Protein AF-0000000084678933 (afdb_homodimer)

Radius of gyration: 43.76 Å; Cα contacts (8 Å, |Δi|>4): 3627; chains: 2; bounding box: 84×160×81 Å

Sequence (1514 aa):
MLFDTLTDAIGRTPLVRLRLGAERGVEVYAKLELQNLFAMKDRVARNILLEARALGTLRPGAPVVESSSGTMALGVALVGRSLGHEVHIVTDPRIDPVTLAKLRALGCRVHVVEAMTSHGWQSARLERLAELMAELPGAFWPQQYTNPDNPGAYRGLARELLDSLGHIDTLVGAVGSGGSLCGTGRVLRETLPDVRVVGVDCVGSALFGQPDVPQRLQSGLGNSLLPKNLDRLLVDEVHWLNDHEAFAATRDLAREQQIFGGNTSGSVYRVLGDLARRAEPGSRIVGILPDRGDRYADTVYSDDHWEEHALHTLPAADRPAVVTAGTAVTTWSRQTYRAPDDLRRHLVFVESNTTGTGMLALDLARDTLGTEPVLLTGDPGRYRGLEATGAEVIRCDTNSDAALRAALQDRFRREEIAGVTTTSDFYVPAAARLARWLGLPGNPPEAVTACRDKSALRALLRRAGVHQPRYAVVREPGEVAAAVARTGLPCVVKPADDSGSVNVLLCTDEAQARAQAERILAVTTNVRGMPTARTVLVEEYLDGPEYSVEMFSQDGEAVCVGITAKSVTGDPHFVEHRHLFPAPLPAATAERITETVMAALDAAGIRLGATHTEVKLTGSGPAVIEINPRPAGGMIPELVRLASGVDLLEQQLKAATGQAPDLKPGHGAHAGIQFLLADADGVLDAVDGVARARAVDGVEAVTVTVAPGAVVRRARSAGDRVGHVIACRPGPEQVTAALDEARDLLRLTVGEPAGARMLFDTLTDAIGRTPLVRLRLGAERGVEVYAKLELQNLFAMKDRVARNILLEARALGTLRPGAPVVESSSGTMALGVALVGRSLGHEVHIVTDPRIDPVTLAKLRALGCRVHVVEAMTSHGWQSARLERLAELMAELPGAFWPQQYTNPDNPGAYRGLARELLDSLGHIDTLVGAVGSGGSLCGTGRVLRETLPDVRVVGVDCVGSALFGQPDVPQRLQSGLGNSLLPKNLDRLLVDEVHWLNDHEAFAATRDLAREQQIFGGNTSGSVYRVLGDLARRAEPGSRIVGILPDRGDRYADTVYSDDHWEEHALHTLPAADRPAVVTAGTAVTTWSRQTYRAPDDLRRHLVFVESNTTGTGMLALDLARDTLGTEPVLLTGDPGRYRGLEATGAEVIRCDTNSDAALRAALQDRFRREEIAGVTTTSDFYVPAAARLARWLGLPGNPPEAVTACRDKSALRALLRRAGVHQPRYAVVREPGEVAAAVARTGLPCVVKPADDSGSVNVLLCTDEAQARAQAERILAVTTNVRGMPTARTVLVEEYLDGPEYSVEMFSQDGEAVCVGITAKSVTGDPHFVEHRHLFPAPLPAATAERITETVMAALDAAGIRLGATHTEVKLTGSGPAVIEINPRPAGGMIPELVRLASGVDLLEQQLKAATGQAPDLKPGHGAHAGIQFLLADADGVLDAVDGVARARAVDGVEAVTVTVAPGAVVRRARSAGDRVGHVIACRPGPEQVTAALDEARDLLRLTVGEPAGAR

Secondary structure (DSSP, 8-state):
-EESSTGGGS----EEE-SSSGGGT-EEEEE-GGGSSS-TTHHHHHHHHHHHHHHTSS-TT--EEEE-SSHHHHHHHHHHHHTT--EEEEE-TT--HHHHHHHHHTT-EEEE--S-BTTHHHHHHHHHHHHHHHHSTT-B---TTT-THHHHTTHHHHHHHHHHHS--SEEEEE-SSSHHHHHHHHHHHHH-TT-EEEEEEETT-TTTTPPP-TT----SS--SS--TT--GGG-SEEEEE-HHHHHHHHHHHHHHH---B-HHHHHHHHHHHHHHHHSPTT-EEEEE---BGGGGTTTTT-HHHHHHTTGGGS---SSPEE--TT---SSSEEEE----TT---EEEEES--SSTHHHHHHHHHHHTS--EEEEEES-GGG-TTHHHHT-EEEE--TT-HHHHHHHHHHH--GGGEEEEE-S-GGGHHHHHHHHHHHT-S---HHHHHHHH-HHHHHHHHHHHT-----EEEESSGGGHHHHHHHH-SSEEEEESS--TTTT-EEESSHHHHHHHHHHHHH--B-TTSPBP---EEEEE---S-EEEEEEEEETTEEEEEEEEEEEE-STTT--EEEEEES----HHHHHHHHHHHHHHHHHHT--SEEEEEEEEEETTEEEEEEEESS--STTHHHHHHHHHS--HHHHHHHHHTTPPP----S---EEEEEEE-BSSSEEEEEEE-HHHHHTSTTEEEEEE-S-TT-EE-B-SSGGG--EEEEEEESSHHHHHHHHHHHHHH-EEEEEPPGGG-/-EESSTGGGS----EEE-SSSGGGT-EEEEE-GGGSSS-TTHHHHHHHHHHHHHHTSS-TT--EEEE-SSHHHHHHHHHHHHTT--EEEEE-TT--HHHHHHHHHTT-EEEE--S-BTTHHHHHHHHHHHHHHHHSTT-B---TTT-THHHHTTHHHHHHHHHHHS--SEEEEE-SSSHHHHHHHHHHHHH-TT-EEEEEEETT-TTTTPPP-TT----SS--SS--TT--GGG-SEEEEE-HHHHHHHHHHHHHHH---B-HHHHHHHHHHHHHHHHSPTT-EEEEE---BGGGGTTTTT-HHHHHHTTGGGS---SSPEE--TT---SSSEEEE----TT---EEEEES--SSTHHHHHHHHHHHTS--EEEEEES-GGGSTTHHHHT-EEEE--TT-HHHHHHHHHHH--GGGEEEEE-S-GGGHHHHHHHHHHHT-S---HHHHHHHH-HHHHHHHHHHHT-----EEEESSGGGHHHHHHHH-SSEEEEESS--TTTT-EEESSHHHHHHHHHHHHH--B-TTSPBP---EEEEE---S-EEEEEEEEETTEEEEEEEEEEEE-STTT--EEEEEES----HHHHHHHHHHHHHHHHHHT--SEEEEEEEEEETTEEEEEEEESS--STTHHHHHHHHHS--HHHHHHHHHTTPPP----S---EEEEEEEEBSSSEEEEEEE-HHHHHTSTTEEEEEE-S-TT-EE-B-SSGGGEEEEEEEEESSHHHHHHHHHHHHHH-EEEEEPPGGG-

Structure (mmCIF, N/CA/C/O backbone):
data_AF-0000000084678933-model_v1
#
loop_
_entity.id
_entity.type
_entity.pdbx_description
1 polymer 'Cysteine synthase'
#
loop_
_atom_site.group_PDB
_atom_site.id
_atom_site.type_symbol
_atom_site.label_atom_id
_atom_site.label_alt_id
_atom_site.label_comp_id
_atom_site.label_asym_id
_atom_site.label_entity_id
_atom_site.label_seq_id
_atom_site.pdbx_PDB_ins_code
_atom_site.Cartn_x
_atom_site.Cartn_y
_atom_site.Cartn_z
_atom_site.occupancy
_atom_site.B_iso_or_equiv
_atom_site.auth_seq_id
_atom_site.auth_comp_id
_atom_site.auth_asym_id
_atom_site.auth_atom_id
_atom_site.pdbx_PDB_model_num
ATOM 1 N N . MET A 1 1 ? -1.479 0.12 5.977 1 91.06 1 MET A N 1
ATOM 2 C CA . MET A 1 1 ? -1.496 -1.29 5.602 1 91.06 1 MET A CA 1
ATOM 3 C C . MET A 1 1 ? -1.194 -2.178 6.805 1 91.06 1 MET A C 1
ATOM 5 O O . MET A 1 1 ? -0.061 -2.215 7.285 1 91.06 1 MET A O 1
ATOM 9 N N . LEU A 1 2 ? -2.129 -2.789 7.348 1 96.31 2 LEU A N 1
ATOM 10 C CA . LEU A 1 2 ? -2.018 -3.596 8.562 1 96.31 2 LEU A CA 1
ATOM 11 C C . LEU A 1 2 ? -1.689 -5.047 8.219 1 96.31 2 LEU A C 1
ATOM 13 O O . LEU A 1 2 ? -2.312 -5.637 7.332 1 96.31 2 LEU A O 1
ATOM 17 N N . PHE A 1 3 ? -0.614 -5.609 8.922 1 97.31 3 PHE A N 1
ATOM 18 C CA . PHE A 1 3 ? -0.231 -7.004 8.711 1 97.31 3 PHE A CA 1
ATOM 19 C C . PHE A 1 3 ? -0.076 -7.73 10.047 1 97.31 3 PHE A C 1
ATOM 21 O O . PHE A 1 3 ? 0.439 -7.164 11.008 1 97.31 3 PHE A O 1
ATOM 28 N N . ASP A 1 4 ? -0.418 -9.047 10.094 1 95.44 4 ASP A N 1
ATOM 29 C CA . ASP A 1 4 ? -0.359 -9.836 11.32 1 95.44 4 ASP A CA 1
ATOM 30 C C . ASP A 1 4 ? 1.056 -10.352 11.578 1 95.44 4 ASP A C 1
ATOM 32 O O . ASP A 1 4 ? 1.414 -10.664 12.711 1 95.44 4 ASP A O 1
ATOM 36 N N . THR A 1 5 ? 1.794 -10.5 10.43 1 94.69 5 THR A N 1
ATOM 37 C CA . THR A 1 5 ? 3.182 -10.938 10.531 1 94.69 5 THR A CA 1
ATOM 38 C C . THR A 1 5 ? 4.055 -10.203 9.516 1 94.69 5 THR A C 1
ATOM 40 O O . THR A 1 5 ? 3.545 -9.602 8.57 1 94.69 5 THR A O 1
ATOM 43 N N . LEU A 1 6 ? 5.312 -10.258 9.781 1 94.5 6 LEU A N 1
ATOM 44 C CA . LEU A 1 6 ? 6.258 -9.664 8.844 1 94.5 6 LEU A CA 1
ATOM 45 C C . LEU A 1 6 ? 6.191 -10.367 7.484 1 94.5 6 LEU A C 1
ATOM 47 O O . LEU A 1 6 ? 6.387 -9.727 6.445 1 94.5 6 LEU A O 1
ATOM 51 N N . THR A 1 7 ? 5.938 -11.656 7.453 1 95.81 7 THR A N 1
ATOM 52 C CA . THR A 1 7 ? 5.805 -12.445 6.23 1 95.81 7 THR A CA 1
ATOM 53 C C . THR A 1 7 ? 4.617 -11.961 5.402 1 95.81 7 THR A C 1
ATOM 55 O O . THR A 1 7 ? 4.691 -11.898 4.176 1 95.81 7 THR A O 1
ATOM 58 N N . ASP A 1 8 ? 3.531 -11.562 6.125 1 95.94 8 ASP A N 1
ATOM 59 C CA . ASP A 1 8 ? 2.338 -11.055 5.457 1 95.94 8 ASP A CA 1
ATOM 60 C C . ASP A 1 8 ? 2.607 -9.711 4.789 1 95.94 8 ASP A C 1
ATOM 62 O O . ASP A 1 8 ? 1.888 -9.312 3.873 1 95.94 8 ASP A O 1
ATOM 66 N N . ALA A 1 9 ? 3.672 -9.055 5.234 1 96.38 9 ALA A N 1
ATOM 67 C CA . ALA A 1 9 ? 3.949 -7.703 4.758 1 96.38 9 ALA A CA 1
ATOM 68 C C . ALA A 1 9 ? 4.734 -7.73 3.449 1 96.38 9 ALA A C 1
ATOM 70 O O . ALA A 1 9 ? 4.961 -6.691 2.828 1 96.38 9 ALA A O 1
ATOM 71 N N . ILE A 1 10 ? 5.125 -8.938 2.998 1 97.56 10 ILE A N 1
ATOM 72 C CA . ILE A 1 10 ? 5.859 -9.094 1.748 1 97.56 10 ILE A CA 1
ATOM 73 C C . ILE A 1 10 ? 4.93 -8.82 0.567 1 97.56 10 ILE A C 1
ATOM 75 O O . ILE A 1 10 ? 3.816 -9.352 0.514 1 97.56 10 ILE A O 1
ATOM 79 N N . GLY A 1 11 ? 5.367 -8 -0.391 1 96.5 11 GLY A N 1
ATOM 80 C CA . GLY A 1 11 ? 4.59 -7.652 -1.569 1 96.5 11 GLY A CA 1
ATOM 81 C C . GLY A 1 11 ? 3.873 -6.32 -1.44 1 96.5 11 GLY A C 1
ATOM 82 O O . GLY A 1 11 ? 4.379 -5.398 -0.799 1 96.5 11 GLY A O 1
ATOM 83 N N . ARG A 1 12 ? 2.891 -6.016 -2.295 1 95.25 12 ARG A N 1
ATOM 84 C CA . ARG A 1 12 ? 2.166 -4.75 -2.369 1 95.25 12 ARG A CA 1
ATOM 85 C C . ARG A 1 12 ? 3.129 -3.576 -2.512 1 95.25 12 ARG A C 1
ATOM 87 O O . ARG A 1 12 ? 3.023 -2.59 -1.779 1 95.25 12 ARG A O 1
ATOM 94 N N . THR A 1 13 ? 4.156 -3.807 -3.326 1 97.44 13 THR A N 1
ATOM 95 C CA . THR A 1 13 ? 5.172 -2.783 -3.537 1 97.44 13 THR A CA 1
ATOM 96 C C . THR A 1 13 ? 4.648 -1.682 -4.453 1 97.44 13 THR A C 1
ATOM 98 O O . THR A 1 13 ? 3.693 -1.894 -5.203 1 97.44 13 THR A O 1
ATOM 101 N N . PRO A 1 14 ? 5.234 -0.513 -4.449 1 97.38 14 PRO A N 1
ATOM 102 C CA . PRO A 1 14 ? 4.754 0.613 -5.254 1 97.38 14 PRO A CA 1
ATOM 103 C C . PRO A 1 14 ? 4.922 0.379 -6.754 1 97.38 14 PRO A C 1
ATOM 105 O O . PRO A 1 14 ? 5.918 -0.211 -7.18 1 97.38 14 PRO A O 1
ATOM 108 N N . LEU A 1 15 ? 3.936 0.662 -7.461 1 98.31 15 LEU A N 1
ATOM 109 C CA . LEU A 1 15 ? 3.961 0.849 -8.906 1 98.31 15 LEU A CA 1
ATOM 110 C C . LEU A 1 15 ? 3.938 2.332 -9.266 1 98.31 15 LEU A C 1
ATOM 112 O O . LEU A 1 15 ? 2.941 3.018 -9.023 1 98.31 15 LEU A O 1
ATOM 116 N N . VAL A 1 16 ? 5.105 2.848 -9.867 1 98 16 VAL A N 1
ATOM 117 C CA . VAL A 1 16 ? 5.246 4.293 -10.016 1 98 16 VAL A CA 1
ATOM 118 C C . VAL A 1 16 ? 5.434 4.648 -11.492 1 98 16 VAL A C 1
ATOM 120 O O . VAL A 1 16 ? 6.137 3.949 -12.219 1 98 16 VAL A O 1
ATOM 123 N N . ARG A 1 17 ? 4.777 5.695 -11.93 1 97.88 17 ARG A N 1
ATOM 124 C CA . ARG A 1 17 ? 4.973 6.211 -13.281 1 97.88 17 ARG A CA 1
ATOM 125 C C . ARG A 1 17 ? 6.324 6.906 -13.406 1 97.88 17 ARG A C 1
ATOM 127 O O . ARG A 1 17 ? 6.688 7.73 -12.562 1 97.88 17 ARG A O 1
ATOM 134 N N . LEU A 1 18 ? 7.129 6.508 -14.328 1 97.94 18 LEU A N 1
ATOM 135 C CA . LEU A 1 18 ? 8.414 7.137 -14.609 1 97.94 18 LEU A CA 1
ATOM 136 C C . LEU A 1 18 ? 8.258 8.305 -15.57 1 97.94 18 LEU A C 1
ATOM 138 O O . LEU A 1 18 ? 7.254 8.391 -16.281 1 97.94 18 LEU A O 1
ATOM 142 N N . ARG A 1 19 ? 9.227 9.266 -15.539 1 94.31 19 ARG A N 1
ATOM 143 C CA . ARG A 1 19 ? 9.242 10.391 -16.469 1 94.31 19 ARG A CA 1
ATOM 144 C C . ARG A 1 19 ? 9.773 9.977 -17.828 1 94.31 19 ARG A C 1
ATOM 146 O O . ARG A 1 19 ? 10.516 10.719 -18.469 1 94.31 19 ARG A O 1
ATOM 153 N N . LEU A 1 20 ? 9.547 8.789 -18.312 1 94.44 20 LEU A N 1
ATOM 154 C CA . LEU A 1 20 ? 9.977 8.234 -19.594 1 94.44 20 LEU A CA 1
ATOM 155 C C . LEU A 1 20 ? 8.805 8.125 -20.562 1 94.44 20 LEU A C 1
ATOM 157 O O . LEU A 1 20 ? 7.727 7.672 -20.188 1 94.44 20 LEU A O 1
ATOM 161 N N . GLY A 1 21 ? 8.992 8.586 -21.797 1 91.94 21 GLY A N 1
ATOM 162 C CA . GLY A 1 21 ? 8.016 8.367 -22.844 1 91.94 21 GLY A CA 1
ATOM 163 C C . GLY A 1 21 ? 6.828 9.305 -22.766 1 91.94 21 GLY A C 1
ATOM 164 O O . GLY A 1 21 ? 5.949 9.281 -23.641 1 91.94 21 GLY A O 1
ATOM 165 N N . ALA A 1 22 ? 6.816 10.188 -21.734 1 89.56 22 ALA A N 1
ATOM 166 C CA . ALA A 1 22 ? 5.668 11.062 -21.516 1 89.56 22 ALA A CA 1
ATOM 167 C C . ALA A 1 22 ? 5.441 11.969 -22.719 1 89.56 22 ALA A C 1
ATOM 169 O O . ALA A 1 22 ? 4.301 12.211 -23.125 1 89.56 22 ALA A O 1
ATOM 170 N N . GLU A 1 23 ? 6.5 12.43 -23.312 1 92.12 23 GLU A N 1
ATOM 171 C CA . GLU A 1 23 ? 6.418 13.344 -24.438 1 92.12 23 GLU A CA 1
ATOM 172 C C . GLU A 1 23 ? 5.797 12.664 -25.656 1 92.12 23 GLU A C 1
ATOM 174 O O . GLU A 1 23 ? 5.262 13.336 -26.547 1 92.12 23 GLU A O 1
ATOM 179 N N . ARG A 1 24 ? 5.785 11.344 -25.688 1 94.19 24 ARG A N 1
ATOM 180 C CA . ARG A 1 24 ? 5.281 10.586 -26.844 1 94.19 24 ARG A CA 1
ATOM 181 C C . ARG A 1 24 ? 3.943 9.938 -26.516 1 94.19 24 ARG A C 1
ATOM 183 O O . ARG A 1 24 ? 3.416 9.156 -27.312 1 94.19 24 ARG A O 1
ATOM 190 N N . GLY A 1 25 ? 3.449 10.266 -25.328 1 96.25 25 GLY A N 1
ATOM 191 C CA . GLY A 1 25 ? 2.178 9.68 -24.922 1 96.25 25 GLY A CA 1
ATOM 192 C C . GLY A 1 25 ? 2.293 8.219 -24.531 1 96.25 25 GLY A C 1
ATOM 193 O O . GLY A 1 25 ? 1.324 7.465 -24.641 1 96.25 25 GLY A O 1
ATOM 194 N N . VAL A 1 26 ? 3.502 7.746 -24.203 1 97.81 26 VAL A N 1
ATOM 195 C CA . VAL A 1 26 ? 3.744 6.395 -23.719 1 97.81 26 VAL A CA 1
ATOM 196 C C . VAL A 1 26 ? 3.82 6.41 -22.188 1 97.81 26 VAL A C 1
ATOM 198 O O . VAL A 1 26 ? 4.43 7.309 -21.594 1 97.81 26 VAL A O 1
ATOM 201 N N . GLU A 1 27 ? 3.059 5.539 -21.547 1 98 27 GLU A N 1
ATOM 202 C CA . GLU A 1 27 ? 3.137 5.418 -20.094 1 98 27 GLU A CA 1
ATOM 203 C C . GLU A 1 27 ? 4.129 4.332 -19.688 1 98 27 GLU A C 1
ATOM 205 O O . GLU A 1 27 ? 4.016 3.184 -20.125 1 98 27 GLU A O 1
ATOM 210 N N . VAL A 1 28 ? 5.105 4.684 -18.969 1 98.62 28 VAL A N 1
ATOM 211 C CA . VAL A 1 28 ? 6.09 3.736 -18.453 1 98.62 28 VAL A CA 1
ATOM 212 C C . VAL A 1 28 ? 6.012 3.68 -16.922 1 98.62 28 VAL A C 1
ATOM 214 O O . VAL A 1 28 ? 6.035 4.715 -16.266 1 98.62 28 VAL A O 1
ATOM 217 N N . TYR A 1 29 ? 5.871 2.494 -16.391 1 98.69 29 TYR A N 1
ATOM 218 C CA . TYR A 1 29 ? 5.766 2.295 -14.953 1 98.69 29 TYR A CA 1
ATOM 219 C C . TYR A 1 29 ? 6.898 1.409 -14.438 1 98.69 29 TYR A C 1
ATOM 221 O O . TYR A 1 29 ? 7.406 0.555 -15.172 1 98.69 29 TYR A O 1
ATOM 229 N N . ALA A 1 30 ? 7.34 1.645 -13.258 1 98.75 30 ALA A N 1
ATOM 230 C CA . ALA A 1 30 ? 8.289 0.792 -12.539 1 98.75 30 ALA A CA 1
ATOM 231 C C . ALA A 1 30 ? 7.629 0.137 -11.328 1 98.75 30 ALA A C 1
ATOM 233 O O . ALA A 1 30 ? 7.062 0.823 -10.477 1 98.75 30 ALA A O 1
ATOM 234 N N . LYS A 1 31 ? 7.539 -1.163 -11.32 1 98.75 31 LYS A N 1
ATOM 235 C CA . LYS A 1 31 ? 7.156 -1.896 -10.117 1 98.75 31 LYS A CA 1
ATOM 236 C C . LYS A 1 31 ? 8.344 -2.037 -9.164 1 98.75 31 LYS A C 1
ATOM 238 O O . LYS A 1 31 ? 9.273 -2.799 -9.43 1 98.75 31 LYS A O 1
ATOM 243 N N . LEU A 1 32 ? 8.336 -1.353 -8.008 1 98.44 32 LEU A N 1
ATOM 244 C CA . LEU A 1 32 ? 9.484 -1.221 -7.117 1 98.44 32 LEU A CA 1
ATOM 245 C C . LEU A 1 32 ? 9.562 -2.391 -6.145 1 98.44 32 LEU A C 1
ATOM 247 O O . LEU A 1 32 ? 9.445 -2.203 -4.93 1 98.44 32 LEU A O 1
ATOM 251 N N . GLU A 1 33 ? 9.938 -3.523 -6.68 1 98.06 33 GLU A N 1
ATOM 252 C CA . GLU A 1 33 ? 10.094 -4.715 -5.852 1 98.06 33 GLU A CA 1
ATOM 253 C C . GLU A 1 33 ? 11.258 -4.566 -4.883 1 98.06 33 GLU A C 1
ATOM 255 O O . GLU A 1 33 ? 11.336 -5.277 -3.877 1 98.06 33 GLU A O 1
ATOM 260 N N . LEU A 1 34 ? 12.164 -3.627 -5.16 1 96.94 34 LEU A N 1
ATOM 261 C CA . LEU A 1 34 ? 13.266 -3.305 -4.262 1 96.94 34 LEU A CA 1
ATOM 262 C C . LEU A 1 34 ? 12.742 -2.803 -2.92 1 96.94 34 LEU A C 1
ATOM 264 O O . LEU A 1 34 ? 13.492 -2.725 -1.945 1 96.94 34 LEU A O 1
ATOM 268 N N . GLN A 1 35 ? 11.414 -2.51 -2.83 1 96.12 35 GLN A N 1
ATOM 269 C CA . GLN A 1 35 ? 10.82 -1.956 -1.616 1 96.12 35 GLN A CA 1
ATOM 270 C C . GLN A 1 35 ? 10.273 -3.061 -0.721 1 96.12 35 GLN A C 1
ATOM 272 O O . GLN A 1 35 ? 9.758 -2.789 0.366 1 96.12 35 GLN A O 1
ATOM 277 N N . ASN A 1 36 ? 10.406 -4.328 -1.124 1 96.69 36 ASN A N 1
ATOM 278 C CA . ASN A 1 36 ? 10.219 -5.379 -0.128 1 96.69 36 ASN A CA 1
ATOM 279 C C . ASN A 1 36 ? 11.219 -5.246 1.019 1 96.69 36 ASN A C 1
ATOM 281 O O . ASN A 1 36 ? 12.188 -4.496 0.92 1 96.69 36 ASN A O 1
ATOM 285 N N . LEU A 1 37 ? 11.016 -5.914 2.172 1 94.31 37 LEU A N 1
ATOM 286 C CA . LEU A 1 37 ? 11.844 -5.746 3.363 1 94.31 37 LEU A CA 1
ATOM 287 C C . LEU A 1 37 ? 13.312 -5.957 3.037 1 94.31 37 LEU A C 1
ATOM 289 O O . LEU A 1 37 ? 14.172 -5.184 3.473 1 94.31 37 LEU A O 1
ATOM 293 N N . PHE A 1 38 ? 13.586 -6.996 2.191 1 95.31 38 PHE A N 1
ATOM 294 C CA . PHE A 1 38 ? 14.977 -7.254 1.834 1 95.31 38 PHE A CA 1
ATOM 295 C C . PHE A 1 38 ? 15.141 -7.336 0.321 1 95.31 38 PHE A C 1
ATOM 297 O O . PHE A 1 38 ? 16.219 -7.676 -0.175 1 95.31 38 PHE A O 1
ATOM 304 N N . ALA A 1 39 ? 14.055 -7.086 -0.495 1 94.44 39 ALA A N 1
ATOM 305 C CA . ALA A 1 39 ? 14.047 -7.016 -1.954 1 94.44 39 ALA A CA 1
ATOM 306 C C . ALA A 1 39 ? 13.094 -8.047 -2.549 1 94.44 39 ALA A C 1
ATOM 308 O O . ALA A 1 39 ? 12.227 -8.578 -1.847 1 94.44 39 ALA A O 1
ATOM 309 N N . MET A 1 40 ? 13.203 -8.305 -3.812 1 96.19 40 MET A N 1
ATOM 310 C CA . MET A 1 40 ? 12.18 -8.984 -4.602 1 96.19 40 MET A CA 1
ATOM 311 C C . MET A 1 40 ? 12.055 -10.445 -4.188 1 96.19 40 MET A C 1
ATOM 313 O O . MET A 1 40 ? 10.961 -11.016 -4.238 1 96.19 40 MET A O 1
ATOM 317 N N . LYS A 1 41 ? 13.172 -11.094 -3.775 1 97.38 41 LYS A N 1
ATOM 318 C CA . LYS A 1 41 ? 13.117 -12.539 -3.586 1 97.38 41 LYS A CA 1
ATOM 319 C C . LYS A 1 41 ? 12.523 -12.898 -2.227 1 97.38 41 LYS A C 1
ATOM 321 O O . LYS A 1 41 ? 12.391 -14.07 -1.892 1 97.38 41 LYS A O 1
ATOM 326 N N . ASP A 1 42 ? 12.164 -11.852 -1.436 1 98.19 42 ASP A N 1
ATOM 327 C CA . ASP A 1 42 ? 11.297 -12.109 -0.289 1 98.19 42 ASP A CA 1
ATOM 328 C C . ASP A 1 42 ? 10.039 -12.875 -0.709 1 98.19 42 ASP A C 1
ATOM 330 O O . ASP A 1 42 ? 9.578 -13.766 0.005 1 98.19 42 ASP A O 1
ATOM 334 N N . ARG A 1 43 ? 9.531 -12.531 -1.895 1 98.44 43 ARG A N 1
ATOM 335 C CA . ARG A 1 43 ? 8.359 -13.219 -2.432 1 98.44 43 ARG A CA 1
ATOM 336 C C . ARG A 1 43 ? 8.633 -14.703 -2.625 1 98.44 43 ARG A C 1
ATOM 338 O O . ARG A 1 43 ? 7.797 -15.547 -2.271 1 98.44 43 ARG A O 1
ATOM 345 N N . VAL A 1 44 ? 9.789 -14.961 -3.203 1 98.5 44 VAL A N 1
ATOM 346 C CA . VAL A 1 44 ? 10.156 -16.328 -3.549 1 98.5 44 VAL A CA 1
ATOM 347 C C . VAL A 1 44 ? 10.32 -17.156 -2.275 1 98.5 44 VAL A C 1
ATOM 349 O O . VAL A 1 44 ? 9.773 -18.266 -2.168 1 98.5 44 VAL A O 1
ATOM 352 N N . ALA A 1 45 ? 11.07 -16.609 -1.344 1 98.69 45 ALA A N 1
ATOM 353 C CA . ALA A 1 45 ? 11.289 -17.297 -0.082 1 98.69 45 ALA A CA 1
ATOM 354 C C . ALA A 1 45 ? 9.969 -17.594 0.619 1 98.69 45 ALA A C 1
ATOM 356 O O . ALA A 1 45 ? 9.75 -18.719 1.1 1 98.69 45 ALA A O 1
ATOM 357 N N . ARG A 1 46 ? 9.086 -16.609 0.655 1 98.62 46 ARG A N 1
ATOM 358 C CA . ARG A 1 46 ? 7.789 -16.781 1.296 1 98.62 46 ARG A CA 1
ATOM 359 C C . ARG A 1 46 ? 7.004 -17.906 0.633 1 98.62 46 ARG A C 1
ATOM 361 O O . ARG A 1 46 ? 6.504 -18.812 1.314 1 98.62 46 ARG A O 1
ATOM 368 N N . ASN A 1 47 ? 6.895 -17.859 -0.695 1 98.56 47 ASN A N 1
ATOM 369 C CA . ASN A 1 47 ? 6.094 -18.844 -1.408 1 98.56 47 ASN A CA 1
ATOM 370 C C . ASN A 1 47 ? 6.676 -20.25 -1.261 1 98.56 47 ASN A C 1
ATOM 372 O O . ASN A 1 47 ? 5.949 -21.203 -0.964 1 98.56 47 ASN A O 1
ATOM 376 N N . ILE A 1 48 ? 8 -20.406 -1.406 1 98.62 48 ILE A N 1
ATOM 377 C CA . ILE A 1 48 ? 8.656 -21.719 -1.36 1 98.62 48 ILE A CA 1
ATOM 378 C C . ILE A 1 48 ? 8.5 -22.312 0.034 1 98.62 48 ILE A C 1
ATOM 380 O O . ILE A 1 48 ? 8.117 -23.484 0.177 1 98.62 48 ILE A O 1
ATOM 384 N N . LEU A 1 49 ? 8.781 -21.562 1.065 1 98.62 49 LEU A N 1
ATOM 385 C CA . LEU A 1 49 ? 8.773 -22.094 2.42 1 98.62 49 LEU A CA 1
ATOM 386 C C . LEU A 1 49 ? 7.355 -22.422 2.873 1 98.62 49 LEU A C 1
ATOM 388 O O . LEU A 1 49 ? 7.121 -23.453 3.514 1 98.62 49 LEU A O 1
ATOM 392 N N . LEU A 1 50 ? 6.379 -21.562 2.564 1 98.25 50 LEU A N 1
ATOM 393 C CA . LEU A 1 50 ? 5 -21.844 2.957 1 98.25 50 LEU A CA 1
ATOM 394 C C . LEU A 1 50 ? 4.457 -23.062 2.215 1 98.25 50 LEU A C 1
ATOM 396 O O . LEU A 1 50 ? 3.732 -23.875 2.795 1 98.25 50 LEU A O 1
ATOM 400 N N . GLU A 1 51 ? 4.793 -23.188 0.889 1 98.06 51 GLU A N 1
ATOM 401 C CA . GLU A 1 51 ? 4.379 -24.359 0.131 1 98.06 51 GLU A CA 1
ATOM 402 C C . GLU A 1 51 ? 5.012 -25.625 0.694 1 98.06 51 GLU A C 1
ATOM 404 O O . GLU A 1 51 ? 4.352 -26.656 0.792 1 98.06 51 GLU A O 1
ATOM 409 N N . ALA A 1 52 ? 6.285 -25.531 1.021 1 98.5 52 ALA A N 1
ATOM 410 C CA . ALA A 1 52 ? 6.984 -26.688 1.574 1 98.5 52 ALA A CA 1
ATOM 411 C C . ALA A 1 52 ? 6.359 -27.125 2.893 1 98.5 52 ALA A C 1
ATOM 413 O O . ALA A 1 52 ? 6.246 -28.328 3.164 1 98.5 52 ALA A O 1
ATOM 414 N N . ARG A 1 53 ? 5.961 -26.188 3.727 1 98 53 ARG A N 1
ATOM 415 C CA . ARG A 1 53 ? 5.277 -26.516 4.973 1 98 53 ARG A CA 1
ATOM 416 C C . ARG A 1 53 ? 3.922 -27.156 4.703 1 98 53 ARG A C 1
ATOM 418 O O . ARG A 1 53 ? 3.559 -28.141 5.352 1 98 53 ARG A O 1
ATOM 425 N N . ALA A 1 54 ? 3.227 -26.609 3.756 1 96.81 54 ALA A N 1
ATOM 426 C CA . ALA A 1 54 ? 1.911 -27.141 3.416 1 96.81 54 ALA A CA 1
ATOM 427 C C . ALA A 1 54 ? 2.02 -28.578 2.906 1 96.81 54 ALA A C 1
ATOM 429 O O . ALA A 1 54 ? 1.151 -29.406 3.184 1 96.81 54 ALA A O 1
ATOM 430 N N . LEU A 1 55 ? 3.1 -28.875 2.18 1 96.69 55 LEU A N 1
ATOM 431 C CA . LEU A 1 55 ? 3.322 -30.203 1.607 1 96.69 55 LEU A CA 1
ATOM 432 C C . LEU A 1 55 ? 3.912 -31.141 2.645 1 96.69 55 LEU A C 1
ATOM 434 O O . LEU A 1 55 ? 3.916 -32.375 2.447 1 96.69 55 LEU A O 1
ATOM 438 N N . GLY A 1 56 ? 4.469 -30.562 3.719 1 96.62 56 GLY A N 1
ATOM 439 C CA . GLY A 1 56 ? 5.086 -31.375 4.762 1 96.62 56 GLY A CA 1
ATOM 440 C C . GLY A 1 56 ? 6.551 -31.672 4.5 1 96.62 56 GLY A C 1
ATOM 441 O O . GLY A 1 56 ? 7.219 -32.281 5.328 1 96.62 56 GLY A O 1
ATOM 442 N N . THR A 1 57 ? 7.082 -31.188 3.357 1 97.44 57 THR A N 1
ATOM 443 C CA . THR A 1 57 ? 8.492 -31.406 3.053 1 97.44 57 THR A CA 1
ATOM 444 C C . THR A 1 57 ? 9.383 -30.578 3.965 1 97.44 57 THR A C 1
ATOM 446 O O . THR A 1 57 ? 10.547 -30.906 4.176 1 97.44 57 THR A O 1
ATOM 449 N N . LEU A 1 58 ? 8.898 -29.484 4.508 1 98.19 58 LEU A N 1
ATOM 450 C CA . LEU A 1 58 ? 9.523 -28.719 5.57 1 98.19 58 LEU A CA 1
ATOM 451 C C . LEU A 1 58 ? 8.727 -28.828 6.867 1 98.19 58 LEU A C 1
ATOM 453 O O . LEU A 1 58 ? 7.688 -28.188 7.016 1 98.19 58 LEU A O 1
ATOM 457 N N . ARG A 1 59 ? 9.242 -29.641 7.688 1 97.56 59 ARG A N 1
ATOM 458 C CA . ARG A 1 59 ? 8.562 -29.828 8.969 1 97.56 59 ARG A CA 1
ATOM 459 C C . ARG A 1 59 ? 8.789 -28.641 9.891 1 97.56 59 ARG A C 1
ATOM 461 O O . ARG A 1 59 ? 9.82 -27.969 9.805 1 97.56 59 ARG A O 1
ATOM 468 N N . PRO A 1 60 ? 7.852 -28.422 10.766 1 95.94 60 PRO A N 1
ATOM 469 C CA . PRO A 1 60 ? 8.055 -27.344 11.719 1 95.94 60 PRO A CA 1
ATOM 470 C C . PRO A 1 60 ? 9.352 -27.484 12.516 1 95.94 60 PRO A C 1
ATOM 472 O O . PRO A 1 60 ? 9.633 -28.562 13.055 1 95.94 60 PRO A O 1
ATOM 475 N N . GLY A 1 61 ? 10.141 -26.438 12.453 1 96.06 61 GLY A N 1
ATOM 476 C CA . GLY A 1 61 ? 11.359 -26.422 13.25 1 96.06 61 GLY A CA 1
ATOM 477 C C . GLY A 1 61 ? 12.562 -27 12.516 1 96.06 61 GLY A C 1
ATOM 478 O O . GLY A 1 61 ? 13.695 -26.844 12.961 1 96.06 61 GLY A O 1
ATOM 479 N N . ALA A 1 62 ? 12.32 -27.688 11.359 1 98.06 62 ALA A N 1
ATOM 480 C CA . ALA A 1 62 ? 13.43 -28.25 10.594 1 98.06 62 ALA A CA 1
ATOM 481 C C . ALA A 1 62 ? 14.289 -27.156 9.984 1 98.06 62 ALA A C 1
ATOM 483 O O . ALA A 1 62 ? 13.789 -26.062 9.664 1 98.06 62 ALA A O 1
ATOM 484 N N . PRO A 1 63 ? 15.586 -27.391 9.82 1 98.38 63 PRO A N 1
ATOM 485 C CA . PRO A 1 63 ? 16.469 -26.359 9.289 1 98.38 63 PRO A CA 1
ATOM 486 C C . PRO A 1 63 ? 16.25 -26.094 7.801 1 98.38 63 PRO A C 1
ATOM 488 O O . PRO A 1 63 ? 15.773 -26.984 7.078 1 98.38 63 PRO A O 1
ATOM 491 N N . VAL A 1 64 ? 16.516 -24.984 7.41 1 98.69 64 VAL A N 1
ATOM 492 C CA . VAL A 1 64 ? 16.531 -24.578 6.008 1 98.69 64 VAL A CA 1
ATOM 493 C C . VAL A 1 64 ? 17.953 -24.234 5.59 1 98.69 64 VAL A C 1
ATOM 495 O O . VAL A 1 64 ? 18.656 -23.516 6.301 1 98.69 64 VAL A O 1
ATOM 498 N N . VAL A 1 65 ? 18.469 -24.75 4.492 1 98.31 65 VAL A N 1
ATOM 499 C CA . VAL A 1 65 ? 19.812 -24.5 4.004 1 98.31 65 VAL A CA 1
ATOM 500 C C . VAL A 1 65 ? 19.766 -23.922 2.598 1 98.31 65 VAL A C 1
ATOM 502 O O . VAL A 1 65 ? 19.047 -24.422 1.731 1 98.31 65 VAL A O 1
ATOM 505 N N . GLU A 1 66 ? 20.375 -22.875 2.373 1 96.44 66 GLU A N 1
ATOM 506 C CA . GLU A 1 66 ? 20.422 -22.219 1.067 1 96.44 66 GLU A CA 1
ATOM 507 C C . GLU A 1 66 ? 21.844 -21.766 0.733 1 96.44 66 GLU A C 1
ATOM 509 O O . GLU A 1 66 ? 22.625 -21.469 1.631 1 96.44 66 GLU A O 1
ATOM 514 N N . SER A 1 67 ? 22.188 -21.859 -0.517 1 93.25 67 SER A N 1
ATOM 515 C CA . SER A 1 67 ? 23.422 -21.266 -1.025 1 93.25 67 SER A CA 1
ATOM 516 C C . SER A 1 67 ? 23.156 -20.016 -1.844 1 93.25 67 SER A C 1
ATOM 518 O O . SER A 1 67 ? 22.547 -20.078 -2.916 1 93.25 67 SER A O 1
ATOM 520 N N . SER A 1 68 ? 23.5 -18.891 -1.328 1 87.5 68 SER A N 1
ATOM 521 C CA . SER A 1 68 ? 23.25 -17.594 -1.979 1 87.5 68 SER A CA 1
ATOM 522 C C . SER A 1 68 ? 24.047 -16.484 -1.319 1 87.5 68 SER A C 1
ATOM 524 O O . SER A 1 68 ? 24.344 -16.547 -0.128 1 87.5 68 SER A O 1
ATOM 526 N N . SER A 1 69 ? 24.375 -15.555 -2.094 1 79.44 69 SER A N 1
ATOM 527 C CA . SER A 1 69 ? 25.062 -14.391 -1.568 1 79.44 69 SER A CA 1
ATOM 528 C C . SER A 1 69 ? 24.219 -13.133 -1.704 1 79.44 69 SER A C 1
ATOM 530 O O . SER A 1 69 ? 24.703 -12.016 -1.539 1 79.44 69 SER A O 1
ATOM 532 N N . GLY A 1 70 ? 23.016 -13.297 -2.027 1 88.75 70 GLY A N 1
ATOM 533 C CA . GLY A 1 70 ? 22.234 -12.109 -2.328 1 88.75 70 GLY A CA 1
ATOM 534 C C . GLY A 1 70 ? 20.844 -12.141 -1.723 1 88.75 70 GLY A C 1
ATOM 535 O O . GLY A 1 70 ? 20.672 -12.477 -0.547 1 88.75 70 GLY A O 1
ATOM 536 N N . THR A 1 71 ? 19.906 -11.727 -2.551 1 92 71 THR A N 1
ATOM 537 C CA . THR A 1 71 ? 18.578 -11.422 -2.053 1 92 71 THR A CA 1
ATOM 538 C C . THR A 1 71 ? 17.828 -12.703 -1.706 1 92 71 THR A C 1
ATOM 540 O O . THR A 1 71 ? 16.922 -12.688 -0.869 1 92 71 THR A O 1
ATOM 543 N N . MET A 1 72 ? 18.203 -13.844 -2.32 1 95.56 72 MET A N 1
ATOM 544 C CA . MET A 1 72 ? 17.562 -15.102 -1.939 1 95.56 72 MET A CA 1
ATOM 545 C C . MET A 1 72 ? 17.938 -15.492 -0.513 1 95.56 72 MET A C 1
ATOM 547 O O . MET A 1 72 ? 17.078 -15.945 0.255 1 95.56 72 MET A O 1
ATOM 551 N N . ALA A 1 73 ? 19.219 -15.344 -0.208 1 96.56 73 ALA A N 1
ATOM 552 C CA . ALA A 1 73 ? 19.672 -15.609 1.157 1 96.56 73 ALA A CA 1
ATOM 553 C C . ALA A 1 73 ? 18.891 -14.766 2.164 1 96.56 73 ALA A C 1
ATOM 555 O O . ALA A 1 73 ? 18.469 -15.266 3.207 1 96.56 73 ALA A O 1
ATOM 556 N N . LEU A 1 74 ? 18.734 -13.539 1.829 1 97.25 74 LEU A N 1
ATOM 557 C CA . LEU A 1 74 ? 18.047 -12.609 2.73 1 97.25 74 LEU A CA 1
ATOM 558 C C . LEU A 1 74 ? 16.578 -12.977 2.869 1 97.25 74 LEU A C 1
ATOM 560 O O . LEU A 1 74 ? 16.016 -12.922 3.969 1 97.25 74 LEU A O 1
ATOM 564 N N . GLY A 1 75 ? 15.914 -13.312 1.728 1 98.06 75 GLY A N 1
ATOM 565 C CA . GLY A 1 75 ? 14.523 -13.742 1.785 1 98.06 75 GLY A CA 1
ATOM 566 C C . GLY A 1 75 ? 14.32 -14.977 2.65 1 98.06 75 GLY A C 1
ATOM 567 O O . GLY A 1 75 ? 13.398 -15.023 3.469 1 98.06 75 GLY A O 1
ATOM 568 N N . VAL A 1 76 ? 15.227 -15.938 2.486 1 98.44 76 VAL A N 1
ATOM 569 C CA . VAL A 1 76 ? 15.141 -17.172 3.256 1 98.44 76 VAL A CA 1
ATOM 570 C C . VAL A 1 76 ? 15.391 -16.891 4.734 1 98.44 76 VAL A C 1
ATOM 572 O O . VAL A 1 76 ? 14.75 -17.469 5.605 1 98.44 76 VAL A O 1
ATOM 575 N N . ALA A 1 77 ? 16.328 -16.016 5 1 98.19 77 ALA A N 1
ATOM 576 C CA . ALA A 1 77 ? 16.578 -15.594 6.379 1 98.19 77 ALA A CA 1
ATOM 577 C C . ALA A 1 77 ? 15.336 -14.961 7 1 98.19 77 ALA A C 1
ATOM 579 O O . ALA A 1 77 ? 14.953 -15.312 8.117 1 98.19 77 ALA A O 1
ATOM 580 N N . LEU A 1 78 ? 14.727 -14.047 6.27 1 98.06 78 LEU A N 1
ATOM 581 C CA . LEU A 1 78 ? 13.547 -13.336 6.742 1 98.06 78 LEU A CA 1
ATOM 582 C C . LEU A 1 78 ? 12.414 -14.312 7.055 1 98.06 78 LEU A C 1
ATOM 584 O O . LEU A 1 78 ? 11.945 -14.383 8.188 1 98.06 78 LEU A O 1
ATOM 588 N N . VAL A 1 79 ? 12.023 -15.141 6.102 1 98.31 79 VAL A N 1
ATOM 589 C CA . VAL A 1 79 ? 10.828 -15.969 6.227 1 98.31 79 VAL A CA 1
ATOM 590 C C . VAL A 1 79 ? 11.125 -17.188 7.098 1 98.31 79 VAL A C 1
ATOM 592 O O . VAL A 1 79 ? 10.328 -17.547 7.969 1 98.31 79 VAL A O 1
ATOM 595 N N . GLY A 1 80 ? 12.289 -17.812 6.836 1 98.44 80 GLY A N 1
ATOM 596 C CA . GLY A 1 80 ? 12.656 -18.984 7.617 1 98.44 80 GLY A CA 1
ATOM 597 C C . GLY A 1 80 ? 12.719 -18.703 9.109 1 98.44 80 GLY A C 1
ATOM 598 O O . GLY A 1 80 ? 12.102 -19.406 9.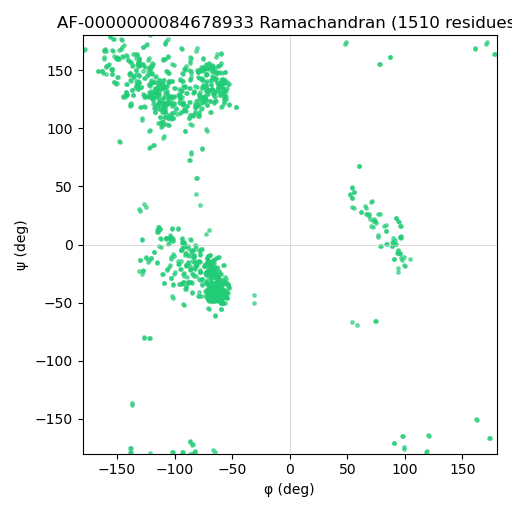906 1 98.44 80 GLY A O 1
ATOM 599 N N . ARG A 1 81 ? 13.438 -17.641 9.469 1 97.25 81 ARG A N 1
ATOM 600 C CA . ARG A 1 81 ? 13.578 -17.297 10.875 1 97.25 81 ARG A CA 1
ATOM 601 C C . ARG A 1 81 ? 12.242 -16.875 11.469 1 97.25 81 ARG A C 1
ATOM 603 O O . ARG A 1 81 ? 11.93 -17.203 12.617 1 97.25 81 ARG A O 1
ATOM 610 N N . SER A 1 82 ? 11.5 -16.156 10.711 1 95.94 82 SER A N 1
ATOM 611 C CA . SER A 1 82 ? 10.195 -15.688 11.188 1 95.94 82 SER A CA 1
ATOM 612 C C . SER A 1 82 ? 9.266 -16.859 11.477 1 95.94 82 SER A C 1
ATOM 614 O O . SER A 1 82 ? 8.406 -16.781 12.359 1 95.94 82 SER A O 1
ATOM 616 N N . LEU A 1 83 ? 9.422 -17.938 10.734 1 96.06 83 LEU A N 1
ATOM 617 C CA . LEU A 1 83 ? 8.57 -19.109 10.906 1 96.06 83 LEU A CA 1
ATOM 618 C C . LEU A 1 83 ? 9.148 -20.062 11.953 1 96.06 83 LEU A C 1
ATOM 620 O O . LEU A 1 83 ? 8.578 -21.125 12.219 1 96.06 83 LEU A O 1
ATOM 624 N N . GLY A 1 84 ? 10.305 -19.75 12.523 1 95.81 84 GLY A N 1
ATOM 625 C CA . GLY A 1 84 ? 10.859 -20.516 13.633 1 95.81 84 GLY A CA 1
ATOM 626 C C . GLY A 1 84 ? 11.859 -21.562 13.195 1 95.81 84 GLY A C 1
ATOM 627 O O . GLY A 1 84 ? 12.188 -22.469 13.969 1 95.81 84 GLY A O 1
ATOM 628 N N . HIS A 1 85 ? 12.375 -21.469 11.961 1 98.12 85 HIS A N 1
ATOM 629 C CA . HIS A 1 85 ? 13.352 -22.438 11.469 1 98.12 85 HIS A CA 1
ATOM 630 C C . HIS A 1 85 ? 14.773 -21.938 11.711 1 98.12 85 HIS A C 1
ATOM 632 O O . HIS A 1 85 ? 15.031 -20.719 11.68 1 98.12 85 HIS A O 1
ATOM 638 N N . GLU A 1 86 ? 15.688 -22.859 11.961 1 97.94 86 GLU A N 1
ATOM 639 C CA . GLU A 1 86 ? 17.109 -22.531 11.82 1 97.94 86 GLU A CA 1
ATOM 640 C C . GLU A 1 86 ? 17.484 -22.359 10.359 1 97.94 86 GLU A C 1
ATOM 642 O O . GLU A 1 86 ? 17.094 -23.156 9.508 1 97.94 86 GLU A O 1
ATOM 647 N N . VAL A 1 87 ? 18.188 -21.312 10.055 1 98.56 87 VAL A N 1
ATOM 648 C CA . VAL A 1 87 ? 18.531 -21.016 8.664 1 98.56 87 VAL A CA 1
ATOM 649 C C . VAL A 1 87 ? 20.047 -21.031 8.492 1 98.56 87 VAL A C 1
ATOM 651 O O . VAL A 1 87 ? 20.75 -20.312 9.211 1 98.56 87 VAL A O 1
ATOM 654 N N . HIS A 1 88 ? 20.5 -21.828 7.594 1 98.5 88 HIS A N 1
ATOM 655 C CA . HIS A 1 88 ? 21.906 -21.922 7.223 1 98.5 88 HIS A CA 1
ATOM 656 C C . HIS A 1 88 ? 22.156 -21.359 5.824 1 98.5 88 HIS A C 1
ATOM 658 O O . HIS A 1 88 ? 21.547 -21.812 4.855 1 98.5 88 HIS A O 1
ATOM 664 N N . ILE A 1 89 ? 23 -20.406 5.758 1 98.06 89 ILE A N 1
ATOM 665 C CA . ILE A 1 89 ? 23.328 -19.797 4.469 1 98.06 89 ILE A CA 1
ATOM 666 C C . ILE A 1 89 ? 24.781 -20.094 4.121 1 98.06 89 ILE A C 1
ATOM 668 O O . ILE A 1 89 ? 25.688 -19.766 4.891 1 98.06 89 ILE A O 1
ATOM 672 N N . VAL A 1 90 ? 25.031 -20.688 3.01 1 96.94 90 VAL A N 1
ATOM 673 C CA . VAL A 1 90 ? 26.375 -20.906 2.488 1 96.94 90 VAL A CA 1
ATOM 674 C C . VAL A 1 90 ? 26.734 -19.797 1.495 1 96.94 90 VAL A C 1
ATOM 676 O O . VAL A 1 90 ? 25.984 -19.531 0.554 1 96.94 90 VAL A O 1
ATOM 679 N N . THR A 1 91 ? 27.766 -19.141 1.756 1 94.5 91 THR A N 1
ATOM 680 C CA . THR A 1 91 ? 28.203 -18.062 0.876 1 94.5 91 THR A CA 1
ATOM 681 C C . THR A 1 91 ? 29.719 -18.094 0.696 1 94.5 91 THR A C 1
ATOM 683 O O . THR A 1 91 ? 30.375 -19.094 1 1 94.5 91 THR A O 1
ATOM 686 N N . ASP A 1 92 ? 30.266 -17.109 -0.002 1 90.38 92 ASP A N 1
ATOM 687 C CA . ASP A 1 92 ? 31.703 -17 -0.243 1 90.38 92 ASP A CA 1
ATOM 688 C C . ASP A 1 92 ? 32.219 -15.633 0.158 1 90.38 92 ASP A C 1
ATOM 690 O O . ASP A 1 92 ? 31.453 -14.742 0.519 1 90.38 92 ASP A O 1
ATOM 694 N N . PRO A 1 93 ? 33.5 -15.453 0.194 1 86.44 93 PRO A N 1
ATOM 695 C CA . PRO A 1 93 ? 34.094 -14.242 0.766 1 86.44 93 PRO A CA 1
ATOM 696 C C . PRO A 1 93 ? 33.719 -12.984 -0.015 1 86.44 93 PRO A C 1
ATOM 698 O O . PRO A 1 93 ? 33.938 -11.867 0.469 1 86.44 93 PRO A O 1
ATOM 701 N N . ARG A 1 94 ? 33.188 -13.078 -1.075 1 80.69 94 ARG A N 1
ATOM 702 C CA . ARG A 1 94 ? 32.875 -11.922 -1.896 1 80.69 94 ARG A CA 1
ATOM 703 C C . ARG A 1 94 ? 31.547 -11.297 -1.463 1 80.69 94 ARG A C 1
ATOM 705 O O . ARG A 1 94 ? 31.141 -10.25 -1.975 1 80.69 94 ARG A O 1
ATOM 712 N N . ILE A 1 95 ? 30.844 -11.875 -0.542 1 86.81 95 ILE A N 1
ATOM 713 C CA . ILE A 1 95 ? 29.562 -11.359 -0.077 1 86.81 95 ILE A CA 1
ATOM 714 C C . ILE A 1 95 ? 29.734 -9.93 0.431 1 86.81 95 ILE A C 1
ATOM 716 O O . ILE A 1 95 ? 30.734 -9.617 1.092 1 86.81 95 ILE A O 1
ATOM 720 N N . ASP A 1 96 ? 28.844 -9.039 0.027 1 86.06 96 ASP A N 1
ATOM 721 C CA . ASP A 1 96 ? 28.953 -7.648 0.464 1 86.06 96 ASP A CA 1
ATOM 722 C C . ASP A 1 96 ? 28.672 -7.523 1.96 1 86.06 96 ASP A C 1
ATOM 724 O O . ASP A 1 96 ? 27.859 -8.281 2.512 1 86.06 96 ASP A O 1
ATOM 728 N N . PRO A 1 97 ? 29.234 -6.531 2.613 1 87.69 97 PRO A N 1
ATOM 729 C CA . PRO A 1 97 ? 29.172 -6.391 4.07 1 87.69 97 PRO A CA 1
ATOM 730 C C . PRO A 1 97 ? 27.75 -6.164 4.582 1 87.69 97 PRO A C 1
ATOM 732 O O . PRO A 1 97 ? 27.406 -6.617 5.676 1 87.69 97 PRO A O 1
ATOM 735 N N . VAL A 1 98 ? 26.969 -5.48 3.848 1 91.06 98 VAL A N 1
ATOM 736 C CA . VAL A 1 98 ? 25.609 -5.184 4.281 1 91.06 98 VAL A CA 1
ATOM 737 C C . VAL A 1 98 ? 24.781 -6.473 4.328 1 91.06 98 VAL A C 1
ATOM 739 O O . VAL A 1 98 ? 24.062 -6.719 5.293 1 91.06 98 VAL A O 1
ATOM 742 N N . THR A 1 99 ? 24.922 -7.301 3.273 1 93.38 99 THR A N 1
ATOM 743 C CA . THR A 1 99 ? 24.203 -8.578 3.225 1 93.38 99 THR A CA 1
ATOM 744 C C . THR A 1 99 ? 24.656 -9.492 4.359 1 93.38 99 THR A C 1
ATOM 746 O O . THR A 1 99 ? 23.828 -10.117 5.023 1 93.38 99 THR A O 1
ATOM 749 N N . LEU A 1 100 ? 25.953 -9.508 4.562 1 94.62 100 LEU A N 1
ATOM 750 C CA . LEU A 1 100 ? 26.5 -10.344 5.629 1 94.62 100 LEU A CA 1
ATOM 751 C C . LEU A 1 100 ? 25.969 -9.898 6.988 1 94.62 100 LEU A C 1
ATOM 753 O O . LEU A 1 100 ? 25.578 -10.727 7.809 1 94.62 100 LEU A O 1
ATOM 757 N N . ALA A 1 101 ? 25.969 -8.594 7.219 1 95.06 101 ALA A N 1
ATOM 758 C CA . ALA A 1 101 ? 25.469 -8.047 8.469 1 95.06 101 ALA A CA 1
ATOM 759 C C . ALA A 1 101 ? 24 -8.414 8.672 1 95.06 101 ALA A C 1
ATOM 761 O O . ALA A 1 101 ? 23.578 -8.742 9.781 1 95.06 101 ALA A O 1
ATOM 762 N N . LYS A 1 102 ? 23.219 -8.359 7.629 1 96.5 102 LYS A N 1
ATOM 763 C CA . LYS A 1 102 ? 21.797 -8.695 7.688 1 96.5 102 LYS A CA 1
ATOM 764 C C . LYS A 1 102 ? 21.594 -10.156 8.078 1 96.5 102 LYS A C 1
ATOM 766 O O . LYS A 1 102 ? 20.812 -10.461 8.969 1 96.5 102 LYS A O 1
ATOM 771 N N . LEU A 1 103 ? 22.359 -11.023 7.395 1 97.56 103 LEU A N 1
ATOM 772 C CA . LEU A 1 103 ? 22.188 -12.453 7.629 1 97.56 103 LEU A CA 1
ATOM 773 C C . LEU A 1 103 ? 22.547 -12.812 9.07 1 97.56 103 LEU A C 1
ATOM 775 O O . LEU A 1 103 ? 21.797 -13.539 9.734 1 97.56 103 LEU A O 1
ATOM 779 N N . ARG A 1 104 ? 23.594 -12.234 9.57 1 97.31 104 ARG A N 1
ATOM 780 C CA . ARG A 1 104 ? 24.016 -12.5 10.945 1 97.31 104 ARG A CA 1
ATOM 781 C C . ARG A 1 104 ? 23.016 -11.914 11.938 1 97.31 104 ARG A C 1
ATOM 783 O O . ARG A 1 104 ? 22.641 -12.57 12.914 1 97.31 104 ARG A O 1
ATOM 790 N N . ALA A 1 105 ? 22.625 -10.734 11.648 1 97.56 105 ALA A N 1
ATOM 791 C CA . ALA A 1 105 ? 21.703 -10.031 12.547 1 97.56 105 ALA A CA 1
ATOM 792 C C . ALA A 1 105 ? 20.375 -10.758 12.648 1 97.56 105 ALA A C 1
ATOM 794 O O . ALA A 1 105 ? 19.734 -10.758 13.695 1 97.56 105 ALA A O 1
ATOM 795 N N . LEU A 1 106 ? 19.922 -11.391 11.562 1 97.75 106 LEU A N 1
ATOM 796 C CA . LEU A 1 106 ? 18.641 -12.086 11.531 1 97.75 106 LEU A CA 1
ATOM 797 C C . LEU A 1 106 ? 18.75 -13.445 12.219 1 97.75 106 LEU A C 1
ATOM 799 O O . LEU A 1 106 ? 17.75 -14.148 12.375 1 97.75 106 LEU A O 1
ATOM 803 N N . GLY A 1 107 ? 19.938 -13.812 12.602 1 97.44 107 GLY A N 1
ATOM 804 C CA . GLY A 1 107 ? 20.141 -15.023 13.391 1 97.44 107 GLY A CA 1
ATOM 805 C C . GLY A 1 107 ? 20.5 -16.234 12.547 1 97.44 107 GLY A C 1
ATOM 806 O O . GLY A 1 107 ? 20.359 -17.375 12.992 1 97.44 107 GLY A O 1
ATOM 807 N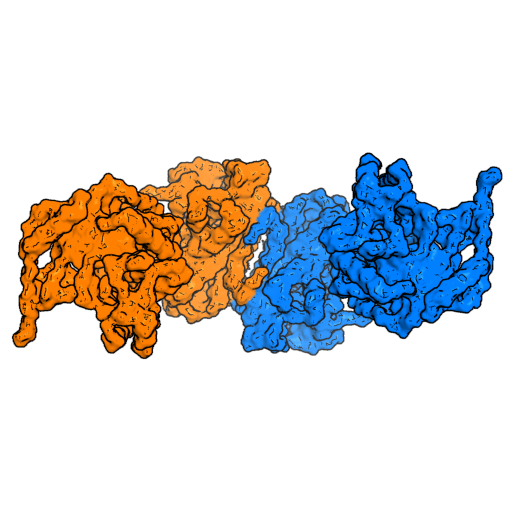 N . CYS A 1 108 ? 20.969 -16.016 11.328 1 97.56 108 CYS A N 1
ATOM 808 C CA . CYS A 1 108 ? 21.344 -17.125 10.461 1 97.56 108 CYS A CA 1
ATOM 809 C C . CYS A 1 108 ? 22.734 -17.656 10.836 1 97.56 108 CYS A C 1
ATOM 811 O O . CYS A 1 108 ? 23.562 -16.922 11.367 1 97.56 108 CYS A O 1
ATOM 813 N N . ARG A 1 109 ? 22.891 -18.938 10.602 1 97.69 109 ARG A N 1
ATOM 814 C CA . ARG A 1 109 ? 24.219 -19.516 10.562 1 97.69 109 ARG A CA 1
ATOM 815 C C . ARG A 1 109 ? 24.844 -19.344 9.188 1 97.69 109 ARG A C 1
ATOM 817 O O . ARG A 1 109 ? 24.453 -20.016 8.227 1 97.69 109 ARG A O 1
ATOM 824 N N . VAL A 1 110 ? 25.859 -18.5 9.125 1 97.38 110 VAL A N 1
ATOM 825 C CA . VAL A 1 110 ? 26.469 -18.172 7.832 1 97.38 110 VAL A CA 1
ATOM 826 C C . VAL A 1 110 ? 27.766 -18.969 7.656 1 97.38 110 VAL A C 1
ATOM 828 O O . VAL A 1 110 ? 28.672 -18.875 8.484 1 97.38 110 VAL A O 1
ATOM 831 N N . HIS A 1 111 ? 27.781 -19.719 6.633 1 96.62 111 HIS A N 1
ATOM 832 C CA . HIS A 1 111 ? 28.938 -20.531 6.289 1 96.62 111 HIS A CA 1
ATOM 833 C C . HIS A 1 111 ? 29.703 -19.938 5.102 1 96.62 111 HIS A C 1
ATOM 835 O O . HIS A 1 111 ? 29.281 -20.109 3.951 1 96.62 111 HIS A O 1
ATOM 841 N N . VAL A 1 112 ? 30.797 -19.312 5.379 1 93.94 112 VAL A N 1
ATOM 842 C CA . VAL A 1 112 ? 31.609 -18.734 4.316 1 93.94 112 VAL A CA 1
ATOM 843 C C . VAL A 1 112 ? 32.656 -19.75 3.881 1 93.94 112 VAL A C 1
ATOM 845 O O . VAL A 1 112 ? 33.562 -20.109 4.66 1 93.94 112 VAL A O 1
ATOM 848 N N . VAL A 1 113 ? 32.562 -20.172 2.678 1 92.5 113 VAL A N 1
ATOM 849 C CA . VAL A 1 113 ? 33.531 -21.125 2.189 1 92.5 113 VAL A CA 1
ATOM 850 C C . VAL A 1 113 ? 34.906 -20.469 2.076 1 92.5 113 VAL A C 1
ATOM 852 O O . VAL A 1 113 ? 35 -19.297 1.71 1 92.5 113 VAL A O 1
ATOM 855 N N . GLU A 1 114 ? 35.906 -21.109 2.371 1 85.38 114 GLU A N 1
ATOM 856 C CA . GLU A 1 114 ? 37.219 -20.531 2.547 1 85.38 114 GLU A CA 1
ATOM 857 C C . GLU A 1 114 ? 38 -20.531 1.233 1 85.38 114 GLU A C 1
ATOM 859 O O . GLU A 1 114 ? 38.875 -19.703 1.024 1 85.38 114 GLU A O 1
ATOM 864 N N . ALA A 1 115 ? 37.844 -21.547 0.507 1 80 115 ALA A N 1
ATOM 865 C CA . ALA A 1 115 ? 38.625 -21.656 -0.708 1 80 115 ALA A CA 1
ATOM 866 C C . ALA A 1 115 ? 37.812 -22.188 -1.87 1 80 115 ALA A C 1
ATOM 868 O O . ALA A 1 115 ? 36.812 -22.906 -1.661 1 80 115 ALA A O 1
ATOM 869 N N . MET A 1 116 ? 38.188 -21.703 -3.045 1 80 116 MET A N 1
ATOM 870 C CA . MET A 1 116 ? 37.562 -22.25 -4.254 1 80 116 MET A CA 1
ATOM 871 C C . MET A 1 116 ? 37.938 -23.719 -4.453 1 80 116 MET A C 1
ATOM 873 O O . MET A 1 116 ? 39 -24.141 -4.027 1 80 116 MET A O 1
ATOM 877 N N . THR A 1 117 ? 37 -24.391 -4.918 1 77.75 117 THR A N 1
ATOM 878 C CA . THR A 1 117 ? 37.375 -25.703 -5.453 1 77.75 117 THR A CA 1
ATOM 879 C C . THR A 1 117 ? 37.812 -25.578 -6.91 1 77.75 117 THR A C 1
ATOM 881 O O . THR A 1 117 ? 37.938 -24.469 -7.441 1 77.75 117 THR A O 1
ATOM 884 N N . SER A 1 118 ? 38.156 -26.734 -7.434 1 61.84 118 SER A N 1
ATOM 885 C CA . SER A 1 118 ? 38.656 -26.766 -8.812 1 61.84 118 SER A CA 1
ATOM 886 C C . SER A 1 118 ? 37.625 -26.172 -9.773 1 61.84 118 SER A C 1
ATOM 888 O O . SER A 1 118 ? 37.969 -25.703 -10.859 1 61.84 118 SER A O 1
ATOM 890 N N . HIS A 1 119 ? 36.344 -26.094 -9.258 1 68.94 119 HIS A N 1
ATOM 891 C CA . HIS A 1 119 ? 35.312 -25.625 -10.164 1 68.94 119 HIS A CA 1
ATOM 892 C C . HIS A 1 119 ? 34.781 -24.266 -9.727 1 68.94 119 HIS A C 1
ATOM 894 O O . HIS A 1 119 ? 33.688 -23.859 -10.141 1 68.94 119 HIS A O 1
ATOM 900 N N . GLY A 1 120 ? 35.531 -23.688 -8.828 1 73.5 120 GLY A N 1
ATOM 901 C CA . GLY A 1 120 ? 35.188 -22.312 -8.5 1 73.5 120 GLY A CA 1
ATOM 902 C C . GLY A 1 120 ? 34.375 -22.188 -7.227 1 73.5 120 GLY A C 1
ATOM 903 O O . GLY A 1 120 ? 34.25 -23.156 -6.477 1 73.5 120 GLY A O 1
ATOM 904 N N . TRP A 1 121 ? 33.969 -20.953 -6.938 1 76.44 121 TRP A N 1
ATOM 905 C CA . TRP A 1 121 ? 33.219 -20.625 -5.715 1 76.44 121 TRP A CA 1
ATOM 906 C C . TRP A 1 121 ? 31.875 -21.344 -5.684 1 76.44 121 TRP A C 1
ATOM 908 O O . TRP A 1 121 ? 31.438 -21.797 -4.625 1 76.44 121 TRP A O 1
ATOM 918 N N . GLN A 1 122 ? 31.25 -21.406 -6.836 1 76.94 122 GLN A N 1
ATOM 919 C CA . GLN A 1 122 ? 29.938 -22.047 -6.898 1 76.94 122 GLN A CA 1
ATOM 920 C C . GLN A 1 122 ? 30.016 -23.516 -6.512 1 76.94 122 GLN A C 1
ATOM 922 O O . GLN A 1 122 ? 29.172 -24.016 -5.77 1 76.94 122 GLN A O 1
ATOM 927 N N . SER A 1 123 ? 31.031 -24.172 -7.043 1 82.75 123 SER A N 1
ATOM 928 C CA . SER A 1 123 ? 31.219 -25.578 -6.715 1 82.75 123 SER A CA 1
ATOM 929 C C . SER A 1 123 ? 31.531 -25.766 -5.23 1 82.75 123 SER A C 1
ATOM 931 O O . SER A 1 123 ? 31.031 -26.688 -4.598 1 82.75 123 SER A O 1
ATOM 933 N N . ALA A 1 124 ? 32.344 -24.875 -4.711 1 88 124 ALA A N 1
ATOM 934 C CA . ALA A 1 124 ? 32.688 -24.938 -3.293 1 88 124 ALA A CA 1
ATOM 935 C C . ALA A 1 124 ? 31.438 -24.781 -2.424 1 88 124 ALA A C 1
ATOM 937 O O . ALA A 1 124 ? 31.266 -25.469 -1.42 1 88 124 ALA A O 1
ATOM 938 N N . ARG A 1 125 ? 30.594 -23.906 -2.766 1 90.31 125 ARG A N 1
ATOM 939 C CA . ARG A 1 125 ? 29.359 -23.656 -2.016 1 90.31 125 ARG A CA 1
ATOM 940 C C . ARG A 1 125 ? 28.422 -24.844 -2.082 1 90.31 125 ARG A C 1
ATOM 942 O O . ARG A 1 125 ? 27.797 -25.203 -1.078 1 90.31 125 ARG A O 1
ATOM 949 N N . LEU A 1 126 ? 28.344 -25.438 -3.238 1 88.56 126 LEU A N 1
ATOM 950 C CA . LEU A 1 126 ? 27.438 -26.562 -3.402 1 88.56 126 LEU A CA 1
ATOM 951 C C . LEU A 1 126 ? 27.938 -27.781 -2.631 1 88.56 126 LEU A C 1
ATOM 953 O O . LEU A 1 126 ? 27.141 -28.562 -2.109 1 88.56 126 LEU A O 1
ATOM 957 N N . GLU A 1 127 ? 29.234 -27.922 -2.617 1 91.75 127 GLU A N 1
ATOM 958 C CA . GLU A 1 127 ? 29.797 -29 -1.82 1 91.75 127 GLU A CA 1
ATOM 959 C C . GLU A 1 127 ? 29.516 -28.797 -0.335 1 91.75 127 GLU A C 1
ATOM 961 O O . GLU A 1 127 ? 29.109 -29.75 0.354 1 91.75 127 GLU A O 1
ATOM 966 N N . ARG A 1 128 ? 29.703 -27.578 0.065 1 94.31 128 ARG A N 1
ATOM 967 C CA . ARG A 1 128 ? 29.422 -27.281 1.465 1 94.31 128 ARG A CA 1
ATOM 968 C C . ARG A 1 128 ? 27.938 -27.453 1.771 1 94.31 128 ARG A C 1
ATOM 970 O O . ARG A 1 128 ? 27.578 -27.922 2.854 1 94.31 128 ARG A O 1
ATOM 977 N N . LEU A 1 129 ? 27.109 -27.047 0.905 1 95.25 129 LEU A N 1
ATOM 978 C CA . LEU A 1 129 ? 25.672 -27.234 1.052 1 95.25 129 LEU A CA 1
ATOM 979 C C . LEU A 1 129 ? 25.328 -28.719 1.201 1 95.25 129 LEU A C 1
ATOM 981 O O . LEU A 1 129 ? 24.547 -29.094 2.076 1 95.25 129 LEU A O 1
ATOM 985 N N . ALA A 1 130 ? 25.906 -29.547 0.401 1 94.56 130 ALA A N 1
ATOM 986 C CA . ALA A 1 130 ? 25.672 -30.984 0.463 1 94.56 130 ALA A CA 1
ATOM 987 C C . ALA A 1 130 ? 26.078 -31.547 1.816 1 94.56 130 ALA A C 1
ATOM 989 O O . ALA A 1 130 ? 25.406 -32.406 2.369 1 94.56 130 ALA A O 1
ATOM 990 N N . GLU A 1 131 ? 27.172 -31.047 2.273 1 96.06 131 GLU A N 1
ATOM 991 C CA . GLU A 1 131 ? 27.641 -31.469 3.592 1 96.06 131 GLU A CA 1
ATOM 992 C C . GLU A 1 131 ? 26.641 -31.109 4.676 1 96.06 131 GLU A C 1
ATOM 994 O O . GLU A 1 131 ? 26.344 -31.922 5.551 1 96.06 131 GLU A O 1
ATOM 999 N N . LEU A 1 132 ? 26.156 -29.906 4.602 1 97.12 132 LEU A N 1
ATOM 1000 C CA . LEU A 1 132 ? 25.188 -29.438 5.594 1 97.12 132 LEU A CA 1
ATOM 1001 C C . LEU A 1 132 ? 23.906 -30.25 5.531 1 97.12 132 LEU A C 1
ATOM 1003 O O . LEU A 1 132 ? 23.328 -30.594 6.566 1 97.12 132 LEU A O 1
ATOM 1007 N N . MET A 1 133 ? 23.516 -30.531 4.293 1 96.69 133 MET A N 1
ATOM 1008 C CA . MET A 1 133 ? 22.297 -31.312 4.129 1 96.69 133 MET A CA 1
ATOM 1009 C C . MET A 1 133 ? 22.453 -32.688 4.762 1 96.69 133 MET A C 1
ATOM 1011 O O . MET A 1 133 ? 21.5 -33.25 5.289 1 96.69 133 MET A O 1
ATOM 1015 N N . ALA A 1 134 ? 23.625 -33.188 4.738 1 96.62 134 ALA A N 1
ATOM 1016 C CA . ALA A 1 134 ? 23.906 -34.5 5.352 1 96.62 134 ALA A CA 1
ATOM 1017 C C . ALA A 1 134 ? 23.969 -34.375 6.871 1 96.62 134 ALA A C 1
ATOM 1019 O O . ALA A 1 134 ? 23.547 -35.281 7.586 1 96.62 134 ALA A O 1
ATOM 1020 N N . GLU A 1 135 ? 24.469 -33.25 7.352 1 97.25 135 GLU A N 1
ATOM 1021 C CA . GLU A 1 135 ? 24.688 -33.031 8.773 1 97.25 135 GLU A CA 1
ATOM 1022 C C . GLU A 1 135 ? 23.359 -32.688 9.477 1 97.25 135 GLU A C 1
ATOM 1024 O O . GLU A 1 135 ? 23.234 -32.906 10.688 1 97.25 135 GLU A O 1
ATOM 1029 N N . LEU A 1 136 ? 22.422 -32.219 8.734 1 97.31 136 LEU A N 1
ATOM 1030 C CA . LEU A 1 136 ? 21.172 -31.766 9.305 1 97.31 136 LEU A CA 1
ATOM 1031 C C . LEU A 1 136 ? 19.984 -32.562 8.773 1 97.31 136 LEU A C 1
ATOM 1033 O O . LEU A 1 136 ? 19.281 -32.125 7.863 1 97.31 136 LEU A O 1
ATOM 1037 N N . PRO A 1 137 ? 19.75 -33.656 9.406 1 92.31 137 PRO A N 1
ATOM 1038 C CA . PRO A 1 137 ? 18.656 -34.5 8.906 1 92.31 137 PRO A CA 1
ATOM 1039 C C . PRO A 1 137 ? 17.312 -33.781 8.898 1 92.31 137 PRO A C 1
ATOM 1041 O O . PRO A 1 137 ? 16.953 -33.125 9.875 1 92.31 137 PRO A O 1
ATOM 1044 N N . GLY A 1 138 ? 16.672 -33.875 7.727 1 94.5 138 GLY A N 1
ATOM 1045 C CA . GLY A 1 138 ? 15.352 -33.25 7.594 1 94.5 138 GLY A CA 1
ATOM 1046 C C . GLY A 1 138 ? 15.406 -31.844 7.078 1 94.5 138 GLY A C 1
ATOM 1047 O O . GLY A 1 138 ? 14.367 -31.203 6.891 1 94.5 138 GLY A O 1
ATOM 1048 N N . ALA A 1 139 ? 16.641 -31.375 6.809 1 97.94 139 ALA A N 1
ATOM 1049 C CA . ALA A 1 139 ? 16.797 -30 6.312 1 97.94 139 ALA A CA 1
ATOM 1050 C C . ALA A 1 139 ? 16.141 -29.844 4.941 1 97.94 139 ALA A C 1
ATOM 1052 O O . ALA A 1 139 ? 16.016 -30.797 4.188 1 97.94 139 ALA A O 1
ATOM 1053 N N . PHE A 1 140 ? 15.672 -28.672 4.789 1 98.19 140 PHE A N 1
ATOM 1054 C CA . PHE A 1 140 ? 15.016 -28.344 3.531 1 98.19 140 PHE A CA 1
ATOM 1055 C C . PHE A 1 140 ? 15.875 -27.391 2.707 1 98.19 140 PHE A C 1
ATOM 1057 O O . PHE A 1 140 ? 16.422 -26.422 3.236 1 98.19 140 PHE A O 1
ATOM 1064 N N . TRP A 1 141 ? 16.047 -27.703 1.462 1 98.12 141 TRP A N 1
ATOM 1065 C CA . TRP A 1 141 ? 16.75 -26.859 0.494 1 98.12 141 TRP A CA 1
ATOM 1066 C C . TRP A 1 141 ? 15.766 -26.266 -0.517 1 98.12 141 TRP A C 1
ATOM 1068 O O . TRP A 1 141 ? 15.211 -27 -1.348 1 98.12 141 TRP A O 1
ATOM 1078 N N . PRO A 1 142 ? 15.594 -24.922 -0.568 1 97.69 142 PRO A N 1
ATOM 1079 C CA . PRO A 1 142 ? 14.586 -24.25 -1.398 1 97.69 142 PRO A CA 1
ATOM 1080 C C . PRO A 1 142 ? 14.836 -24.438 -2.893 1 97.69 142 PRO A C 1
ATOM 1082 O O . PRO A 1 142 ? 13.883 -24.547 -3.674 1 97.69 142 PRO A O 1
ATOM 1085 N N . GLN A 1 143 ? 16.109 -24.422 -3.359 1 96.19 143 GLN A N 1
ATOM 1086 C CA . GLN A 1 143 ? 16.5 -24.672 -4.746 1 96.19 143 GLN A CA 1
ATOM 1087 C C . GLN A 1 143 ? 15.852 -23.656 -5.684 1 96.19 143 GLN A C 1
ATOM 1089 O O . GLN A 1 143 ? 15.156 -24.031 -6.625 1 96.19 143 GLN A O 1
ATOM 1094 N N . GLN A 1 144 ? 16.234 -22.422 -5.602 1 94.44 144 GLN A N 1
ATOM 1095 C CA . GLN A 1 144 ? 15.539 -21.328 -6.281 1 94.44 144 GLN A CA 1
ATOM 1096 C C . GLN A 1 144 ? 15.648 -21.469 -7.797 1 94.44 144 GLN A C 1
ATOM 1098 O O . GLN A 1 144 ? 14.82 -20.938 -8.539 1 94.44 144 GLN A O 1
ATOM 1103 N N . TYR A 1 145 ? 16.594 -22.188 -8.336 1 94.94 145 TYR A N 1
ATOM 1104 C CA . TYR A 1 145 ? 16.828 -22.219 -9.781 1 94.94 145 TYR A CA 1
ATOM 1105 C C . TYR A 1 145 ? 16.016 -23.328 -10.438 1 94.94 145 TYR A C 1
ATOM 1107 O O . TYR A 1 145 ? 15.812 -23.328 -11.648 1 94.94 145 TYR A O 1
ATOM 1115 N N . THR A 1 146 ? 15.539 -24.297 -9.633 1 96.75 146 THR A N 1
ATOM 1116 C CA . THR A 1 146 ? 14.875 -25.453 -10.219 1 96.75 146 THR A CA 1
ATOM 1117 C C . THR A 1 146 ? 13.461 -25.609 -9.672 1 96.75 146 THR A C 1
ATOM 1119 O O . THR A 1 146 ? 12.641 -26.328 -10.242 1 96.75 146 THR A O 1
ATOM 1122 N N . ASN A 1 147 ? 13.125 -24.906 -8.555 1 97.94 147 ASN A N 1
ATOM 1123 C CA . ASN A 1 147 ? 11.852 -25.016 -7.863 1 97.94 147 ASN A CA 1
ATOM 1124 C C . ASN A 1 147 ? 10.766 -24.172 -8.523 1 97.94 147 ASN A C 1
ATOM 1126 O O . ASN A 1 147 ? 10.844 -22.938 -8.523 1 97.94 147 ASN A O 1
ATOM 1130 N N . PRO A 1 148 ? 9.672 -24.766 -9.016 1 98.31 148 PRO A N 1
ATOM 1131 C CA . PRO A 1 148 ? 8.633 -24 -9.703 1 98.31 148 PRO A CA 1
ATOM 1132 C C . PRO A 1 148 ? 7.859 -23.078 -8.766 1 98.31 148 PRO A C 1
ATOM 1134 O O . PRO A 1 148 ? 7.113 -22.203 -9.234 1 98.31 148 PRO A O 1
ATOM 1137 N N . ASP A 1 149 ? 8.062 -23.203 -7.48 1 98.5 149 ASP A N 1
ATOM 1138 C CA . ASP A 1 149 ? 7.457 -22.25 -6.555 1 98.5 149 ASP A CA 1
ATOM 1139 C C . ASP A 1 149 ? 8.117 -20.891 -6.656 1 98.5 149 ASP A C 1
ATOM 1141 O O . ASP A 1 149 ? 7.578 -19.891 -6.172 1 98.5 149 ASP A O 1
ATOM 1145 N N . ASN A 1 150 ? 9.289 -20.828 -7.277 1 98.31 150 ASN A N 1
ATOM 1146 C CA . ASN A 1 150 ? 9.938 -19.547 -7.555 1 98.31 150 ASN A CA 1
ATOM 1147 C C . ASN A 1 150 ? 9.125 -18.703 -8.539 1 98.31 150 ASN A C 1
ATOM 1149 O O . ASN A 1 150 ? 8.594 -17.656 -8.172 1 98.31 150 ASN A O 1
ATOM 1153 N N . PRO A 1 151 ? 8.875 -19.172 -9.797 1 98.44 151 PRO A N 1
ATOM 1154 C CA . PRO A 1 151 ? 7.977 -18.375 -10.641 1 98.44 151 PRO A CA 1
ATOM 1155 C C . PRO A 1 151 ? 6.574 -18.25 -10.055 1 98.44 151 PRO A C 1
ATOM 1157 O O . PRO A 1 151 ? 5.902 -17.234 -10.258 1 98.44 151 PRO A O 1
ATOM 1160 N N . GLY A 1 152 ? 6.125 -19.25 -9.289 1 98.12 152 GLY A N 1
ATOM 1161 C CA . GLY A 1 152 ? 4.809 -19.219 -8.672 1 98.12 152 GLY A CA 1
ATOM 1162 C C . GLY A 1 152 ? 4.641 -18.062 -7.703 1 98.12 152 GLY A C 1
ATOM 1163 O O . GLY A 1 152 ? 3.523 -17.578 -7.484 1 98.12 152 GLY A O 1
ATOM 1164 N N . ALA A 1 153 ? 5.754 -17.562 -7.191 1 98.44 153 ALA A N 1
ATOM 1165 C CA . ALA A 1 153 ? 5.746 -16.5 -6.199 1 98.44 153 ALA A CA 1
ATOM 1166 C C . ALA A 1 153 ? 5.273 -15.18 -6.816 1 98.44 153 ALA A C 1
ATOM 1168 O O . ALA A 1 153 ? 4.859 -14.266 -6.102 1 98.44 153 ALA A O 1
ATOM 1169 N N . TYR A 1 154 ? 5.285 -15.078 -8.117 1 98.31 154 TYR A N 1
ATOM 1170 C CA . TYR A 1 154 ? 5.066 -13.789 -8.773 1 98.31 154 TYR A CA 1
ATOM 1171 C C . TYR A 1 154 ? 3.66 -13.703 -9.352 1 98.31 154 TYR A C 1
ATOM 1173 O O . TYR A 1 154 ? 3.32 -12.734 -10.031 1 98.31 154 TYR A O 1
ATOM 1181 N N . ARG A 1 155 ? 2.816 -14.75 -9.094 1 97.31 155 ARG A N 1
ATOM 1182 C CA . ARG A 1 155 ? 1.396 -14.633 -9.414 1 97.31 155 ARG A CA 1
ATOM 1183 C C . ARG A 1 155 ? 0.779 -13.422 -8.727 1 97.31 155 ARG A C 1
ATOM 1185 O O . ARG A 1 155 ? -0.041 -12.719 -9.312 1 97.31 155 ARG A O 1
ATOM 1192 N N . GLY A 1 156 ? 1.198 -13.242 -7.449 1 96.44 156 GLY A N 1
ATOM 1193 C CA . GLY A 1 156 ? 0.717 -12.086 -6.707 1 96.44 156 GLY A CA 1
ATOM 1194 C C . GLY A 1 156 ? 1.144 -10.766 -7.312 1 96.44 156 GLY A C 1
ATOM 1195 O O . GLY A 1 156 ? 0.367 -9.805 -7.34 1 96.44 156 GLY A O 1
ATOM 1196 N N . LEU A 1 157 ? 2.377 -10.703 -7.773 1 98.06 157 LEU A N 1
ATOM 1197 C CA . LEU A 1 157 ? 2.875 -9.484 -8.414 1 98.06 157 LEU A CA 1
ATOM 1198 C C . LEU A 1 157 ? 2.064 -9.156 -9.664 1 98.06 157 LEU A C 1
ATOM 1200 O O . LEU A 1 157 ? 1.7 -8 -9.883 1 98.06 157 LEU A O 1
ATOM 1204 N N . ALA A 1 158 ? 1.788 -10.18 -10.492 1 98.38 158 ALA A N 1
ATOM 1205 C CA . ALA A 1 158 ? 0.999 -9.977 -11.703 1 98.38 158 ALA A CA 1
ATOM 1206 C C . ALA A 1 158 ? -0.386 -9.43 -11.375 1 98.38 158 ALA A C 1
ATOM 1208 O O . ALA A 1 158 ? -0.886 -8.531 -12.062 1 98.38 158 ALA A O 1
ATOM 1209 N N . ARG A 1 159 ? -0.992 -9.969 -10.352 1 97.44 159 ARG A N 1
ATOM 1210 C CA . ARG A 1 159 ? -2.312 -9.5 -9.938 1 97.44 159 ARG A CA 1
ATOM 1211 C C . ARG A 1 159 ? -2.264 -8.047 -9.484 1 97.44 159 ARG A C 1
ATOM 1213 O O . ARG A 1 159 ? -3.18 -7.27 -9.766 1 97.44 159 ARG A O 1
ATOM 1220 N N . GLU A 1 160 ? -1.218 -7.715 -8.742 1 97.94 160 GLU A N 1
ATOM 1221 C CA . GLU A 1 160 ? -1.044 -6.324 -8.328 1 97.94 160 GLU A CA 1
ATOM 1222 C C . GLU A 1 160 ? -0.998 -5.395 -9.539 1 97.94 160 GLU A C 1
ATOM 1224 O O . GLU A 1 160 ? -1.579 -4.309 -9.516 1 97.94 160 GLU A O 1
ATOM 1229 N N . LEU A 1 161 ? -0.3 -5.793 -10.57 1 98.5 161 LEU A N 1
ATOM 1230 C CA . LEU A 1 161 ? -0.174 -4.988 -11.781 1 98.5 161 LEU A CA 1
ATOM 1231 C C . LEU A 1 161 ? -1.522 -4.84 -12.477 1 98.5 161 LEU A C 1
ATOM 1233 O O . LEU A 1 161 ? -1.91 -3.734 -12.859 1 98.5 161 LEU A O 1
ATOM 1237 N N . LEU A 1 162 ? -2.236 -5.961 -12.617 1 97.88 162 LEU A N 1
ATOM 1238 C CA . LEU A 1 162 ? -3.523 -5.953 -13.305 1 97.88 162 LEU A CA 1
ATOM 1239 C C . LEU A 1 162 ? -4.539 -5.113 -12.539 1 97.88 162 LEU A C 1
ATOM 1241 O O . LEU A 1 162 ? -5.305 -4.355 -13.141 1 97.88 162 LEU A O 1
ATOM 1245 N N . ASP A 1 163 ? -4.57 -5.223 -11.227 1 97.19 163 ASP A N 1
ATOM 1246 C CA . ASP A 1 163 ? -5.496 -4.461 -10.391 1 97.19 163 ASP A CA 1
ATOM 1247 C C . ASP A 1 163 ? -5.238 -2.961 -10.516 1 97.19 163 ASP A C 1
ATOM 1249 O O . ASP A 1 163 ? -6.176 -2.16 -10.477 1 97.19 163 ASP A O 1
ATOM 1253 N N . SER A 1 164 ? -4.004 -2.639 -10.656 1 97.56 164 SER A N 1
ATOM 1254 C CA . SER A 1 164 ? -3.623 -1.231 -10.648 1 97.56 164 SER A CA 1
ATOM 1255 C C . SER A 1 164 ? -3.777 -0.608 -12.031 1 97.56 164 SER A C 1
ATOM 1257 O O . SER A 1 164 ? -4.203 0.542 -12.156 1 97.56 164 SER A O 1
ATOM 1259 N N . LEU A 1 165 ? -3.385 -1.349 -13.086 1 97.44 165 LEU A N 1
ATOM 1260 C CA . LEU A 1 165 ? -3.283 -0.742 -14.414 1 97.44 165 LEU A CA 1
ATOM 1261 C C . LEU A 1 165 ? -4.363 -1.283 -15.344 1 97.44 165 LEU A C 1
ATOM 1263 O O . LEU A 1 165 ? -4.711 -0.641 -16.328 1 97.44 165 LEU A O 1
ATOM 1267 N N . GLY A 1 166 ? -4.883 -2.527 -15.086 1 95.62 166 GLY A N 1
ATOM 1268 C CA . GLY A 1 166 ? -5.809 -3.189 -15.992 1 95.62 166 GLY A CA 1
ATOM 1269 C C . GLY A 1 166 ? -5.141 -3.734 -17.234 1 95.62 166 GLY A C 1
ATOM 1270 O O . GLY A 1 166 ? -4.988 -4.949 -17.391 1 95.62 166 GLY A O 1
ATOM 1271 N N . HIS A 1 167 ? -4.625 -2.838 -18.078 1 96.88 167 HIS A N 1
ATOM 1272 C CA . HIS A 1 167 ? -4.004 -3.236 -19.328 1 96.88 167 HIS A CA 1
ATOM 1273 C C . HIS A 1 167 ? -2.514 -2.916 -19.344 1 96.88 167 HIS A C 1
ATOM 1275 O O . HIS A 1 167 ? -2.1 -1.857 -18.875 1 96.88 167 HIS A O 1
ATOM 1281 N N . ILE A 1 168 ? -1.717 -3.822 -19.859 1 98.44 168 ILE A N 1
ATOM 1282 C CA . ILE A 1 168 ? -0.272 -3.707 -20.031 1 98.44 168 ILE A CA 1
ATOM 1283 C C . ILE A 1 168 ? 0.134 -4.211 -21.406 1 98.44 168 ILE A C 1
ATOM 1285 O O . ILE A 1 168 ? -0.25 -5.309 -21.812 1 98.44 168 ILE A O 1
ATOM 1289 N N . ASP A 1 169 ? 0.873 -3.436 -22.125 1 98.69 169 ASP A N 1
ATOM 1290 C CA . ASP A 1 169 ? 1.298 -3.828 -23.469 1 98.69 169 ASP A CA 1
ATOM 1291 C C . ASP A 1 169 ? 2.629 -4.578 -23.422 1 98.69 169 ASP A C 1
ATOM 1293 O O . ASP A 1 169 ? 2.861 -5.484 -24.219 1 98.69 169 ASP A O 1
ATOM 1297 N N . THR A 1 170 ? 3.48 -4.156 -22.531 1 98.81 170 THR A N 1
ATOM 1298 C CA . THR A 1 170 ? 4.816 -4.738 -22.484 1 98.81 170 THR A CA 1
ATOM 1299 C C . THR A 1 170 ? 5.293 -4.902 -21.047 1 98.81 170 THR A C 1
ATOM 1301 O O . THR A 1 170 ? 5.199 -3.969 -20.25 1 98.81 170 THR A O 1
ATOM 1304 N N . LEU A 1 171 ? 5.758 -6.074 -20.734 1 98.88 171 LEU A N 1
ATOM 1305 C CA . LEU A 1 171 ? 6.41 -6.379 -19.469 1 98.88 171 LEU A CA 1
ATOM 1306 C C . LEU A 1 171 ? 7.918 -6.543 -19.656 1 98.88 171 LEU A C 1
ATOM 1308 O O . LEU A 1 171 ? 8.359 -7.27 -20.547 1 98.88 171 LEU A O 1
ATOM 1312 N N . VAL A 1 172 ? 8.695 -5.863 -18.844 1 98.94 172 VAL A N 1
ATOM 1313 C CA . VAL A 1 172 ? 10.148 -5.918 -18.922 1 98.94 172 VAL A CA 1
ATOM 1314 C C . VAL A 1 172 ? 10.727 -6.41 -17.594 1 98.94 172 VAL A C 1
ATOM 1316 O O . VAL A 1 172 ? 10.328 -5.941 -16.516 1 98.94 172 VAL A O 1
ATOM 1319 N N . GLY A 1 173 ? 11.578 -7.355 -17.641 1 98.62 173 GLY A N 1
ATOM 1320 C CA . GLY A 1 173 ? 12.234 -7.84 -16.438 1 98.62 173 GLY A CA 1
ATOM 1321 C C . GLY A 1 173 ? 13.586 -8.469 -16.688 1 98.62 173 GLY A C 1
ATOM 1322 O O . GLY A 1 173 ? 13.812 -9.055 -17.75 1 98.62 173 GLY A O 1
ATOM 1323 N N . ALA A 1 174 ? 14.438 -8.352 -15.703 1 98.38 174 ALA A N 1
ATOM 1324 C CA . ALA A 1 174 ? 15.742 -9 -15.773 1 98.38 174 ALA A CA 1
ATOM 1325 C C . ALA A 1 174 ? 15.625 -10.5 -15.5 1 98.38 174 ALA A C 1
ATOM 1327 O O . ALA A 1 174 ? 14.711 -10.938 -14.805 1 98.38 174 ALA A O 1
ATOM 1328 N N . VAL A 1 175 ? 16.578 -11.258 -16.078 1 97.94 175 VAL A N 1
ATOM 1329 C CA . VAL A 1 175 ? 16.469 -12.703 -15.969 1 97.94 175 VAL A CA 1
ATOM 1330 C C . VAL A 1 175 ? 17.688 -13.258 -15.227 1 97.94 175 VAL A C 1
ATOM 1332 O O . VAL A 1 175 ? 18.828 -12.977 -15.594 1 97.94 175 VAL A O 1
ATOM 1335 N N . GLY A 1 176 ? 17.422 -13.891 -14.164 1 95.25 176 GLY A N 1
ATOM 1336 C CA . GLY A 1 176 ? 18.375 -14.711 -13.422 1 95.25 176 GLY A CA 1
ATOM 1337 C C . GLY A 1 176 ? 17.922 -16.141 -13.258 1 95.25 176 GLY A C 1
ATOM 1338 O O . GLY A 1 176 ? 18.188 -16.984 -14.117 1 95.25 176 GLY A O 1
ATOM 1339 N N . SER A 1 177 ? 17.078 -16.344 -12.336 1 94.5 177 SER A N 1
ATOM 1340 C CA . SER A 1 177 ? 16.5 -17.656 -12.133 1 94.5 177 SER A CA 1
ATOM 1341 C C . SER A 1 177 ? 15.32 -17.906 -13.07 1 94.5 177 SER A C 1
ATOM 1343 O O . SER A 1 177 ? 14.867 -19.047 -13.219 1 94.5 177 SER A O 1
ATOM 1345 N N . GLY A 1 178 ? 14.914 -16.891 -13.734 1 96.06 178 GLY A N 1
ATOM 1346 C CA . GLY A 1 178 ? 13.766 -16.969 -14.617 1 96.06 178 GLY A CA 1
ATOM 1347 C C . GLY A 1 178 ? 12.445 -16.797 -13.898 1 96.06 178 GLY A C 1
ATOM 1348 O O . GLY A 1 178 ? 11.391 -16.734 -14.523 1 96.06 178 GLY A O 1
ATOM 1349 N N . GLY A 1 179 ? 12.438 -16.594 -12.586 1 97.06 179 GLY A N 1
ATOM 1350 C CA . GLY A 1 179 ? 11.234 -16.594 -11.766 1 97.06 179 GLY A CA 1
ATOM 1351 C C . GLY A 1 179 ? 10.352 -15.391 -11.992 1 97.06 179 GLY A C 1
ATOM 1352 O O . GLY A 1 179 ? 9.195 -15.531 -12.391 1 97.06 179 GLY A O 1
ATOM 1353 N N . SER A 1 180 ? 10.914 -14.18 -11.852 1 98 180 SER A N 1
ATOM 1354 C CA . SER A 1 180 ? 10.102 -12.969 -11.836 1 98 180 SER A CA 1
ATOM 1355 C C . SER A 1 180 ? 9.492 -12.695 -13.211 1 98 180 SER A C 1
ATOM 1357 O O . SER A 1 180 ? 8.289 -12.453 -13.32 1 98 180 SER A O 1
ATOM 1359 N N . LEU A 1 181 ? 10.297 -12.797 -14.25 1 98.38 181 LEU A N 1
ATOM 1360 C CA . LEU A 1 181 ? 9.789 -12.484 -15.578 1 98.38 181 LEU A CA 1
ATOM 1361 C C . LEU A 1 181 ? 8.797 -13.539 -16.047 1 98.38 181 LEU A C 1
ATOM 1363 O O . LEU A 1 181 ? 7.691 -13.211 -16.484 1 98.38 181 LEU A O 1
ATOM 1367 N N . CYS A 1 182 ? 9.18 -14.812 -15.898 1 98 182 CYS A N 1
ATOM 1368 C CA . CYS A 1 182 ? 8.336 -15.883 -16.406 1 98 182 CYS A CA 1
ATOM 1369 C C . CYS A 1 182 ? 7.07 -16.031 -15.562 1 98 182 CYS A C 1
ATOM 1371 O O . CYS A 1 182 ? 5.977 -16.219 -16.109 1 98 182 CYS A O 1
ATOM 1373 N N . GLY A 1 183 ? 7.23 -15.938 -14.227 1 98.12 183 GLY A N 1
ATOM 1374 C CA . GLY A 1 183 ? 6.066 -16.031 -13.359 1 98.12 183 GLY A CA 1
ATOM 1375 C C . GLY A 1 183 ? 5.055 -14.93 -13.594 1 98.12 183 GLY A C 1
ATOM 1376 O O . GLY A 1 183 ? 3.85 -15.188 -13.648 1 98.12 183 GLY A O 1
ATOM 1377 N N . THR A 1 184 ? 5.531 -13.703 -13.75 1 98.62 184 THR A N 1
ATOM 1378 C CA . THR A 1 184 ? 4.652 -12.57 -13.992 1 98.62 184 THR A CA 1
ATOM 1379 C C . THR A 1 184 ? 4.074 -12.625 -15.406 1 98.62 184 THR A C 1
ATOM 1381 O O . THR A 1 184 ? 2.869 -12.445 -15.594 1 98.62 184 THR A O 1
ATOM 1384 N N . GLY A 1 185 ? 4.887 -12.914 -16.359 1 98.38 185 GLY A N 1
ATOM 1385 C CA . GLY A 1 185 ? 4.469 -12.953 -17.75 1 98.38 185 GLY A CA 1
ATOM 1386 C C . GLY A 1 185 ? 3.387 -13.984 -18.016 1 98.38 185 GLY A C 1
ATOM 1387 O O . GLY A 1 185 ? 2.432 -13.711 -18.75 1 98.38 185 GLY A O 1
ATOM 1388 N N . ARG A 1 186 ? 3.561 -15.133 -17.438 1 96.75 186 ARG A N 1
ATOM 1389 C CA . ARG A 1 186 ? 2.602 -16.219 -17.656 1 96.75 186 ARG A CA 1
ATOM 1390 C C . ARG A 1 186 ? 1.21 -15.812 -17.188 1 96.75 186 ARG A C 1
ATOM 1392 O O . ARG A 1 186 ? 0.221 -16.016 -17.891 1 96.75 186 ARG A O 1
ATOM 1399 N N . VAL A 1 187 ? 1.121 -15.242 -16 1 96.88 187 VAL A N 1
ATOM 1400 C CA . VAL A 1 187 ? -0.163 -14.844 -15.43 1 96.88 187 VAL A CA 1
ATOM 1401 C C . VAL A 1 187 ? -0.763 -13.703 -16.25 1 96.88 187 VAL A C 1
ATOM 1403 O O . VAL A 1 187 ? -1.965 -13.695 -16.516 1 96.88 187 VAL A O 1
ATOM 1406 N N . LEU A 1 188 ? 0.049 -12.742 -16.656 1 97.81 188 LEU A N 1
ATOM 1407 C CA . LEU A 1 188 ? -0.45 -11.625 -17.453 1 97.81 188 LEU A CA 1
ATOM 1408 C C . LEU A 1 188 ? -1.027 -12.125 -18.781 1 97.81 188 LEU A C 1
ATOM 1410 O O . LEU A 1 188 ? -2.057 -11.625 -19.234 1 97.81 188 LEU A O 1
ATOM 1414 N N . ARG A 1 189 ? -0.434 -13.109 -19.406 1 95.56 189 ARG A N 1
ATOM 1415 C CA . ARG A 1 189 ? -0.857 -13.602 -20.719 1 95.56 189 ARG A CA 1
ATOM 1416 C C . ARG A 1 189 ? -2.207 -14.305 -20.625 1 95.56 189 ARG A C 1
ATOM 1418 O O . ARG A 1 189 ? -2.926 -14.414 -21.625 1 95.56 189 ARG A O 1
ATOM 1425 N N . GLU A 1 190 ? -2.48 -14.828 -19.453 1 90.38 190 GLU A N 1
ATOM 1426 C CA . GLU A 1 190 ? -3.799 -15.43 -19.266 1 90.38 190 GLU A CA 1
ATOM 1427 C C . GLU A 1 190 ? -4.906 -14.398 -19.5 1 90.38 190 GLU A C 1
ATOM 1429 O O . GLU A 1 190 ? -5.953 -14.719 -20.062 1 90.38 190 GLU A O 1
ATOM 1434 N N . THR A 1 191 ? -4.625 -13.188 -19.109 1 91.62 191 THR A N 1
ATOM 1435 C CA . THR A 1 191 ? -5.617 -12.117 -19.188 1 91.62 191 THR A CA 1
ATOM 1436 C C . THR A 1 191 ? -5.355 -11.234 -20.406 1 91.62 191 THR A C 1
ATOM 1438 O O . THR A 1 191 ? -6.293 -10.695 -21 1 91.62 191 THR A O 1
ATOM 1441 N N . LEU A 1 192 ? -4.117 -11.102 -20.688 1 96.38 192 LEU A N 1
ATOM 1442 C CA . LEU A 1 192 ? -3.66 -10.266 -21.781 1 96.38 192 LEU A CA 1
ATOM 1443 C C . LEU A 1 192 ? -2.842 -11.078 -22.781 1 96.38 192 LEU A C 1
ATOM 1445 O O . LEU A 1 192 ? -1.614 -10.961 -22.828 1 96.38 192 LEU A O 1
ATOM 1449 N N . PRO A 1 193 ? -3.479 -11.75 -23.688 1 93.94 193 PRO A N 1
ATOM 1450 C CA . PRO A 1 193 ? -2.779 -12.695 -24.562 1 93.94 193 PRO A CA 1
ATOM 1451 C C . PRO A 1 193 ? -1.741 -12.016 -25.453 1 93.94 193 PRO A C 1
ATOM 1453 O O . PRO A 1 193 ? -0.783 -12.664 -25.891 1 93.94 193 PRO A O 1
ATOM 1456 N N . ASP A 1 194 ? -1.853 -10.766 -25.641 1 95.94 194 ASP A N 1
ATOM 1457 C CA . ASP A 1 194 ? -0.971 -10.086 -26.578 1 95.94 194 ASP A CA 1
ATOM 1458 C C . ASP A 1 194 ? 0.148 -9.344 -25.859 1 95.94 194 ASP A C 1
ATOM 1460 O O . ASP A 1 194 ? 0.92 -8.609 -26.484 1 95.94 194 ASP A O 1
ATOM 1464 N N . VAL A 1 195 ? 0.271 -9.461 -24.562 1 98.06 195 VAL A N 1
ATOM 1465 C CA . VAL A 1 195 ? 1.313 -8.766 -23.828 1 98.06 195 VAL A CA 1
ATOM 1466 C C . VAL A 1 195 ? 2.688 -9.211 -24.312 1 98.06 195 VAL A C 1
ATOM 1468 O O . VAL A 1 195 ? 2.928 -10.398 -24.516 1 98.06 195 VAL A O 1
ATOM 1471 N N . ARG A 1 196 ? 3.541 -8.281 -24.641 1 98.44 196 ARG A N 1
ATOM 1472 C CA . ARG A 1 196 ? 4.918 -8.578 -25.016 1 98.44 196 ARG A CA 1
ATOM 1473 C C . ARG A 1 196 ? 5.801 -8.734 -23.781 1 98.44 196 ARG A C 1
ATOM 1475 O O . ARG A 1 196 ? 5.727 -7.93 -22.844 1 98.44 196 ARG A O 1
ATOM 1482 N N . VAL A 1 197 ? 6.574 -9.766 -23.734 1 98.75 197 VAL A N 1
ATOM 1483 C CA . VAL A 1 197 ? 7.477 -10.031 -22.625 1 98.75 197 VAL A CA 1
ATOM 1484 C C . VAL A 1 197 ? 8.922 -9.82 -23.062 1 98.75 197 VAL A C 1
ATOM 1486 O O . VAL A 1 197 ? 9.406 -10.5 -23.969 1 98.75 197 VAL A O 1
ATOM 1489 N N . VAL A 1 198 ? 9.586 -8.875 -22.406 1 98.88 198 VAL A N 1
ATOM 1490 C CA . VAL A 1 198 ? 10.945 -8.5 -22.781 1 98.88 198 VAL A CA 1
ATOM 1491 C C . VAL A 1 198 ? 11.906 -8.867 -21.656 1 98.88 198 VAL A C 1
ATOM 1493 O O . VAL A 1 198 ? 11.75 -8.406 -20.516 1 98.88 198 VAL A O 1
ATOM 1496 N N . GLY A 1 199 ? 12.875 -9.719 -22 1 98.75 199 GLY A N 1
ATOM 1497 C CA . GLY A 1 199 ? 13.891 -10.102 -21.031 1 98.75 199 GLY A CA 1
ATOM 1498 C C . GLY A 1 199 ? 15.133 -9.227 -21.109 1 98.75 199 GLY A C 1
ATOM 1499 O O . GLY A 1 199 ? 15.547 -8.812 -22.188 1 98.75 199 GLY A O 1
ATOM 1500 N N . VAL A 1 200 ? 15.68 -8.914 -19.938 1 98.81 200 VAL A N 1
ATOM 1501 C CA . VAL A 1 200 ? 16.953 -8.203 -19.828 1 98.81 200 VAL A CA 1
ATOM 1502 C C . VAL A 1 200 ? 18.031 -9.148 -19.297 1 98.81 200 VAL A C 1
ATOM 1504 O O . VAL A 1 200 ? 17.875 -9.734 -18.219 1 98.81 200 VAL A O 1
ATOM 1507 N N . ASP A 1 201 ? 19.016 -9.375 -20.031 1 98.25 201 ASP A N 1
ATOM 1508 C CA . ASP A 1 201 ? 20.172 -10.195 -19.688 1 98.25 201 ASP A CA 1
ATOM 1509 C C . ASP A 1 201 ? 21.469 -9.391 -19.781 1 98.25 201 ASP A C 1
ATOM 1511 O O . ASP A 1 201 ? 21.438 -8.172 -19.938 1 98.25 201 ASP A O 1
ATOM 1515 N N . CYS A 1 202 ? 22.609 -10.016 -19.5 1 97.75 202 CYS A N 1
ATOM 1516 C CA . CYS A 1 202 ? 23.875 -9.289 -19.562 1 97.75 202 CYS A CA 1
ATOM 1517 C C . CYS A 1 202 ? 24.812 -9.945 -20.578 1 97.75 202 CYS A C 1
ATOM 1519 O O . CYS A 1 202 ? 24.703 -11.133 -20.859 1 97.75 202 CYS A O 1
ATOM 1521 N N . VAL A 1 203 ? 25.656 -9.148 -21.094 1 97.12 203 VAL A N 1
ATOM 1522 C CA . VAL A 1 203 ? 26.703 -9.672 -21.953 1 97.12 203 VAL A CA 1
ATOM 1523 C C . VAL A 1 203 ? 27.516 -10.734 -21.219 1 97.12 203 VAL A C 1
ATOM 1525 O O . VAL A 1 203 ? 27.906 -10.531 -20.062 1 97.12 203 VAL A O 1
ATOM 1528 N N . GLY A 1 204 ? 27.641 -11.875 -21.828 1 95.31 204 GLY A N 1
ATOM 1529 C CA . GLY A 1 204 ? 28.406 -12.953 -21.203 1 95.31 204 GLY A CA 1
ATOM 1530 C C . GLY A 1 204 ? 27.531 -13.938 -20.453 1 95.31 204 GLY A C 1
ATOM 1531 O O . GLY A 1 204 ? 28.031 -14.828 -19.766 1 95.31 204 GLY A O 1
ATOM 1532 N N . SER A 1 205 ? 26.234 -13.828 -20.516 1 95.31 205 SER A N 1
ATOM 1533 C CA . SER A 1 205 ? 25.281 -14.727 -19.875 1 95.31 205 SER A CA 1
ATOM 1534 C C . SER A 1 205 ? 24.812 -15.812 -20.844 1 95.31 205 SER A C 1
ATOM 1536 O O . SER A 1 205 ? 24.516 -15.531 -22 1 95.31 205 SER A O 1
ATOM 1538 N N . ALA A 1 206 ? 24.625 -17.016 -20.359 1 94.75 206 ALA A N 1
ATOM 1539 C CA . ALA A 1 206 ? 24.312 -18.156 -21.203 1 94.75 206 ALA A CA 1
ATOM 1540 C C . ALA A 1 206 ? 22.797 -18.328 -21.359 1 94.75 206 ALA A C 1
ATOM 1542 O O . ALA A 1 206 ? 22.328 -19.188 -22.109 1 94.75 206 ALA A O 1
ATOM 1543 N N . LEU A 1 207 ? 21.984 -17.547 -20.766 1 96.12 207 LEU A N 1
ATOM 1544 C CA . LEU A 1 207 ? 20.547 -17.781 -20.609 1 96.12 207 LEU A CA 1
ATOM 1545 C C . LEU A 1 207 ? 19.859 -17.812 -21.969 1 96.12 207 LEU A C 1
ATOM 1547 O O . LEU A 1 207 ? 18.922 -18.578 -22.172 1 96.12 207 LEU A O 1
ATOM 1551 N N . PHE A 1 208 ? 20.344 -16.969 -22.859 1 96.56 208 PHE A N 1
ATOM 1552 C CA . PHE A 1 208 ? 19.688 -16.859 -24.156 1 96.56 208 PHE A CA 1
ATOM 1553 C C . PHE A 1 208 ? 20.672 -17.094 -25.281 1 96.56 208 PHE A C 1
ATOM 1555 O O . PHE A 1 208 ? 20.609 -16.422 -26.312 1 96.56 208 PHE A O 1
ATOM 1562 N N . GLY A 1 209 ? 21.656 -17.938 -25.047 1 91.88 209 GLY A N 1
ATOM 1563 C CA . GLY A 1 209 ? 22.5 -18.453 -26.109 1 91.88 209 GLY A CA 1
ATOM 1564 C C . GLY A 1 209 ? 23.797 -17.688 -26.266 1 91.88 209 GLY A C 1
ATOM 1565 O O . GLY A 1 209 ? 24.516 -17.875 -27.25 1 91.88 209 GLY A O 1
ATOM 1566 N N . GLN A 1 210 ? 24.125 -16.766 -25.391 1 94.88 210 GLN A N 1
ATOM 1567 C CA . GLN A 1 210 ? 25.406 -16.062 -25.438 1 94.88 210 GLN A CA 1
ATOM 1568 C C . GLN A 1 210 ? 26.516 -16.906 -24.828 1 94.88 210 GLN A C 1
ATOM 1570 O O . GLN A 1 210 ? 26.266 -17.766 -23.969 1 94.88 210 GLN A O 1
ATOM 1575 N N . PRO A 1 211 ? 27.766 -16.703 -25.328 1 94.56 211 PRO A N 1
ATOM 1576 C CA . PRO A 1 211 ? 28.875 -17.375 -24.656 1 94.56 211 PRO A CA 1
ATOM 1577 C C . PRO A 1 211 ? 29.047 -16.938 -23.203 1 94.56 211 PRO A C 1
ATOM 1579 O O . PRO A 1 211 ? 28.953 -15.742 -22.906 1 94.56 211 PRO A O 1
ATOM 1582 N N . ASP A 1 212 ? 29.312 -17.906 -22.391 1 93.62 212 ASP A N 1
ATOM 1583 C CA . ASP A 1 212 ? 29.422 -17.625 -20.969 1 93.62 212 ASP A CA 1
ATOM 1584 C C . ASP A 1 212 ? 30.75 -16.906 -20.656 1 93.62 212 ASP A C 1
ATOM 1586 O O . ASP A 1 212 ? 31.812 -17.375 -21.062 1 93.62 212 ASP A O 1
ATOM 1590 N N . VAL A 1 213 ? 30.656 -15.773 -20 1 91.25 213 VAL A N 1
ATOM 1591 C CA . VAL A 1 213 ? 31.797 -15.055 -19.453 1 91.25 213 VAL A CA 1
ATOM 1592 C C . VAL A 1 213 ? 31.625 -14.875 -17.953 1 91.25 213 VAL A C 1
ATOM 1594 O O . VAL A 1 213 ? 31.094 -13.852 -17.5 1 91.25 213 VAL A O 1
ATOM 1597 N N . PRO A 1 214 ? 32.219 -15.719 -17.141 1 83.31 214 PRO A N 1
ATOM 1598 C CA . PRO A 1 214 ? 31.953 -15.734 -15.703 1 83.31 214 PRO A CA 1
ATOM 1599 C C . PRO A 1 214 ? 32.531 -14.523 -14.984 1 83.31 214 PRO A C 1
ATOM 1601 O O . PRO A 1 214 ? 32.156 -14.242 -13.844 1 83.31 214 PRO A O 1
ATOM 1604 N N . GLN A 1 215 ? 33.438 -13.734 -15.656 1 85.31 215 GLN A N 1
ATOM 1605 C CA . GLN A 1 215 ? 34.125 -12.625 -15.008 1 85.31 215 GLN A CA 1
ATOM 1606 C C . GLN A 1 215 ? 33.281 -11.352 -15.055 1 85.31 215 GLN A C 1
ATOM 1608 O O . GLN A 1 215 ? 33.719 -10.297 -14.594 1 85.31 215 GLN A O 1
ATOM 1613 N N . ARG A 1 216 ? 32.125 -11.383 -15.531 1 90.5 216 ARG A N 1
ATOM 1614 C CA . ARG A 1 216 ? 31.266 -10.211 -15.539 1 90.5 216 ARG A CA 1
ATOM 1615 C C . ARG A 1 216 ? 31.078 -9.664 -14.125 1 90.5 216 ARG A C 1
ATOM 1617 O O . ARG A 1 216 ? 31.062 -10.43 -13.156 1 90.5 216 ARG A O 1
ATOM 1624 N N . LEU A 1 217 ? 30.906 -8.344 -13.984 1 92.56 217 LEU A N 1
ATOM 1625 C CA . LEU A 1 217 ? 30.828 -7.691 -12.68 1 92.56 217 LEU A CA 1
ATOM 1626 C C . LEU A 1 217 ? 29.375 -7.594 -12.219 1 92.56 217 LEU A C 1
ATOM 1628 O O . LEU A 1 217 ? 29.109 -7.508 -11.016 1 92.56 217 LEU A O 1
ATOM 1632 N N . GLN A 1 218 ? 28.469 -7.602 -13.18 1 91.94 218 GLN A N 1
ATOM 1633 C CA . GLN A 1 218 ? 27.062 -7.52 -12.852 1 91.94 218 GLN A CA 1
ATOM 1634 C C . GLN A 1 218 ? 26.609 -8.734 -12.055 1 91.94 218 GLN A C 1
ATOM 1636 O O . GLN A 1 218 ? 27.094 -9.844 -12.273 1 91.94 218 GLN A O 1
ATOM 1641 N N . SER A 1 219 ? 25.719 -8.445 -11.125 1 86.44 219 SER A N 1
ATOM 1642 C CA . SER A 1 219 ? 25.125 -9.523 -10.336 1 86.44 219 SER A CA 1
ATOM 1643 C C . SER A 1 219 ? 23.594 -9.406 -10.297 1 86.44 219 SER A C 1
ATOM 1645 O O . SER A 1 219 ? 23.047 -8.359 -10.633 1 86.44 219 SER A O 1
ATOM 1647 N N . GLY A 1 220 ? 22.938 -10.461 -10 1 87.56 220 GLY A N 1
ATOM 1648 C CA . GLY A 1 220 ? 21.484 -10.469 -9.875 1 87.56 220 GLY A CA 1
ATOM 1649 C C . GLY A 1 220 ? 20.781 -10.867 -11.156 1 87.56 220 GLY A C 1
ATOM 1650 O O . GLY A 1 220 ? 19.625 -11.281 -11.125 1 87.56 220 GLY A O 1
ATOM 1651 N N . LEU A 1 221 ? 21.5 -10.664 -12.281 1 92.81 221 LEU A N 1
ATOM 1652 C CA . LEU A 1 221 ? 21 -11.117 -13.57 1 92.81 221 LEU A CA 1
ATOM 1653 C C . LEU A 1 221 ? 22.062 -11.906 -14.32 1 92.81 221 LEU A C 1
ATOM 1655 O O . LEU A 1 221 ? 23.25 -11.859 -13.969 1 92.81 221 LEU A O 1
ATOM 1659 N N . GLY A 1 222 ? 21.609 -12.664 -15.258 1 93.06 222 GLY A N 1
ATOM 1660 C CA . GLY A 1 222 ? 22.531 -13.508 -15.992 1 93.06 222 GLY A CA 1
ATOM 1661 C C . GLY A 1 222 ? 22.938 -14.758 -15.234 1 93.06 222 GLY A C 1
ATOM 1662 O O . GLY A 1 222 ? 22.844 -14.805 -14.008 1 93.06 222 GLY A O 1
ATOM 1663 N N . ASN A 1 223 ? 23.312 -15.711 -15.953 1 91.38 223 ASN A N 1
ATOM 1664 C CA . ASN A 1 223 ? 23.75 -16.984 -15.383 1 91.38 223 ASN A CA 1
ATOM 1665 C C . ASN A 1 223 ? 24.641 -17.75 -16.359 1 91.38 223 ASN A C 1
ATOM 1667 O O . ASN A 1 223 ? 24.609 -17.516 -17.562 1 91.38 223 ASN A O 1
ATOM 1671 N N . SER A 1 224 ? 25.469 -18.594 -15.781 1 90.44 224 SER A N 1
ATOM 1672 C CA . SER A 1 224 ? 26.344 -19.438 -16.594 1 90.44 224 SER A CA 1
ATOM 1673 C C . SER A 1 224 ? 25.625 -20.719 -17.031 1 90.44 224 SER A C 1
ATOM 1675 O O . SER A 1 224 ? 26.047 -21.375 -17.969 1 90.44 224 SER A O 1
ATOM 1677 N N . LEU A 1 225 ? 24.609 -21.016 -16.297 1 88.94 225 LEU A N 1
ATOM 1678 C CA . LEU A 1 225 ? 23.812 -22.188 -16.594 1 88.94 225 LEU A CA 1
ATOM 1679 C C . LEU A 1 225 ? 22.344 -21.812 -16.75 1 88.94 225 LEU A C 1
ATOM 1681 O O . LEU A 1 225 ? 21.875 -20.828 -16.156 1 88.94 225 LEU A O 1
ATOM 1685 N N . LEU A 1 226 ? 21.703 -22.609 -17.516 1 92.75 226 LEU A N 1
ATOM 1686 C CA . LEU A 1 226 ? 20.281 -22.375 -17.734 1 92.75 226 LEU A CA 1
ATOM 1687 C C . LEU A 1 226 ? 19.453 -22.875 -16.547 1 92.75 226 LEU A C 1
ATOM 1689 O O . LEU A 1 226 ? 19.375 -24.078 -16.297 1 92.75 226 LEU A O 1
ATOM 1693 N N . PRO A 1 227 ? 18.828 -21.969 -15.844 1 95.75 227 PRO A N 1
ATOM 1694 C CA . PRO A 1 227 ? 17.953 -22.422 -14.758 1 95.75 227 PRO A CA 1
ATOM 1695 C C . PRO A 1 227 ? 16.734 -23.188 -15.273 1 95.75 227 PRO A C 1
ATOM 1697 O O . PRO A 1 227 ? 16.219 -22.875 -16.344 1 95.75 227 PRO A O 1
ATOM 1700 N N . LYS A 1 228 ? 16.219 -24.094 -14.43 1 97.12 228 LYS A N 1
ATOM 1701 C CA . LYS A 1 228 ? 15.086 -24.906 -14.859 1 97.12 228 LYS A CA 1
ATOM 1702 C C . LYS A 1 228 ? 13.797 -24.094 -14.875 1 97.12 228 LYS A C 1
ATOM 1704 O O . LYS A 1 228 ? 12.836 -24.453 -15.555 1 97.12 228 LYS A O 1
ATOM 1709 N N . ASN A 1 229 ? 13.797 -22.984 -14.188 1 97.31 229 ASN A N 1
ATOM 1710 C CA . ASN A 1 229 ? 12.586 -22.188 -14.102 1 97.31 229 ASN A CA 1
ATOM 1711 C C . ASN A 1 229 ? 12.422 -21.281 -15.312 1 97.31 229 ASN A C 1
ATOM 1713 O O . ASN A 1 229 ? 11.344 -20.719 -15.547 1 97.31 229 ASN A O 1
ATOM 1717 N N . LEU A 1 230 ? 13.477 -21 -16.031 1 97.38 230 LEU A N 1
ATOM 1718 C CA . LEU A 1 230 ? 13.398 -20.141 -17.188 1 97.38 230 LEU A CA 1
ATOM 1719 C C . LEU A 1 230 ? 12.562 -20.781 -18.297 1 97.38 230 LEU A C 1
ATOM 1721 O O . LEU A 1 230 ? 12.836 -21.906 -18.703 1 97.38 230 LEU A O 1
ATOM 1725 N N . ASP A 1 231 ? 11.547 -20.156 -18.734 1 97 231 ASP A N 1
ATOM 1726 C CA . ASP A 1 231 ? 10.688 -20.562 -19.844 1 97 231 ASP A CA 1
ATOM 1727 C C . ASP A 1 231 ? 10.875 -19.641 -21.047 1 97 231 ASP A C 1
ATOM 1729 O O . ASP A 1 231 ? 10.172 -18.641 -21.172 1 97 231 ASP A O 1
ATOM 1733 N N . ARG A 1 232 ? 11.734 -19.969 -21.922 1 96.62 232 ARG A N 1
ATOM 1734 C CA . ARG A 1 232 ? 12.133 -19.125 -23.047 1 96.62 232 ARG A CA 1
ATOM 1735 C C . ARG A 1 232 ? 10.992 -18.969 -24.047 1 96.62 232 ARG A C 1
ATOM 1737 O O . ARG A 1 232 ? 10.992 -18.047 -24.859 1 96.62 232 ARG A O 1
ATOM 1744 N N . LEU A 1 233 ? 9.961 -19.828 -23.953 1 95.25 233 LEU A N 1
ATOM 1745 C CA . LEU A 1 233 ? 8.797 -19.734 -24.828 1 95.25 233 LEU A CA 1
ATOM 1746 C C . LEU A 1 233 ? 7.988 -18.484 -24.531 1 95.25 233 LEU A C 1
ATOM 1748 O O . LEU A 1 233 ? 7.199 -18.031 -25.375 1 95.25 233 LEU A O 1
ATOM 1752 N N . LEU A 1 234 ? 8.188 -17.906 -23.359 1 96.31 234 LEU A N 1
ATOM 1753 C CA . LEU A 1 234 ? 7.398 -16.75 -22.922 1 96.31 234 LEU A CA 1
ATOM 1754 C C . LEU A 1 234 ? 8.039 -15.445 -23.391 1 96.31 234 LEU A C 1
ATOM 1756 O O . LEU A 1 234 ? 7.406 -14.391 -23.359 1 96.31 234 LEU A O 1
ATOM 1760 N N . VAL A 1 235 ? 9.281 -15.469 -23.797 1 98 235 VAL A N 1
ATOM 1761 C CA . VAL A 1 235 ? 10.055 -14.258 -24.047 1 98 235 VAL A CA 1
ATOM 1762 C C . VAL A 1 235 ? 9.969 -13.867 -25.516 1 98 235 VAL A C 1
ATOM 1764 O O . VAL A 1 235 ? 10.195 -14.695 -26.391 1 98 235 VAL A O 1
ATOM 1767 N N . ASP A 1 236 ? 9.688 -12.617 -25.797 1 98.25 236 ASP A N 1
ATOM 1768 C CA . ASP A 1 236 ? 9.5 -12.148 -27.172 1 98.25 236 ASP A CA 1
ATOM 1769 C C . ASP A 1 236 ? 10.727 -11.391 -27.656 1 98.25 236 ASP A C 1
ATOM 1771 O O . ASP A 1 236 ? 10.961 -11.297 -28.859 1 98.25 236 ASP A O 1
ATOM 1775 N N . GLU A 1 237 ? 11.391 -10.805 -26.75 1 98.56 237 GLU A N 1
ATOM 1776 C CA . GLU A 1 237 ? 12.562 -9.984 -27.047 1 98.56 237 GLU A CA 1
ATOM 1777 C C . GLU A 1 237 ? 13.555 -10.023 -25.891 1 98.56 237 GLU A C 1
ATOM 1779 O O . GLU A 1 237 ? 13.164 -10.141 -24.719 1 98.56 237 GLU A O 1
ATOM 1784 N N . VAL A 1 238 ? 14.844 -10 -26.203 1 98.62 238 VAL A N 1
ATOM 1785 C CA . VAL A 1 238 ? 15.867 -10.031 -25.172 1 98.62 238 VAL A CA 1
ATOM 1786 C C . VAL A 1 238 ? 16.891 -8.922 -25.422 1 98.62 238 VAL A C 1
ATOM 1788 O O . VAL A 1 238 ? 17.219 -8.625 -26.578 1 98.62 238 VAL A O 1
ATOM 1791 N N . HIS A 1 239 ? 17.344 -8.25 -24.406 1 98.81 239 HIS A N 1
ATOM 1792 C CA . HIS A 1 239 ? 18.406 -7.254 -24.422 1 98.81 239 HIS A CA 1
ATOM 1793 C C . HIS A 1 239 ? 19.625 -7.734 -23.641 1 98.81 239 HIS A C 1
ATOM 1795 O O . HIS A 1 239 ? 19.484 -8.375 -22.594 1 98.81 239 HIS A O 1
ATOM 1801 N N . TRP A 1 240 ? 20.828 -7.453 -24.109 1 98.56 240 TRP A N 1
ATOM 1802 C CA . TRP A 1 240 ? 22.078 -7.691 -23.391 1 98.56 240 TRP A CA 1
ATOM 1803 C C . TRP A 1 240 ? 22.844 -6.391 -23.172 1 98.56 240 TRP A C 1
ATOM 1805 O O . TRP A 1 240 ? 23.062 -5.625 -24.109 1 98.56 240 TRP A O 1
ATOM 1815 N N . LEU A 1 241 ? 23.172 -6.121 -21.953 1 98.5 241 LEU A N 1
ATOM 1816 C CA . LEU A 1 241 ? 24 -4.965 -21.609 1 98.5 241 LEU A CA 1
ATOM 1817 C C . LEU A 1 241 ? 25.312 -5.398 -20.969 1 98.5 241 LEU A C 1
ATOM 1819 O O . LEU A 1 241 ? 25.344 -6.352 -20.188 1 98.5 241 LEU A O 1
ATOM 1823 N N . ASN A 1 242 ? 26.438 -4.777 -21.281 1 97.69 242 ASN A N 1
ATOM 1824 C CA . ASN A 1 242 ? 27.688 -5.062 -20.578 1 97.69 242 ASN A CA 1
ATOM 1825 C C . ASN A 1 242 ? 27.781 -4.297 -19.266 1 97.69 242 ASN A C 1
ATOM 1827 O O . ASN A 1 242 ? 26.844 -3.6 -18.891 1 97.69 242 ASN A O 1
ATOM 1831 N N . ASP A 1 243 ? 28.875 -4.434 -18.531 1 98.06 243 ASP A N 1
ATOM 1832 C CA . ASP A 1 243 ? 29.016 -3.889 -17.188 1 98.06 243 ASP A CA 1
ATOM 1833 C C . ASP A 1 243 ? 28.953 -2.363 -17.203 1 98.06 243 ASP A C 1
ATOM 1835 O O . ASP A 1 243 ? 28.297 -1.756 -16.359 1 98.06 243 ASP A O 1
ATOM 1839 N N . HIS A 1 244 ? 29.625 -1.752 -18.188 1 98.25 244 HIS A N 1
ATOM 1840 C CA . HIS A 1 244 ? 29.625 -0.298 -18.312 1 98.25 244 HIS A CA 1
ATOM 1841 C C . HIS A 1 244 ? 28.219 0.245 -18.516 1 98.25 244 HIS A C 1
ATOM 1843 O O . HIS A 1 244 ? 27.797 1.181 -17.828 1 98.25 244 HIS A O 1
ATOM 1849 N N . GLU A 1 245 ? 27.531 -0.323 -19.422 1 98.5 245 GLU A N 1
ATOM 1850 C CA . GLU A 1 245 ? 26.188 0.128 -19.797 1 98.5 245 GLU A CA 1
ATOM 1851 C C . GLU A 1 245 ? 25.219 -0.047 -18.641 1 98.5 245 GLU A C 1
ATOM 1853 O O . GLU A 1 245 ? 24.422 0.849 -18.359 1 98.5 245 GLU A O 1
ATOM 1858 N N . ALA A 1 246 ? 25.281 -1.188 -17.969 1 98.38 246 ALA A N 1
ATOM 1859 C CA . ALA A 1 246 ? 24.391 -1.478 -16.844 1 98.38 246 ALA A CA 1
ATOM 1860 C C . ALA A 1 246 ? 24.656 -0.521 -15.68 1 98.38 246 ALA A C 1
ATOM 1862 O O . ALA A 1 246 ? 23.703 0.02 -15.094 1 98.38 246 ALA A O 1
ATOM 1863 N N . PHE A 1 247 ? 25.906 -0.303 -15.32 1 98.44 247 PHE A N 1
ATOM 1864 C CA . PHE A 1 247 ? 26.25 0.548 -14.188 1 98.44 247 PHE A CA 1
ATOM 1865 C C . PHE A 1 247 ? 25.922 2.004 -14.484 1 98.44 247 PHE A C 1
ATOM 1867 O O . PHE A 1 247 ? 25.391 2.715 -13.625 1 98.44 247 PHE A O 1
ATOM 1874 N N . ALA A 1 248 ? 26.188 2.449 -15.703 1 98.31 248 ALA A N 1
ATOM 1875 C CA . ALA A 1 248 ? 25.859 3.814 -16.094 1 98.31 248 ALA A CA 1
ATOM 1876 C C . ALA A 1 248 ? 24.344 4.039 -16.031 1 98.31 248 ALA A C 1
ATOM 1878 O O . ALA A 1 248 ? 23.891 5.074 -15.547 1 98.31 248 ALA A O 1
ATOM 1879 N N . ALA A 1 249 ? 23.594 3.08 -16.547 1 98.38 249 ALA A N 1
ATOM 1880 C CA . ALA A 1 249 ? 22.141 3.178 -16.531 1 98.38 249 ALA A CA 1
ATOM 1881 C C . ALA A 1 249 ? 21.609 3.242 -15.102 1 98.38 249 ALA A C 1
ATOM 1883 O O . ALA A 1 249 ? 20.625 3.914 -14.828 1 98.38 249 ALA A O 1
ATOM 1884 N N . THR A 1 250 ? 22.281 2.512 -14.219 1 98.56 250 THR A N 1
ATOM 1885 C CA . THR A 1 250 ? 21.891 2.51 -12.812 1 98.56 250 THR A CA 1
ATOM 1886 C C . THR A 1 250 ? 22.062 3.895 -12.195 1 98.56 250 THR A C 1
ATOM 1888 O O . THR A 1 250 ? 21.188 4.379 -11.477 1 98.56 250 THR A O 1
ATOM 1891 N N . ARG A 1 251 ? 23.172 4.504 -12.469 1 98.31 251 ARG A N 1
ATOM 1892 C CA . ARG A 1 251 ? 23.406 5.867 -12.008 1 98.31 251 ARG A CA 1
ATOM 1893 C C . ARG A 1 251 ? 22.406 6.836 -12.609 1 98.31 251 ARG A C 1
ATOM 1895 O O . ARG A 1 251 ? 21.922 7.75 -11.93 1 98.31 251 ARG A O 1
ATOM 1902 N N . ASP A 1 252 ? 22.016 6.645 -13.898 1 98.19 252 ASP A N 1
ATOM 1903 C CA . ASP A 1 252 ? 21 7.469 -14.555 1 98.19 252 ASP A CA 1
ATOM 1904 C C . ASP A 1 252 ? 19.641 7.312 -13.883 1 98.19 252 ASP A C 1
ATOM 1906 O O . ASP A 1 252 ? 18.922 8.289 -13.711 1 98.19 252 ASP A O 1
ATOM 1910 N N . LEU A 1 253 ? 19.297 6.043 -13.547 1 98.44 253 LEU A N 1
ATOM 1911 C CA . LEU A 1 253 ? 18.031 5.773 -12.859 1 98.44 253 LEU A CA 1
ATOM 1912 C C . LEU A 1 253 ? 17.922 6.605 -11.586 1 98.44 253 LEU A C 1
ATOM 1914 O O . LEU A 1 253 ? 16.875 7.211 -11.336 1 98.44 253 LEU A O 1
ATOM 1918 N N . ALA A 1 254 ? 18.953 6.656 -10.789 1 98.31 254 ALA A N 1
ATOM 1919 C CA . ALA A 1 254 ? 18.969 7.438 -9.555 1 98.31 254 ALA A CA 1
ATOM 1920 C C . ALA A 1 254 ? 18.891 8.93 -9.852 1 98.31 254 ALA A C 1
ATOM 1922 O O . ALA A 1 254 ? 18.109 9.656 -9.219 1 98.31 254 ALA A O 1
ATOM 1923 N N . ARG A 1 255 ? 19.656 9.383 -10.797 1 97.5 255 ARG A N 1
ATOM 1924 C CA . ARG A 1 255 ? 19.75 10.797 -11.109 1 97.5 255 ARG A CA 1
ATOM 1925 C C . ARG A 1 255 ? 18.453 11.328 -11.711 1 97.5 255 ARG A C 1
ATOM 1927 O O . ARG A 1 255 ? 18.016 12.422 -11.375 1 97.5 255 ARG A O 1
ATOM 1934 N N . GLU A 1 256 ? 17.875 10.531 -12.578 1 96.94 256 GLU A N 1
ATOM 1935 C CA . GLU A 1 256 ? 16.766 11.023 -13.398 1 96.94 256 GLU A CA 1
ATOM 1936 C C . GLU A 1 256 ? 15.422 10.742 -12.734 1 96.94 256 GLU A C 1
ATOM 1938 O O . GLU A 1 256 ? 14.461 11.492 -12.93 1 96.94 256 GLU A O 1
ATOM 1943 N N . GLN A 1 257 ? 15.336 9.625 -11.992 1 97.31 257 GLN A N 1
ATOM 1944 C CA . GLN A 1 257 ? 14.047 9.203 -11.445 1 97.31 257 GLN A CA 1
ATOM 1945 C C . GLN A 1 257 ? 14.07 9.195 -9.922 1 97.31 257 GLN A C 1
ATOM 1947 O O . GLN A 1 257 ? 13.039 8.969 -9.281 1 97.31 257 GLN A O 1
ATOM 1952 N N . GLN A 1 258 ? 15.289 9.438 -9.281 1 97.56 258 GLN A N 1
ATOM 1953 C CA . GLN A 1 258 ? 15.484 9.414 -7.836 1 97.56 258 GLN A CA 1
ATOM 1954 C C . GLN A 1 258 ? 15.172 8.031 -7.266 1 97.56 258 GLN A C 1
ATOM 1956 O O . GLN A 1 258 ? 14.672 7.922 -6.141 1 97.56 258 GLN A O 1
ATOM 1961 N N . ILE A 1 259 ? 15.344 7.004 -8.055 1 98 259 ILE A N 1
ATOM 1962 C CA . ILE A 1 259 ? 15.242 5.625 -7.598 1 98 259 ILE A CA 1
ATOM 1963 C C . ILE A 1 259 ? 16.641 5.039 -7.406 1 98 259 ILE A C 1
ATOM 1965 O O . ILE A 1 259 ? 17.391 4.863 -8.375 1 98 259 ILE A O 1
ATOM 1969 N N . PHE A 1 260 ? 17.078 4.809 -6.227 1 97.5 260 PHE A N 1
ATOM 1970 C CA . PHE A 1 260 ? 18.375 4.27 -5.875 1 97.5 260 PHE A CA 1
ATOM 1971 C C . PHE A 1 260 ? 18.375 2.748 -5.91 1 97.5 260 PHE A C 1
ATOM 1973 O O . PHE A 1 260 ? 18.359 2.098 -4.863 1 97.5 260 PHE A O 1
ATOM 1980 N N . GLY A 1 261 ? 18.453 2.203 -7.094 1 97.31 261 GLY A N 1
ATOM 1981 C CA . GLY A 1 261 ? 18.391 0.765 -7.305 1 97.31 261 GLY A CA 1
ATOM 1982 C C . GLY A 1 261 ? 19.766 0.146 -7.539 1 97.31 261 GLY A C 1
ATOM 1983 O O . GLY A 1 261 ? 20.781 0.805 -7.359 1 97.31 261 GLY A O 1
ATOM 1984 N N . GLY A 1 262 ? 19.797 -1.15 -7.77 1 96.69 262 GLY A N 1
ATOM 1985 C CA . GLY A 1 262 ? 21 -1.872 -8.156 1 96.69 262 GLY A CA 1
ATOM 1986 C C . GLY A 1 262 ? 21.156 -1.992 -9.664 1 96.69 262 GLY A C 1
ATOM 1987 O O . GLY A 1 262 ? 20.344 -1.47 -10.422 1 96.69 262 GLY A O 1
ATOM 1988 N N . ASN A 1 263 ? 22.25 -2.691 -10.078 1 96.62 263 ASN A N 1
ATOM 1989 C CA . ASN A 1 263 ? 22.594 -2.762 -11.492 1 96.62 263 ASN A CA 1
ATOM 1990 C C . ASN A 1 263 ? 21.531 -3.494 -12.289 1 96.62 263 ASN A C 1
ATOM 1992 O O . ASN A 1 263 ? 21.359 -3.24 -13.484 1 96.62 263 ASN A O 1
ATOM 1996 N N . THR A 1 264 ? 20.734 -4.41 -11.625 1 97.56 264 THR A N 1
ATOM 1997 C CA . THR A 1 264 ? 19.641 -5.094 -12.32 1 97.56 264 THR A CA 1
ATOM 1998 C C . THR A 1 264 ? 18.516 -4.121 -12.641 1 97.56 264 THR A C 1
ATOM 2000 O O . THR A 1 264 ? 17.984 -4.121 -13.758 1 97.56 264 THR A O 1
ATOM 2003 N N . SER A 1 265 ? 18.156 -3.299 -11.695 1 98.5 265 SER A N 1
ATOM 2004 C CA . SER A 1 265 ? 17.141 -2.277 -11.898 1 98.5 265 SER A CA 1
ATOM 2005 C C . SER A 1 265 ? 17.578 -1.257 -12.945 1 98.5 265 SER A C 1
ATOM 2007 O O . SER A 1 265 ? 16.781 -0.825 -13.773 1 98.5 265 SER A O 1
ATOM 2009 N N . GLY A 1 266 ? 18.844 -0.867 -12.852 1 98.5 266 GLY A N 1
ATOM 2010 C CA . GLY A 1 266 ? 19.375 0.056 -13.836 1 98.5 266 GLY A CA 1
ATOM 2011 C C . GLY A 1 266 ? 19.328 -0.493 -15.25 1 98.5 266 GLY A C 1
ATOM 2012 O O . GLY A 1 266 ? 19.031 0.239 -16.203 1 98.5 266 GLY A O 1
ATOM 2013 N N . SER A 1 267 ? 19.641 -1.785 -15.414 1 98.75 267 SER A N 1
ATOM 2014 C CA . SER A 1 267 ? 19.562 -2.428 -16.719 1 98.75 267 SER A CA 1
ATOM 2015 C C . SER A 1 267 ? 18.156 -2.4 -17.281 1 98.75 267 SER A C 1
ATOM 2017 O O . SER A 1 267 ? 17.953 -2.105 -18.469 1 98.75 267 SER A O 1
ATOM 2019 N N . VAL A 1 268 ? 17.188 -2.695 -16.453 1 98.81 268 VAL A N 1
ATOM 2020 C CA . VAL A 1 268 ? 15.797 -2.652 -16.875 1 98.81 268 VAL A CA 1
ATOM 2021 C C . VAL A 1 268 ? 15.422 -1.231 -17.297 1 98.81 268 VAL A C 1
ATOM 2023 O O . VAL A 1 268 ? 14.742 -1.034 -18.297 1 98.81 268 VAL A O 1
ATOM 2026 N N . TYR A 1 269 ? 15.922 -0.251 -16.562 1 98.69 269 TYR A N 1
ATOM 2027 C CA . TYR A 1 269 ? 15.625 1.146 -16.859 1 98.69 269 TYR A CA 1
ATOM 2028 C C . TYR A 1 269 ? 16.125 1.528 -18.234 1 98.69 269 TYR A C 1
ATOM 2030 O O . TYR A 1 269 ? 15.43 2.203 -19 1 98.69 269 TYR A O 1
ATOM 2038 N N . ARG A 1 270 ? 17.344 1.089 -18.5 1 98.5 270 ARG A N 1
ATOM 2039 C CA . ARG A 1 270 ? 17.906 1.367 -19.812 1 98.5 270 ARG A CA 1
ATOM 2040 C C . ARG A 1 270 ? 17.016 0.809 -20.922 1 98.5 270 ARG A C 1
ATOM 2042 O O . ARG A 1 270 ? 16.734 1.498 -21.906 1 98.5 270 ARG A O 1
ATOM 2049 N N . VAL A 1 271 ? 16.578 -0.357 -20.75 1 98.81 271 VAL A N 1
ATOM 2050 C CA . VAL A 1 271 ? 15.75 -1.034 -21.75 1 98.81 271 VAL A CA 1
ATOM 2051 C C . VAL A 1 271 ? 14.391 -0.347 -21.844 1 98.81 271 VAL A C 1
ATOM 2053 O O . VAL A 1 271 ? 13.852 -0.183 -22.953 1 98.81 271 VAL A O 1
ATOM 2056 N N . LEU A 1 272 ? 13.812 0.046 -20.75 1 98.75 272 LEU A N 1
ATOM 2057 C CA . LEU A 1 272 ? 12.555 0.791 -20.734 1 98.75 272 LEU A CA 1
ATOM 2058 C C . LEU A 1 272 ? 12.672 2.047 -21.594 1 98.75 272 LEU A C 1
ATOM 2060 O O . LEU A 1 272 ? 11.719 2.41 -22.297 1 98.75 272 LEU A O 1
ATOM 2064 N N . GLY A 1 273 ? 13.82 2.711 -21.484 1 98.12 273 GLY A N 1
ATOM 2065 C CA . GLY A 1 273 ? 14.031 3.896 -22.312 1 98.12 273 GLY A CA 1
ATOM 2066 C C . GLY A 1 273 ? 13.938 3.619 -23.797 1 98.12 273 GLY A C 1
ATOM 2067 O O . GLY A 1 273 ? 13.281 4.363 -24.531 1 98.12 273 GLY A O 1
ATOM 2068 N N . ASP A 1 274 ? 14.594 2.545 -24.234 1 98.25 274 ASP A N 1
ATOM 2069 C CA . ASP A 1 274 ? 14.555 2.168 -25.641 1 98.25 274 ASP A CA 1
ATOM 2070 C C . ASP A 1 274 ? 13.141 1.794 -26.078 1 98.25 274 ASP A C 1
ATOM 2072 O O . ASP A 1 274 ? 12.688 2.201 -27.141 1 98.25 274 ASP A O 1
ATOM 2076 N N . LEU A 1 275 ? 12.461 1.009 -25.25 1 98.44 275 LEU A N 1
ATOM 2077 C CA . LEU A 1 275 ? 11.109 0.562 -25.562 1 98.44 275 LEU A CA 1
ATOM 2078 C C . LEU A 1 275 ? 10.148 1.745 -25.625 1 98.44 275 LEU A C 1
ATOM 2080 O O . LEU A 1 275 ? 9.266 1.785 -26.484 1 98.44 275 LEU A O 1
ATOM 2084 N N . ALA A 1 276 ? 10.297 2.658 -24.719 1 97.94 276 ALA A N 1
ATOM 2085 C CA . ALA A 1 276 ? 9.445 3.846 -24.719 1 97.94 276 ALA A CA 1
ATOM 2086 C C . ALA A 1 276 ? 9.602 4.645 -26 1 97.94 276 ALA A C 1
ATOM 2088 O O . ALA A 1 276 ? 8.633 5.207 -26.516 1 97.94 276 ALA A O 1
ATOM 2089 N N . ARG A 1 277 ? 10.82 4.727 -26.531 1 96.5 277 ARG A N 1
ATOM 2090 C CA . ARG A 1 277 ? 11.109 5.477 -27.75 1 96.5 277 ARG A CA 1
ATOM 2091 C C . ARG A 1 277 ? 10.484 4.801 -28.969 1 96.5 277 ARG A C 1
ATOM 2093 O O . ARG A 1 277 ? 10.125 5.469 -29.938 1 96.5 277 ARG A O 1
ATOM 2100 N N . ARG A 1 278 ? 10.344 3.443 -28.891 1 96.38 278 ARG A N 1
ATOM 2101 C CA . ARG A 1 278 ? 9.875 2.686 -30.047 1 96.38 278 ARG A CA 1
ATOM 2102 C C . ARG A 1 278 ? 8.375 2.422 -29.953 1 96.38 278 ARG A C 1
ATOM 2104 O O . ARG A 1 278 ? 7.734 2.119 -30.969 1 96.38 278 ARG A O 1
ATOM 2111 N N . ALA A 1 279 ? 7.785 2.564 -28.797 1 97.19 279 ALA A N 1
ATOM 2112 C CA . ALA A 1 279 ? 6.395 2.182 -28.562 1 97.19 279 ALA A CA 1
ATOM 2113 C C . ALA A 1 279 ? 5.434 3.172 -29.219 1 97.19 279 ALA A C 1
ATOM 2115 O O . ALA A 1 279 ? 5.766 4.348 -29.391 1 97.19 279 ALA A O 1
ATOM 2116 N N . GLU A 1 280 ? 4.258 2.693 -29.594 1 96.62 280 GLU A N 1
ATOM 2117 C CA . GLU A 1 280 ? 3.189 3.549 -30.094 1 96.62 280 GLU A CA 1
ATOM 2118 C C . GLU A 1 280 ? 2.578 4.387 -28.969 1 96.62 280 GLU A C 1
ATOM 2120 O O . GLU A 1 280 ? 2.496 3.936 -27.828 1 96.62 280 GLU A O 1
ATOM 2125 N N . PRO A 1 281 ? 2.148 5.617 -29.328 1 96.56 281 PRO A N 1
ATOM 2126 C CA . PRO A 1 281 ? 1.433 6.402 -28.312 1 96.56 281 PRO A CA 1
ATOM 2127 C C . PRO A 1 281 ? 0.257 5.645 -27.703 1 96.56 281 PRO A C 1
ATOM 2129 O O . PRO A 1 281 ? -0.46 4.93 -28.422 1 96.56 281 PRO A O 1
ATOM 2132 N N . GLY A 1 282 ? 0.091 5.754 -26.422 1 96.38 282 GLY A N 1
ATOM 2133 C CA . GLY A 1 282 ? -0.985 5.059 -25.734 1 96.38 282 GLY A CA 1
ATOM 2134 C C . GLY A 1 282 ? -0.551 3.74 -25.125 1 96.38 282 GLY A C 1
ATOM 2135 O O . GLY A 1 282 ? -1.294 3.131 -24.344 1 96.38 282 GLY A O 1
ATOM 2136 N N . SER A 1 283 ? 0.707 3.34 -25.438 1 97.62 283 SER A N 1
ATOM 2137 C CA . SER A 1 283 ? 1.22 2.084 -24.906 1 97.62 283 SER A CA 1
ATOM 2138 C C . SER A 1 283 ? 1.534 2.205 -23.422 1 97.62 283 SER A C 1
ATOM 2140 O O . SER A 1 283 ? 1.872 3.287 -22.938 1 97.62 283 SER A O 1
ATOM 2142 N N . ARG A 1 284 ? 1.322 1.175 -22.766 1 98 284 ARG A N 1
ATOM 2143 C CA . ARG A 1 284 ? 1.679 1.063 -21.359 1 98 284 ARG A CA 1
ATOM 2144 C C . ARG A 1 284 ? 2.752 0.001 -21.141 1 98 284 ARG A C 1
ATOM 2146 O O . ARG A 1 284 ? 2.531 -1.178 -21.422 1 98 284 ARG A O 1
ATOM 2153 N N . ILE A 1 285 ? 3.924 0.371 -20.625 1 98.81 285 ILE A N 1
ATOM 2154 C CA . ILE A 1 285 ? 5.078 -0.493 -20.406 1 98.81 285 ILE A CA 1
ATOM 2155 C C . ILE A 1 285 ? 5.391 -0.574 -18.922 1 98.81 285 ILE A C 1
ATOM 2157 O O . ILE A 1 285 ? 5.375 0.441 -18.219 1 98.81 285 ILE A O 1
ATOM 2161 N N . VAL A 1 286 ? 5.617 -1.758 -18.406 1 98.88 286 VAL A N 1
ATOM 2162 C CA . VAL A 1 286 ? 5.938 -1.941 -16.984 1 98.88 286 VAL A CA 1
ATOM 2163 C C . VAL A 1 286 ? 7.297 -2.621 -16.859 1 98.88 286 VAL A C 1
ATOM 2165 O O . VAL A 1 286 ? 7.551 -3.646 -17.484 1 98.88 286 VAL A O 1
ATOM 2168 N N . GLY A 1 287 ? 8.164 -2.039 -16.078 1 98.88 287 GLY A N 1
ATOM 2169 C CA . GLY A 1 287 ? 9.43 -2.66 -15.719 1 98.88 287 GLY A CA 1
ATOM 2170 C C . GLY A 1 287 ? 9.492 -3.092 -14.266 1 98.88 287 GLY A C 1
ATOM 2171 O O . GLY A 1 287 ? 9.047 -2.357 -13.375 1 98.88 287 GLY A O 1
ATOM 2172 N N . ILE A 1 288 ? 10.008 -4.301 -13.992 1 98.88 288 ILE A N 1
ATOM 2173 C CA . ILE A 1 288 ? 10.195 -4.793 -12.633 1 98.88 288 ILE A CA 1
ATOM 2174 C C . ILE A 1 288 ? 11.578 -4.387 -12.125 1 98.88 288 ILE A C 1
ATOM 2176 O O . ILE A 1 288 ? 12.602 -4.773 -12.695 1 98.88 288 ILE A O 1
ATOM 2180 N N . LEU A 1 289 ? 11.648 -3.625 -11.078 1 98.69 289 LEU A N 1
ATOM 2181 C CA . LEU A 1 289 ? 12.914 -3.223 -10.469 1 98.69 289 LEU A CA 1
ATOM 2182 C C . LEU A 1 289 ? 13.18 -4.023 -9.203 1 98.69 289 LEU A C 1
ATOM 2184 O O . LEU A 1 289 ? 12.586 -3.756 -8.156 1 98.69 289 LEU A O 1
ATOM 2188 N N . PRO A 1 290 ? 14.133 -4.918 -9.227 1 97.5 290 PRO A N 1
ATOM 2189 C CA . PRO A 1 290 ? 14.164 -5.988 -8.227 1 97.5 290 PRO A CA 1
ATOM 2190 C C . PRO A 1 290 ? 15.062 -5.652 -7.035 1 97.5 290 PRO A C 1
ATOM 2192 O O . PRO A 1 290 ? 14.945 -6.281 -5.977 1 97.5 290 PRO A O 1
ATOM 2195 N N . ASP A 1 291 ? 16.047 -4.703 -7.148 1 95.12 291 ASP A N 1
ATOM 2196 C CA . ASP A 1 291 ? 17.094 -4.668 -6.129 1 95.12 291 ASP A CA 1
ATOM 2197 C C . ASP A 1 291 ? 17.391 -3.234 -5.695 1 95.12 291 ASP A C 1
ATOM 2199 O O . ASP A 1 291 ? 17.281 -2.301 -6.492 1 95.12 291 ASP A O 1
ATOM 2203 N N . ARG A 1 292 ? 17.906 -3.145 -4.43 1 93.44 292 ARG A N 1
ATOM 2204 C CA . ARG A 1 292 ? 18.234 -1.861 -3.818 1 93.44 292 ARG A CA 1
ATOM 2205 C C . ARG A 1 292 ? 19.688 -1.481 -4.094 1 93.44 292 ARG A C 1
ATOM 2207 O O . ARG A 1 292 ? 20.547 -2.352 -4.195 1 93.44 292 ARG A O 1
ATOM 2214 N N . GLY A 1 293 ? 19.906 -0.238 -4.109 1 94.62 293 GLY A N 1
ATOM 2215 C CA . GLY A 1 293 ? 21.234 0.248 -4.441 1 94.62 293 GLY A CA 1
ATOM 2216 C C . GLY A 1 293 ? 22.172 0.239 -3.258 1 94.62 293 GLY A C 1
ATOM 2217 O O . GLY A 1 293 ? 2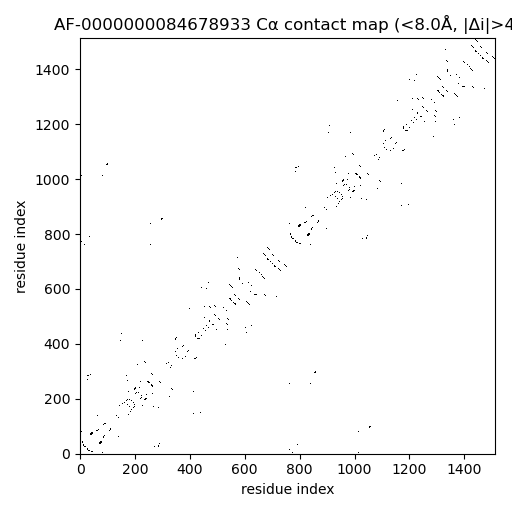3.391 0.353 -3.432 1 94.62 293 GLY A O 1
ATOM 2218 N N . ASP A 1 294 ? 21.688 0.023 -2.029 1 92.06 294 ASP A N 1
ATOM 2219 C CA . ASP A 1 294 ? 22.484 0.138 -0.812 1 92.06 294 ASP A CA 1
ATOM 2220 C C . ASP A 1 294 ? 23.672 -0.825 -0.838 1 92.06 294 ASP A C 1
ATOM 2222 O O . ASP A 1 294 ? 24.766 -0.486 -0.377 1 92.06 294 ASP A O 1
ATOM 2226 N N . ARG A 1 295 ? 23.484 -1.957 -1.446 1 88.75 295 ARG A N 1
ATOM 2227 C CA . ARG A 1 295 ? 24.531 -2.979 -1.469 1 88.75 295 ARG A CA 1
ATOM 2228 C C . ARG A 1 295 ? 25.609 -2.645 -2.498 1 88.75 295 ARG A C 1
ATOM 2230 O O . ARG A 1 295 ? 26.688 -3.229 -2.484 1 88.75 295 ARG A O 1
ATOM 2237 N N . TYR A 1 296 ? 25.344 -1.611 -3.322 1 92.94 296 TYR A N 1
ATOM 2238 C CA . TYR A 1 296 ? 26.234 -1.327 -4.445 1 92.94 296 TYR A CA 1
ATOM 2239 C C . TYR A 1 296 ? 26.922 0.016 -4.262 1 92.94 296 TYR A C 1
ATOM 2241 O O . TYR A 1 296 ? 27.453 0.584 -5.223 1 92.94 296 TYR A O 1
ATOM 2249 N N . ALA A 1 297 ? 26.859 0.544 -2.992 1 92.75 297 ALA A N 1
ATOM 2250 C CA . ALA A 1 297 ? 27.469 1.847 -2.709 1 92.75 297 ALA A CA 1
ATOM 2251 C C . ALA A 1 297 ? 28.953 1.849 -3.033 1 92.75 297 ALA A C 1
ATOM 2253 O O . ALA A 1 297 ? 29.5 2.859 -3.49 1 92.75 297 ALA A O 1
ATOM 2254 N N . ASP A 1 298 ? 29.625 0.684 -2.908 1 92.12 298 ASP A N 1
ATOM 2255 C CA . ASP A 1 298 ? 31.078 0.61 -3.09 1 92.12 298 ASP A CA 1
ATOM 2256 C C . ASP A 1 298 ? 31.422 -0.006 -4.441 1 92.12 298 ASP A C 1
ATOM 2258 O O . ASP A 1 298 ? 32.594 -0.299 -4.711 1 92.12 298 ASP A O 1
ATOM 2262 N N . THR A 1 299 ? 30.453 -0.237 -5.258 1 94.31 299 THR A N 1
ATOM 2263 C CA . THR A 1 299 ? 30.703 -0.827 -6.57 1 94.31 299 THR A CA 1
ATOM 2264 C C . THR A 1 299 ? 30.078 0.028 -7.672 1 94.31 299 THR A C 1
ATOM 2266 O O . THR A 1 299 ? 30.703 0.981 -8.148 1 94.31 299 THR A O 1
ATOM 2269 N N . VAL A 1 300 ? 28.734 -0.113 -7.883 1 96.69 300 VAL A N 1
ATOM 2270 C CA . VAL A 1 300 ? 28.031 0.557 -8.969 1 96.69 300 VAL A CA 1
ATOM 2271 C C . VAL A 1 300 ? 28.109 2.07 -8.781 1 96.69 300 VAL A C 1
ATOM 2273 O O . VAL A 1 300 ? 28.297 2.812 -9.75 1 96.69 300 VAL A O 1
ATOM 2276 N N . TYR A 1 301 ? 28.031 2.525 -7.531 1 97.06 301 TYR A N 1
ATOM 2277 C CA . TYR A 1 301 ? 27.953 3.953 -7.242 1 97.06 301 TYR A CA 1
ATOM 2278 C C . TYR A 1 301 ? 29.297 4.5 -6.777 1 97.06 301 TYR A C 1
ATOM 2280 O O . TYR A 1 301 ? 29.375 5.617 -6.258 1 97.06 301 TYR A O 1
ATOM 2288 N N . SER A 1 302 ? 30.359 3.742 -6.973 1 96.5 302 SER A N 1
ATOM 2289 C CA . SER A 1 302 ? 31.703 4.137 -6.516 1 96.5 302 SER A CA 1
ATOM 2290 C C . SER A 1 302 ? 32.594 4.488 -7.688 1 96.5 302 SER A C 1
ATOM 2292 O O . SER A 1 302 ? 32.875 3.643 -8.539 1 96.5 302 SER A O 1
ATOM 2294 N N . ASP A 1 303 ? 33.094 5.699 -7.688 1 96 303 ASP A N 1
ATOM 2295 C CA . ASP A 1 303 ? 34.062 6.105 -8.711 1 96 303 ASP A CA 1
ATOM 2296 C C . ASP A 1 303 ? 35.344 5.305 -8.602 1 96 303 ASP A C 1
ATOM 2298 O O . ASP A 1 303 ? 35.969 4.996 -9.617 1 96 303 ASP A O 1
ATOM 2302 N N . ASP A 1 304 ? 35.75 4.98 -7.422 1 96.19 304 ASP A N 1
ATOM 2303 C CA . ASP A 1 304 ? 36.938 4.172 -7.203 1 96.19 304 ASP A CA 1
ATOM 2304 C C . ASP A 1 304 ? 36.781 2.797 -7.852 1 96.19 304 ASP A C 1
ATOM 2306 O O . ASP A 1 304 ? 37.75 2.301 -8.477 1 96.19 304 ASP A O 1
ATOM 2310 N N . HIS A 1 305 ? 35.656 2.199 -7.641 1 96.25 305 HIS A N 1
ATOM 2311 C CA . HIS A 1 305 ? 35.406 0.905 -8.258 1 96.25 305 HIS A CA 1
ATOM 2312 C C . HIS A 1 305 ? 35.438 1.001 -9.781 1 96.25 305 HIS A C 1
ATOM 2314 O O . HIS A 1 305 ? 36 0.119 -10.445 1 96.25 305 HIS A O 1
ATOM 2320 N N . TRP A 1 306 ? 34.906 2.047 -10.391 1 97.56 306 TRP A N 1
ATOM 2321 C CA . TRP A 1 306 ? 34.906 2.266 -11.828 1 97.56 306 TRP A CA 1
ATOM 2322 C C . TRP A 1 306 ? 36.344 2.383 -12.352 1 97.56 306 TRP A C 1
ATOM 2324 O O . TRP A 1 306 ? 36.656 1.828 -13.406 1 97.56 306 TRP A O 1
ATOM 2334 N N . GLU A 1 307 ? 37.156 3.053 -11.602 1 97.62 307 GLU A N 1
ATOM 2335 C CA . GLU A 1 307 ? 38.562 3.213 -11.984 1 97.62 307 GLU A CA 1
ATOM 2336 C C . GLU A 1 307 ? 39.312 1.895 -11.875 1 97.62 307 GLU A C 1
ATOM 2338 O O . GLU A 1 307 ? 40.062 1.528 -12.773 1 97.62 307 GLU A O 1
ATOM 2343 N N . GLU A 1 308 ? 39.094 1.273 -10.773 1 97.25 308 GLU A N 1
ATOM 2344 C CA . GLU A 1 308 ? 39.75 0.005 -10.508 1 97.25 308 GLU A CA 1
ATOM 2345 C C . GLU A 1 308 ? 39.469 -1.008 -11.617 1 97.25 308 GLU A C 1
ATOM 2347 O O . GLU A 1 308 ? 40.344 -1.802 -11.961 1 97.25 308 GLU A O 1
ATOM 2352 N N . HIS A 1 309 ? 38.312 -0.997 -12.211 1 96.88 309 HIS A N 1
ATOM 2353 C CA . HIS A 1 309 ? 37.938 -1.998 -13.203 1 96.88 309 HIS A CA 1
ATOM 2354 C C . HIS A 1 309 ? 37.938 -1.405 -14.609 1 96.88 309 HIS A C 1
ATOM 2356 O O . HIS A 1 309 ? 37.438 -2.041 -15.547 1 96.88 309 HIS A O 1
ATOM 2362 N N . ALA A 1 310 ? 38.344 -0.205 -14.758 1 96.88 310 ALA A N 1
ATOM 2363 C CA . ALA A 1 310 ? 38.438 0.502 -16.031 1 96.88 310 ALA A CA 1
ATOM 2364 C C . ALA A 1 310 ? 37.125 0.436 -16.797 1 96.88 310 ALA A C 1
ATOM 2366 O O . ALA A 1 310 ? 37.094 0.118 -17.984 1 96.88 310 ALA A O 1
ATOM 2367 N N . LEU A 1 311 ? 36.062 0.624 -16.078 1 97.06 311 LEU A N 1
ATOM 2368 C CA . LEU A 1 311 ? 34.719 0.459 -16.656 1 97.06 311 LEU A CA 1
ATOM 2369 C C . LEU A 1 311 ? 34.5 1.46 -17.781 1 97.06 311 LEU A C 1
ATOM 2371 O O . LEU A 1 311 ? 33.781 1.161 -18.75 1 97.06 311 LEU A O 1
ATOM 2375 N N . HIS A 1 312 ? 35.156 2.594 -17.719 1 95.38 312 HIS A N 1
ATOM 2376 C CA . HIS A 1 312 ? 34.969 3.643 -18.719 1 95.38 312 HIS A CA 1
ATOM 2377 C C . HIS A 1 312 ? 35.562 3.238 -20.062 1 95.38 312 HIS A C 1
ATOM 2379 O O . HIS A 1 312 ? 35.219 3.826 -21.094 1 95.38 312 HIS A O 1
ATOM 2385 N N . THR A 1 313 ? 36.375 2.252 -20.047 1 95.38 313 THR A N 1
ATOM 2386 C CA . THR A 1 313 ? 37.062 1.844 -21.266 1 95.38 313 THR A CA 1
ATOM 2387 C C . THR A 1 313 ? 36.25 0.798 -22.016 1 95.38 313 THR A C 1
ATOM 2389 O O . THR A 1 313 ? 36.469 0.538 -23.188 1 95.38 313 THR A O 1
ATOM 2392 N N . LEU A 1 314 ? 35.312 0.187 -21.328 1 95.5 314 LEU A N 1
ATOM 2393 C CA . LEU A 1 314 ? 34.438 -0.748 -22.016 1 95.5 314 LEU A CA 1
ATOM 2394 C C . LEU A 1 314 ? 33.531 -0.018 -23 1 95.5 314 LEU A C 1
ATOM 2396 O O . LEU A 1 314 ? 33 1.049 -22.703 1 95.5 314 LEU A O 1
ATOM 2400 N N . PRO A 1 315 ? 33.438 -0.518 -24.203 1 95.5 315 PRO A N 1
ATOM 2401 C CA . PRO A 1 315 ? 32.562 0.144 -25.172 1 95.5 315 PRO A CA 1
ATOM 2402 C C . PRO A 1 315 ? 31.109 0.208 -24.703 1 95.5 315 PRO A C 1
ATOM 2404 O O . PRO A 1 315 ? 30.625 -0.709 -24.031 1 95.5 315 PRO A O 1
ATOM 2407 N N . ALA A 1 316 ? 30.453 1.263 -24.953 1 96.38 316 ALA A N 1
ATOM 2408 C CA . ALA A 1 316 ? 29.062 1.461 -24.578 1 96.38 316 ALA A CA 1
ATOM 2409 C C . ALA A 1 316 ? 28.25 2.02 -25.75 1 96.38 316 ALA A C 1
ATOM 2411 O O . ALA A 1 316 ? 28.734 2.887 -26.484 1 96.38 316 ALA A O 1
ATOM 2412 N N . ALA A 1 317 ? 27.062 1.49 -25.953 1 97 317 ALA A N 1
ATOM 2413 C CA . ALA A 1 317 ? 26.156 1.968 -27 1 97 317 ALA A CA 1
ATOM 2414 C C . ALA A 1 317 ? 25.016 2.787 -26.406 1 97 317 ALA A C 1
ATOM 2416 O O . ALA A 1 317 ? 24.531 2.477 -25.312 1 97 317 ALA A O 1
ATOM 2417 N N . ASP A 1 318 ? 24.547 3.785 -27.156 1 93.75 318 ASP A N 1
ATOM 2418 C CA . ASP A 1 318 ? 23.422 4.609 -26.719 1 93.75 318 ASP A CA 1
ATOM 2419 C C . ASP A 1 318 ? 22.094 3.955 -27.062 1 93.75 318 ASP A C 1
ATOM 2421 O O . ASP A 1 318 ? 21.062 4.246 -26.422 1 93.75 318 ASP A O 1
ATOM 2425 N N . ARG A 1 319 ? 22.188 3.123 -28.094 1 97.19 319 ARG A N 1
ATOM 2426 C CA . ARG A 1 319 ? 21.047 2.336 -28.531 1 97.19 319 ARG A CA 1
ATOM 2427 C C . ARG A 1 319 ? 21.438 0.881 -28.766 1 97.19 319 ARG A C 1
ATOM 2429 O O . ARG A 1 319 ? 22.594 0.586 -29.062 1 97.19 319 ARG A O 1
ATOM 2436 N N . PRO A 1 320 ? 20.469 0.005 -28.562 1 98.44 320 PRO A N 1
ATOM 2437 C CA . PRO A 1 320 ? 20.844 -1.394 -28.781 1 98.44 320 PRO A CA 1
ATOM 2438 C C . PRO A 1 320 ? 21.016 -1.735 -30.266 1 98.44 320 PRO A C 1
ATOM 2440 O O . PRO A 1 320 ? 20.234 -1.283 -31.109 1 98.44 320 PRO A O 1
ATOM 2443 N N . ALA A 1 321 ? 22.016 -2.52 -30.531 1 98.12 321 ALA A N 1
ATOM 2444 C CA . ALA A 1 321 ? 22.141 -3.107 -31.875 1 98.12 321 ALA A CA 1
ATOM 2445 C C . ALA A 1 321 ? 21.156 -4.254 -32.062 1 98.12 321 ALA A C 1
ATOM 2447 O O . ALA A 1 321 ? 20.969 -5.082 -31.172 1 98.12 321 ALA A O 1
ATOM 2448 N N . VAL A 1 322 ? 20.469 -4.289 -33.188 1 98.19 322 VAL A N 1
ATOM 2449 C CA . VAL A 1 322 ? 19.594 -5.41 -33.531 1 98.19 322 VAL A CA 1
ATOM 2450 C C . VAL A 1 322 ? 20.422 -6.566 -34.062 1 98.19 322 VAL A C 1
ATOM 2452 O O . VAL A 1 322 ? 21.125 -6.41 -35.094 1 98.19 322 VAL A O 1
ATOM 2455 N N . VAL A 1 323 ? 20.344 -7.691 -33.406 1 97.94 323 VAL A N 1
ATOM 2456 C CA . VAL A 1 323 ? 21.172 -8.805 -33.812 1 97.94 323 VAL A CA 1
ATOM 2457 C C . VAL A 1 323 ? 20.312 -10.023 -34.125 1 97.94 323 VAL A C 1
ATOM 2459 O O . VAL A 1 323 ? 19.141 -10.078 -33.719 1 97.94 323 VAL A O 1
ATOM 2462 N N . THR A 1 324 ? 20.828 -10.969 -34.906 1 95.12 324 THR A N 1
ATOM 2463 C CA . THR A 1 324 ? 20.141 -12.219 -35.188 1 95.12 324 THR A CA 1
ATOM 2464 C C . THR A 1 324 ? 20.562 -13.32 -34.219 1 95.12 324 THR A C 1
ATOM 2466 O O . THR A 1 324 ? 21.531 -13.172 -33.5 1 95.12 324 THR A O 1
ATOM 2469 N N . ALA A 1 325 ? 19.812 -14.406 -34.25 1 91.44 325 ALA A N 1
ATOM 2470 C CA . ALA A 1 325 ? 20.094 -15.539 -33.375 1 91.44 325 ALA A CA 1
ATOM 2471 C C . ALA A 1 325 ? 21.516 -16.078 -33.594 1 91.44 325 ALA A C 1
ATOM 2473 O O . ALA A 1 325 ? 21.969 -16.188 -34.75 1 91.44 325 ALA A O 1
ATOM 2474 N N . GLY A 1 326 ? 22.172 -16.266 -32.5 1 90 326 GLY A N 1
ATOM 2475 C CA . GLY A 1 326 ? 23.5 -16.844 -32.594 1 90 326 GLY A CA 1
ATOM 2476 C C . GLY A 1 326 ? 24.609 -15.82 -32.562 1 90 326 GLY A C 1
ATOM 2477 O O . GLY A 1 326 ? 25.797 -16.172 -32.438 1 90 326 GLY A O 1
ATOM 2478 N N . THR A 1 327 ? 24.328 -14.555 -32.719 1 95.88 327 THR A N 1
ATOM 2479 C CA . THR A 1 327 ? 25.344 -13.5 -32.719 1 95.88 327 THR A CA 1
ATOM 2480 C C . THR A 1 327 ? 25.859 -13.227 -31.312 1 95.88 327 THR A C 1
ATOM 2482 O O . THR A 1 327 ? 25.062 -12.922 -30.422 1 95.88 327 THR A O 1
ATOM 2485 N N . ALA A 1 328 ? 27.156 -13.359 -31.109 1 97.06 328 ALA A N 1
ATOM 2486 C CA . ALA A 1 328 ? 27.75 -12.961 -29.828 1 97.06 328 ALA A CA 1
ATOM 2487 C C . ALA A 1 328 ? 27.844 -11.438 -29.719 1 97.06 328 ALA A C 1
ATOM 2489 O O . ALA A 1 328 ? 28.234 -10.766 -30.672 1 97.06 328 ALA A O 1
ATOM 2490 N N . VAL A 1 329 ? 27.516 -10.891 -28.641 1 97.5 329 VAL A N 1
ATOM 2491 C CA . VAL A 1 329 ? 27.438 -9.445 -28.516 1 97.5 329 VAL A CA 1
ATOM 2492 C C . VAL A 1 329 ? 28.422 -8.953 -27.469 1 97.5 329 VAL A C 1
ATOM 2494 O O . VAL A 1 329 ? 28.828 -9.711 -26.578 1 97.5 329 VAL A O 1
ATOM 2497 N N . THR A 1 330 ? 28.859 -7.66 -27.562 1 96.62 330 THR A N 1
ATOM 2498 C CA . THR A 1 330 ? 29.812 -7.086 -26.625 1 96.62 330 THR A CA 1
ATOM 2499 C C . THR A 1 330 ? 29.266 -5.777 -26.047 1 96.62 330 THR A C 1
ATOM 2501 O O . THR A 1 330 ? 29.781 -5.285 -25.031 1 96.62 330 THR A O 1
ATOM 2504 N N . THR A 1 331 ? 28.359 -5.188 -26.766 1 97.81 331 THR A N 1
ATOM 2505 C CA . THR A 1 331 ? 27.688 -3.971 -26.312 1 97.81 331 THR A CA 1
ATOM 2506 C C . THR A 1 331 ? 26.172 -4.16 -26.297 1 97.81 331 THR A C 1
ATOM 2508 O O . THR A 1 331 ? 25.672 -5.199 -26.734 1 97.81 331 THR A O 1
ATOM 2511 N N . TRP A 1 332 ? 25.5 -3.152 -25.75 1 98.62 332 TRP A N 1
ATOM 2512 C CA . TRP A 1 332 ? 24.047 -3.199 -25.672 1 98.62 332 TRP A CA 1
ATOM 2513 C C . TRP A 1 332 ? 23.453 -3.627 -27.016 1 98.62 332 TRP A C 1
ATOM 2515 O O . TRP A 1 332 ? 23.656 -2.957 -28.031 1 98.62 332 TRP A O 1
ATOM 2525 N N . SER A 1 333 ? 22.75 -4.75 -27 1 98.69 333 SER A N 1
ATOM 2526 C CA . SER A 1 333 ? 22.141 -5.355 -28.188 1 98.69 333 SER A CA 1
ATOM 2527 C C . SER A 1 333 ? 20.766 -5.93 -27.859 1 98.69 333 SER A C 1
ATOM 2529 O O . SER A 1 333 ? 20.438 -6.16 -26.688 1 98.69 333 SER A O 1
ATOM 2531 N N . ARG A 1 334 ? 19.953 -6.102 -28.828 1 98.31 334 ARG A N 1
ATOM 2532 C CA . ARG A 1 334 ? 18.641 -6.734 -28.656 1 98.31 334 ARG A CA 1
ATOM 2533 C C . ARG A 1 334 ? 18.344 -7.695 -29.797 1 98.31 334 ARG A C 1
ATOM 2535 O O . ARG A 1 334 ? 18.922 -7.574 -30.891 1 98.31 334 ARG A O 1
ATOM 2542 N N . GLN A 1 335 ? 17.5 -8.594 -29.547 1 97.75 335 GLN A N 1
ATOM 2543 C CA . GLN A 1 335 ? 17.078 -9.617 -30.5 1 97.75 335 GLN A CA 1
ATOM 2544 C C . GLN A 1 335 ? 15.602 -9.961 -30.312 1 97.75 335 GLN A C 1
ATOM 2546 O O . GLN A 1 335 ? 15.148 -10.164 -29.188 1 97.75 335 GLN A O 1
ATOM 2551 N N . THR A 1 336 ? 14.805 -9.891 -31.438 1 97 336 THR A N 1
ATOM 2552 C CA . THR A 1 336 ? 13.531 -10.609 -31.375 1 97 336 THR A CA 1
ATOM 2553 C C . THR A 1 336 ? 13.766 -12.086 -31.078 1 97 336 THR A C 1
ATOM 2555 O O . THR A 1 336 ? 14.477 -12.773 -31.828 1 97 336 THR A O 1
ATOM 2558 N N . TYR A 1 337 ? 13.141 -12.523 -29.984 1 95.12 337 TYR A N 1
ATOM 2559 C CA . TYR A 1 337 ? 13.578 -13.82 -29.484 1 95.12 337 TYR A CA 1
ATOM 2560 C C . TYR A 1 337 ? 12.547 -14.898 -29.781 1 95.12 337 TYR A C 1
ATOM 2562 O O . TYR A 1 337 ? 11.336 -14.648 -29.719 1 95.12 337 TYR A O 1
ATOM 2570 N N . ARG A 1 338 ? 13.078 -16.062 -30.172 1 92.19 338 ARG A N 1
ATOM 2571 C CA . ARG A 1 338 ? 12.312 -17.297 -30.312 1 92.19 338 ARG A CA 1
ATOM 2572 C C . ARG A 1 338 ? 13.016 -18.469 -29.641 1 92.19 338 ARG A C 1
ATOM 2574 O O . ARG A 1 338 ? 14.234 -18.609 -29.75 1 92.19 338 ARG A O 1
ATOM 2581 N N . ALA A 1 339 ? 12.203 -19.25 -28.922 1 89.31 339 ALA A N 1
ATOM 2582 C CA . ALA A 1 339 ? 12.773 -20.422 -28.281 1 89.31 339 ALA A CA 1
ATOM 2583 C C . ALA A 1 339 ? 13.383 -21.375 -29.312 1 89.31 339 ALA A C 1
ATOM 2585 O O . ALA A 1 339 ? 12.992 -21.375 -30.469 1 89.31 339 ALA A O 1
ATOM 2586 N N . PRO A 1 340 ? 14.344 -22.188 -28.844 1 87.56 340 PRO A N 1
ATOM 2587 C CA . PRO A 1 340 ? 14.992 -23.109 -29.766 1 87.56 340 PRO A CA 1
ATOM 2588 C C . PRO A 1 340 ? 14.008 -24.062 -30.438 1 87.56 340 PRO A C 1
ATOM 2590 O O . PRO A 1 340 ? 13.094 -24.562 -29.766 1 87.56 340 PRO A O 1
ATOM 2593 N N . ASP A 1 341 ? 14.211 -24.359 -31.672 1 84.25 341 ASP A N 1
ATOM 2594 C CA . ASP A 1 341 ? 13.328 -25.203 -32.469 1 84.25 341 ASP A CA 1
ATOM 2595 C C . ASP A 1 341 ? 13.391 -26.656 -32 1 84.25 341 ASP A C 1
ATOM 2597 O O . ASP A 1 341 ? 12.453 -27.422 -32.188 1 84.25 341 ASP A O 1
ATOM 2601 N N . ASP A 1 342 ? 14.453 -27.016 -31.344 1 87.38 342 ASP A N 1
ATOM 2602 C CA . ASP A 1 342 ? 14.664 -28.406 -30.984 1 87.38 342 ASP A CA 1
ATOM 2603 C C . ASP A 1 342 ? 14.227 -28.688 -29.562 1 87.38 342 ASP A C 1
ATOM 2605 O O . ASP A 1 342 ? 14.586 -29.719 -28.969 1 87.38 342 ASP A O 1
ATOM 2609 N N . LEU A 1 343 ? 13.531 -27.781 -29.047 1 91.25 343 LEU A N 1
ATOM 2610 C CA . LEU A 1 343 ? 13.031 -27.984 -27.703 1 91.25 343 LEU A CA 1
ATOM 2611 C C . LEU A 1 343 ? 11.977 -29.094 -27.672 1 91.25 343 LEU A C 1
ATOM 2613 O O . LEU A 1 343 ? 10.914 -28.953 -28.281 1 91.25 343 LEU A O 1
ATOM 2617 N N . ARG A 1 344 ? 12.273 -30.203 -27.016 1 91.94 344 ARG A N 1
ATOM 2618 C CA . ARG A 1 344 ? 11.328 -31.312 -26.859 1 91.94 344 ARG A CA 1
ATOM 2619 C C . ARG A 1 344 ? 10.312 -31 -25.766 1 91.94 344 ARG A C 1
ATOM 2621 O O . ARG A 1 344 ? 10.688 -30.672 -24.641 1 91.94 344 ARG A O 1
ATOM 2628 N N . ARG A 1 345 ? 9.086 -31.156 -26.141 1 95.12 345 ARG A N 1
ATOM 2629 C CA . ARG A 1 345 ? 8.031 -30.875 -25.172 1 95.12 345 ARG A CA 1
ATOM 2630 C C . ARG A 1 345 ? 7.352 -32.156 -24.719 1 95.12 345 ARG A C 1
ATOM 2632 O O . ARG A 1 345 ? 7.137 -33.062 -25.531 1 95.12 345 ARG A O 1
ATOM 2639 N N . HIS A 1 346 ? 7.023 -32.219 -23.453 1 98.12 346 HIS A N 1
ATOM 2640 C CA . HIS A 1 346 ? 6.496 -33.438 -22.844 1 98.12 346 HIS A CA 1
ATOM 2641 C C . HIS A 1 346 ? 5.066 -33.219 -22.344 1 98.12 346 HIS A C 1
ATOM 2643 O O . HIS A 1 346 ? 4.738 -32.156 -21.812 1 98.12 346 HIS A O 1
ATOM 2649 N N . LEU A 1 347 ? 4.207 -34.156 -22.625 1 98.12 347 LEU A N 1
ATOM 2650 C CA . LEU A 1 347 ? 2.893 -34.219 -22 1 98.12 347 LEU A CA 1
ATOM 2651 C C . LEU A 1 347 ? 2.881 -35.219 -20.859 1 98.12 347 LEU A C 1
ATOM 2653 O O . LEU A 1 347 ? 3.07 -36.438 -21.094 1 98.12 347 LEU A O 1
ATOM 2657 N N . VAL A 1 348 ? 2.643 -34.75 -19.672 1 98.44 348 VAL A N 1
ATOM 2658 C CA . VAL A 1 348 ? 2.756 -35.594 -18.484 1 98.44 348 VAL A CA 1
ATOM 2659 C C . VAL A 1 348 ? 1.39 -36.156 -18.109 1 98.44 348 VAL A C 1
ATOM 2661 O O . VAL A 1 348 ? 0.404 -35.438 -18.016 1 98.44 348 VAL A O 1
ATOM 2664 N N . PHE A 1 349 ? 1.318 -37.469 -17.922 1 97.56 349 PHE A N 1
ATOM 2665 C CA . PHE A 1 349 ? 0.121 -38.156 -17.453 1 97.56 349 PHE A CA 1
ATOM 2666 C C . PHE A 1 349 ? 0.298 -38.656 -16.016 1 97.56 349 PHE A C 1
ATOM 2668 O O . PHE A 1 349 ? 1.225 -39.406 -15.719 1 97.56 349 PHE A O 1
ATOM 2675 N N . VAL A 1 350 ? -0.549 -38.188 -15.164 1 97.88 350 VAL A N 1
ATOM 2676 C CA . VAL A 1 350 ? -0.6 -38.719 -13.82 1 97.88 350 VAL A CA 1
ATOM 2677 C C . VAL A 1 350 ? -1.485 -39.969 -13.797 1 97.88 350 VAL A C 1
ATOM 2679 O O . VAL A 1 350 ? -2.713 -39.875 -13.758 1 97.88 350 VAL A O 1
ATOM 2682 N N . GLU A 1 351 ? -0.92 -41.062 -13.75 1 94.81 351 GLU A N 1
ATOM 2683 C CA . GLU A 1 351 ? -1.643 -42.344 -13.906 1 94.81 351 GLU A CA 1
ATOM 2684 C C . GLU A 1 351 ? -2.541 -42.281 -15.141 1 94.81 351 GLU A C 1
ATOM 2686 O O . GLU A 1 351 ? -2.584 -41.281 -15.859 1 94.81 351 GLU A O 1
ATOM 2691 N N . SER A 1 352 ? -3.111 -43.312 -15.453 1 87.75 352 SER A N 1
ATOM 2692 C CA . SER A 1 352 ? -3.996 -43.469 -16.594 1 87.75 352 SER A CA 1
ATOM 2693 C C . SER A 1 352 ? -5.031 -44.562 -16.359 1 87.75 352 SER A C 1
ATOM 2695 O O . SER A 1 352 ? -4.938 -45.312 -15.383 1 87.75 352 SER A O 1
ATOM 2697 N N . ASN A 1 353 ? -6.023 -44.469 -17.172 1 81.5 353 ASN A N 1
ATOM 2698 C CA . ASN A 1 353 ? -6.898 -45.625 -17.219 1 81.5 353 ASN A CA 1
ATOM 2699 C C . ASN A 1 353 ? -6.145 -46.875 -17.656 1 81.5 353 ASN A C 1
ATOM 2701 O O . ASN A 1 353 ? -5.305 -46.812 -18.562 1 81.5 353 ASN A O 1
ATOM 2705 N N . THR A 1 354 ? -6.398 -48 -17.047 1 70.19 354 THR A N 1
ATOM 2706 C CA . THR A 1 354 ? -5.633 -49.219 -17.281 1 70.19 354 THR A CA 1
ATOM 2707 C C . THR A 1 354 ? -6.133 -49.938 -18.531 1 70.19 354 THR A C 1
ATOM 2709 O O . THR A 1 354 ? -5.496 -50.906 -19 1 70.19 354 THR A O 1
ATOM 2712 N N . THR A 1 355 ? -7.238 -49.562 -18.969 1 61.5 355 THR A N 1
ATOM 2713 C CA . THR A 1 355 ? -7.77 -50.25 -20.141 1 61.5 355 THR A CA 1
ATOM 2714 C C . THR A 1 355 ? -8.039 -49.25 -21.266 1 61.5 355 THR A C 1
ATOM 2716 O O . THR A 1 355 ? -8.188 -48.031 -21.031 1 61.5 355 THR A O 1
ATOM 2719 N N . GLY A 1 356 ? -7.973 -49.469 -22.484 1 62.97 356 GLY A N 1
ATOM 2720 C CA . GLY A 1 356 ? -8.391 -48.906 -23.75 1 62.97 356 GLY A CA 1
ATOM 2721 C C . GLY A 1 356 ? -7.973 -47.469 -23.938 1 62.97 356 GLY A C 1
ATOM 2722 O O . GLY A 1 356 ? -6.961 -47.188 -24.578 1 62.97 356 GLY A O 1
ATOM 2723 N N . THR A 1 357 ? -8.523 -46.5 -23.125 1 72.44 357 THR A N 1
ATOM 2724 C CA . THR A 1 357 ? -8.383 -45.094 -23.422 1 72.44 357 THR A CA 1
ATOM 2725 C C . THR A 1 357 ? -7.074 -44.531 -22.844 1 72.44 357 THR A C 1
ATOM 2727 O O . THR A 1 357 ? -6.543 -43.531 -23.328 1 72.44 357 THR A O 1
ATOM 2730 N N . GLY A 1 358 ? -6.512 -45.25 -21.812 1 76.5 358 GLY A N 1
ATOM 2731 C CA . GLY A 1 358 ? -5.281 -44.781 -21.203 1 76.5 358 GLY A CA 1
ATOM 2732 C C . GLY A 1 358 ? -4.07 -44.906 -22.109 1 76.5 358 GLY A C 1
ATOM 2733 O O . GLY A 1 358 ? -3.34 -43.938 -22.312 1 76.5 358 GLY A O 1
ATOM 2734 N N . MET A 1 359 ? -3.932 -46.062 -22.688 1 80.38 359 MET A N 1
ATOM 2735 C CA . MET A 1 359 ? -2.803 -46.281 -23.594 1 80.38 359 MET A CA 1
ATOM 2736 C C . MET A 1 359 ? -2.992 -45.531 -24.906 1 80.38 359 MET A C 1
ATOM 2738 O O . MET A 1 359 ? -2.027 -45.031 -25.484 1 80.38 359 MET A O 1
ATOM 2742 N N . LEU A 1 360 ? -4.262 -45.406 -25.297 1 82.44 360 LEU A N 1
ATOM 2743 C CA . LEU A 1 360 ? -4.566 -44.656 -26.5 1 82.44 360 LEU A CA 1
ATOM 2744 C C . LEU A 1 360 ? -4.156 -43.188 -26.359 1 82.44 360 LEU A C 1
ATOM 2746 O O . LEU A 1 360 ? -3.666 -42.562 -27.312 1 82.44 360 LEU A O 1
ATOM 2750 N N . ALA A 1 361 ? -4.395 -42.688 -25.203 1 89.62 361 ALA A N 1
ATOM 2751 C CA . ALA A 1 361 ? -4.039 -41.281 -24.953 1 89.62 361 ALA A CA 1
ATOM 2752 C C . ALA A 1 361 ? -2.533 -41.062 -25.078 1 89.62 361 ALA A C 1
ATOM 2754 O O . ALA A 1 361 ? -2.086 -40.031 -25.594 1 89.62 361 ALA A O 1
ATOM 2755 N N . LEU A 1 362 ? -1.737 -41.969 -24.594 1 91 362 LEU A N 1
ATOM 2756 C CA . LEU A 1 362 ? -0.284 -41.875 -24.688 1 91 362 LEU A CA 1
ATOM 2757 C C . LEU A 1 362 ? 0.171 -41.938 -26.156 1 91 362 LEU A C 1
ATOM 2759 O O . LEU A 1 362 ? 1.048 -41.156 -26.562 1 91 362 LEU A O 1
ATOM 2763 N N . ASP A 1 363 ? -0.511 -42.75 -26.875 1 88.94 363 ASP A N 1
ATOM 2764 C CA . ASP A 1 363 ? -0.196 -42.875 -28.297 1 88.94 363 ASP A CA 1
ATOM 2765 C C . ASP A 1 363 ? -0.564 -41.562 -29.047 1 88.94 363 ASP A C 1
ATOM 2767 O O . ASP A 1 363 ? 0.198 -41.094 -29.891 1 88.94 363 ASP A O 1
ATOM 2771 N N . LEU A 1 364 ? -1.721 -41.094 -28.734 1 90.25 364 LEU A N 1
ATOM 2772 C CA . LEU A 1 364 ? -2.201 -39.875 -29.391 1 90.25 364 LEU A CA 1
ATOM 2773 C C . LEU A 1 364 ? -1.276 -38.688 -29.094 1 90.25 364 LEU A C 1
ATOM 2775 O O . LEU A 1 364 ? -1.05 -37.844 -29.953 1 90.25 364 LEU A O 1
ATOM 2779 N N . ALA A 1 365 ? -0.778 -38.594 -27.859 1 92.56 365 ALA A N 1
ATOM 2780 C CA . ALA A 1 365 ? 0.15 -37.531 -27.484 1 92.56 365 ALA A CA 1
ATOM 2781 C C . ALA A 1 365 ? 1.394 -37.562 -28.375 1 92.56 365 ALA A C 1
ATOM 2783 O O . ALA A 1 365 ? 1.866 -36.5 -28.812 1 92.56 365 ALA A O 1
ATOM 2784 N N . ARG A 1 366 ? 1.907 -38.656 -28.594 1 90.5 366 ARG A N 1
ATOM 2785 C CA . ARG A 1 366 ? 3.105 -38.844 -29.406 1 90.5 366 ARG A CA 1
ATOM 2786 C C . ARG A 1 366 ? 2.805 -38.594 -30.891 1 90.5 366 ARG A C 1
ATOM 2788 O O . ARG A 1 366 ? 3.49 -37.781 -31.547 1 90.5 366 ARG A O 1
ATOM 2795 N N . ASP A 1 367 ? 1.772 -39.156 -31.391 1 89.94 367 ASP A N 1
ATOM 2796 C CA . ASP A 1 367 ? 1.543 -39.25 -32.812 1 89.94 367 ASP A CA 1
ATOM 2797 C C . ASP A 1 367 ? 0.824 -38 -33.344 1 89.94 367 ASP A C 1
ATOM 2799 O O . ASP A 1 367 ? 0.997 -37.625 -34.5 1 89.94 367 ASP A O 1
ATOM 2803 N N . THR A 1 368 ? -0.006 -37.438 -32.5 1 88.38 368 THR A N 1
ATOM 2804 C CA . THR A 1 368 ? -0.895 -36.406 -33 1 88.38 368 THR A CA 1
ATOM 2805 C C . THR A 1 368 ? -0.49 -35.031 -32.469 1 88.38 368 THR A C 1
ATOM 2807 O O . THR A 1 368 ? -0.603 -34.031 -33.188 1 88.38 368 THR A O 1
ATOM 2810 N N . LEU A 1 369 ? 0.017 -34.906 -31.328 1 91.94 369 LEU A N 1
ATOM 2811 C CA . LEU A 1 369 ? 0.315 -33.594 -30.75 1 91.94 369 LEU A CA 1
ATOM 2812 C C . LEU A 1 369 ? 1.801 -33.281 -30.859 1 91.94 369 LEU A C 1
ATOM 2814 O O . LEU A 1 369 ? 2.221 -32.156 -30.594 1 91.94 369 LEU A O 1
ATOM 2818 N N . GLY A 1 370 ? 2.527 -34.25 -31.266 1 89.12 370 GLY A N 1
ATOM 2819 C CA . GLY A 1 370 ? 3.959 -34 -31.406 1 89.12 370 GLY A CA 1
ATOM 2820 C C . GLY A 1 370 ? 4.656 -33.812 -30.062 1 89.12 370 GLY A C 1
ATOM 2821 O O . GLY A 1 370 ? 5.637 -33.062 -29.969 1 89.12 370 GLY A O 1
ATOM 2822 N N . THR A 1 371 ? 4.148 -34.344 -28.938 1 95.62 371 THR A N 1
ATOM 2823 C CA . THR A 1 371 ? 4.762 -34.281 -27.609 1 95.62 371 THR A CA 1
ATOM 2824 C C . THR A 1 371 ? 5.297 -35.656 -27.219 1 95.62 371 THR A C 1
ATOM 2826 O O . THR A 1 371 ? 4.953 -36.688 -27.828 1 95.62 371 THR A O 1
ATOM 2829 N N . GLU A 1 372 ? 6.145 -35.719 -26.344 1 96.38 372 GLU A N 1
ATOM 2830 C CA . GLU A 1 372 ? 6.621 -36.938 -25.734 1 96.38 372 GLU A CA 1
ATOM 2831 C C . GLU A 1 372 ? 5.801 -37.312 -24.5 1 96.38 372 GLU A C 1
ATOM 2833 O O . GLU A 1 372 ? 5.816 -36.594 -23.5 1 96.38 372 GLU A O 1
ATOM 2838 N N . PRO A 1 373 ? 5.109 -38.406 -24.578 1 96.62 373 PRO A N 1
ATOM 2839 C CA . PRO A 1 373 ? 4.301 -38.781 -23.406 1 96.62 373 PRO A CA 1
ATOM 2840 C C . PRO A 1 373 ? 5.145 -39.281 -22.25 1 96.62 373 PRO A C 1
ATOM 2842 O O . PRO A 1 373 ? 6.105 -40.031 -22.453 1 96.62 373 PRO A O 1
ATOM 2845 N N . VAL A 1 374 ? 4.852 -38.875 -21.094 1 98 374 VAL A N 1
ATOM 2846 C CA . VAL A 1 374 ? 5.461 -39.312 -19.844 1 98 374 VAL A CA 1
ATOM 2847 C C . VAL A 1 374 ? 4.375 -39.781 -18.875 1 98 374 VAL A C 1
ATOM 2849 O O . VAL A 1 374 ? 3.387 -39.094 -18.641 1 98 374 VAL A O 1
ATOM 2852 N N . LEU A 1 375 ? 4.52 -40.938 -18.359 1 97.25 375 LEU A N 1
ATOM 2853 C CA . LEU A 1 375 ? 3.568 -41.469 -17.391 1 97.25 375 LEU A CA 1
ATOM 2854 C C . LEU A 1 375 ? 4.18 -41.5 -16 1 97.25 375 LEU A C 1
ATOM 2856 O O . LEU A 1 375 ? 5.172 -42.188 -15.766 1 97.25 375 LEU A O 1
ATOM 2860 N N . LEU A 1 376 ? 3.66 -40.719 -15.094 1 98.19 376 LEU A N 1
ATOM 2861 C CA . LEU A 1 376 ? 3.943 -40.875 -13.672 1 98.19 376 LEU A CA 1
ATOM 2862 C C . LEU A 1 376 ? 3.08 -41.969 -13.062 1 98.19 376 LEU A C 1
ATOM 2864 O O . LEU A 1 376 ? 1.851 -41.938 -13.156 1 98.19 376 LEU A O 1
ATOM 2868 N N . THR A 1 377 ? 3.676 -42.969 -12.453 1 96.69 377 THR A N 1
ATOM 2869 C CA . THR A 1 377 ? 2.891 -44.031 -11.867 1 96.69 377 THR A CA 1
ATOM 2870 C C . THR A 1 377 ? 3.65 -44.719 -10.719 1 96.69 377 THR A C 1
ATOM 2872 O O . THR A 1 377 ? 4.883 -44.719 -10.711 1 96.69 377 THR A O 1
ATOM 2875 N N . GLY A 1 378 ? 2.867 -45.125 -9.781 1 94.62 378 GLY A N 1
ATOM 2876 C CA . GLY A 1 378 ? 3.461 -45.906 -8.695 1 94.62 378 GLY A CA 1
ATOM 2877 C C . GLY A 1 378 ? 3.678 -47.375 -9.047 1 94.62 378 GLY A C 1
ATOM 2878 O O . GLY A 1 378 ? 4.473 -48.062 -8.398 1 94.62 378 GLY A O 1
ATOM 2879 N N . ASP A 1 379 ? 2.965 -47.844 -10.133 1 93.81 379 ASP A N 1
ATOM 2880 C CA . ASP A 1 379 ? 3.004 -49.25 -10.492 1 93.81 379 ASP A CA 1
ATOM 2881 C C . ASP A 1 379 ? 2.869 -49.438 -12.008 1 93.81 379 ASP A C 1
ATOM 2883 O O . ASP A 1 379 ? 1.781 -49.719 -12.508 1 93.81 379 ASP A O 1
ATOM 2887 N N . PRO A 1 380 ? 3.939 -49.438 -12.688 1 92.12 380 PRO A N 1
ATOM 2888 C CA . PRO A 1 380 ? 3.881 -49.594 -14.141 1 92.12 380 PRO A CA 1
ATOM 2889 C C . PRO A 1 380 ? 3.258 -50.906 -14.57 1 92.12 380 PRO A C 1
ATOM 2891 O O . PRO A 1 380 ? 2.66 -51 -15.648 1 92.12 380 PRO A O 1
ATOM 2894 N N . GLY A 1 381 ? 3.314 -51.938 -13.727 1 88.31 381 GLY A N 1
ATOM 2895 C CA . GLY A 1 381 ? 2.789 -53.25 -14.055 1 88.31 381 GLY A CA 1
ATOM 2896 C C . GLY A 1 381 ? 1.279 -53.25 -14.203 1 88.31 381 GLY A C 1
ATOM 2897 O O . GLY A 1 381 ? 0.721 -54.188 -14.812 1 88.31 381 GLY A O 1
ATOM 2898 N N . ARG A 1 382 ? 0.681 -52.25 -13.758 1 87.25 382 ARG A N 1
ATOM 2899 C CA . ARG A 1 382 ? -0.773 -52.156 -13.82 1 87.25 382 ARG A CA 1
ATOM 2900 C C . ARG A 1 382 ? -1.241 -51.875 -15.242 1 87.25 382 ARG A C 1
ATOM 2902 O O . ARG A 1 382 ? -2.41 -52.094 -15.57 1 87.25 382 ARG A O 1
ATOM 2909 N N . TYR A 1 383 ? -0.341 -51.438 -16.078 1 88.19 383 TYR A N 1
ATOM 2910 C CA . TYR A 1 383 ? -0.733 -50.969 -17.391 1 88.19 383 TYR A CA 1
ATOM 2911 C C . TYR A 1 383 ? -0.269 -51.906 -18.484 1 88.19 383 TYR A C 1
ATOM 2913 O O . TYR A 1 383 ? 0.893 -51.875 -18.891 1 88.19 383 TYR A O 1
ATOM 2921 N N . ARG A 1 384 ? -1.191 -52.625 -18.953 1 79.88 384 ARG A N 1
ATOM 2922 C CA . ARG A 1 384 ? -0.891 -53.531 -20.062 1 79.88 384 ARG A CA 1
ATOM 2923 C C . ARG A 1 384 ? -0.662 -52.781 -21.359 1 79.88 384 ARG A C 1
ATOM 2925 O O . ARG A 1 384 ? -1.457 -51.906 -21.719 1 79.88 384 ARG A O 1
ATOM 2932 N N . GLY A 1 385 ? 0.385 -53.031 -22.047 1 81.81 385 GLY A N 1
ATOM 2933 C CA . GLY A 1 385 ? 0.672 -52.375 -23.312 1 81.81 385 GLY A CA 1
ATOM 2934 C C . GLY A 1 385 ? 1.47 -51.094 -23.172 1 81.81 385 GLY A C 1
ATOM 2935 O O . GLY A 1 385 ? 1.76 -50.438 -24.156 1 81.81 385 GLY A O 1
ATOM 2936 N N . LEU A 1 386 ? 1.805 -50.812 -21.922 1 89.19 386 LEU A N 1
ATOM 2937 C CA . LEU A 1 386 ? 2.518 -49.562 -21.641 1 89.19 386 LEU A CA 1
ATOM 2938 C C . LEU A 1 386 ? 3.809 -49.469 -22.453 1 89.19 386 LEU A C 1
ATOM 2940 O O . LEU A 1 386 ? 4.129 -48.438 -23.016 1 89.19 386 LEU A O 1
ATOM 2944 N N . GLU A 1 387 ? 4.504 -50.562 -22.547 1 88.56 387 GLU A N 1
ATOM 2945 C CA . GLU A 1 387 ? 5.785 -50.594 -23.25 1 88.56 387 GLU A CA 1
ATOM 2946 C C . GLU A 1 387 ? 5.621 -50.219 -24.719 1 88.56 387 GLU A C 1
ATOM 2948 O O . GLU A 1 387 ? 6.477 -49.562 -25.297 1 88.56 387 GLU A O 1
ATOM 2953 N N . ALA A 1 388 ? 4.57 -50.656 -25.281 1 86.75 388 ALA A N 1
ATOM 2954 C CA . ALA A 1 388 ? 4.328 -50.438 -26.703 1 86.75 388 ALA A CA 1
ATOM 2955 C C . ALA A 1 388 ? 4.043 -48.969 -27 1 86.75 388 ALA A C 1
ATOM 2957 O O . ALA A 1 388 ? 4.215 -48.5 -28.141 1 86.75 388 ALA A O 1
ATOM 2958 N N . THR A 1 389 ? 3.615 -48.219 -26.078 1 88.38 389 THR A N 1
ATOM 2959 C CA . THR A 1 389 ? 3.275 -46.812 -26.281 1 88.38 389 THR A CA 1
ATOM 2960 C C . THR A 1 389 ? 4.535 -45.969 -26.469 1 88.38 389 THR A C 1
ATOM 2962 O O . THR A 1 389 ? 4.473 -44.875 -27.016 1 88.38 389 THR A O 1
ATOM 2965 N N . GLY A 1 390 ? 5.703 -46.469 -25.938 1 90.19 390 GLY A N 1
ATOM 2966 C CA . GLY A 1 390 ? 6.945 -45.688 -26 1 90.19 390 GLY A CA 1
ATOM 2967 C C . GLY A 1 390 ? 7.008 -44.562 -24.984 1 90.19 390 GLY A C 1
ATOM 2968 O O . GLY A 1 390 ? 7.957 -43.781 -24.984 1 90.19 390 GLY A O 1
ATOM 2969 N N . ALA A 1 391 ? 6.082 -44.438 -24.094 1 94.44 391 ALA A N 1
ATOM 2970 C CA . ALA A 1 391 ? 6.059 -43.375 -23.094 1 94.44 391 ALA A CA 1
ATOM 2971 C C . ALA A 1 391 ? 7.176 -43.531 -22.078 1 94.44 391 ALA A C 1
ATOM 2973 O O . ALA A 1 391 ? 7.496 -44.656 -21.688 1 94.44 391 ALA A O 1
ATOM 2974 N N . GLU A 1 392 ? 7.793 -42.469 -21.734 1 96.94 392 GLU A N 1
ATOM 2975 C CA . GLU A 1 392 ? 8.695 -42.5 -20.578 1 96.94 392 GLU A CA 1
ATOM 2976 C C . GLU A 1 392 ? 7.934 -42.75 -19.281 1 96.94 392 GLU A C 1
ATOM 2978 O O . GLU A 1 392 ? 6.887 -42.125 -19.062 1 96.94 392 GLU A O 1
ATOM 2983 N N . VAL A 1 393 ? 8.422 -43.656 -18.5 1 97.5 393 VAL A N 1
ATOM 2984 C CA . VAL A 1 393 ? 7.781 -43.969 -17.219 1 97.5 393 VAL A CA 1
ATOM 2985 C C . VAL A 1 393 ? 8.625 -43.406 -16.078 1 97.5 393 VAL A C 1
ATOM 2987 O O . VAL A 1 393 ? 9.812 -43.719 -15.961 1 97.5 393 VAL A O 1
ATOM 2990 N N . ILE A 1 394 ? 8.094 -42.562 -15.273 1 98.25 394 ILE A N 1
ATOM 2991 C CA . ILE A 1 394 ? 8.719 -42.062 -14.047 1 98.25 394 ILE A CA 1
ATOM 2992 C C . ILE A 1 394 ? 7.98 -42.656 -12.836 1 98.25 394 ILE A C 1
ATOM 2994 O O . ILE A 1 394 ? 6.832 -42.281 -12.57 1 98.25 394 ILE A O 1
ATOM 2998 N N . ARG A 1 395 ? 8.633 -43.5 -12.188 1 97.88 395 ARG A N 1
ATOM 2999 C CA . ARG A 1 395 ? 8.031 -44.156 -11.016 1 97.88 395 ARG A CA 1
ATOM 3000 C C . ARG A 1 395 ? 8.078 -43.219 -9.805 1 97.88 395 ARG A C 1
ATOM 3002 O O . ARG A 1 395 ? 9.141 -42.688 -9.461 1 97.88 395 ARG A O 1
ATOM 3009 N N . CYS A 1 396 ? 6.961 -43 -9.203 1 97.44 396 CYS A N 1
ATOM 3010 C CA . CYS A 1 396 ? 6.852 -42.219 -7.98 1 97.44 396 CYS A CA 1
ATOM 3011 C C . CYS A 1 396 ? 5.547 -42.5 -7.254 1 97.44 396 CYS A C 1
ATOM 3013 O O . CYS A 1 396 ? 4.695 -43.25 -7.766 1 97.44 396 CYS A O 1
ATOM 3015 N N . ASP A 1 397 ? 5.398 -42.094 -6.02 1 97.31 397 ASP A N 1
ATOM 3016 C CA . ASP A 1 397 ? 4.137 -42.188 -5.285 1 97.31 397 ASP A CA 1
ATOM 3017 C C . ASP A 1 397 ? 3.127 -41.156 -5.793 1 97.31 397 ASP A C 1
ATOM 3019 O O . ASP A 1 397 ? 3.133 -40 -5.359 1 97.31 397 ASP A O 1
ATOM 3023 N N . THR A 1 398 ? 2.242 -41.625 -6.633 1 97.25 398 THR A N 1
ATOM 3024 C CA . THR A 1 398 ? 1.324 -40.719 -7.293 1 97.25 398 THR A CA 1
ATOM 3025 C C . THR A 1 398 ? 0.211 -40.281 -6.34 1 97.25 398 THR A C 1
ATOM 3027 O O . THR A 1 398 ? -0.604 -39.406 -6.68 1 97.25 398 THR A O 1
ATOM 3030 N N . ASN A 1 399 ? 0.187 -40.812 -5.156 1 96.06 399 ASN A N 1
ATOM 3031 C CA . ASN A 1 399 ? -0.785 -40.406 -4.152 1 96.06 399 ASN A CA 1
ATOM 3032 C C . ASN A 1 399 ? -0.23 -39.281 -3.264 1 96.06 399 ASN A C 1
ATOM 3034 O O . ASN A 1 399 ? -0.915 -38.812 -2.354 1 96.06 399 ASN A O 1
ATOM 3038 N N . SER A 1 400 ? 0.98 -38.875 -3.539 1 96.75 400 SER A N 1
ATOM 3039 C CA . SER A 1 400 ? 1.649 -37.812 -2.799 1 96.75 400 SER A CA 1
ATOM 3040 C C . SER A 1 400 ? 1.957 -36.625 -3.699 1 96.75 400 SER A C 1
ATOM 3042 O O . SER A 1 400 ? 2.795 -36.719 -4.598 1 96.75 400 SER A O 1
ATOM 3044 N N . ASP A 1 401 ? 1.328 -35.5 -3.346 1 97.19 401 ASP A N 1
ATOM 3045 C CA . ASP A 1 401 ? 1.619 -34.281 -4.105 1 97.19 401 ASP A CA 1
ATOM 3046 C C . ASP A 1 401 ? 3.107 -33.938 -4.055 1 97.19 401 ASP A C 1
ATOM 3048 O O . ASP A 1 401 ? 3.688 -33.531 -5.055 1 97.19 401 ASP A O 1
ATOM 3052 N N . ALA A 1 402 ? 3.73 -34.156 -2.863 1 97.62 402 ALA A N 1
ATOM 3053 C CA . ALA A 1 402 ? 5.152 -33.875 -2.693 1 97.62 402 ALA A CA 1
ATOM 3054 C C . ALA A 1 402 ? 5.996 -34.75 -3.629 1 97.62 402 ALA A C 1
ATOM 3056 O O . ALA A 1 402 ? 6.945 -34.25 -4.246 1 97.62 402 ALA A O 1
ATOM 3057 N N . ALA A 1 403 ? 5.625 -36 -3.746 1 97.94 403 ALA A N 1
ATOM 3058 C CA . ALA A 1 403 ? 6.379 -36.906 -4.59 1 97.94 403 ALA A CA 1
ATOM 3059 C C . ALA A 1 403 ? 6.199 -36.594 -6.066 1 97.94 403 ALA A C 1
ATOM 3061 O O . ALA A 1 403 ? 7.152 -36.656 -6.848 1 97.94 403 ALA A O 1
ATOM 3062 N N . LEU A 1 404 ? 4.984 -36.25 -6.43 1 98.38 404 LEU A N 1
ATOM 3063 C CA . LEU A 1 404 ? 4.707 -35.875 -7.805 1 98.38 404 LEU A CA 1
ATOM 3064 C C . LEU A 1 404 ? 5.512 -34.625 -8.195 1 98.38 404 LEU A C 1
ATOM 3066 O O . LEU A 1 404 ? 6.145 -34.594 -9.258 1 98.38 404 LEU A O 1
ATOM 3070 N N . ARG A 1 405 ? 5.52 -33.625 -7.344 1 98.44 405 ARG A N 1
ATOM 3071 C CA . ARG A 1 405 ? 6.25 -32.406 -7.605 1 98.44 405 ARG A CA 1
ATOM 3072 C C . ARG A 1 405 ? 7.75 -32.656 -7.688 1 98.44 405 ARG A C 1
ATOM 3074 O O . ARG A 1 405 ? 8.43 -32.125 -8.578 1 98.44 405 ARG A O 1
ATOM 3081 N N . ALA A 1 406 ? 8.242 -33.438 -6.75 1 97.94 406 ALA A N 1
ATOM 3082 C CA . ALA A 1 406 ? 9.672 -33.781 -6.742 1 97.94 406 ALA A CA 1
ATOM 3083 C C . ALA A 1 406 ? 10.086 -34.469 -8.039 1 97.94 406 ALA A C 1
ATOM 3085 O O . ALA A 1 406 ? 11.141 -34.156 -8.602 1 97.94 406 ALA A O 1
ATOM 3086 N N . ALA A 1 407 ? 9.266 -35.375 -8.539 1 98.31 407 ALA A N 1
ATOM 3087 C CA . ALA A 1 407 ? 9.562 -36.125 -9.758 1 98.31 407 ALA A CA 1
ATOM 3088 C C . ALA A 1 407 ? 9.688 -35.188 -10.953 1 98.31 407 ALA A C 1
ATOM 3090 O O . ALA A 1 407 ? 10.617 -35.312 -11.758 1 98.31 407 ALA A O 1
ATOM 3091 N N . LEU A 1 408 ? 8.805 -34.281 -11.023 1 98.25 408 LEU A N 1
ATOM 3092 C CA . LEU A 1 408 ? 8.812 -33.344 -12.141 1 98.25 408 LEU A CA 1
ATOM 3093 C C . LEU A 1 408 ? 9.961 -32.375 -12.023 1 98.25 408 LEU A C 1
ATOM 3095 O O . LEU A 1 408 ? 10.641 -32.062 -13.008 1 98.25 408 LEU A O 1
ATOM 3099 N N . GLN A 1 409 ? 10.164 -31.828 -10.805 1 97.56 409 GLN A N 1
ATOM 3100 C CA . GLN A 1 409 ? 11.227 -30.859 -10.555 1 97.56 409 GLN A CA 1
ATOM 3101 C C . GLN A 1 409 ? 12.594 -31.469 -10.867 1 97.56 409 GLN A C 1
ATOM 3103 O O . GLN A 1 409 ? 13.477 -30.781 -11.398 1 97.56 409 GLN A O 1
ATOM 3108 N N . ASP A 1 410 ? 12.758 -32.688 -10.523 1 96.81 410 ASP A N 1
ATOM 3109 C CA . ASP A 1 410 ? 14.031 -33.375 -10.711 1 96.81 410 ASP A CA 1
ATOM 3110 C C . ASP A 1 410 ? 14.297 -33.656 -12.195 1 96.81 410 ASP A C 1
ATOM 3112 O O . ASP A 1 410 ? 15.43 -33.5 -12.664 1 96.81 410 ASP A O 1
ATOM 3116 N N . ARG A 1 411 ? 13.273 -33.938 -12.914 1 97.31 411 ARG A N 1
ATOM 3117 C CA . ARG A 1 411 ? 13.453 -34.469 -14.258 1 97.31 411 ARG A CA 1
ATOM 3118 C C . ARG A 1 411 ? 13.398 -33.344 -15.297 1 97.31 411 ARG A C 1
ATOM 3120 O O . ARG A 1 411 ? 14.102 -33.406 -16.312 1 97.31 411 ARG A O 1
ATOM 3127 N N . PHE A 1 412 ? 12.609 -32.312 -15.102 1 97.75 412 PHE A N 1
ATOM 3128 C CA . PHE A 1 412 ? 12.281 -31.484 -16.25 1 97.75 412 PHE A CA 1
ATOM 3129 C C . PHE A 1 412 ? 12.672 -30.031 -15.977 1 97.75 412 PHE A C 1
ATOM 3131 O O . PHE A 1 412 ? 12.617 -29.562 -14.836 1 97.75 412 PHE A O 1
ATOM 3138 N N . ARG A 1 413 ? 13.094 -29.344 -17.047 1 96.75 413 ARG A N 1
ATOM 3139 C CA . ARG A 1 413 ? 12.977 -27.891 -17.078 1 96.75 413 ARG A CA 1
ATOM 3140 C C . ARG A 1 413 ? 11.531 -27.469 -17.359 1 96.75 413 ARG A C 1
ATOM 3142 O O . ARG A 1 413 ? 10.789 -28.172 -18.047 1 96.75 413 ARG A O 1
ATOM 3149 N N . ARG A 1 414 ? 11.195 -26.328 -16.828 1 96.75 414 ARG A N 1
ATOM 3150 C CA . ARG A 1 414 ? 9.812 -25.875 -16.984 1 96.75 414 ARG A CA 1
ATOM 3151 C C . ARG A 1 414 ? 9.422 -25.797 -18.453 1 96.75 414 ARG A C 1
ATOM 3153 O O . ARG A 1 414 ? 8.297 -26.156 -18.812 1 96.75 414 ARG A O 1
ATOM 3160 N N . GLU A 1 415 ? 10.312 -25.344 -19.328 1 96.5 415 GLU A N 1
ATOM 3161 C CA . GLU A 1 415 ? 9.984 -25.125 -20.734 1 96.5 415 GLU A CA 1
ATOM 3162 C C . GLU A 1 415 ? 9.789 -26.453 -21.469 1 96.5 415 GLU A C 1
ATOM 3164 O O . GLU A 1 415 ? 9.266 -26.484 -22.578 1 96.5 415 GLU A O 1
ATOM 3169 N N . GLU A 1 416 ? 10.156 -27.562 -20.781 1 97.5 416 GLU A N 1
ATOM 3170 C CA . GLU A 1 416 ? 10.062 -28.891 -21.406 1 97.5 416 GLU A CA 1
ATOM 3171 C C . GLU A 1 416 ? 8.695 -29.516 -21.141 1 97.5 416 GLU A C 1
ATOM 3173 O O . GLU A 1 416 ? 8.359 -30.547 -21.734 1 97.5 416 GLU A O 1
ATOM 3178 N N . ILE A 1 417 ? 7.898 -28.969 -20.359 1 98.06 417 ILE A N 1
ATOM 3179 C CA . ILE A 1 417 ? 6.594 -29.531 -20.031 1 98.06 417 ILE A CA 1
ATOM 3180 C C . ILE A 1 417 ? 5.504 -28.797 -20.812 1 98.06 417 ILE A C 1
ATOM 3182 O O . ILE A 1 417 ? 5.266 -27.609 -20.594 1 98.06 417 ILE A O 1
ATOM 3186 N N . ALA A 1 418 ? 4.801 -29.531 -21.609 1 97 418 ALA A N 1
ATOM 3187 C CA . ALA A 1 418 ? 3.762 -28.953 -22.453 1 97 418 ALA A CA 1
ATOM 3188 C C . ALA A 1 418 ? 2.42 -28.906 -21.719 1 97 418 ALA A C 1
ATOM 3190 O O . ALA A 1 418 ? 1.593 -28.031 -21.984 1 97 418 ALA A O 1
ATOM 3191 N N . GLY A 1 419 ? 2.211 -29.875 -20.859 1 97.81 419 GLY A N 1
ATOM 3192 C CA . GLY A 1 419 ? 0.952 -30 -20.141 1 97.81 419 GLY A CA 1
ATOM 3193 C C . GLY A 1 419 ? 0.934 -31.156 -19.172 1 97.81 419 GLY A C 1
ATOM 3194 O O . GLY A 1 419 ? 1.871 -31.969 -19.125 1 97.81 419 GLY A O 1
ATOM 3195 N N . VAL A 1 420 ? -0.045 -31.172 -18.344 1 98.31 420 VAL A N 1
ATOM 3196 C CA . VAL A 1 420 ? -0.31 -32.25 -17.391 1 98.31 420 VAL A CA 1
ATOM 3197 C C . VAL A 1 420 ? -1.764 -32.688 -17.516 1 98.31 420 VAL A C 1
ATOM 3199 O O . VAL A 1 420 ? -2.67 -31.859 -17.625 1 98.31 420 VAL A O 1
ATOM 3202 N N . THR A 1 421 ? -1.954 -33.969 -17.531 1 96.75 421 THR A N 1
ATOM 3203 C CA . THR A 1 421 ? -3.311 -34.5 -17.641 1 96.75 421 THR A CA 1
ATOM 3204 C C . THR A 1 421 ? -3.391 -35.906 -17.062 1 96.75 421 THR A C 1
ATOM 3206 O O . THR A 1 421 ? -2.457 -36.375 -16.406 1 96.75 421 THR A O 1
ATOM 3209 N N . THR A 1 422 ? -4.547 -36.531 -17.078 1 95.44 422 THR A N 1
ATOM 3210 C CA . THR A 1 422 ? -4.801 -37.906 -16.672 1 95.44 422 THR A CA 1
ATOM 3211 C C . THR A 1 422 ? -6.043 -38.469 -17.359 1 95.44 422 THR A C 1
ATOM 3213 O O . THR A 1 422 ? -6.898 -37.688 -17.812 1 95.44 422 THR A O 1
ATOM 3216 N N . THR A 1 423 ? -6.066 -39.688 -17.562 1 90.12 423 THR A N 1
ATOM 3217 C CA . THR A 1 423 ? -7.285 -40.344 -18.047 1 90.12 423 THR A CA 1
ATOM 3218 C C . THR A 1 423 ? -7.957 -41.125 -16.922 1 90.12 423 THR A C 1
ATOM 3220 O O . THR A 1 423 ? -8.977 -41.781 -17.141 1 90.12 423 THR A O 1
ATOM 3223 N N . SER A 1 424 ? -7.328 -41.031 -15.781 1 89.19 424 SER A N 1
ATOM 3224 C CA . SER A 1 424 ? -7.891 -41.719 -14.617 1 89.19 424 SER A 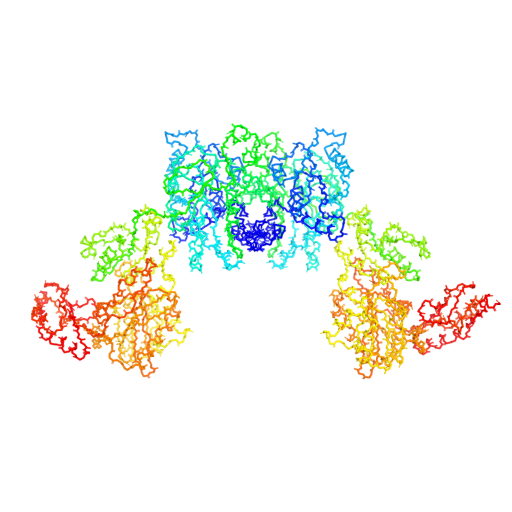CA 1
ATOM 3225 C C . SER A 1 424 ? -8.805 -40.781 -13.828 1 89.19 424 SER A C 1
ATOM 3227 O O . SER A 1 424 ? -8.414 -39.656 -13.5 1 89.19 424 SER A O 1
ATOM 3229 N N . ASP A 1 425 ? -9.945 -41.281 -13.414 1 87.31 425 ASP A N 1
ATOM 3230 C CA . ASP A 1 425 ? -10.891 -40.531 -12.602 1 87.31 425 ASP A CA 1
ATOM 3231 C C . ASP A 1 425 ? -10.281 -40.156 -11.25 1 87.31 425 ASP A C 1
ATOM 3233 O O . ASP A 1 425 ? -10.539 -39.062 -10.719 1 87.31 425 ASP A O 1
ATOM 3237 N N . PHE A 1 426 ? -9.484 -41.031 -10.789 1 90.44 426 PHE A N 1
ATOM 3238 C CA . PHE A 1 426 ? -8.984 -40.906 -9.422 1 90.44 426 PHE A CA 1
ATOM 3239 C C . PHE A 1 426 ? -7.973 -39.75 -9.328 1 90.44 426 PHE A C 1
ATOM 3241 O O . PHE A 1 426 ? -7.793 -39.156 -8.258 1 90.44 426 PHE A O 1
ATOM 3248 N N . TYR A 1 427 ? -7.355 -39.406 -10.453 1 95.19 427 TYR A N 1
ATOM 3249 C CA . TYR A 1 427 ? -6.199 -38.531 -10.359 1 95.19 427 TYR A CA 1
ATOM 3250 C C . TYR A 1 427 ? -6.469 -37.188 -11.047 1 95.19 427 TYR A C 1
ATOM 3252 O O . TYR A 1 427 ? -5.547 -36.406 -11.281 1 95.19 427 TYR A O 1
ATOM 3260 N N . VAL A 1 428 ? -7.711 -36.938 -11.367 1 95.56 428 VAL A N 1
ATOM 3261 C CA . VAL A 1 428 ? -8.078 -35.688 -11.984 1 95.56 428 VAL A CA 1
ATOM 3262 C C . VAL A 1 428 ? -7.711 -34.531 -11.047 1 95.56 428 VAL A C 1
ATOM 3264 O O . VAL A 1 428 ? -7.137 -33.531 -11.484 1 95.56 428 VAL A O 1
ATOM 3267 N N . PRO A 1 429 ? -7.969 -34.656 -9.703 1 96.5 429 PRO A N 1
ATOM 3268 C CA . PRO A 1 429 ? -7.574 -33.562 -8.812 1 96.5 429 PRO A CA 1
ATOM 3269 C C . PRO A 1 429 ? -6.062 -33.375 -8.742 1 96.5 429 PRO A C 1
ATOM 3271 O O . PRO A 1 429 ? -5.578 -32.25 -8.75 1 96.5 429 PRO A O 1
ATOM 3274 N N . ALA A 1 430 ? -5.312 -34.469 -8.719 1 97.44 430 ALA A N 1
ATOM 3275 C CA . ALA A 1 430 ? -3.855 -34.375 -8.656 1 97.44 430 ALA A CA 1
ATOM 3276 C C . ALA A 1 430 ? -3.291 -33.719 -9.906 1 97.44 430 ALA A C 1
ATOM 3278 O O . ALA A 1 430 ? -2.393 -32.875 -9.82 1 97.44 430 ALA A O 1
ATOM 3279 N N . ALA A 1 431 ? -3.814 -34.094 -11.07 1 97.94 431 ALA A N 1
ATOM 3280 C CA . ALA A 1 431 ? -3.375 -33.5 -12.32 1 97.94 431 ALA A CA 1
ATOM 3281 C C . ALA A 1 431 ? -3.668 -32 -12.344 1 97.94 431 ALA A C 1
ATOM 3283 O O . ALA A 1 431 ? -2.846 -31.203 -12.805 1 97.94 431 ALA A O 1
ATOM 3284 N N . ALA A 1 432 ? -4.816 -31.641 -11.844 1 97.88 432 ALA A N 1
ATOM 3285 C CA . ALA A 1 432 ? -5.195 -30.234 -11.805 1 97.88 432 ALA A CA 1
ATOM 3286 C C . ALA A 1 432 ? -4.27 -29.438 -10.883 1 97.88 432 ALA A C 1
ATOM 3288 O O . ALA A 1 432 ? -3.871 -28.312 -11.219 1 97.88 432 ALA A O 1
ATOM 3289 N N . ARG A 1 433 ? -3.953 -29.969 -9.711 1 97.94 433 ARG A N 1
ATOM 3290 C CA . ARG A 1 433 ? -3.061 -29.312 -8.773 1 97.94 433 ARG A CA 1
ATOM 3291 C C . ARG A 1 433 ? -1.671 -29.125 -9.375 1 97.94 433 ARG A C 1
ATOM 3293 O O . ARG A 1 433 ? -1.049 -28.078 -9.211 1 97.94 433 ARG A O 1
ATOM 3300 N N . LEU A 1 434 ? -1.185 -30.141 -10.094 1 98.44 434 LEU A N 1
ATOM 3301 C CA . LEU A 1 434 ? 0.125 -30.047 -10.727 1 98.44 434 LEU A CA 1
ATOM 3302 C C . LEU A 1 434 ? 0.121 -29 -11.844 1 98.44 434 LEU A C 1
ATOM 3304 O O . LEU A 1 434 ? 1.088 -28.25 -12 1 98.44 434 LEU A O 1
ATOM 3308 N N . ALA A 1 435 ? -0.949 -29.031 -12.625 1 97.88 435 ALA A N 1
ATOM 3309 C CA . ALA A 1 435 ? -1.063 -28.031 -13.688 1 97.88 435 ALA A CA 1
ATOM 3310 C C . ALA A 1 435 ? -1.027 -26.625 -13.125 1 97.88 435 ALA A C 1
ATOM 3312 O O . ALA A 1 435 ? -0.308 -25.766 -13.641 1 97.88 435 ALA A O 1
ATOM 3313 N N . ARG A 1 436 ? -1.781 -26.469 -12.086 1 96.38 436 ARG A N 1
ATOM 3314 C CA . ARG A 1 436 ? -1.793 -25.156 -11.453 1 96.38 436 ARG A CA 1
ATOM 3315 C C . ARG A 1 436 ? -0.411 -24.797 -10.914 1 96.38 436 ARG A C 1
ATOM 3317 O O . ARG A 1 436 ? 0.05 -23.656 -11.094 1 96.38 436 ARG A O 1
ATOM 3324 N N . TRP A 1 437 ? 0.228 -25.688 -10.203 1 97.19 437 TRP A N 1
ATOM 3325 C CA . TRP A 1 437 ? 1.557 -25.484 -9.633 1 97.19 437 TRP A CA 1
ATOM 3326 C C . TRP A 1 437 ? 2.555 -25.062 -10.703 1 97.19 437 TRP A C 1
ATOM 3328 O O . TRP A 1 437 ? 3.396 -24.203 -10.477 1 97.19 437 TRP A O 1
ATOM 3338 N N . LEU A 1 438 ? 2.422 -25.578 -11.922 1 97.69 438 LEU A N 1
ATOM 3339 C CA . LEU A 1 438 ? 3.367 -25.344 -13.008 1 97.69 438 LEU A CA 1
ATOM 3340 C C . LEU A 1 438 ? 2.914 -24.188 -13.883 1 97.69 438 LEU A C 1
ATOM 3342 O O . LEU A 1 438 ? 3.617 -23.797 -14.82 1 97.69 438 LEU A O 1
ATOM 3346 N N . GLY A 1 439 ? 1.76 -23.641 -13.625 1 94.94 439 GLY A N 1
ATOM 3347 C CA . GLY A 1 439 ? 1.219 -22.594 -14.461 1 94.94 439 GLY A CA 1
ATOM 3348 C C . GLY A 1 439 ? 0.768 -23.078 -15.82 1 94.94 439 GLY A C 1
ATOM 3349 O O . GLY A 1 439 ? 0.977 -22.406 -16.828 1 94.94 439 GLY A O 1
ATOM 3350 N N . LEU A 1 440 ? 0.219 -24.25 -15.867 1 96.69 440 LEU A N 1
ATOM 3351 C CA . LEU A 1 440 ? -0.259 -24.859 -17.109 1 96.69 440 LEU A CA 1
ATOM 3352 C C . LEU A 1 440 ? -1.781 -24.828 -17.172 1 96.69 440 LEU A C 1
ATOM 3354 O O . LEU A 1 440 ? -2.449 -24.594 -16.172 1 96.69 440 LEU A O 1
ATOM 3358 N N . PRO A 1 441 ? -2.338 -24.984 -18.391 1 95.5 441 PRO A N 1
ATOM 3359 C CA . PRO A 1 441 ? -3.797 -25.031 -18.484 1 95.5 441 PRO A CA 1
ATOM 3360 C C . PRO A 1 441 ? -4.41 -26.172 -17.672 1 95.5 441 PRO A C 1
ATOM 3362 O O . PRO A 1 441 ? -3.854 -27.266 -17.625 1 95.5 441 PRO A O 1
ATOM 3365 N N . GLY A 1 442 ? -5.449 -25.906 -17.047 1 95.94 442 GLY A N 1
ATOM 3366 C CA . GLY A 1 442 ? -6.184 -26.875 -16.25 1 95.94 442 GLY A CA 1
ATOM 3367 C C . GLY A 1 442 ? -7.391 -26.281 -15.547 1 95.94 442 GLY A C 1
ATOM 3368 O O . GLY A 1 442 ? -7.543 -25.062 -15.484 1 95.94 442 GLY A O 1
ATOM 3369 N N . ASN A 1 443 ? -8.273 -27.203 -15.094 1 96.62 443 ASN A N 1
ATOM 3370 C CA . ASN A 1 443 ? -9.383 -26.766 -14.258 1 96.62 443 ASN A CA 1
ATOM 3371 C C . ASN A 1 443 ? -8.914 -26.391 -12.859 1 96.62 443 ASN A C 1
ATOM 3373 O O . ASN A 1 443 ? -7.871 -26.859 -12.398 1 96.62 443 ASN A O 1
ATOM 3377 N N . PRO A 1 444 ? -9.695 -25.516 -12.227 1 96.38 444 PRO A N 1
ATOM 3378 C CA . PRO A 1 444 ? -9.398 -25.312 -10.805 1 96.38 444 PRO A CA 1
ATOM 3379 C C . PRO A 1 444 ? -9.453 -26.609 -10.008 1 96.38 444 PRO A C 1
ATOM 3381 O O . PRO A 1 444 ? -10.414 -27.375 -10.141 1 96.38 444 PRO A O 1
ATOM 3384 N N . PRO A 1 445 ? -8.398 -26.812 -9.266 1 97.31 445 PRO A N 1
ATOM 3385 C CA . PRO A 1 445 ? -8.398 -28.062 -8.5 1 97.31 445 PRO A CA 1
ATOM 3386 C C . PRO A 1 445 ? -9.641 -28.219 -7.625 1 97.31 445 PRO A C 1
ATOM 3388 O O . PRO A 1 445 ? -10.156 -29.328 -7.465 1 97.31 445 PRO A O 1
ATOM 3391 N N . GLU A 1 446 ? -10.18 -27.156 -7.105 1 96.5 446 GLU A N 1
ATOM 3392 C CA . GLU A 1 446 ? -11.383 -27.203 -6.273 1 96.5 446 GLU A CA 1
ATOM 3393 C C . GLU A 1 446 ? -12.594 -27.688 -7.074 1 96.5 446 GLU A C 1
ATOM 3395 O O . GLU A 1 446 ? -13.445 -28.391 -6.551 1 96.5 446 GLU A O 1
ATOM 3400 N N . ALA A 1 447 ? -12.664 -27.312 -8.281 1 97.06 447 ALA A N 1
ATOM 3401 C CA . ALA A 1 447 ? -13.789 -27.688 -9.141 1 97.06 447 ALA A CA 1
ATOM 3402 C C . ALA A 1 447 ? -13.797 -29.188 -9.422 1 97.06 447 ALA A C 1
ATOM 3404 O O . ALA A 1 447 ? -14.82 -29.844 -9.266 1 97.06 447 ALA A O 1
ATOM 3405 N N . VAL A 1 448 ? -12.68 -29.719 -9.797 1 97 448 VAL A N 1
ATOM 3406 C CA . VAL A 1 448 ? -12.633 -31.125 -10.164 1 97 448 VAL A CA 1
ATOM 3407 C C . VAL A 1 448 ? -12.75 -31.984 -8.914 1 97 448 VAL A C 1
ATOM 3409 O O . VAL A 1 448 ? -13.312 -33.094 -8.961 1 97 448 VAL A O 1
ATOM 3412 N N . THR A 1 449 ? -12.188 -31.438 -7.836 1 95.81 449 THR A N 1
ATOM 3413 C CA . THR A 1 449 ? -12.336 -32.156 -6.574 1 95.81 449 THR A CA 1
ATOM 3414 C C . THR A 1 449 ? -13.805 -32.25 -6.168 1 95.81 449 THR A C 1
ATOM 3416 O O . THR A 1 449 ? -14.258 -33.281 -5.691 1 95.81 449 THR A O 1
ATOM 3419 N N . ALA A 1 450 ? -14.508 -31.203 -6.359 1 95.56 450 ALA A N 1
ATOM 3420 C CA . ALA A 1 450 ? -15.93 -31.203 -6.039 1 95.56 450 ALA A CA 1
ATOM 3421 C C . ALA A 1 450 ? -16.688 -32.188 -6.918 1 95.56 450 ALA A C 1
ATOM 3423 O O . ALA A 1 450 ? -17.641 -32.844 -6.461 1 95.56 450 ALA A O 1
ATOM 3424 N N . CYS A 1 451 ? -16.312 -32.312 -8.117 1 95.94 451 CYS A N 1
ATOM 3425 C CA . CYS A 1 451 ? -16.969 -33.219 -9.031 1 95.94 451 CYS A CA 1
ATOM 3426 C C . CYS A 1 451 ? -16.703 -34.688 -8.633 1 95.94 451 CYS A C 1
ATOM 3428 O O . CYS A 1 451 ? -17.547 -35.531 -8.828 1 95.94 451 CYS A O 1
ATOM 3430 N N . ARG A 1 452 ? -15.562 -34.875 -8.07 1 93.5 452 ARG A N 1
ATOM 3431 C CA . ARG A 1 452 ? -15.18 -36.25 -7.684 1 93.5 452 ARG A CA 1
ATOM 3432 C C . ARG A 1 452 ? -15.859 -36.656 -6.383 1 93.5 452 ARG A C 1
ATOM 3434 O O . ARG A 1 452 ? -15.906 -37.844 -6.047 1 93.5 452 ARG A O 1
ATOM 3441 N N . ASP A 1 453 ? -16.391 -35.75 -5.676 1 93.38 453 ASP A N 1
ATOM 3442 C CA . ASP A 1 453 ? -17.141 -35.969 -4.445 1 93.38 453 ASP A CA 1
ATOM 3443 C C . ASP A 1 453 ? -18.625 -35.656 -4.641 1 93.38 453 ASP A C 1
ATOM 3445 O O . ASP A 1 453 ? -19.047 -34.5 -4.555 1 93.38 453 ASP A O 1
ATOM 3449 N N . LYS A 1 454 ? -19.422 -36.75 -4.715 1 92.44 454 LYS A N 1
ATOM 3450 C CA . LYS A 1 454 ? -20.828 -36.625 -5.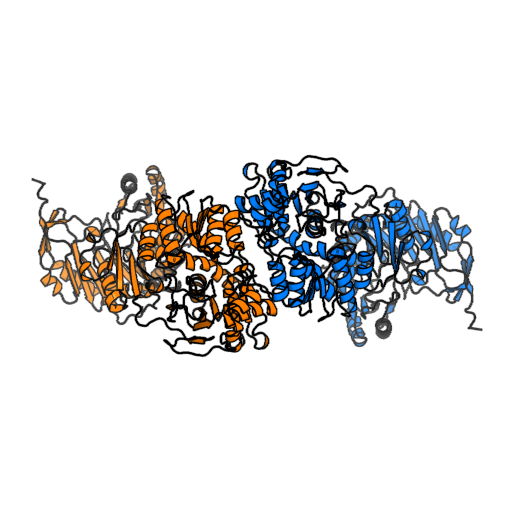043 1 92.44 454 LYS A CA 1
ATOM 3451 C C . LYS A 1 454 ? -21.562 -35.781 -3.996 1 92.44 454 LYS A C 1
ATOM 3453 O O . LYS A 1 454 ? -22.484 -35.031 -4.324 1 92.44 454 LYS A O 1
ATOM 3458 N N . SER A 1 455 ? -21.125 -35.906 -2.775 1 93.69 455 SER A N 1
ATOM 3459 C CA . SER A 1 455 ? -21.75 -35.094 -1.736 1 93.69 455 SER A CA 1
ATOM 3460 C C . SER A 1 455 ? -21.453 -33.594 -1.941 1 93.69 455 SER A C 1
ATOM 3462 O O . SER A 1 455 ? -22.359 -32.781 -1.826 1 93.69 455 SER A O 1
ATOM 3464 N N . ALA A 1 456 ? -20.156 -33.281 -2.195 1 95.38 456 ALA A N 1
ATOM 3465 C CA . ALA A 1 456 ? -19.766 -31.891 -2.453 1 95.38 456 ALA A CA 1
ATOM 3466 C C . ALA A 1 456 ? -20.484 -31.344 -3.684 1 95.38 456 ALA A C 1
ATOM 3468 O O . ALA A 1 456 ? -20.938 -30.203 -3.689 1 95.38 456 ALA A O 1
ATOM 3469 N N . LEU A 1 457 ? -20.594 -32.125 -4.672 1 95.88 457 LEU A N 1
ATOM 3470 C CA . LEU A 1 457 ? -21.281 -31.719 -5.898 1 95.88 457 LEU A CA 1
ATOM 3471 C C . LEU A 1 457 ? -22.75 -31.438 -5.637 1 95.88 457 LEU A C 1
ATOM 3473 O O . LEU A 1 457 ? -23.297 -30.469 -6.156 1 95.88 457 LEU A O 1
ATOM 3477 N N . ARG A 1 458 ? -23.422 -32.344 -4.883 1 96.5 458 ARG A N 1
ATOM 3478 C CA . ARG A 1 458 ? -24.828 -32.125 -4.559 1 96.5 458 ARG A CA 1
ATOM 3479 C C . ARG A 1 458 ? -25.062 -30.781 -3.889 1 96.5 458 ARG A C 1
ATOM 3481 O O . ARG A 1 458 ? -26.016 -30.078 -4.211 1 96.5 458 ARG A O 1
ATOM 3488 N N . ALA A 1 459 ? -24.219 -30.5 -2.996 1 96.44 459 ALA A N 1
ATOM 3489 C CA . ALA A 1 459 ? -24.344 -29.219 -2.297 1 96.44 459 ALA A CA 1
ATOM 3490 C C . ALA A 1 459 ? -24.203 -28.062 -3.268 1 96.44 459 ALA A C 1
ATOM 3492 O O . ALA A 1 459 ? -24.938 -27.078 -3.172 1 96.44 459 ALA A O 1
ATOM 3493 N N . LEU A 1 460 ? -23.203 -28.078 -4.16 1 97.12 460 LEU A N 1
ATOM 3494 C CA . LEU A 1 460 ? -22.984 -27.031 -5.152 1 97.12 460 LEU A CA 1
ATOM 3495 C C . LEU A 1 460 ? -24.203 -26.875 -6.055 1 97.12 460 LEU A C 1
ATOM 3497 O O . LEU A 1 460 ? -24.625 -25.75 -6.34 1 97.12 460 LEU A O 1
ATOM 3501 N N . LEU A 1 461 ? -24.766 -28.016 -6.504 1 97.38 461 LEU A N 1
ATOM 3502 C CA . LEU A 1 461 ? -25.922 -28 -7.395 1 97.38 461 LEU A CA 1
ATOM 3503 C C . LEU A 1 461 ? -27.156 -27.422 -6.684 1 97.38 461 LEU A C 1
ATOM 3505 O O . LEU A 1 461 ? -27.922 -26.672 -7.281 1 97.38 461 LEU A O 1
ATOM 3509 N N . ARG A 1 462 ? -27.297 -27.781 -5.457 1 96.75 462 ARG A N 1
ATOM 3510 C CA . ARG A 1 462 ? -28.391 -27.25 -4.664 1 96.75 462 ARG A CA 1
ATOM 3511 C C . ARG A 1 462 ? -28.297 -25.734 -4.562 1 96.75 462 ARG A C 1
ATOM 3513 O O . ARG A 1 462 ? -29.297 -25.031 -4.766 1 96.75 462 ARG A O 1
ATOM 3520 N N . ARG A 1 463 ? -27.188 -25.25 -4.238 1 96.38 463 ARG A N 1
ATOM 3521 C CA . ARG A 1 463 ? -26.969 -23.812 -4.102 1 96.38 463 ARG A CA 1
ATOM 3522 C C . ARG A 1 463 ? -27.266 -23.094 -5.41 1 96.38 463 ARG A C 1
ATOM 3524 O O . ARG A 1 463 ? -27.734 -21.953 -5.406 1 96.38 463 ARG A O 1
ATOM 3531 N N . ALA A 1 464 ? -26.969 -23.75 -6.516 1 96.69 464 ALA A N 1
ATOM 3532 C CA . ALA A 1 464 ? -27.141 -23.141 -7.832 1 96.69 464 ALA A CA 1
ATOM 3533 C C . ALA A 1 464 ? -28.562 -23.359 -8.352 1 96.69 464 ALA A C 1
ATOM 3535 O O . ALA A 1 464 ? -28.938 -22.797 -9.391 1 96.69 464 ALA A O 1
ATOM 3536 N N . GLY A 1 465 ? -29.375 -24.172 -7.73 1 96.12 465 GLY A N 1
ATOM 3537 C CA . GLY A 1 465 ? -30.734 -24.438 -8.141 1 96.12 465 GLY A CA 1
ATOM 3538 C C . GLY A 1 465 ? -30.828 -25.406 -9.312 1 96.12 465 GLY A C 1
ATOM 3539 O O . GLY A 1 465 ? -31.766 -25.328 -10.109 1 96.12 465 GLY A O 1
ATOM 3540 N N . VAL A 1 466 ? -29.859 -26.266 -9.492 1 97.38 466 VAL A N 1
ATOM 3541 C CA . VAL A 1 466 ? -29.859 -27.25 -10.562 1 97.38 466 VAL A CA 1
ATOM 3542 C C . VAL A 1 466 ? -30.594 -28.516 -10.102 1 97.38 466 VAL A C 1
ATOM 3544 O O . VAL A 1 466 ? -30.328 -29.031 -9.016 1 97.38 466 VAL A O 1
ATOM 3547 N N . HIS A 1 467 ? -31.453 -29.031 -10.953 1 96.5 467 HIS A N 1
ATOM 3548 C CA . HIS A 1 467 ? -32.281 -30.172 -10.602 1 96.5 467 HIS A CA 1
ATOM 3549 C C . HIS A 1 467 ? -31.422 -31.422 -10.398 1 96.5 467 HIS A C 1
ATOM 3551 O O . HIS A 1 467 ? -30.547 -31.734 -11.211 1 96.5 467 HIS A O 1
ATOM 3557 N N . GLN A 1 468 ? -31.625 -32.125 -9.289 1 96.5 468 GLN A N 1
ATOM 3558 C CA . GLN A 1 468 ? -30.922 -33.312 -8.836 1 96.5 468 GLN A CA 1
ATOM 3559 C C . GLN A 1 468 ? -31.797 -34.156 -7.906 1 96.5 468 GLN A C 1
ATOM 3561 O O . GLN A 1 468 ? -32.875 -33.688 -7.484 1 96.5 468 GLN A O 1
ATOM 3566 N N . PRO A 1 469 ? -31.406 -35.312 -7.648 1 95.62 469 PRO A N 1
ATOM 3567 C CA . PRO A 1 469 ? -32.188 -36.094 -6.691 1 95.62 469 PRO A CA 1
ATOM 3568 C C . PRO A 1 469 ? -32.156 -35.5 -5.277 1 95.62 469 PRO A C 1
ATOM 3570 O O . PRO A 1 469 ? -31.141 -34.906 -4.891 1 95.62 469 PRO A O 1
ATOM 3573 N N . ARG A 1 470 ? -33.25 -35.688 -4.5 1 93.31 470 ARG A N 1
ATOM 3574 C CA . ARG A 1 470 ? -33.125 -35.469 -3.061 1 93.31 470 ARG A CA 1
ATOM 3575 C C . ARG A 1 470 ? -32.031 -36.344 -2.469 1 93.31 470 ARG A C 1
ATOM 3577 O O . ARG A 1 470 ? -31.844 -37.5 -2.895 1 93.31 470 ARG A O 1
ATOM 3584 N N . TYR A 1 471 ? -31.344 -35.906 -1.643 1 96.88 471 TYR A N 1
ATOM 3585 C CA . TYR A 1 471 ? -30.203 -36.656 -1.145 1 96.88 471 TYR A CA 1
ATOM 3586 C C . TYR A 1 471 ? -29.984 -36.406 0.342 1 96.88 471 TYR A C 1
ATOM 3588 O O . TYR A 1 471 ? -30.516 -35.438 0.896 1 96.88 471 TYR A O 1
ATOM 3596 N N . ALA A 1 472 ? -29.266 -37.281 0.955 1 97.12 472 ALA A N 1
ATOM 3597 C CA . ALA A 1 472 ? -28.75 -37.156 2.316 1 97.12 472 ALA A CA 1
ATOM 3598 C C . ALA A 1 472 ? -27.359 -37.719 2.434 1 97.12 472 ALA A C 1
ATOM 3600 O O . ALA A 1 472 ? -27.047 -38.75 1.821 1 97.12 472 ALA A O 1
ATOM 3601 N N . VAL A 1 473 ? -26.562 -37 3.158 1 96.5 473 VAL A N 1
ATOM 3602 C CA . VAL A 1 473 ? -25.188 -37.438 3.391 1 96.5 473 VAL A CA 1
ATOM 3603 C C . VAL A 1 473 ? -25.094 -38.188 4.707 1 96.5 473 VAL A C 1
ATOM 3605 O O . VAL A 1 473 ? -25.578 -37.719 5.742 1 96.5 473 VAL A O 1
ATOM 3608 N N . VAL A 1 474 ? -24.578 -39.344 4.613 1 96.5 474 VAL A N 1
ATOM 3609 C CA . VAL A 1 474 ? -24.469 -40.219 5.781 1 96.5 474 VAL A CA 1
ATOM 3610 C C . VAL A 1 474 ? -23.016 -40.531 6.07 1 96.5 474 VAL A C 1
ATOM 3612 O O . VAL A 1 474 ? -22.266 -40.969 5.18 1 96.5 474 VAL A O 1
ATOM 3615 N N . ARG A 1 475 ? -22.562 -40.344 7.297 1 95.12 475 ARG A N 1
ATOM 3616 C CA . ARG A 1 475 ? -21.172 -40.594 7.672 1 95.12 475 ARG A CA 1
ATOM 3617 C C . ARG A 1 475 ? -21.078 -41.656 8.773 1 95.12 475 ARG A C 1
ATOM 3619 O O . ARG A 1 475 ? -20 -42.156 9.055 1 95.12 475 ARG A O 1
ATOM 3626 N N . GLU A 1 476 ? -22.328 -41.969 9.352 1 94.62 476 GLU A N 1
ATOM 3627 C CA . GLU A 1 476 ? -22.453 -43.031 10.344 1 94.62 476 GLU A CA 1
ATOM 3628 C C . GLU A 1 476 ? -23.719 -43.875 10.109 1 94.62 476 GLU A C 1
ATOM 3630 O O . GLU A 1 476 ? -24.75 -43.312 9.727 1 94.62 476 GLU A O 1
ATOM 3635 N N . PRO A 1 477 ? -23.594 -45.156 10.406 1 92.38 477 PRO A N 1
ATOM 3636 C CA . PRO A 1 477 ? -24.75 -46.031 10.148 1 92.38 477 PRO A CA 1
ATOM 3637 C C . PRO A 1 477 ? -26.016 -45.562 10.852 1 92.38 477 PRO A C 1
ATOM 3639 O O . PRO A 1 477 ? -27.109 -45.75 10.344 1 92.38 477 PRO A O 1
ATOM 3642 N N . GLY A 1 478 ? -25.797 -44.906 11.93 1 93.62 478 GLY A N 1
ATOM 3643 C CA . GLY A 1 478 ? -26.938 -44.406 12.703 1 93.62 478 GLY A CA 1
ATOM 3644 C C . GLY A 1 478 ? -27.734 -43.344 11.992 1 93.62 478 GLY A C 1
ATOM 3645 O O . GLY A 1 478 ? -28.875 -43.062 12.352 1 93.62 478 GLY A O 1
ATOM 3646 N N . GLU A 1 479 ? -27.203 -42.781 10.914 1 96.12 479 GLU A N 1
ATOM 3647 C CA . GLU A 1 479 ? -27.844 -41.688 10.211 1 96.12 479 GLU A CA 1
ATOM 3648 C C . GLU A 1 479 ? -28.734 -42.188 9.07 1 96.12 479 GLU A C 1
ATOM 3650 O O . GLU A 1 479 ? -29.469 -41.406 8.469 1 96.12 479 GLU A O 1
ATOM 3655 N N . VAL A 1 480 ? -28.766 -43.469 8.828 1 96.75 480 VAL A N 1
ATOM 3656 C CA . VAL A 1 480 ? -29.391 -44 7.633 1 96.75 480 VAL A CA 1
ATOM 3657 C C . VAL A 1 480 ? -30.906 -43.875 7.723 1 96.75 480 VAL A C 1
ATOM 3659 O O . VAL A 1 480 ? -31.562 -43.562 6.734 1 96.75 480 VAL A O 1
ATOM 3662 N N . ALA A 1 481 ? -31.406 -44.125 8.859 1 96.19 481 ALA A N 1
ATOM 3663 C CA . ALA A 1 481 ? -32.844 -44 9.039 1 96.19 481 ALA A CA 1
ATOM 3664 C C . ALA A 1 481 ? -33.344 -42.625 8.68 1 96.19 481 ALA A C 1
ATOM 3666 O O . ALA A 1 481 ? -34.344 -42.469 7.961 1 96.19 481 ALA A O 1
ATOM 3667 N N . ALA A 1 482 ? -32.719 -41.688 9.219 1 96.62 482 ALA A N 1
ATOM 3668 C CA . ALA A 1 482 ? -33.094 -40.312 8.93 1 96.62 482 ALA A CA 1
ATOM 3669 C C . ALA A 1 482 ? -32.906 -40 7.453 1 96.62 482 ALA A C 1
ATOM 3671 O O . ALA A 1 482 ? -33.688 -39.219 6.875 1 96.62 482 ALA A O 1
ATOM 3672 N N . ALA A 1 483 ? -31.844 -40.5 6.895 1 96.94 483 ALA A N 1
ATOM 3673 C CA . ALA A 1 483 ? -31.578 -40.281 5.477 1 96.94 483 ALA A CA 1
ATOM 3674 C C . ALA A 1 483 ? -32.688 -40.875 4.605 1 96.94 483 ALA A C 1
ATOM 3676 O O . ALA A 1 483 ? -33.125 -40.219 3.654 1 96.94 483 ALA A O 1
ATOM 3677 N N . VAL A 1 484 ? -33.094 -42.031 4.922 1 96.56 484 VAL A N 1
ATOM 3678 C CA . VAL A 1 484 ? -34.156 -42.719 4.184 1 96.56 484 VAL A CA 1
ATOM 3679 C C . VAL A 1 484 ? -35.469 -41.969 4.336 1 96.56 484 VAL A C 1
ATOM 3681 O O . VAL A 1 484 ? -36.25 -41.844 3.383 1 96.56 484 VAL A O 1
ATOM 3684 N N . ALA A 1 485 ? -35.656 -41.438 5.508 1 95.75 485 ALA A N 1
ATOM 3685 C CA . ALA A 1 485 ? -36.875 -40.656 5.738 1 95.75 485 ALA A CA 1
ATOM 3686 C C . ALA A 1 485 ? -36.875 -39.406 4.855 1 95.75 485 ALA A C 1
ATOM 3688 O O . ALA A 1 485 ? -37.938 -38.969 4.414 1 95.75 485 ALA A O 1
ATOM 3689 N N . ARG A 1 486 ? -35.781 -38.875 4.617 1 94.56 486 ARG A N 1
ATOM 3690 C CA . ARG A 1 486 ? -35.656 -37.656 3.834 1 94.56 486 ARG A CA 1
ATOM 3691 C C . ARG A 1 486 ? -35.812 -37.938 2.342 1 94.56 486 ARG A C 1
ATOM 3693 O O . ARG A 1 486 ? -36.406 -37.156 1.604 1 94.56 486 ARG A O 1
ATOM 3700 N N . THR A 1 487 ? -35.188 -38.969 1.868 1 95.75 487 THR A N 1
ATOM 3701 C CA . THR A 1 487 ? -35.125 -39.25 0.436 1 95.75 487 THR A CA 1
ATOM 3702 C C . THR A 1 487 ? -36.281 -40.094 -0.025 1 95.75 487 THR A C 1
ATOM 3704 O O . THR A 1 487 ? -36.656 -40.062 -1.2 1 95.75 487 THR A O 1
ATOM 3707 N N . GLY A 1 488 ? -36.812 -40.906 0.908 1 94.5 488 GLY A N 1
ATOM 3708 C CA . GLY A 1 488 ? -37.875 -41.844 0.565 1 94.5 488 GLY A CA 1
ATOM 3709 C C . GLY A 1 488 ? -37.375 -43.156 0.065 1 94.5 488 GLY A C 1
ATOM 3710 O O . GLY A 1 488 ? -36.188 -43.312 -0.21 1 94.5 488 GLY A O 1
ATOM 3711 N N . LEU A 1 489 ? -38.25 -44.219 0.088 1 94.12 489 LEU A N 1
ATOM 3712 C CA . LEU A 1 489 ? -37.969 -45.531 -0.475 1 94.12 489 LEU A CA 1
ATOM 3713 C C . LEU A 1 489 ? -38.781 -45.75 -1.749 1 94.12 489 LEU A C 1
ATOM 3715 O O . LEU A 1 489 ? -39.906 -45.312 -1.861 1 94.12 489 LEU A O 1
ATOM 3719 N N . PRO A 1 490 ? -38.312 -46.531 -2.766 1 94.12 490 PRO A N 1
ATOM 3720 C CA . PRO A 1 490 ? -36.938 -47.031 -2.744 1 94.12 490 PRO A CA 1
ATOM 3721 C C . PRO A 1 490 ? -35.906 -45.938 -2.879 1 94.12 490 PRO A C 1
ATOM 3723 O O . PRO A 1 490 ? -36.219 -44.812 -3.322 1 94.12 490 PRO A O 1
ATOM 3726 N N . CYS A 1 491 ? -34.75 -46.188 -2.363 1 95.81 491 CYS A N 1
ATOM 3727 C CA . CYS A 1 491 ? -33.656 -45.219 -2.445 1 95.81 491 CYS A CA 1
ATOM 3728 C C . CYS A 1 491 ? -32.375 -45.875 -2.938 1 95.81 491 CYS A C 1
ATOM 3730 O O . CYS A 1 491 ? -32.25 -47.094 -2.891 1 95.81 491 CYS A O 1
ATOM 3732 N N . VAL A 1 492 ? -31.484 -45.094 -3.492 1 94.38 492 VAL A N 1
ATOM 3733 C CA . VAL A 1 492 ? -30.188 -45.562 -3.965 1 94.38 492 VAL A CA 1
ATOM 3734 C C . VAL A 1 492 ? -29.109 -45.219 -2.938 1 94.38 492 VAL A C 1
ATOM 3736 O O . VAL A 1 492 ? -29.016 -44.062 -2.492 1 94.38 492 VAL A O 1
ATOM 3739 N N . VAL A 1 493 ? -28.344 -46.188 -2.531 1 94.69 493 VAL A N 1
ATOM 3740 C CA . VAL A 1 493 ? -27.25 -46 -1.573 1 94.69 493 VAL A CA 1
ATOM 3741 C C . VAL A 1 493 ? -25.906 -46.25 -2.26 1 94.69 493 VAL A C 1
ATOM 3743 O O . VAL A 1 493 ? -25.672 -47.344 -2.799 1 94.69 493 VAL A O 1
ATOM 3746 N N . LYS A 1 494 ? -25.047 -45.25 -2.221 1 92.62 494 LYS A N 1
ATOM 3747 C CA . LYS A 1 494 ? -23.781 -45.344 -2.963 1 92.62 494 LYS A CA 1
ATOM 3748 C C . LYS A 1 494 ? -22.672 -44.562 -2.266 1 92.62 494 LYS A C 1
ATOM 3750 O O . LYS A 1 494 ? -22.938 -43.719 -1.417 1 92.62 494 LYS A O 1
ATOM 3755 N N . PRO A 1 495 ? -21.422 -44.906 -2.592 1 91.94 495 PRO A N 1
ATOM 3756 C CA . PRO A 1 495 ? -20.312 -44.125 -2.049 1 91.94 495 PRO A CA 1
ATOM 3757 C C . PRO A 1 495 ? -20.234 -42.719 -2.646 1 91.94 495 PRO A C 1
ATOM 3759 O O . PRO A 1 495 ? -20.547 -42.531 -3.826 1 91.94 495 PRO A O 1
ATOM 3762 N N . ALA A 1 496 ? -19.703 -41.812 -1.871 1 90.88 496 ALA A N 1
ATOM 3763 C CA . ALA A 1 496 ? -19.625 -40.406 -2.314 1 90.88 496 ALA A CA 1
ATOM 3764 C C . ALA A 1 496 ? -18.516 -40.219 -3.336 1 90.88 496 ALA A C 1
ATOM 3766 O O . ALA A 1 496 ? -18.578 -39.312 -4.172 1 90.88 496 ALA A O 1
ATOM 3767 N N . ASP A 1 497 ? -17.453 -41 -3.277 1 87.56 497 ASP A N 1
ATOM 3768 C CA . ASP A 1 497 ? -16.281 -40.656 -4.066 1 87.56 497 ASP A CA 1
ATOM 3769 C C . ASP A 1 497 ? -15.781 -41.875 -4.871 1 87.56 497 ASP A C 1
ATOM 3771 O O . ASP A 1 497 ? -14.586 -41.969 -5.156 1 87.56 497 ASP A O 1
ATOM 3775 N N . ASP A 1 498 ? -16.547 -42.719 -5.246 1 78.06 498 ASP A N 1
ATOM 3776 C CA . ASP A 1 498 ? -16.125 -43.875 -6.062 1 78.06 498 ASP A CA 1
ATOM 3777 C C . ASP A 1 498 ? -16.625 -43.719 -7.496 1 78.06 498 ASP A C 1
ATOM 3779 O O . ASP A 1 498 ? -17.281 -42.75 -7.836 1 78.06 498 ASP A O 1
ATOM 3783 N N . SER A 1 499 ? -16.172 -44.625 -8.375 1 72.12 499 SER A N 1
ATOM 3784 C CA . SER A 1 499 ? -16.5 -44.594 -9.797 1 72.12 499 SER A CA 1
ATOM 3785 C C . SER A 1 499 ? -16.938 -45.969 -10.297 1 72.12 499 SER A C 1
ATOM 3787 O O . SER A 1 499 ? -16.797 -46.969 -9.578 1 72.12 499 SER A O 1
ATOM 3789 N N . GLY A 1 500 ? -17.578 -46 -11.484 1 67.94 500 GLY A N 1
ATOM 3790 C CA . GLY A 1 500 ? -17.922 -47.25 -12.164 1 67.94 500 GLY A CA 1
ATOM 3791 C C . GLY A 1 500 ? -19.078 -48 -11.516 1 67.94 500 GLY A C 1
ATOM 3792 O O . GLY A 1 500 ? -19.125 -49.219 -11.531 1 67.94 500 GLY A O 1
ATOM 3793 N N . SER A 1 501 ? -19.891 -47.344 -10.773 1 72.5 501 SER A N 1
ATOM 3794 C CA . SER A 1 501 ? -21.062 -47.906 -10.102 1 72.5 501 SER A CA 1
ATOM 3795 C C . SER A 1 501 ? -20.656 -48.906 -9.039 1 72.5 501 SER A C 1
ATOM 3797 O O . SER A 1 501 ? -21.406 -49.844 -8.758 1 72.5 501 SER A O 1
ATOM 3799 N N . VAL A 1 502 ? -19.531 -48.688 -8.602 1 74.88 502 VAL A N 1
ATOM 3800 C CA . VAL A 1 502 ? -19.078 -49.562 -7.527 1 74.88 502 VAL A CA 1
ATOM 3801 C C . VAL A 1 502 ? -19.875 -49.281 -6.258 1 74.88 502 VAL A C 1
ATOM 3803 O O . VAL A 1 502 ? -19.969 -48.156 -5.816 1 74.88 502 VAL A O 1
ATOM 3806 N N . ASN A 1 503 ? -20.484 -50.312 -5.754 1 84.06 503 ASN A N 1
ATOM 3807 C CA . ASN A 1 503 ? -21.219 -50.281 -4.496 1 84.06 503 ASN A CA 1
ATOM 3808 C C . ASN A 1 503 ? -22.438 -49.375 -4.582 1 84.06 503 ASN A C 1
ATOM 3810 O O . ASN A 1 503 ? -22.719 -48.625 -3.664 1 84.06 503 ASN A O 1
ATOM 3814 N N . VAL A 1 504 ? -22.969 -49.344 -5.695 1 86.69 504 VAL A N 1
ATOM 3815 C CA . VAL A 1 504 ? -24.25 -48.656 -5.871 1 86.69 504 VAL A CA 1
ATOM 3816 C C . VAL A 1 504 ? -25.391 -49.656 -5.777 1 86.69 504 VAL A C 1
ATOM 3818 O O . VAL A 1 504 ? -25.391 -50.688 -6.496 1 86.69 504 VAL A O 1
ATOM 3821 N N . LEU A 1 505 ? -26.312 -49.406 -4.938 1 90.88 505 LEU A N 1
ATOM 3822 C CA . LEU A 1 505 ? -27.375 -50.406 -4.707 1 90.88 505 LEU A CA 1
ATOM 3823 C C . LEU A 1 505 ? -28.719 -49.719 -4.512 1 90.88 505 LEU A C 1
ATOM 3825 O O . LEU A 1 505 ? -28.812 -48.719 -3.777 1 90.88 505 LEU A O 1
ATOM 3829 N N . LEU A 1 506 ? -29.719 -50.219 -5.246 1 93.06 506 LEU A N 1
ATOM 3830 C CA . LEU A 1 506 ? -31.094 -49.812 -4.969 1 93.06 506 LEU A CA 1
ATOM 3831 C C . LEU A 1 506 ? -31.625 -50.531 -3.74 1 93.06 506 LEU A C 1
ATOM 3833 O O . LEU A 1 506 ? -31.656 -51.75 -3.705 1 93.06 506 LEU A O 1
ATOM 3837 N N . CYS A 1 507 ? -32.062 -49.844 -2.803 1 95 507 CYS A N 1
ATOM 3838 C CA . CYS A 1 507 ? -32.562 -50.406 -1.567 1 95 507 CYS A CA 1
ATOM 3839 C C . CYS A 1 507 ? -34.094 -50.188 -1.469 1 95 507 CYS A C 1
ATOM 3841 O O . CYS A 1 507 ? -34.562 -49.094 -1.687 1 95 507 CYS A O 1
ATOM 3843 N N . THR A 1 508 ? -34.719 -51.219 -1.102 1 94.94 508 THR A N 1
ATOM 3844 C CA . THR A 1 508 ? -36.188 -51.125 -1.056 1 94.94 508 THR A CA 1
ATOM 3845 C C . THR A 1 508 ? -36.688 -50.969 0.38 1 94.94 508 THR A C 1
ATOM 3847 O O . THR A 1 508 ? -37.844 -50.688 0.611 1 94.94 508 THR A O 1
ATOM 3850 N N . ASP A 1 509 ? -35.844 -51.156 1.303 1 94.62 509 ASP A N 1
ATOM 3851 C CA . ASP A 1 509 ? -36.188 -50.938 2.699 1 94.62 509 ASP A CA 1
ATOM 3852 C C . ASP A 1 509 ? -35.031 -50.375 3.492 1 94.62 509 ASP A C 1
ATOM 3854 O O . ASP A 1 509 ? -33.906 -50.312 2.982 1 94.62 509 ASP A O 1
ATOM 3858 N N . GLU A 1 510 ? -35.312 -50 4.691 1 95.44 510 GLU A N 1
ATOM 3859 C CA . GLU A 1 510 ? -34.312 -49.344 5.539 1 95.44 510 GLU A CA 1
ATOM 3860 C C . GLU A 1 510 ? -33.188 -50.312 5.91 1 95.44 510 GLU A C 1
ATOM 3862 O O . GLU A 1 510 ? -32.031 -49.906 6.031 1 95.44 510 GLU A O 1
ATOM 3867 N N . ALA A 1 511 ? -33.562 -51.531 6.137 1 95.56 511 ALA A N 1
ATOM 3868 C CA . ALA A 1 511 ? -32.562 -52.531 6.531 1 95.56 511 ALA A CA 1
ATOM 3869 C C . ALA A 1 511 ? -31.516 -52.719 5.438 1 95.56 511 ALA A C 1
ATOM 3871 O O . ALA A 1 511 ? -30.328 -52.844 5.723 1 95.56 511 ALA A O 1
ATOM 3872 N N . GLN A 1 512 ? -32 -52.781 4.258 1 95.25 512 GLN A N 1
ATOM 3873 C CA . GLN A 1 512 ? -31.109 -52.875 3.115 1 95.25 512 GLN A CA 1
ATOM 3874 C C . GLN A 1 512 ? -30.203 -51.656 3.01 1 95.25 512 GLN A C 1
ATOM 3876 O O . GLN A 1 512 ? -29 -51.781 2.74 1 95.25 512 GLN A O 1
ATOM 3881 N N . ALA A 1 513 ? -30.812 -50.531 3.17 1 96.5 513 ALA A N 1
ATOM 3882 C CA . ALA A 1 513 ? -30.062 -49.281 3.094 1 96.5 513 ALA A CA 1
ATOM 3883 C C . ALA A 1 513 ? -28.984 -49.219 4.168 1 96.5 513 ALA A C 1
ATOM 3885 O O . ALA A 1 513 ? -27.859 -48.781 3.9 1 96.5 513 ALA A O 1
ATOM 3886 N N . ARG A 1 514 ? -29.297 -49.656 5.328 1 96.5 514 ARG A N 1
ATOM 3887 C CA . ARG A 1 514 ? -28.344 -49.656 6.441 1 96.5 514 ARG A CA 1
ATOM 3888 C C . ARG A 1 514 ? -27.188 -50.625 6.18 1 96.5 514 ARG A C 1
ATOM 3890 O O . ARG A 1 514 ? -26.031 -50.281 6.418 1 96.5 514 ARG A O 1
ATOM 3897 N N . ALA A 1 515 ? -27.531 -51.781 5.75 1 95.38 515 ALA A N 1
ATOM 3898 C CA . ALA A 1 515 ? -26.5 -52.781 5.449 1 95.38 515 ALA A CA 1
ATOM 3899 C C . ALA A 1 515 ? -25.547 -52.281 4.371 1 95.38 515 ALA A C 1
ATOM 3901 O O . ALA A 1 515 ? -24.328 -52.469 4.465 1 95.38 515 ALA A O 1
ATOM 3902 N N . GLN A 1 516 ? -26.125 -51.688 3.406 1 94.5 516 GLN A N 1
ATOM 3903 C CA . GLN A 1 516 ? -25.312 -51.156 2.316 1 94.5 516 GLN A CA 1
ATOM 3904 C C . GLN A 1 516 ? -24.422 -50 2.809 1 94.5 516 GLN A C 1
ATOM 3906 O O . GLN A 1 516 ? -23.234 -49.938 2.441 1 94.5 516 GLN A O 1
ATOM 3911 N N . ALA A 1 517 ? -24.969 -49.125 3.578 1 96.06 517 ALA A N 1
ATOM 3912 C CA . ALA A 1 517 ? -24.188 -48.031 4.133 1 96.06 517 ALA A CA 1
ATOM 3913 C C . ALA A 1 517 ? -23.016 -48.531 4.973 1 96.06 517 ALA A C 1
ATOM 3915 O O . ALA A 1 517 ? -21.906 -48 4.891 1 96.06 517 ALA A O 1
ATOM 3916 N N . GLU A 1 518 ? -23.266 -49.531 5.727 1 95.75 518 GLU A N 1
ATOM 3917 C CA . GLU A 1 518 ? -22.234 -50.125 6.562 1 95.75 518 GLU A CA 1
ATOM 3918 C C . GLU A 1 518 ? -21.125 -50.719 5.711 1 95.75 518 GLU A C 1
ATOM 3920 O O . GLU A 1 518 ? -19.938 -50.594 6.043 1 95.75 518 GLU A O 1
ATOM 3925 N N . ARG A 1 519 ? -21.531 -51.344 4.684 1 94 519 ARG A N 1
ATOM 3926 C CA . ARG A 1 519 ? -20.562 -51.938 3.77 1 94 519 ARG A CA 1
ATOM 3927 C C . ARG A 1 519 ? -19.656 -50.844 3.158 1 94 519 ARG A C 1
ATOM 3929 O O . ARG A 1 519 ? -18.438 -51.031 3.092 1 94 519 ARG A O 1
ATOM 3936 N N . ILE A 1 520 ? -20.25 -49.812 2.75 1 93.31 520 ILE A N 1
ATOM 3937 C CA . ILE A 1 520 ? -19.516 -48.719 2.104 1 93.31 520 ILE A CA 1
ATOM 3938 C C . ILE A 1 520 ? -18.578 -48.062 3.109 1 93.31 520 ILE A C 1
ATOM 3940 O O . ILE A 1 520 ? -17.406 -47.812 2.801 1 93.31 520 ILE A O 1
ATOM 3944 N N . LEU A 1 521 ? -19.047 -47.812 4.297 1 94.12 521 LEU A N 1
ATOM 3945 C CA . LEU A 1 521 ? -18.266 -47.094 5.32 1 94.12 521 LEU A CA 1
ATOM 3946 C C . LEU A 1 521 ? -17.125 -47.969 5.82 1 94.12 521 LEU A C 1
ATOM 3948 O O . LEU A 1 521 ? -16.141 -47.438 6.363 1 94.12 521 LEU A O 1
ATOM 3952 N N . ALA A 1 522 ? -17.172 -49.25 5.598 1 92.38 522 ALA A N 1
ATOM 3953 C CA . ALA A 1 522 ? -16.125 -50.188 6.043 1 92.38 522 ALA A CA 1
ATOM 3954 C C . ALA A 1 522 ? -14.922 -50.125 5.117 1 92.38 522 ALA A C 1
ATOM 3956 O O . ALA A 1 522 ? -13.82 -50.531 5.504 1 92.38 522 ALA A O 1
ATOM 3957 N N . VAL A 1 523 ? -15.047 -49.719 3.939 1 90.25 523 VAL A N 1
ATOM 3958 C CA . VAL A 1 523 ? -13.953 -49.594 2.982 1 90.25 523 VAL A CA 1
ATOM 3959 C C . VAL A 1 523 ? -13.164 -48.312 3.256 1 90.25 523 VAL A C 1
ATOM 3961 O O . VAL A 1 523 ? -13.695 -47.219 3.121 1 90.25 523 VAL A O 1
ATOM 3964 N N . THR A 1 524 ? -11.898 -48.469 3.539 1 90.75 524 THR A N 1
ATOM 3965 C CA . THR A 1 524 ? -11.117 -47.312 3.963 1 90.75 524 THR A CA 1
ATOM 3966 C C . THR A 1 524 ? -10.172 -46.844 2.852 1 90.75 524 THR A C 1
ATOM 3968 O O . THR A 1 524 ? -9.672 -45.719 2.875 1 90.75 524 THR A O 1
ATOM 3971 N N . THR A 1 525 ? -9.875 -47.719 1.939 1 91.38 525 THR A N 1
ATOM 3972 C CA . THR A 1 525 ? -9 -47.406 0.813 1 91.38 525 THR A CA 1
ATOM 3973 C C . THR A 1 525 ? -9.617 -47.875 -0.498 1 91.38 525 THR A C 1
ATOM 3975 O O . THR A 1 525 ? -10.219 -48.969 -0.551 1 91.38 525 THR A O 1
ATOM 3978 N N . ASN A 1 526 ? -9.453 -47.094 -1.441 1 86.38 526 ASN A N 1
ATOM 3979 C CA . ASN A 1 526 ? -10.008 -47.5 -2.73 1 86.38 526 ASN A CA 1
ATOM 3980 C C . ASN A 1 526 ? -9.031 -48.375 -3.508 1 86.38 526 ASN A C 1
ATOM 3982 O O . ASN A 1 526 ? -8.016 -48.812 -2.969 1 86.38 526 ASN A O 1
ATOM 3986 N N . VAL A 1 527 ? -9.375 -48.594 -4.785 1 79.62 527 VAL A N 1
ATOM 3987 C CA . VAL A 1 527 ? -8.648 -49.562 -5.602 1 79.62 527 VAL A CA 1
ATOM 3988 C C . VAL A 1 527 ? -7.27 -49.031 -5.945 1 79.62 527 VAL A C 1
ATOM 3990 O O . VAL A 1 527 ? -6.379 -49.781 -6.348 1 79.62 527 VAL A O 1
ATOM 3993 N N . ARG A 1 528 ? -7.051 -47.75 -5.781 1 85.31 528 ARG A N 1
ATOM 3994 C CA . ARG A 1 528 ? -5.762 -47.125 -6.078 1 85.31 528 ARG A CA 1
ATOM 3995 C C . ARG A 1 528 ? -4.973 -46.875 -4.797 1 85.31 528 ARG A C 1
ATOM 3997 O O . ARG A 1 528 ? -3.939 -46.188 -4.824 1 85.31 528 ARG A O 1
ATOM 4004 N N . GLY A 1 529 ? -5.508 -47.281 -3.729 1 86.38 529 GLY A N 1
ATOM 4005 C CA . GLY A 1 529 ? -4.82 -47.125 -2.453 1 86.38 529 GLY A CA 1
ATOM 4006 C C . GLY A 1 529 ? -5.02 -45.75 -1.823 1 86.38 529 GLY A C 1
ATOM 4007 O O . GLY A 1 529 ? -4.297 -45.375 -0.897 1 86.38 529 GLY A O 1
ATOM 4008 N N . MET A 1 530 ? -5.895 -45 -2.318 1 90 530 MET A N 1
ATOM 4009 C CA . MET A 1 530 ? -6.203 -43.688 -1.771 1 90 530 MET A CA 1
ATOM 4010 C C . MET A 1 530 ? -7.238 -43.781 -0.654 1 90 530 MET A C 1
ATOM 4012 O O . MET A 1 530 ? -8.109 -44.656 -0.687 1 90 530 MET A O 1
ATOM 4016 N N . PRO A 1 531 ? -7.141 -43.031 0.364 1 89 531 PRO A N 1
ATOM 4017 C CA . PRO A 1 531 ? -8.203 -43.031 1.371 1 89 531 PRO A CA 1
ATOM 4018 C C . PRO A 1 531 ? -9.562 -42.656 0.787 1 89 531 PRO A C 1
ATOM 4020 O O . PRO A 1 531 ? -9.656 -41.781 -0.085 1 89 531 PRO A O 1
ATOM 4023 N N . THR A 1 532 ? -10.578 -43.344 1.226 1 90.31 532 THR A N 1
ATOM 4024 C CA . THR A 1 532 ? -11.93 -43 0.795 1 90.31 532 THR A CA 1
ATOM 4025 C C . THR A 1 532 ? -12.477 -41.812 1.598 1 90.31 532 THR A C 1
ATOM 4027 O O . THR A 1 532 ? -11.906 -41.438 2.621 1 90.31 532 THR A O 1
ATOM 4030 N N . ALA A 1 533 ? -13.57 -41.25 1.182 1 89.06 533 ALA A N 1
ATOM 4031 C CA . ALA A 1 533 ? -14.211 -40.125 1.877 1 89.06 533 ALA A CA 1
ATOM 4032 C C . ALA A 1 533 ? -14.922 -40.594 3.143 1 89.06 533 ALA A C 1
ATOM 4034 O O . ALA A 1 533 ? -15.289 -39.781 3.994 1 89.06 533 ALA A O 1
ATOM 4035 N N . ARG A 1 534 ? -15.195 -41.844 3.242 1 91.31 534 ARG A N 1
ATOM 4036 C CA . ARG A 1 534 ? -15.977 -42.406 4.348 1 91.31 534 ARG A CA 1
ATOM 4037 C C . ARG A 1 534 ? -17.328 -41.719 4.453 1 91.31 534 ARG A C 1
ATOM 4039 O O . ARG A 1 534 ? -17.719 -41.281 5.531 1 91.31 534 ARG A O 1
ATOM 4046 N N . THR A 1 535 ? -17.922 -41.562 3.367 1 93.75 535 THR A N 1
ATOM 4047 C CA . THR A 1 535 ? -19.203 -40.875 3.229 1 93.75 535 THR A CA 1
ATOM 4048 C C . THR A 1 535 ? -20.109 -41.656 2.273 1 93.75 535 THR A C 1
ATOM 4050 O O . THR A 1 535 ? -19.672 -42.094 1.214 1 93.75 535 THR A O 1
ATOM 4053 N N . VAL A 1 536 ? -21.359 -41.844 2.693 1 95 536 VAL A N 1
ATOM 4054 C CA . VAL A 1 536 ? -22.375 -42.531 1.897 1 95 536 VAL A CA 1
ATOM 4055 C C . VAL A 1 536 ? -23.438 -41.531 1.449 1 95 536 VAL A C 1
ATOM 4057 O O . VAL A 1 536 ? -23.812 -40.625 2.213 1 95 536 VAL A O 1
ATOM 4060 N N . LEU A 1 537 ? -23.812 -41.688 0.271 1 95.38 537 LEU A N 1
ATOM 4061 C CA . LEU A 1 537 ? -24.922 -40.875 -0.244 1 95.38 537 LEU A CA 1
ATOM 4062 C C . LEU A 1 537 ? -26.188 -41.719 -0.355 1 95.38 537 LEU A C 1
ATOM 4064 O O . LEU A 1 537 ? -26.172 -42.781 -0.998 1 95.38 537 LEU A O 1
ATOM 4068 N N . VAL A 1 538 ? -27.219 -41.281 0.263 1 96.31 538 VAL A N 1
ATOM 4069 C CA . VAL A 1 538 ? -28.547 -41.844 0.108 1 96.31 538 VAL A CA 1
ATOM 4070 C C . VAL A 1 538 ? -29.406 -40.938 -0.745 1 96.31 538 VAL A C 1
ATOM 4072 O O . VAL A 1 538 ? -29.594 -39.75 -0.402 1 96.31 538 VAL A O 1
ATOM 4075 N N . GLU A 1 539 ? -29.891 -41.5 -1.811 1 96.19 539 GLU A N 1
ATOM 4076 C CA . GLU A 1 539 ? -30.578 -40.625 -2.754 1 96.19 539 GLU A CA 1
ATOM 4077 C C . GLU A 1 539 ? -31.938 -41.219 -3.156 1 96.19 539 GLU A C 1
ATOM 4079 O O . GLU A 1 539 ? -32.125 -42.438 -3.141 1 96.19 539 GLU A O 1
ATOM 4084 N N . GLU A 1 540 ? -32.781 -40.281 -3.529 1 95.31 540 GLU A N 1
ATOM 4085 C CA . GLU A 1 540 ? -34.062 -40.656 -4.133 1 95.31 540 GLU A CA 1
ATOM 4086 C C . GLU A 1 540 ? -33.844 -41.469 -5.41 1 95.31 540 GLU A C 1
ATOM 4088 O O . GLU A 1 540 ? -32.938 -41.156 -6.199 1 95.31 540 GLU A O 1
ATOM 4093 N N . TYR A 1 541 ? -34.625 -42.531 -5.566 1 93.88 541 TYR A N 1
ATOM 4094 C CA . TYR A 1 541 ? -34.594 -43.25 -6.828 1 93.88 541 TYR A CA 1
ATOM 4095 C C . TYR A 1 541 ? -35.344 -42.5 -7.918 1 93.88 541 TYR A C 1
ATOM 4097 O O . TYR A 1 541 ? -36.531 -42.219 -7.781 1 93.88 541 TYR A O 1
ATOM 4105 N N . LEU A 1 542 ? -34.688 -42.125 -8.914 1 92.69 542 LEU A N 1
ATOM 4106 C CA . LEU A 1 542 ? -35.281 -41.469 -10.062 1 92.69 542 LEU A CA 1
ATOM 4107 C C . LEU A 1 542 ? -35.594 -42.469 -11.164 1 92.69 542 LEU A C 1
ATOM 4109 O O . LEU A 1 542 ? -34.688 -43.062 -11.773 1 92.69 542 LEU A O 1
ATOM 4113 N N . ASP A 1 543 ? -36.812 -42.562 -11.32 1 87.5 543 ASP A N 1
ATOM 4114 C CA . ASP A 1 543 ? -37.25 -43.469 -12.391 1 87.5 543 ASP A CA 1
ATOM 4115 C C . ASP A 1 543 ? -37.281 -42.719 -13.727 1 87.5 543 ASP A C 1
ATOM 4117 O O . ASP A 1 543 ? -37.969 -41.719 -13.852 1 87.5 543 ASP A O 1
ATOM 4121 N N . GLY A 1 544 ? -36.594 -43.156 -14.672 1 90.12 544 GLY A N 1
ATOM 4122 C CA . GLY A 1 544 ? -36.531 -42.531 -16 1 90.12 544 GLY A CA 1
ATOM 4123 C C . GLY A 1 544 ? -35.312 -42.969 -16.797 1 90.12 544 GLY A C 1
ATOM 4124 O O . GLY A 1 544 ? -34.438 -43.625 -16.266 1 90.12 544 GLY A O 1
ATOM 4125 N N . PRO A 1 545 ? -35.344 -42.625 -18.047 1 93.56 545 PRO A N 1
ATOM 4126 C CA . PRO A 1 545 ? -34.188 -43 -18.891 1 93.56 545 PRO A CA 1
ATOM 4127 C C . PRO A 1 545 ? -32.906 -42.25 -18.5 1 93.56 545 PRO A C 1
ATOM 4129 O O . PRO A 1 545 ? -32.969 -41.125 -18 1 93.56 545 PRO A O 1
ATOM 4132 N N . GLU A 1 546 ? -31.844 -42.938 -18.625 1 94.94 546 GLU A N 1
ATOM 4133 C CA . GLU A 1 546 ? -30.531 -42.406 -18.281 1 94.94 546 GLU A CA 1
ATOM 4134 C C . GLU A 1 546 ? -29.781 -41.938 -19.516 1 94.94 546 GLU A C 1
ATOM 4136 O O . GLU A 1 546 ? -29.812 -42.625 -20.547 1 94.94 546 GLU A O 1
ATOM 4141 N N . TYR A 1 547 ? -29.188 -40.781 -19.422 1 97 547 TYR A N 1
ATOM 4142 C CA . TYR A 1 547 ? -28.359 -40.219 -20.484 1 97 547 TYR A CA 1
ATOM 4143 C C . TYR A 1 547 ? -27.031 -39.719 -19.938 1 97 547 TYR A C 1
ATOM 4145 O O . TYR A 1 547 ? -26.875 -39.562 -18.719 1 97 547 TYR A O 1
ATOM 4153 N N . SER A 1 548 ? -26.094 -39.656 -20.734 1 96.62 548 SER A N 1
ATOM 4154 C CA . SER A 1 548 ? -24.891 -38.906 -20.422 1 96.62 548 SER A CA 1
ATOM 4155 C C . SER A 1 548 ? -24.656 -37.812 -21.453 1 96.62 548 SER A C 1
ATOM 4157 O O . SER A 1 548 ? -24.984 -37.969 -22.625 1 96.62 548 SER A O 1
ATOM 4159 N N . VAL A 1 549 ? -24.266 -36.719 -20.984 1 97.94 549 VAL A N 1
ATOM 4160 C CA . VAL A 1 549 ? -24.016 -35.562 -21.812 1 97.94 549 VAL A CA 1
ATOM 4161 C C . VAL A 1 549 ? -22.516 -35.281 -21.906 1 97.94 549 VAL A C 1
ATOM 4163 O O . VAL A 1 549 ? -21.859 -35.062 -20.906 1 97.94 549 VAL A O 1
ATOM 4166 N N . GLU A 1 550 ? -21.984 -35.406 -23.078 1 97.56 550 GLU A N 1
ATOM 4167 C CA . GLU A 1 550 ? -20.578 -35.125 -23.328 1 97.56 550 GLU A CA 1
ATOM 4168 C C . GLU A 1 550 ? -20.375 -33.625 -23.656 1 97.56 550 GLU A C 1
ATOM 4170 O O . GLU A 1 550 ? -20.75 -33.156 -24.734 1 97.56 550 GLU A O 1
ATOM 4175 N N . MET A 1 551 ? -19.766 -32.969 -22.703 1 98 551 MET A N 1
ATOM 4176 C CA . MET A 1 551 ? -19.516 -31.547 -22.828 1 98 551 MET A CA 1
ATOM 4177 C C . MET A 1 551 ? -18.031 -31.266 -23.016 1 98 551 MET A C 1
ATOM 4179 O O . MET A 1 551 ? -17.203 -32.125 -22.703 1 98 551 MET A O 1
ATOM 4183 N N . PHE A 1 552 ? -17.703 -30.125 -23.547 1 97.94 552 PHE A N 1
ATOM 4184 C CA . PHE A 1 552 ? -16.344 -29.625 -23.625 1 97.94 552 PHE A CA 1
ATOM 4185 C C . PHE A 1 552 ? -16.281 -28.141 -23.312 1 97.94 552 PHE A C 1
ATOM 4187 O O . PHE A 1 552 ? -16.938 -27.328 -23.969 1 97.94 552 PHE A O 1
ATOM 4194 N N . SER A 1 553 ? -15.562 -27.812 -22.297 1 97.25 553 SER A N 1
ATOM 4195 C CA . SER A 1 553 ? -15.469 -26.438 -21.859 1 97.25 553 SER A CA 1
ATOM 4196 C C . SER A 1 553 ? -14.164 -25.781 -22.297 1 97.25 553 SER A C 1
ATOM 4198 O O . SER A 1 553 ? -13.117 -26.438 -22.312 1 97.25 553 SER A O 1
ATOM 4200 N N . GLN A 1 554 ? -14.203 -24.562 -22.688 1 94.12 554 GLN A N 1
ATOM 4201 C CA . GLN A 1 554 ? -13.055 -23.703 -22.969 1 94.12 554 GLN A CA 1
ATOM 4202 C C . GLN A 1 554 ? -13.266 -22.297 -22.422 1 94.12 554 GLN A C 1
ATOM 4204 O O . GLN A 1 554 ? -14.242 -21.625 -22.781 1 94.12 554 GLN A O 1
ATOM 4209 N N . ASP A 1 555 ? -12.367 -21.844 -21.547 1 88.44 555 ASP A N 1
ATOM 4210 C CA . ASP A 1 555 ? -12.406 -20.531 -20.922 1 88.44 555 ASP A CA 1
ATOM 4211 C C . ASP A 1 555 ? -13.75 -20.281 -20.234 1 88.44 555 ASP A C 1
ATOM 4213 O O . ASP A 1 555 ? -14.328 -19.203 -20.375 1 88.44 555 ASP A O 1
ATOM 4217 N N . GLY A 1 556 ? -14.344 -21.391 -19.719 1 88.56 556 GLY A N 1
ATOM 4218 C CA . GLY A 1 556 ? -15.562 -21.25 -18.953 1 88.56 556 GLY A CA 1
ATOM 4219 C C . GLY A 1 556 ? -16.828 -21.422 -19.781 1 88.56 556 GLY A C 1
ATOM 4220 O O . GLY A 1 556 ? -17.938 -21.453 -19.234 1 88.56 556 GLY A O 1
ATOM 4221 N N . GLU A 1 557 ? -16.641 -21.562 -21.078 1 92.94 557 GLU A N 1
ATOM 4222 C CA . GLU A 1 557 ? -17.781 -21.812 -21.953 1 92.94 557 GLU A CA 1
ATOM 4223 C C . GLU A 1 557 ? -17.859 -23.281 -22.344 1 92.94 557 GLU A C 1
ATOM 4225 O O . GLU A 1 557 ? -16.906 -23.828 -22.906 1 92.94 557 GLU A O 1
ATOM 4230 N N . ALA A 1 558 ? -19.016 -23.828 -22.109 1 96.25 558 ALA A N 1
ATOM 4231 C CA . ALA A 1 558 ? -19.188 -25.25 -22.375 1 96.25 558 ALA A CA 1
ATOM 4232 C C . ALA A 1 558 ? -20 -25.469 -23.656 1 96.25 558 ALA A C 1
ATOM 4234 O O . ALA A 1 558 ? -20.953 -24.734 -23.938 1 96.25 558 ALA A O 1
ATOM 4235 N N . VAL A 1 559 ? -19.594 -26.422 -24.391 1 96.38 559 VAL A N 1
ATOM 4236 C CA . VAL A 1 559 ? -20.312 -26.844 -25.594 1 96.38 559 VAL A CA 1
ATOM 4237 C C . VAL A 1 559 ? -20.703 -28.312 -25.484 1 96.38 559 VAL A C 1
ATOM 4239 O O . VAL A 1 559 ? -19.922 -29.125 -24.984 1 96.38 559 VAL A O 1
ATOM 4242 N N . CYS A 1 560 ? -21.922 -28.594 -25.875 1 97.69 560 CYS A N 1
ATOM 4243 C CA . CYS A 1 560 ? -22.391 -29.984 -25.875 1 97.69 560 CYS A CA 1
ATOM 4244 C C . CYS A 1 560 ? -21.938 -30.703 -27.141 1 97.69 560 CYS A C 1
ATOM 4246 O O . CYS A 1 560 ? -22.344 -30.344 -28.25 1 97.69 560 CYS A O 1
ATOM 4248 N N . VAL A 1 561 ? -21.078 -31.672 -27 1 97.19 561 VAL A N 1
ATOM 4249 C CA . VAL A 1 561 ? -20.625 -32.5 -28.125 1 97.19 561 VAL A CA 1
ATOM 4250 C C . VAL A 1 561 ? -21.734 -33.438 -28.547 1 97.19 561 VAL A C 1
ATOM 4252 O O . VAL A 1 561 ? -21.938 -33.688 -29.734 1 97.19 561 VAL A O 1
ATOM 4255 N N . GLY A 1 562 ? -22.438 -34 -27.562 1 96.81 562 GLY A N 1
ATOM 4256 C CA . GLY A 1 562 ? -23.594 -34.844 -27.828 1 96.81 562 GLY A CA 1
ATOM 4257 C C . GLY A 1 562 ? -24.109 -35.531 -26.578 1 96.81 562 GLY A C 1
ATOM 4258 O O . GLY A 1 562 ? -23.5 -35.438 -25.516 1 96.81 562 GLY A O 1
ATOM 4259 N N . ILE A 1 563 ? -25.219 -36.188 -26.781 1 97.88 563 ILE A N 1
ATOM 4260 C CA . ILE A 1 563 ? -25.859 -36.906 -25.688 1 97.88 563 ILE A CA 1
ATOM 4261 C C . ILE A 1 563 ? -25.891 -38.406 -25.984 1 97.88 563 ILE A C 1
ATOM 4263 O O . ILE A 1 563 ? -26.188 -38.812 -27.109 1 97.88 563 ILE A O 1
ATOM 4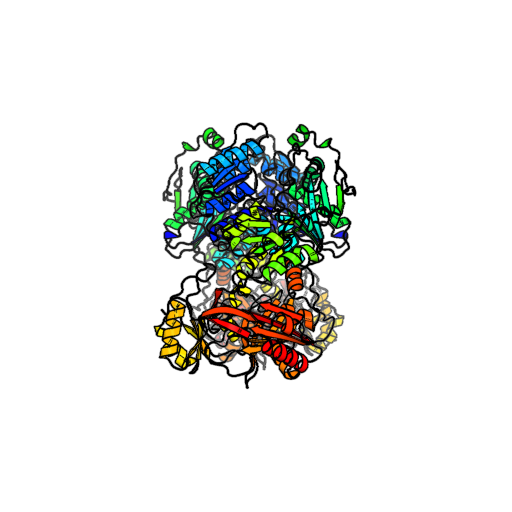267 N N . THR A 1 564 ? -25.484 -39.156 -25.047 1 97.38 564 THR A N 1
ATOM 4268 C CA . THR A 1 564 ? -25.484 -40.594 -25.156 1 97.38 564 THR A CA 1
ATOM 4269 C C . THR A 1 564 ? -26.656 -41.219 -24.375 1 97.38 564 THR A C 1
ATOM 4271 O O . THR A 1 564 ? -26.859 -40.906 -23.203 1 97.38 564 THR A O 1
ATOM 4274 N N . ALA A 1 565 ? -27.406 -42.062 -25.078 1 96.81 565 ALA A N 1
ATOM 4275 C CA . ALA A 1 565 ? -28.438 -42.844 -24.375 1 96.81 565 ALA A CA 1
ATOM 4276 C C . ALA A 1 565 ? -27.844 -44.094 -23.75 1 96.81 565 ALA A C 1
ATOM 4278 O O . ALA A 1 565 ? -27.125 -44.844 -24.406 1 96.81 565 ALA A O 1
ATOM 4279 N N . LYS A 1 566 ? -28.141 -44.281 -22.547 1 94.5 566 LYS A N 1
ATOM 4280 C CA . LYS A 1 566 ? -27.609 -45.406 -21.812 1 94.5 566 LYS A CA 1
ATOM 4281 C C . LYS A 1 566 ? -28.719 -46.406 -21.469 1 94.5 566 LYS A C 1
ATOM 4283 O O . LYS A 1 566 ? -29.828 -46 -21.125 1 94.5 566 LYS A O 1
ATOM 4288 N N . SER A 1 567 ? -28.359 -47.656 -21.672 1 91 567 SER A N 1
ATOM 4289 C CA . SER A 1 567 ? -29.219 -48.719 -21.188 1 91 567 SER A CA 1
ATOM 4290 C C . SER A 1 567 ? -28.547 -49.5 -20.047 1 91 567 SER A C 1
ATOM 4292 O O . SER A 1 567 ? -27.359 -49.781 -20.109 1 91 567 SER A O 1
ATOM 4294 N N . VAL A 1 568 ? -29.266 -49.719 -19.047 1 87.56 568 VAL A N 1
ATOM 4295 C CA . VAL A 1 568 ? -28.734 -50.375 -17.875 1 87.56 568 VAL A CA 1
ATOM 4296 C C . VAL A 1 568 ? -29.5 -51.656 -17.625 1 87.56 568 VAL A C 1
ATOM 4298 O O . VAL A 1 568 ? -30.641 -51.812 -18.047 1 87.56 568 VAL A O 1
ATOM 4301 N N . THR A 1 569 ? -28.766 -52.5 -17 1 81.5 569 THR A N 1
ATOM 4302 C CA . THR A 1 569 ? -29.453 -53.719 -16.547 1 81.5 569 THR A CA 1
ATOM 4303 C C . THR A 1 569 ? -30.531 -53.406 -15.523 1 81.5 569 THR A C 1
ATOM 4305 O O . THR A 1 569 ? -30.609 -52.281 -15.039 1 81.5 569 THR A O 1
ATOM 4308 N N . GLY A 1 570 ? -31.422 -54.25 -15.305 1 76.06 570 GLY A N 1
ATOM 4309 C CA . GLY A 1 570 ? -32.469 -54.062 -14.312 1 76.06 570 GLY A CA 1
ATOM 4310 C C . GLY A 1 570 ? -31.938 -54 -12.898 1 76.06 570 GLY A C 1
ATOM 4311 O O . GLY A 1 570 ? -30.734 -53.875 -12.688 1 76.06 570 GLY A O 1
ATOM 4312 N N . ASP A 1 571 ? -32.719 -53.875 -11.914 1 76.06 571 ASP A N 1
ATOM 4313 C CA . ASP A 1 571 ? -32.406 -53.812 -10.492 1 76.06 571 ASP A CA 1
ATOM 4314 C C . ASP A 1 571 ? -31.625 -55.062 -10.055 1 76.06 571 ASP A C 1
ATOM 4316 O O . ASP A 1 571 ? -31.75 -56.125 -10.68 1 76.06 571 ASP A O 1
ATOM 4320 N N . PRO A 1 572 ? -30.719 -55 -9.266 1 78.06 572 PRO A N 1
ATOM 4321 C CA . PRO A 1 572 ? -30.5 -53.844 -8.406 1 78.06 572 PRO A CA 1
ATOM 4322 C C . PRO A 1 572 ? -29.219 -53.062 -8.758 1 78.06 572 PRO A C 1
ATOM 4324 O O . PRO A 1 572 ? -28.938 -52.031 -8.148 1 78.06 572 PRO A O 1
ATOM 4327 N N . HIS A 1 573 ? -28.469 -53.469 -9.68 1 78.81 573 HIS A N 1
ATOM 4328 C CA . HIS A 1 573 ? -27.125 -52.938 -9.812 1 78.81 573 HIS A CA 1
ATOM 4329 C C . HIS A 1 573 ? -27.031 -51.938 -10.969 1 78.81 573 HIS A C 1
ATOM 4331 O O . HIS A 1 573 ? -26.109 -51.125 -11.031 1 78.81 573 HIS A O 1
ATOM 4337 N N . PHE A 1 574 ? -27.938 -51.906 -11.875 1 80.5 574 PHE A N 1
ATOM 4338 C CA . PHE A 1 574 ? -28.062 -50.969 -12.977 1 80.5 574 PHE A CA 1
ATOM 4339 C C . PHE A 1 574 ? -26.781 -50.906 -13.797 1 80.5 574 PHE A C 1
ATOM 4341 O O . PHE A 1 574 ? -26.266 -49.812 -14.086 1 80.5 574 PHE A O 1
ATOM 4348 N N . VAL A 1 575 ? -26.188 -52.031 -14.211 1 82.06 575 VAL A N 1
ATOM 4349 C CA . VAL A 1 575 ? -24.969 -52.094 -15.008 1 82.06 575 VAL A CA 1
ATOM 4350 C C . VAL A 1 575 ? -25.266 -51.688 -16.438 1 82.06 575 VAL A C 1
ATOM 4352 O O . VAL A 1 575 ? -26.188 -52.219 -17.062 1 82.06 575 VAL A O 1
ATOM 4355 N N . GLU A 1 576 ? -24.469 -50.719 -16.891 1 86.44 576 GLU A N 1
ATOM 4356 C CA . GLU A 1 576 ? -24.656 -50.281 -18.266 1 86.44 576 GLU A CA 1
ATOM 4357 C C . GLU A 1 576 ? -24.328 -51.375 -19.25 1 86.44 576 GLU A C 1
ATOM 4359 O O . GLU A 1 576 ? -23.25 -51.969 -19.219 1 86.44 576 GLU A O 1
ATOM 4364 N N . HIS A 1 577 ? -25.297 -51.656 -20.203 1 89.25 577 HIS A N 1
ATOM 4365 C CA . HIS A 1 577 ? -25.031 -52.75 -21.141 1 89.25 577 HIS A CA 1
ATOM 4366 C C . HIS A 1 577 ? -25.141 -52.281 -22.578 1 89.25 577 HIS A C 1
ATOM 4368 O O . HIS A 1 577 ? -24.703 -52.969 -23.5 1 89.25 577 HIS A O 1
ATOM 4374 N N . ARG A 1 578 ? -25.641 -51.125 -22.797 1 93.75 578 ARG A N 1
ATOM 4375 C CA . ARG A 1 578 ? -25.703 -50.594 -24.156 1 93.75 578 ARG A CA 1
ATOM 4376 C C . ARG A 1 578 ? -25.688 -49.062 -24.141 1 93.75 578 ARG A C 1
ATOM 4378 O O . ARG A 1 578 ? -26.281 -48.438 -23.266 1 93.75 578 ARG A O 1
ATOM 4385 N N . HIS A 1 579 ? -24.969 -48.531 -25.062 1 96.06 579 HIS A N 1
ATOM 4386 C CA . HIS A 1 579 ? -25 -47.094 -25.297 1 96.06 579 HIS A CA 1
ATOM 4387 C C . HIS A 1 579 ? -25.312 -46.781 -26.766 1 96.06 579 HIS A C 1
ATOM 4389 O O . HIS A 1 579 ? -24.938 -47.531 -27.656 1 96.06 579 HIS A O 1
ATOM 4395 N N . LEU A 1 580 ? -26.078 -45.719 -26.984 1 96.56 580 LEU A N 1
ATOM 4396 C CA . LEU A 1 580 ? -26.359 -45.219 -28.312 1 96.56 580 LEU A CA 1
ATOM 4397 C C . LEU A 1 580 ? -26.016 -43.719 -28.406 1 96.56 580 LEU A C 1
ATOM 4399 O O . LEU A 1 580 ? -26.422 -42.938 -27.531 1 96.56 580 LEU A O 1
ATOM 4403 N N . PHE A 1 581 ? -25.25 -43.375 -29.406 1 96.75 581 PHE A N 1
ATOM 4404 C CA . PHE A 1 581 ? -24.844 -42 -29.609 1 96.75 581 PHE A CA 1
ATOM 4405 C C . PHE A 1 581 ? -25.062 -41.562 -31.062 1 96.75 581 PHE A C 1
ATOM 4407 O O . PHE A 1 581 ? -24.688 -42.281 -31.984 1 96.75 581 PHE A O 1
ATOM 4414 N N . PRO A 1 582 ? -25.656 -40.375 -31.359 1 96.69 582 PRO A N 1
ATOM 4415 C CA . PRO A 1 582 ? -26.359 -39.562 -30.359 1 96.69 582 PRO A CA 1
ATOM 4416 C C . PRO A 1 582 ? -27.672 -40.188 -29.906 1 96.69 582 PRO A C 1
ATOM 4418 O O . PRO A 1 582 ? -28.25 -41 -30.641 1 96.69 582 PRO A O 1
ATOM 4421 N N . ALA A 1 583 ? -28.078 -39.844 -28.75 1 97.25 583 ALA A N 1
ATOM 4422 C CA . ALA A 1 583 ? -29.375 -40.312 -28.234 1 97.25 583 ALA A CA 1
ATOM 4423 C C . ALA A 1 583 ? -30.516 -39.875 -29.141 1 97.25 583 ALA A C 1
ATOM 4425 O O . ALA A 1 583 ? -30.531 -38.719 -29.578 1 97.25 583 ALA A O 1
ATOM 4426 N N . PRO A 1 584 ? -31.422 -40.75 -29.422 1 94.06 584 PRO A N 1
ATOM 4427 C CA . PRO A 1 584 ? -32.594 -40.375 -30.203 1 94.06 584 PRO A CA 1
ATOM 4428 C C . PRO A 1 584 ? -33.625 -39.594 -29.375 1 94.06 584 PRO A C 1
ATOM 4430 O O . PRO A 1 584 ? -34.625 -40.188 -28.953 1 94.06 584 PRO A O 1
ATOM 4433 N N . LEU A 1 585 ? -33.438 -38.312 -29.219 1 95.38 585 LEU A N 1
ATOM 4434 C CA . LEU A 1 585 ? -34.281 -37.438 -28.406 1 95.38 585 LEU A CA 1
ATOM 4435 C C . LEU A 1 585 ? -34.875 -36.312 -29.25 1 95.38 585 LEU A C 1
ATOM 4437 O O . LEU A 1 585 ? -34.219 -35.844 -30.203 1 95.38 585 LEU A O 1
ATOM 4441 N N . PRO A 1 586 ? -36.094 -35.875 -28.812 1 95.06 586 PRO A N 1
ATOM 4442 C CA . PRO A 1 586 ? -36.562 -34.625 -29.391 1 95.06 586 PRO A CA 1
ATOM 4443 C C . PRO A 1 586 ? -35.625 -33.438 -29.109 1 95.06 586 PRO A C 1
ATOM 4445 O O . PRO A 1 586 ? -35.062 -33.375 -28.031 1 95.06 586 PRO A O 1
ATOM 4448 N N . ALA A 1 587 ? -35.625 -32.562 -30.078 1 94.88 587 ALA A N 1
ATOM 4449 C CA . ALA A 1 587 ? -34.688 -31.453 -30.016 1 94.88 587 ALA A CA 1
ATOM 4450 C C . ALA A 1 587 ? -34.906 -30.641 -28.734 1 94.88 587 ALA A C 1
ATOM 4452 O O . ALA A 1 587 ? -33.938 -30.219 -28.094 1 94.88 587 ALA A O 1
ATOM 4453 N N . ALA A 1 588 ? -36.094 -30.469 -28.406 1 96.25 588 ALA A N 1
ATOM 4454 C CA . ALA A 1 588 ? -36.406 -29.672 -27.219 1 96.25 588 ALA A CA 1
ATOM 4455 C C . ALA A 1 588 ? -35.938 -30.359 -25.938 1 96.25 588 ALA A C 1
ATOM 4457 O O . ALA A 1 588 ? -35.5 -29.688 -25 1 96.25 588 ALA A O 1
ATOM 4458 N N . THR A 1 589 ? -36.031 -31.625 -25.906 1 96.38 589 THR A N 1
ATOM 4459 C CA . THR A 1 589 ? -35.562 -32.406 -24.75 1 96.38 589 THR A CA 1
ATOM 4460 C C . THR A 1 589 ? -34.062 -32.344 -24.641 1 96.38 589 THR A C 1
ATOM 4462 O O . THR A 1 589 ? -33.5 -32.188 -23.562 1 96.38 589 THR A O 1
ATOM 4465 N N . ALA A 1 590 ? -33.469 -32.5 -25.781 1 97.12 590 ALA A N 1
ATOM 4466 C CA . ALA A 1 590 ? -32 -32.438 -25.828 1 97.12 590 ALA A CA 1
ATOM 4467 C C . ALA A 1 590 ? -31.5 -31.078 -25.359 1 97.12 590 ALA A C 1
ATOM 4469 O O . ALA A 1 590 ? -30.5 -31 -24.641 1 97.12 590 ALA A O 1
ATOM 4470 N N . GLU A 1 591 ? -32.188 -30.078 -25.766 1 97.25 591 GLU A N 1
ATOM 4471 C CA . GLU A 1 591 ? -31.812 -28.734 -25.375 1 97.25 591 GLU A CA 1
ATOM 4472 C C . GLU A 1 591 ? -31.953 -28.531 -23.859 1 97.25 591 GLU A C 1
ATOM 4474 O O . GLU A 1 591 ? -31.094 -27.938 -23.219 1 97.25 591 GLU A O 1
ATOM 4479 N N . ARG A 1 592 ? -32.969 -29.031 -23.312 1 97 592 ARG A N 1
ATOM 4480 C CA . ARG A 1 592 ? -33.219 -28.906 -21.875 1 97 592 ARG A CA 1
ATOM 4481 C C . ARG A 1 592 ? -32.156 -29.656 -21.078 1 97 592 ARG A C 1
ATOM 4483 O O . ARG A 1 592 ? -31.688 -29.156 -20.047 1 97 592 ARG A O 1
ATOM 4490 N N . ILE A 1 593 ? -31.844 -30.812 -21.578 1 97.88 593 ILE A N 1
ATOM 4491 C CA . ILE A 1 593 ? -30.797 -31.594 -20.922 1 97.88 593 ILE A CA 1
ATOM 4492 C C . ILE A 1 593 ? -29.469 -30.844 -20.969 1 97.88 593 ILE A C 1
ATOM 4494 O O . ILE A 1 593 ? -28.797 -30.703 -19.938 1 97.88 593 ILE A O 1
ATOM 4498 N N . THR A 1 594 ? -29.172 -30.297 -22.109 1 98.12 594 THR A N 1
ATOM 4499 C CA . THR A 1 594 ? -27.922 -29.578 -22.297 1 98.12 594 THR A CA 1
ATOM 4500 C C . THR A 1 594 ? -27.859 -28.359 -21.406 1 98.12 594 THR A C 1
ATOM 4502 O O . THR A 1 594 ? -26.828 -28.094 -20.766 1 98.12 594 THR A O 1
ATOM 4505 N N . GLU A 1 595 ? -28.891 -27.641 -21.297 1 97.56 595 GLU A N 1
ATOM 4506 C CA . GLU A 1 595 ? -28.953 -26.438 -20.469 1 97.56 595 GLU A CA 1
ATOM 4507 C C . GLU A 1 595 ? -28.766 -26.781 -19 1 97.56 595 GLU A C 1
ATOM 4509 O O . GLU A 1 595 ? -28.078 -26.047 -18.266 1 97.56 595 GLU A O 1
ATOM 4514 N N . THR A 1 596 ? -29.344 -27.828 -18.609 1 97.81 596 THR A N 1
ATOM 4515 C CA . THR A 1 596 ? -29.219 -28.266 -17.234 1 97.81 596 THR A CA 1
ATOM 4516 C C . THR A 1 596 ? -27.766 -28.625 -16.906 1 97.81 596 THR A C 1
ATOM 4518 O O . THR A 1 596 ? -27.25 -28.25 -15.852 1 97.81 596 THR A O 1
ATOM 4521 N N . VAL A 1 597 ? -27.156 -29.266 -17.797 1 98.31 597 VAL A N 1
ATOM 4522 C CA . VAL A 1 597 ? -25.781 -29.703 -17.594 1 98.31 597 VAL A CA 1
ATOM 4523 C C . VAL A 1 597 ? -24.844 -28.484 -17.625 1 98.31 597 VAL A C 1
ATOM 4525 O O . VAL A 1 597 ? -23.891 -28.406 -16.859 1 98.31 597 VAL A O 1
ATOM 4528 N N . MET A 1 598 ? -25.141 -27.578 -18.516 1 98 598 MET A N 1
ATOM 4529 C CA . MET A 1 598 ? -24.344 -26.344 -18.562 1 98 598 MET A CA 1
ATOM 4530 C C . MET A 1 598 ? -24.406 -25.609 -17.234 1 98 598 MET A C 1
ATOM 4532 O O . MET A 1 598 ? -23.391 -25.141 -16.734 1 98 598 MET A O 1
ATOM 4536 N N . ALA A 1 599 ? -25.562 -25.516 -16.688 1 97.56 599 ALA A N 1
ATOM 4537 C CA . ALA A 1 599 ? -25.734 -24.875 -15.391 1 97.56 599 ALA A CA 1
ATOM 4538 C C . ALA A 1 599 ? -24.969 -25.625 -14.297 1 97.56 599 ALA A C 1
ATOM 4540 O O . ALA A 1 599 ? -24.406 -25 -13.391 1 97.56 599 ALA A O 1
ATOM 4541 N N . ALA A 1 600 ? -24.984 -26.891 -14.391 1 98.06 600 ALA A N 1
ATOM 4542 C CA . ALA A 1 600 ? -24.266 -27.719 -13.414 1 98.06 600 ALA A CA 1
ATOM 4543 C C . ALA A 1 600 ? -22.75 -27.484 -13.516 1 98.06 600 ALA A C 1
ATOM 4545 O O . ALA A 1 600 ? -22.062 -27.406 -12.492 1 98.06 600 ALA A O 1
ATOM 4546 N N . LEU A 1 601 ? -22.266 -27.406 -14.695 1 98.12 601 LEU A N 1
ATOM 4547 C CA . LEU A 1 601 ? -20.828 -27.172 -14.906 1 98.12 601 LEU A CA 1
ATOM 4548 C C . LEU A 1 601 ? -20.422 -25.797 -14.391 1 98.12 601 LEU A C 1
ATOM 4550 O O . LEU A 1 601 ? -19.359 -25.656 -13.781 1 98.12 601 LEU A O 1
ATOM 4554 N N . ASP A 1 602 ? -21.281 -24.859 -14.625 1 97.31 602 ASP A N 1
ATOM 4555 C CA . ASP A 1 602 ? -21.031 -23.516 -14.102 1 97.31 602 ASP A CA 1
ATOM 4556 C C . ASP A 1 602 ? -20.984 -23.531 -12.578 1 97.31 602 ASP A C 1
ATOM 4558 O O . ASP A 1 602 ? -20.109 -22.891 -11.984 1 97.31 602 ASP A O 1
ATOM 4562 N N . ALA A 1 603 ? -21.906 -24.188 -12 1 97.25 603 ALA A N 1
ATOM 4563 C CA . ALA A 1 603 ? -21.969 -24.281 -10.547 1 97.25 603 ALA A CA 1
ATOM 4564 C C . ALA A 1 603 ? -20.719 -24.953 -9.984 1 97.25 603 ALA A C 1
ATOM 4566 O O . ALA A 1 603 ? -20.203 -24.547 -8.938 1 97.25 603 ALA A O 1
ATOM 4567 N N . ALA A 1 604 ? -20.266 -25.984 -10.656 1 97.31 604 ALA A N 1
ATOM 4568 C CA . ALA A 1 604 ? -19.094 -26.75 -10.211 1 97.31 604 ALA A CA 1
ATOM 4569 C C . ALA A 1 604 ? -17.812 -25.953 -10.422 1 97.31 604 ALA A C 1
ATOM 4571 O O . ALA A 1 604 ? -16.797 -26.203 -9.758 1 97.31 604 ALA A O 1
ATOM 4572 N N . GLY A 1 605 ? -17.844 -25.078 -11.352 1 97.12 605 GLY A N 1
ATOM 4573 C CA . GLY A 1 605 ? -16.688 -24.234 -11.625 1 97.12 605 GLY A CA 1
ATOM 4574 C C . GLY A 1 605 ? -15.773 -24.812 -12.688 1 97.12 605 GLY A C 1
ATOM 4575 O O . GLY A 1 605 ? -14.594 -24.469 -12.75 1 97.12 605 GLY A O 1
ATOM 4576 N N . ILE A 1 606 ? -16.281 -25.672 -13.547 1 97.69 606 ILE A N 1
ATOM 4577 C CA . ILE A 1 606 ? -15.5 -26.281 -14.625 1 97.69 606 ILE A CA 1
ATOM 4578 C C . ILE A 1 606 ? -15.258 -25.25 -15.727 1 97.69 606 ILE A C 1
ATOM 4580 O O . ILE A 1 606 ? -16.188 -24.562 -16.156 1 97.69 606 ILE A O 1
ATOM 4584 N N . ARG A 1 607 ? -13.977 -25.25 -16.188 1 96.12 607 ARG A N 1
ATOM 4585 C CA . ARG A 1 607 ? -13.633 -24.188 -17.125 1 96.12 607 ARG A CA 1
ATOM 4586 C C . ARG A 1 607 ? -12.945 -24.75 -18.359 1 96.12 607 ARG A C 1
ATOM 4588 O O . ARG A 1 607 ? -12.859 -24.078 -19.391 1 96.12 607 ARG A O 1
ATOM 4595 N N . LEU A 1 608 ? -12.555 -25.953 -18.266 1 96.88 608 LEU A N 1
ATOM 4596 C CA . LEU A 1 608 ? -11.711 -26.469 -19.328 1 96.88 608 LEU A CA 1
ATOM 4597 C C . LEU A 1 608 ? -11.898 -27.969 -19.5 1 96.88 608 LEU A C 1
ATOM 4599 O O . LEU A 1 608 ? -12 -28.703 -18.516 1 96.88 608 LEU A O 1
ATOM 4603 N N . GLY A 1 609 ? -11.945 -28.359 -20.812 1 97 609 GLY A N 1
ATOM 4604 C CA . GLY A 1 609 ? -11.828 -29.781 -21.125 1 97 609 GLY A CA 1
ATOM 4605 C C . GLY A 1 609 ? -13.164 -30.5 -21.188 1 97 609 GLY A C 1
ATOM 4606 O O . GLY A 1 609 ? -14.219 -29.859 -21.203 1 97 609 GLY A O 1
ATOM 4607 N N . ALA A 1 610 ? -13.039 -31.812 -21.281 1 96.62 610 ALA A N 1
ATOM 4608 C CA . ALA A 1 610 ? -14.211 -32.656 -21.438 1 96.62 610 ALA A CA 1
ATOM 4609 C C . ALA A 1 610 ? -14.828 -33 -20.094 1 96.62 610 ALA A C 1
ATOM 4611 O O . ALA A 1 610 ? -14.125 -33.125 -19.094 1 96.62 610 ALA A O 1
ATOM 4612 N N . THR A 1 611 ? -16.109 -33.125 -20.156 1 97 611 THR A N 1
ATOM 4613 C CA . THR A 1 611 ? -16.828 -33.656 -19.016 1 97 611 THR A CA 1
ATOM 4614 C C . THR A 1 611 ? -17.859 -34.688 -19.484 1 97 611 THR A C 1
ATOM 4616 O O . THR A 1 611 ? -18.359 -34.594 -20.609 1 97 611 THR A O 1
ATOM 4619 N N . HIS A 1 612 ? -18.016 -35.625 -18.656 1 95.56 612 HIS A N 1
ATOM 4620 C CA . HIS A 1 612 ? -19.031 -36.656 -18.797 1 95.56 612 HIS A CA 1
ATOM 4621 C C . HIS A 1 612 ? -20.062 -36.562 -17.672 1 95.56 612 HIS A C 1
ATOM 4623 O O . HIS A 1 612 ? -19.781 -36.938 -16.531 1 95.56 612 HIS A O 1
ATOM 4629 N N . THR A 1 613 ? -21.25 -36.031 -18.047 1 97.25 613 THR A N 1
ATOM 4630 C CA . THR A 1 613 ? -22.266 -35.812 -17.031 1 97.25 613 THR A CA 1
ATOM 4631 C C . THR A 1 613 ? -23.406 -36.781 -17.188 1 97.25 613 THR A C 1
ATOM 4633 O O . THR A 1 613 ? -24 -36.906 -18.266 1 97.25 613 THR A O 1
ATOM 4636 N N . GLU A 1 614 ? -23.719 -37.438 -16.156 1 95.5 614 GLU A N 1
ATOM 4637 C CA . GLU A 1 614 ? -24.844 -38.375 -16.141 1 95.5 614 GLU A CA 1
ATOM 4638 C C . GLU A 1 614 ? -26.125 -37.688 -15.688 1 95.5 614 GLU A C 1
ATOM 4640 O O . GLU A 1 614 ? -26.125 -36.938 -14.719 1 95.5 614 GLU A O 1
ATOM 4645 N N . VAL A 1 615 ? -27.172 -38 -16.422 1 97.12 615 VAL A N 1
ATOM 4646 C CA . VAL A 1 615 ? -28.453 -37.344 -16.188 1 97.12 615 VAL A CA 1
ATOM 4647 C C . VAL A 1 615 ? -29.578 -38.375 -16.281 1 97.12 615 VAL A C 1
ATOM 4649 O O . VAL A 1 615 ? -29.5 -39.312 -17.078 1 97.12 615 VAL A O 1
ATOM 4652 N N . LYS A 1 616 ? -30.562 -38.25 -15.422 1 96.75 616 LYS A N 1
ATOM 4653 C CA . LYS A 1 616 ? -31.828 -38.969 -15.539 1 96.75 616 LYS A CA 1
ATOM 4654 C C . LYS A 1 616 ? -32.938 -38.031 -15.992 1 96.75 616 LYS A C 1
ATOM 4656 O O . LYS A 1 616 ? -33.094 -36.906 -15.453 1 96.75 616 LYS A O 1
ATOM 4661 N N . LEU A 1 617 ? -33.594 -38.406 -17.016 1 96.56 617 LEU A N 1
ATOM 4662 C CA . LEU A 1 617 ? -34.719 -37.594 -17.469 1 96.56 617 LEU A CA 1
ATOM 4663 C C . LEU A 1 617 ? -36 -38 -16.719 1 96.56 617 LEU A C 1
ATOM 4665 O O . LEU A 1 617 ? -36.562 -39.062 -16.969 1 96.56 617 LEU A O 1
ATOM 4669 N N . THR A 1 618 ? -36.438 -37.125 -15.922 1 94.81 618 THR A N 1
ATOM 4670 C CA . THR A 1 618 ? -37.656 -37.375 -15.117 1 94.81 618 THR A CA 1
ATOM 4671 C C . THR A 1 618 ? -38.844 -36.594 -15.664 1 94.81 618 THR A C 1
ATOM 4673 O O . THR A 1 618 ? -38.688 -35.781 -16.594 1 94.81 618 THR A O 1
ATOM 4676 N N . GLY A 1 619 ? -39.969 -36.781 -15.086 1 91.69 619 GLY A N 1
ATOM 4677 C CA . GLY A 1 619 ? -41.156 -36 -15.445 1 91.69 619 GLY A CA 1
ATOM 4678 C C . GLY A 1 619 ? -41 -34.531 -15.164 1 91.69 619 GLY A C 1
ATOM 4679 O O . GLY A 1 619 ? -41.594 -33.688 -15.867 1 91.69 619 GLY A O 1
ATOM 4680 N N . SER A 1 620 ? -40.219 -34.219 -14.258 1 92.44 620 SER A N 1
ATOM 4681 C CA . SER A 1 620 ? -40 -32.844 -13.867 1 92.44 620 SER A CA 1
ATOM 4682 C C . SER A 1 620 ? -38.812 -32.25 -14.602 1 92.44 620 SER A C 1
ATOM 4684 O O . SER A 1 620 ? -38.469 -31.078 -14.375 1 92.44 620 SER A O 1
ATOM 4686 N N . GLY A 1 621 ? -38.25 -33.062 -15.469 1 94.62 621 GLY A N 1
ATOM 4687 C CA . GLY A 1 621 ? -37.094 -32.562 -16.219 1 94.62 621 GLY A CA 1
ATOM 4688 C C . GLY A 1 621 ? -35.844 -33.375 -15.961 1 94.62 621 GLY A C 1
ATOM 4689 O O . GLY A 1 621 ? -35.844 -34.344 -15.211 1 94.62 621 GLY A O 1
ATOM 4690 N N . PRO A 1 622 ? -34.75 -32.906 -16.609 1 97.44 622 PRO A N 1
ATOM 4691 C CA . PRO A 1 622 ? -33.469 -33.625 -16.422 1 97.44 622 PRO A CA 1
ATOM 4692 C C . PRO A 1 622 ? -32.875 -33.375 -15.039 1 97.44 622 PRO A C 1
ATOM 4694 O O . PRO A 1 622 ? -32.844 -32.25 -14.555 1 97.44 622 PRO A O 1
ATOM 4697 N N . ALA A 1 623 ? -32.438 -34.438 -14.367 1 97.75 623 ALA A N 1
ATOM 4698 C CA . ALA A 1 623 ? -31.75 -34.375 -13.07 1 97.75 623 ALA A CA 1
ATOM 4699 C C . ALA A 1 623 ? -30.312 -34.844 -13.18 1 97.75 623 ALA A C 1
ATOM 4701 O O . ALA A 1 623 ? -30.031 -35.938 -13.719 1 97.75 623 ALA A O 1
ATOM 4702 N N . VAL A 1 624 ? -29.391 -34.062 -12.672 1 97.69 624 VAL A N 1
ATOM 4703 C CA . VAL A 1 624 ? -27.969 -34.375 -12.758 1 97.69 624 VAL A CA 1
ATOM 4704 C C . VAL A 1 624 ? -27.609 -35.438 -11.703 1 97.69 624 VAL A C 1
ATOM 4706 O O . VAL A 1 624 ? -27.938 -35.281 -10.523 1 97.69 624 VAL A O 1
ATOM 4709 N N . ILE A 1 625 ? -26.938 -36.438 -12.102 1 94.69 625 ILE A N 1
ATOM 4710 C CA . ILE A 1 625 ? -26.562 -37.531 -11.211 1 94.69 625 ILE A CA 1
ATOM 4711 C C . ILE A 1 625 ? -25.094 -37.406 -10.805 1 94.69 625 ILE A C 1
ATOM 4713 O O . ILE A 1 625 ? -24.75 -37.562 -9.633 1 94.69 625 ILE A O 1
ATOM 4717 N N . GLU A 1 626 ? -24.297 -37.125 -11.766 1 94.12 626 GLU A N 1
ATOM 4718 C CA . GLU A 1 626 ? -22.875 -36.969 -11.5 1 94.12 626 GLU A CA 1
ATOM 4719 C C . GLU A 1 626 ? -22.172 -36.25 -12.648 1 94.12 626 GLU A C 1
ATOM 4721 O O . GLU A 1 626 ? -22.625 -36.312 -13.797 1 94.12 626 GLU A O 1
ATOM 4726 N N . ILE A 1 627 ? -21.156 -35.531 -12.305 1 96.31 627 ILE A N 1
ATOM 4727 C CA . ILE A 1 627 ? -20.281 -34.906 -13.289 1 96.31 627 ILE A CA 1
ATOM 4728 C C . ILE A 1 627 ? -18.891 -35.531 -13.211 1 96.31 627 ILE A C 1
ATOM 4730 O O . ILE A 1 627 ? -18.25 -35.5 -12.164 1 96.31 627 ILE A O 1
ATOM 4734 N N . ASN A 1 628 ? -18.438 -36.062 -14.219 1 94.56 628 ASN A N 1
ATOM 4735 C CA . ASN A 1 628 ? -17.078 -36.562 -14.336 1 94.56 628 ASN A CA 1
ATOM 4736 C C . ASN A 1 628 ? -16.219 -35.625 -15.195 1 94.56 628 ASN A C 1
ATOM 4738 O O . ASN A 1 628 ? -16.406 -35.562 -16.406 1 94.56 628 ASN A O 1
ATOM 4742 N N . PRO A 1 629 ? -15.281 -34.969 -14.57 1 95.12 629 PRO A N 1
ATOM 4743 C CA . PRO A 1 629 ? -14.508 -33.938 -15.289 1 95.12 629 PRO A CA 1
ATOM 4744 C C . PRO A 1 629 ? -13.383 -34.562 -16.125 1 95.12 629 PRO A C 1
ATOM 4746 O O . PRO A 1 629 ? -12.219 -34.156 -15.984 1 95.12 629 PRO A O 1
ATOM 4749 N N . ARG A 1 630 ? -13.75 -35.406 -16.953 1 92.25 630 ARG A N 1
ATOM 4750 C CA . ARG A 1 630 ? -12.922 -36.125 -17.922 1 92.25 630 ARG A CA 1
ATOM 4751 C C . ARG A 1 630 ? -13.781 -36.688 -19.047 1 92.25 630 ARG A C 1
ATOM 4753 O O . ARG A 1 630 ? -15.008 -36.656 -18.984 1 92.25 630 ARG A O 1
ATOM 4760 N N . PRO A 1 631 ? -13.086 -37.156 -20.109 1 90 631 PRO A N 1
ATOM 4761 C CA . PRO A 1 631 ? -13.875 -37.844 -21.125 1 90 631 PRO A CA 1
ATOM 4762 C C . PRO A 1 631 ? -14.555 -39.094 -20.578 1 90 631 PRO A C 1
ATOM 4764 O O . PRO A 1 631 ? -14.07 -39.719 -19.625 1 90 631 PRO A O 1
ATOM 4767 N N . ALA A 1 632 ? -15.609 -39.406 -21.203 1 87.56 632 ALA A N 1
ATOM 4768 C CA . ALA A 1 632 ? -16.406 -40.562 -20.781 1 87.56 632 ALA A CA 1
ATOM 4769 C C . ALA A 1 632 ? -15.625 -41.875 -20.891 1 87.56 632 ALA A C 1
ATOM 4771 O O . ALA A 1 632 ? -14.734 -41.969 -21.734 1 87.56 632 ALA A O 1
ATOM 4772 N N . GLY A 1 633 ? -15.945 -42.75 -19.984 1 78.94 633 GLY A N 1
ATOM 4773 C CA . GLY A 1 633 ? -15.484 -44.125 -20.156 1 78.94 633 GLY A CA 1
ATOM 4774 C C . GLY A 1 633 ? -16.406 -44.938 -21.031 1 78.94 633 GLY A C 1
ATOM 4775 O O . GLY A 1 633 ? -17.281 -44.406 -21.703 1 78.94 633 GLY A O 1
ATOM 4776 N N . GLY A 1 634 ? -16.172 -46.281 -21.141 1 76.62 634 GLY A N 1
ATOM 4777 C CA . GLY A 1 634 ? -17.047 -47.188 -21.844 1 76.62 634 GLY A CA 1
ATOM 4778 C C . GLY A 1 634 ? -17 -47.031 -23.359 1 76.62 634 GLY A C 1
ATOM 4779 O O . GLY A 1 634 ? -18 -47.219 -24.031 1 76.62 634 GLY A O 1
ATOM 4780 N N . MET A 1 635 ? -15.945 -46.438 -23.797 1 81.25 635 MET A N 1
ATOM 4781 C CA . MET A 1 635 ? -15.672 -46.281 -25.219 1 81.25 635 MET A CA 1
ATOM 4782 C C . MET A 1 635 ? -16.609 -45.25 -25.844 1 81.25 635 MET A C 1
ATOM 4784 O O . MET A 1 635 ? -16.719 -45.156 -27.078 1 81.25 635 MET A O 1
ATOM 4788 N N . ILE A 1 636 ? -17.234 -44.5 -25.016 1 89.12 636 ILE A N 1
ATOM 4789 C CA . ILE A 1 636 ? -18.125 -43.469 -25.531 1 89.12 636 ILE A CA 1
ATOM 4790 C C . ILE A 1 636 ? -17.359 -42.5 -26.438 1 89.12 636 ILE A C 1
ATOM 4792 O O . ILE A 1 636 ? -17.844 -42.094 -27.484 1 89.12 636 ILE A O 1
ATOM 4796 N N . PRO A 1 637 ? -16.109 -42.125 -26.078 1 89.25 637 PRO A N 1
ATOM 4797 C CA . PRO A 1 637 ? -15.367 -41.281 -27.016 1 89.25 637 PRO A CA 1
ATOM 4798 C C . PRO A 1 637 ? -15.219 -41.906 -28.391 1 89.25 637 PRO A C 1
ATOM 4800 O O . PRO A 1 637 ? -15.211 -41.188 -29.406 1 89.25 637 PRO A O 1
ATOM 4803 N N . GLU A 1 638 ? -15.133 -43.219 -28.453 1 88.62 638 GLU A N 1
ATOM 4804 C CA . GLU A 1 638 ? -15.062 -43.875 -29.75 1 88.62 638 GLU A CA 1
ATOM 4805 C C . GLU A 1 638 ? -16.391 -43.781 -30.5 1 88.62 638 GLU A C 1
ATOM 4807 O O . GLU A 1 638 ? -16.406 -43.625 -31.719 1 88.62 638 GLU A O 1
ATOM 4812 N N . LEU A 1 639 ? -17.484 -43.938 -29.75 1 94.25 639 LEU A N 1
ATOM 4813 C CA . LEU A 1 639 ? -18.797 -43.75 -30.359 1 94.25 639 LEU A CA 1
ATOM 4814 C C . LEU A 1 639 ? -18.922 -42.344 -30.953 1 94.25 639 LEU A C 1
ATOM 4816 O O . LEU A 1 639 ? -19.406 -42.156 -32.062 1 94.25 639 LEU A O 1
ATOM 4820 N N . VAL A 1 640 ? -18.5 -41.375 -30.172 1 95.12 640 VAL A N 1
ATOM 4821 C CA . VAL A 1 640 ? -18.531 -40 -30.625 1 95.12 640 VAL A CA 1
ATOM 4822 C C . VAL A 1 640 ? -17.688 -39.844 -31.891 1 95.12 640 VAL A C 1
ATOM 4824 O O . VAL A 1 640 ? -18.125 -39.219 -32.844 1 95.12 640 VAL A O 1
ATOM 4827 N N . ARG A 1 641 ? -16.516 -40.406 -31.891 1 93.94 641 ARG A N 1
ATOM 4828 C CA . ARG A 1 641 ? -15.617 -40.281 -33.031 1 93.94 641 ARG A CA 1
ATOM 4829 C C . ARG A 1 641 ? -16.25 -40.906 -34.281 1 93.94 641 ARG A C 1
ATOM 4831 O O . ARG A 1 641 ? -16.219 -40.312 -35.344 1 93.94 641 ARG A O 1
ATOM 4838 N N . LEU A 1 642 ? -16.812 -42.094 -34.094 1 95.12 642 LEU A N 1
ATOM 4839 C CA . LEU A 1 642 ? -17.406 -42.812 -35.219 1 95.12 642 LEU A CA 1
ATOM 4840 C C . LEU A 1 642 ? -18.625 -42.031 -35.75 1 95.12 642 LEU A C 1
ATOM 4842 O O . LEU A 1 642 ? -18.812 -41.938 -36.969 1 95.12 642 LEU A O 1
ATOM 4846 N N . ALA A 1 643 ? -19.391 -41.531 -34.875 1 96.88 643 ALA A N 1
ATOM 4847 C CA . ALA A 1 643 ? -20.656 -40.906 -35.25 1 96.88 643 ALA A CA 1
ATOM 4848 C C . ALA A 1 643 ? -20.438 -39.5 -35.812 1 96.88 643 ALA A C 1
ATOM 4850 O O . ALA A 1 643 ? -21.219 -39.031 -36.625 1 96.88 643 ALA A O 1
ATOM 4851 N N . SER A 1 644 ? -19.438 -38.812 -35.375 1 96.12 644 SER A N 1
ATOM 4852 C CA . SER A 1 644 ? -19.344 -37.375 -35.688 1 96.12 644 SER A CA 1
ATOM 4853 C C . SER A 1 644 ? -17.984 -37.031 -36.281 1 96.12 644 SER A C 1
ATOM 4855 O O . SER A 1 644 ? -17.797 -35.969 -36.875 1 96.12 644 SER A O 1
ATOM 4857 N N . GLY A 1 645 ? -16.984 -37.781 -36 1 94.38 645 GLY A N 1
ATOM 4858 C CA . GLY A 1 645 ? -15.617 -37.469 -36.406 1 94.38 645 GLY A CA 1
ATOM 4859 C C . GLY A 1 645 ? -14.836 -36.719 -35.312 1 94.38 645 GLY A C 1
ATOM 4860 O O . GLY A 1 645 ? -13.625 -36.562 -35.438 1 94.38 645 GLY A O 1
ATOM 4861 N N . VAL A 1 646 ? -15.445 -36.312 -34.25 1 95.62 646 VAL A N 1
ATOM 4862 C CA . VAL A 1 646 ? -14.789 -35.594 -33.156 1 95.62 646 VAL A CA 1
ATOM 4863 C C . VAL A 1 646 ? -14.102 -36.594 -32.219 1 95.62 646 VAL A C 1
ATOM 4865 O O . VAL A 1 646 ? -14.75 -37.469 -31.672 1 95.62 646 VAL A O 1
ATOM 4868 N N . ASP A 1 647 ? -12.82 -36.5 -32.125 1 93.56 647 ASP A N 1
ATOM 4869 C CA . ASP A 1 647 ? -12.062 -37.312 -31.172 1 93.56 647 ASP A CA 1
ATOM 4870 C C . ASP A 1 647 ? -11.914 -36.594 -29.844 1 93.56 647 ASP A C 1
ATOM 4872 O O . ASP A 1 647 ? -10.969 -35.812 -29.641 1 93.56 647 ASP A O 1
ATOM 4876 N N . LEU A 1 648 ? -12.703 -36.875 -28.922 1 93.44 648 LEU A N 1
ATOM 4877 C CA . LEU A 1 648 ? -12.75 -36.156 -27.656 1 93.44 648 LEU A CA 1
ATOM 4878 C C . LEU A 1 648 ? -11.445 -36.344 -26.875 1 93.44 648 LEU A C 1
ATOM 4880 O O . LEU A 1 648 ? -11.023 -35.438 -26.141 1 93.44 648 LEU A O 1
ATOM 4884 N N . LEU A 1 649 ? -10.867 -37.5 -27 1 92.25 649 LEU A N 1
ATOM 4885 C CA . LEU A 1 649 ? -9.602 -37.719 -26.312 1 92.25 649 LEU A CA 1
ATOM 4886 C C . LEU A 1 649 ? -8.508 -36.812 -26.844 1 92.25 649 LEU A C 1
ATOM 4888 O O . LEU A 1 649 ? -7.742 -36.25 -26.078 1 92.25 649 LEU A O 1
ATOM 4892 N N . GLU A 1 650 ? -8.438 -36.75 -28.125 1 94.44 650 GLU A N 1
ATOM 4893 C CA . GLU A 1 650 ? -7.48 -35.812 -28.75 1 94.44 650 GLU A CA 1
ATOM 4894 C C . GLU A 1 650 ? -7.727 -34.375 -28.312 1 94.44 650 GLU A C 1
ATOM 4896 O O . GLU A 1 650 ? -6.781 -33.656 -28.016 1 94.44 650 GLU A O 1
ATOM 4901 N N . GLN A 1 651 ? -8.984 -34 -28.297 1 96.19 651 GLN A N 1
ATOM 4902 C CA . GLN A 1 651 ? -9.32 -32.656 -27.906 1 96.19 651 GLN A CA 1
ATOM 4903 C C . GLN A 1 651 ? -8.938 -32.375 -26.453 1 96.19 651 GLN A C 1
ATOM 4905 O O . GLN A 1 651 ? -8.5 -31.281 -26.109 1 96.19 651 GLN A O 1
ATOM 4910 N N . GLN A 1 652 ? -9.141 -33.344 -25.625 1 95.62 652 GLN A N 1
ATOM 4911 C CA . GLN A 1 652 ? -8.742 -33.219 -24.219 1 95.62 652 GLN A CA 1
ATOM 4912 C C . GLN A 1 652 ? -7.234 -32.969 -24.094 1 95.62 652 GLN A C 1
ATOM 4914 O O . GLN A 1 652 ? -6.789 -32.188 -23.281 1 95.62 652 GLN A O 1
ATOM 4919 N N . LEU A 1 653 ? -6.449 -33.719 -24.875 1 96.06 653 LEU A N 1
ATOM 4920 C CA . LEU A 1 653 ? -5 -33.562 -24.844 1 96.06 653 LEU A CA 1
ATOM 4921 C C . LEU A 1 653 ? -4.59 -32.188 -25.375 1 96.06 653 LEU A C 1
ATOM 4923 O O . LEU A 1 653 ? -3.664 -31.562 -24.859 1 96.06 653 LEU A O 1
ATOM 4927 N N . LYS A 1 654 ? -5.297 -31.75 -26.406 1 96.19 654 LYS A N 1
ATOM 4928 C CA . LYS A 1 654 ? -5.066 -30.406 -26.922 1 96.19 654 LYS A CA 1
ATOM 4929 C C . LYS A 1 654 ? -5.344 -29.344 -25.859 1 96.19 654 LYS A C 1
ATOM 4931 O O . LYS A 1 654 ? -4.551 -28.422 -25.672 1 96.19 654 LYS A O 1
ATOM 4936 N N . ALA A 1 655 ? -6.391 -29.516 -25.141 1 95.94 655 ALA A N 1
ATOM 4937 C CA . ALA A 1 655 ? -6.742 -28.578 -24.078 1 95.94 655 ALA A CA 1
ATOM 4938 C C . ALA A 1 655 ? -5.66 -28.547 -23 1 95.94 655 ALA A C 1
ATOM 4940 O O . ALA A 1 655 ? -5.309 -27.469 -22.5 1 95.94 655 ALA A O 1
ATOM 4941 N N . ALA A 1 656 ? -5.121 -29.672 -22.656 1 96.5 656 ALA A N 1
ATOM 4942 C CA . ALA A 1 656 ? -4.102 -29.766 -21.625 1 96.5 656 ALA A CA 1
ATOM 4943 C C . ALA A 1 656 ? -2.811 -29.078 -22.047 1 96.5 656 ALA A C 1
ATOM 4945 O O . ALA A 1 656 ? -2.014 -28.656 -21.203 1 96.5 656 ALA A O 1
ATOM 4946 N N . THR A 1 657 ? -2.584 -28.938 -23.359 1 95.75 657 THR A N 1
ATOM 4947 C CA . THR A 1 657 ? -1.361 -28.328 -23.859 1 95.75 657 THR A CA 1
ATOM 4948 C C . THR A 1 657 ? -1.625 -26.906 -24.344 1 95.75 657 THR A C 1
ATOM 4950 O O . THR A 1 657 ? -0.791 -26.312 -25.031 1 95.75 657 THR A O 1
ATOM 4953 N N . GLY A 1 658 ? -2.805 -26.453 -24.078 1 92.62 658 GLY A N 1
ATOM 4954 C CA . GLY A 1 658 ? -3.133 -25.062 -24.391 1 92.62 658 GLY A CA 1
ATOM 4955 C C . GLY A 1 658 ? -3.52 -24.844 -25.844 1 92.62 658 GLY A C 1
ATOM 4956 O O . GLY A 1 658 ? -3.537 -23.719 -26.312 1 92.62 658 GLY A O 1
ATOM 4957 N N . GLN A 1 659 ? -3.814 -25.891 -26.516 1 92.94 659 GLN A N 1
ATOM 4958 C CA . GLN A 1 659 ? -4.25 -25.781 -27.906 1 92.94 659 GLN A CA 1
ATOM 4959 C C . GLN A 1 659 ? -5.77 -25.672 -28 1 92.94 659 GLN A C 1
ATOM 4961 O O . GLN A 1 659 ? -6.492 -26.234 -27.172 1 92.94 659 GLN A O 1
ATOM 4966 N N . ALA A 1 660 ? -6.227 -25 -29 1 92.12 660 ALA A N 1
ATOM 4967 C CA . ALA A 1 660 ? -7.664 -24.859 -29.203 1 92.12 660 ALA A CA 1
ATOM 4968 C C . ALA A 1 660 ? -8.289 -26.172 -29.656 1 92.12 660 ALA A C 1
ATOM 4970 O O . ALA A 1 660 ? -7.762 -26.844 -30.547 1 92.12 660 ALA A O 1
ATOM 4971 N N . PRO A 1 661 ? -9.375 -26.5 -29.016 1 94.69 661 PRO A N 1
ATOM 4972 C CA . PRO A 1 661 ? -10.047 -27.719 -29.469 1 94.69 661 PRO A CA 1
ATOM 4973 C C . PRO A 1 661 ? -10.805 -27.531 -30.797 1 94.69 661 PRO A C 1
ATOM 4975 O O . PRO A 1 661 ? -11.141 -26.391 -31.141 1 94.69 661 PRO A O 1
ATOM 4978 N N . ASP A 1 662 ? -10.898 -28.562 -31.516 1 94.5 662 ASP A N 1
ATOM 4979 C CA . ASP A 1 662 ? -11.758 -28.641 -32.688 1 94.5 662 ASP A CA 1
ATOM 4980 C C . ASP A 1 662 ? -12.953 -29.562 -32.469 1 94.5 662 ASP A C 1
ATOM 4982 O O . ASP A 1 662 ? -12.836 -30.781 -32.594 1 94.5 662 ASP A O 1
ATOM 4986 N N . LEU A 1 663 ? -14.117 -28.953 -32.25 1 95.31 663 LEU A N 1
ATOM 4987 C CA . LEU A 1 663 ? -15.289 -29.719 -31.812 1 95.31 663 LEU A CA 1
ATOM 4988 C C . LEU A 1 663 ? -16.344 -29.75 -32.906 1 95.31 663 LEU A C 1
ATOM 4990 O O . LEU A 1 663 ? -17.453 -30.219 -32.688 1 95.31 663 LEU A O 1
ATOM 4994 N N . LYS A 1 664 ? -16.094 -29.203 -34.156 1 91.94 664 LYS A N 1
ATOM 4995 C CA . LYS A 1 664 ? -17.031 -29.234 -35.25 1 91.94 664 LYS A CA 1
ATOM 4996 C C . LYS A 1 664 ? -17.172 -30.641 -35.844 1 91.94 664 LYS A C 1
ATOM 4998 O O . LYS A 1 664 ? -16.188 -31.25 -36.25 1 91.94 664 LYS A O 1
ATOM 5003 N N . PRO A 1 665 ? -18.344 -31.234 -35.844 1 93.38 665 PRO A N 1
ATOM 5004 C CA . PRO A 1 665 ? -18.516 -32.562 -36.438 1 93.38 665 PRO A CA 1
ATOM 5005 C C . PRO A 1 665 ? -18.203 -32.594 -37.938 1 93.38 665 PRO A C 1
ATOM 5007 O O . PRO A 1 665 ? -18.578 -31.688 -38.656 1 93.38 665 PRO A O 1
ATOM 5010 N N . GLY A 1 666 ? -17.531 -33.625 -38.375 1 91.12 666 GLY A N 1
ATOM 5011 C CA . GLY A 1 666 ? -17.234 -33.812 -39.781 1 91.12 666 GLY A CA 1
ATOM 5012 C C . GLY A 1 666 ? -18.344 -34.5 -40.562 1 91.12 666 GLY A C 1
ATOM 5013 O O . GLY A 1 666 ? -18.453 -34.375 -41.781 1 91.12 666 GLY A O 1
ATOM 5014 N N . HIS A 1 667 ? -19.031 -35.375 -39.906 1 90.69 667 HIS A N 1
ATOM 5015 C CA . HIS A 1 667 ? -20.172 -36.062 -40.469 1 90.69 667 HIS A CA 1
ATOM 5016 C C . HIS A 1 667 ? -21.234 -36.344 -39.406 1 90.69 667 HIS A C 1
ATOM 5018 O O . HIS A 1 667 ? -21.078 -35.969 -38.25 1 90.69 667 HIS A O 1
ATOM 5024 N N . GLY A 1 668 ? -22.312 -36.906 -39.938 1 92.06 668 GLY A N 1
ATOM 5025 C CA . GLY A 1 668 ? -23.406 -37.25 -39.031 1 92.06 668 GLY A CA 1
ATOM 5026 C C . GLY A 1 668 ? -23.859 -38.688 -39.188 1 92.06 668 GLY A C 1
ATOM 5027 O O . GLY A 1 668 ? -24.344 -39.094 -40.25 1 92.06 668 GLY A O 1
ATOM 5028 N N . ALA A 1 669 ? -23.531 -39.469 -38.188 1 96 669 ALA A N 1
ATOM 5029 C CA . ALA A 1 669 ? -23.969 -40.875 -38.094 1 96 669 ALA A CA 1
ATOM 5030 C C . ALA A 1 669 ? -24.375 -41.219 -36.656 1 96 669 ALA A C 1
ATOM 5032 O O . ALA A 1 669 ? -24.562 -40.312 -35.844 1 96 669 ALA A O 1
ATOM 5033 N N . HIS A 1 670 ? -24.734 -42.438 -36.562 1 97.31 670 HIS A N 1
ATOM 5034 C CA . HIS A 1 670 ? -25.047 -42.969 -35.25 1 97.31 670 HIS A CA 1
ATOM 5035 C C . HIS A 1 670 ? -24.141 -44.156 -34.875 1 97.31 670 HIS A C 1
ATOM 5037 O O . HIS A 1 670 ? -23.781 -44.938 -35.75 1 97.31 670 HIS A O 1
ATOM 5043 N N . ALA A 1 671 ? -23.781 -44.156 -33.688 1 97.62 671 ALA A N 1
ATOM 5044 C CA . ALA A 1 671 ? -22.969 -45.281 -33.219 1 97.62 671 ALA A CA 1
ATOM 5045 C C . ALA A 1 671 ? -23.516 -45.844 -31.906 1 97.62 671 ALA A C 1
ATOM 5047 O O . ALA A 1 671 ? -24.234 -45.156 -31.188 1 97.62 671 ALA A O 1
ATOM 5048 N N . GLY A 1 672 ? -23.203 -47.062 -31.688 1 96.94 672 GLY A N 1
ATOM 5049 C CA . GLY A 1 672 ? -23.641 -47.75 -30.453 1 96.94 672 GLY A CA 1
ATOM 5050 C C . GLY A 1 672 ? -22.688 -48.812 -30 1 96.94 672 GLY A C 1
ATOM 5051 O O . GLY A 1 672 ? -21.797 -49.25 -30.75 1 96.94 672 GLY A O 1
ATOM 5052 N N . ILE A 1 673 ? -22.828 -49.156 -28.75 1 95 673 ILE A N 1
ATOM 5053 C CA . ILE A 1 673 ? -22.016 -50.188 -28.156 1 95 673 ILE A CA 1
ATOM 5054 C C . ILE A 1 673 ? -22.906 -51.156 -27.375 1 95 673 ILE A C 1
ATOM 5056 O O . ILE A 1 673 ? -23.875 -50.719 -26.734 1 95 673 ILE A O 1
ATOM 5060 N N . GLN A 1 674 ? -22.656 -52.406 -27.5 1 94.5 674 GLN A N 1
ATOM 5061 C CA . GLN A 1 674 ? -23.266 -53.469 -26.703 1 94.5 674 GLN A CA 1
ATOM 5062 C C . GLN A 1 674 ? -22.219 -54.219 -25.875 1 94.5 674 GLN A C 1
ATOM 5064 O O . GLN A 1 674 ? -21.312 -54.844 -26.406 1 94.5 674 GLN A O 1
ATOM 5069 N N . PHE A 1 675 ? -22.344 -54.062 -24.578 1 92.31 675 PHE A N 1
ATOM 5070 C CA . PHE A 1 675 ? -21.422 -54.75 -23.688 1 92.31 675 PHE A CA 1
ATOM 5071 C C . PHE A 1 675 ? -21.828 -56.219 -23.531 1 92.31 675 PHE A C 1
ATOM 5073 O O . PHE A 1 675 ? -23.031 -56.531 -23.484 1 92.31 675 PHE A O 1
ATOM 5080 N N . LEU A 1 676 ? -20.828 -57 -23.453 1 91.44 676 LEU A N 1
ATOM 5081 C CA . LEU A 1 676 ? -21.062 -58.438 -23.234 1 91.44 676 LEU A CA 1
ATOM 5082 C C . LEU A 1 676 ? -21.016 -58.75 -21.75 1 91.44 676 LEU A C 1
ATOM 5084 O O . LEU A 1 676 ? -20.016 -58.5 -21.078 1 91.44 676 LEU A O 1
ATOM 5088 N N . LEU A 1 677 ? -22.094 -59.312 -21.281 1 90.88 677 LEU A N 1
ATOM 5089 C CA . LEU A 1 677 ? -22.219 -59.656 -19.859 1 90.88 677 LEU A CA 1
ATOM 5090 C C . LEU A 1 677 ? -22.359 -61.156 -19.672 1 90.88 677 LEU A C 1
ATOM 5092 O O . LEU A 1 677 ? -23.016 -61.812 -20.484 1 90.88 677 LEU A O 1
ATOM 5096 N N . ALA A 1 678 ? -21.797 -61.656 -18.641 1 89.12 678 ALA A N 1
ATOM 5097 C CA . ALA A 1 678 ? -21.984 -63.062 -18.312 1 89.12 678 ALA A CA 1
ATOM 5098 C C . ALA A 1 678 ? -23.359 -63.312 -17.688 1 89.12 678 ALA A C 1
ATOM 5100 O O . ALA A 1 678 ? -23.844 -62.469 -16.906 1 89.12 678 ALA A O 1
ATOM 5101 N N . ASP A 1 679 ? -23.969 -64.375 -18.016 1 84.69 679 ASP A N 1
ATOM 5102 C CA . ASP A 1 679 ? -25.297 -64.688 -17.5 1 84.69 679 ASP A CA 1
ATOM 5103 C C . ASP A 1 679 ? -25.219 -65.5 -16.234 1 84.69 679 ASP A C 1
ATOM 5105 O O . ASP A 1 679 ? -26.234 -65.812 -15.594 1 84.69 679 ASP A O 1
ATOM 5109 N N . ALA A 1 680 ? -24 -65.938 -15.914 1 87.12 680 ALA A N 1
ATOM 5110 C CA . ALA A 1 680 ? -23.812 -66.75 -14.719 1 87.12 680 ALA A CA 1
ATOM 5111 C C . ALA A 1 680 ? -22.438 -66.5 -14.102 1 87.12 680 ALA A C 1
ATOM 5113 O O . ALA A 1 680 ? -21.531 -66 -14.773 1 87.12 680 ALA A O 1
ATOM 5114 N N . ASP A 1 681 ? -22.406 -66.875 -12.828 1 90.12 681 ASP A N 1
ATOM 5115 C CA . ASP A 1 681 ? -21.125 -66.812 -12.148 1 90.12 681 ASP A CA 1
ATOM 5116 C C . ASP A 1 681 ? -20.312 -68.062 -12.477 1 90.12 681 ASP A C 1
ATOM 5118 O O . ASP A 1 681 ? -20.859 -69.188 -12.578 1 90.12 681 ASP A O 1
ATOM 5122 N N . GLY A 1 682 ? -19.031 -67.938 -12.758 1 90.88 682 GLY A N 1
ATOM 5123 C CA . GLY A 1 682 ? -18.172 -69.062 -13.031 1 90.88 682 GLY A CA 1
ATOM 5124 C C . GLY A 1 682 ? -16.891 -68.688 -13.727 1 90.88 682 GLY A C 1
ATOM 5125 O O . GLY A 1 682 ? -16.312 -67.625 -13.445 1 90.88 682 GLY A O 1
ATOM 5126 N N . VAL A 1 683 ? -16.469 -69.688 -14.469 1 92.62 683 VAL A N 1
ATOM 5127 C CA . VAL A 1 683 ? -15.234 -69.5 -15.219 1 92.62 683 VAL A CA 1
ATOM 5128 C C . VAL A 1 683 ? -15.539 -69.438 -16.719 1 92.62 683 VAL A C 1
ATOM 5130 O O . VAL A 1 683 ? -16.188 -70.375 -17.234 1 92.62 683 VAL A O 1
ATOM 5133 N N . LEU A 1 684 ? -15.109 -68.375 -17.344 1 90.75 684 LEU A N 1
ATOM 5134 C CA . LEU A 1 684 ? -15.352 -68.25 -18.781 1 90.75 684 LEU A CA 1
ATOM 5135 C C . LEU A 1 684 ? -14.609 -69.375 -19.562 1 90.75 684 LEU A C 1
ATOM 5137 O O . LEU A 1 684 ? -13.383 -69.438 -19.5 1 90.75 684 LEU A O 1
ATOM 5141 N N . ASP A 1 685 ? -15.297 -70.125 -20.312 1 90.75 685 ASP A N 1
ATOM 5142 C CA . ASP A 1 685 ? -14.688 -71.188 -21.125 1 90.75 685 ASP A CA 1
ATOM 5143 C C . ASP A 1 685 ? -14.328 -70.688 -22.516 1 90.75 685 ASP A C 1
ATOM 5145 O O . ASP A 1 685 ? -13.227 -70.938 -23.016 1 90.75 685 ASP A O 1
ATOM 5149 N N . ALA A 1 686 ? -15.273 -70.125 -23.094 1 90.88 686 ALA A N 1
ATOM 5150 C CA . ALA A 1 686 ? -15.047 -69.625 -24.438 1 90.88 686 ALA A CA 1
ATOM 5151 C C . ALA A 1 686 ? -16.062 -68.562 -24.797 1 90.88 686 ALA A C 1
ATOM 5153 O O . ALA A 1 686 ? -17.125 -68.438 -24.203 1 90.88 686 ALA A O 1
ATOM 5154 N N . VAL A 1 687 ? -15.703 -67.688 -25.672 1 92.25 687 VAL A N 1
ATOM 5155 C CA . VAL A 1 687 ? -16.594 -66.75 -26.375 1 92.25 687 VAL A CA 1
ATOM 5156 C C . VAL A 1 687 ? -16.641 -67.125 -27.859 1 92.25 687 VAL A C 1
ATOM 5158 O O . VAL A 1 687 ? -15.664 -66.938 -28.578 1 92.25 687 VAL A O 1
ATOM 5161 N N . ASP A 1 688 ? -17.719 -67.625 -28.328 1 93.19 688 ASP A N 1
ATOM 5162 C CA . ASP A 1 688 ? -17.844 -68.125 -29.703 1 93.19 688 ASP A CA 1
ATOM 5163 C C . ASP A 1 688 ? -18.594 -67.062 -30.547 1 93.19 688 ASP A C 1
ATOM 5165 O O . ASP A 1 688 ? -19.344 -66.25 -30.031 1 93.19 688 ASP A O 1
ATOM 5169 N N . GLY A 1 689 ? -18.328 -67.125 -31.828 1 94.5 689 GLY A N 1
ATOM 5170 C CA . GLY A 1 689 ? -19.078 -66.312 -32.781 1 94.5 689 GLY A CA 1
ATOM 5171 C C . GLY A 1 689 ? -18.469 -64.938 -33.031 1 94.5 689 GLY A C 1
ATOM 5172 O O . GLY A 1 689 ? -19.094 -64.125 -33.656 1 94.5 689 GLY A O 1
ATOM 5173 N N . VAL A 1 690 ? -17.297 -64.688 -32.469 1 94.94 690 VAL A N 1
ATOM 5174 C CA . VAL A 1 690 ? -16.656 -63.375 -32.531 1 94.94 690 VAL A CA 1
ATOM 5175 C C . VAL A 1 690 ? -16.438 -63 -34 1 94.94 690 VAL A C 1
ATOM 5177 O O . VAL A 1 690 ? -16.766 -61.875 -34.406 1 94.94 690 VAL A O 1
ATOM 5180 N N . ALA A 1 691 ? -15.945 -63.906 -34.844 1 94.88 691 ALA A N 1
ATOM 5181 C CA . ALA A 1 691 ? -15.695 -63.625 -36.25 1 94.88 691 ALA A CA 1
ATOM 5182 C C . ALA A 1 691 ? -17 -63.344 -37 1 94.88 691 ALA A C 1
ATOM 5184 O O . ALA A 1 691 ? -17.047 -62.438 -37.844 1 94.88 691 ALA A O 1
ATOM 5185 N N . ARG A 1 692 ? -18.016 -64.062 -36.719 1 96.19 692 ARG A N 1
ATOM 5186 C CA . ARG A 1 692 ? -19.312 -63.875 -37.344 1 96.19 692 ARG A CA 1
ATOM 5187 C C . ARG A 1 692 ? -19.922 -62.531 -36.938 1 96.19 692 ARG A C 1
ATOM 5189 O O . ARG A 1 692 ? -20.531 -61.844 -37.781 1 96.19 692 ARG A O 1
ATOM 5196 N N . ALA A 1 693 ? -19.797 -62.281 -35.688 1 96.62 693 ALA A N 1
ATOM 5197 C CA . ALA A 1 693 ? -20.312 -61 -35.188 1 96.62 693 ALA A CA 1
ATOM 5198 C C . ALA A 1 693 ? -19.594 -59.844 -35.844 1 96.62 693 ALA A C 1
ATOM 5200 O O . ALA A 1 693 ? -20.219 -58.812 -36.188 1 96.62 693 ALA A O 1
ATOM 5201 N N . ARG A 1 694 ? -18.312 -59.906 -36.094 1 96 694 ARG A N 1
ATOM 5202 C CA . ARG A 1 694 ? -17.5 -58.875 -36.719 1 96 694 ARG A CA 1
ATOM 5203 C C . ARG A 1 694 ? -17.922 -58.656 -38.156 1 96 694 ARG A C 1
ATOM 5205 O O . ARG A 1 694 ? -17.734 -57.562 -38.719 1 96 694 ARG A O 1
ATOM 5212 N N . ALA A 1 695 ? -18.453 -59.719 -38.75 1 95.88 695 ALA A N 1
ATOM 5213 C CA . ALA A 1 695 ? -18.797 -59.656 -40.188 1 95.88 695 ALA A CA 1
ATOM 5214 C C . ALA A 1 695 ? -20.172 -59.062 -40.375 1 95.88 695 ALA A C 1
ATOM 5216 O O . ALA A 1 695 ? -20.562 -58.75 -41.531 1 95.88 695 ALA A O 1
ATOM 5217 N N . VAL A 1 696 ? -20.875 -58.844 -39.281 1 96.5 696 VAL A N 1
ATOM 5218 C CA . VAL A 1 696 ? -22.188 -58.219 -39.406 1 96.5 696 VAL A CA 1
ATOM 5219 C C . VAL A 1 696 ? -22.047 -56.812 -39.969 1 96.5 696 VAL A C 1
ATOM 5221 O O . VAL A 1 696 ? -21.156 -56.062 -39.594 1 96.5 696 VAL A O 1
ATOM 5224 N N . ASP A 1 697 ? -22.891 -56.531 -41 1 95.94 697 ASP A N 1
ATOM 5225 C CA . ASP A 1 697 ? -22.859 -55.188 -41.625 1 95.94 697 ASP A CA 1
ATOM 5226 C C . ASP A 1 697 ? -23.109 -54.094 -40.594 1 95.94 697 ASP A C 1
ATOM 5228 O O . ASP A 1 697 ? -24.094 -54.125 -39.875 1 95.94 697 ASP A O 1
ATOM 5232 N N . GLY A 1 698 ? -22.156 -53.125 -40.531 1 96.19 698 GLY A N 1
ATOM 5233 C CA . GLY A 1 698 ? -22.266 -52 -39.625 1 96.19 698 GLY A CA 1
ATOM 5234 C C . GLY A 1 698 ? -21.438 -52.156 -38.375 1 96.19 698 GLY A C 1
ATOM 5235 O O . GLY A 1 698 ? -21.219 -51.188 -37.625 1 96.19 698 GLY A O 1
ATOM 5236 N N . VAL A 1 699 ? -21.016 -53.375 -38.031 1 97.25 699 VAL A N 1
ATOM 5237 C CA . VAL A 1 699 ? -20.188 -53.594 -36.875 1 97.25 699 VAL A CA 1
ATOM 5238 C C . VAL A 1 699 ? -18.766 -53.125 -37.125 1 97.25 699 VAL A C 1
ATOM 5240 O O . VAL A 1 699 ? -18.156 -53.469 -38.156 1 97.25 699 VAL A O 1
ATOM 5243 N N . GLU A 1 700 ? -18.359 -52.312 -36.25 1 95.5 700 GLU A N 1
ATOM 5244 C CA . GLU A 1 700 ? -17.047 -51.688 -36.406 1 95.5 700 GLU A CA 1
ATOM 5245 C C . GLU A 1 700 ? -15.984 -52.5 -35.656 1 95.5 700 GLU A C 1
ATOM 5247 O O . GLU A 1 700 ? -14.812 -52.5 -36.031 1 95.5 700 GLU A O 1
ATOM 5252 N N . ALA A 1 701 ? -16.375 -53.094 -34.531 1 93.5 701 ALA A N 1
ATOM 5253 C CA . ALA A 1 701 ? -15.414 -53.812 -33.719 1 93.5 701 ALA A CA 1
ATOM 5254 C C . ALA A 1 701 ? -16.109 -54.812 -32.781 1 93.5 701 ALA A C 1
ATOM 5256 O O . ALA A 1 701 ? -17.234 -54.531 -32.344 1 93.5 701 ALA A O 1
ATOM 5257 N N . VAL A 1 702 ? -15.508 -55.906 -32.5 1 93.5 702 VAL A N 1
ATOM 5258 C CA . VAL A 1 702 ? -15.859 -56.875 -31.438 1 93.5 702 VAL A CA 1
ATOM 5259 C C . VAL A 1 702 ? -14.641 -57.125 -30.562 1 93.5 702 VAL A C 1
ATOM 5261 O O . VAL A 1 702 ? -13.602 -57.594 -31.047 1 93.5 702 VAL A O 1
ATOM 5264 N N . THR A 1 703 ? -14.797 -56.781 -29.328 1 88.5 703 THR A N 1
ATOM 5265 C CA . THR A 1 703 ? -13.672 -56.906 -28.406 1 88.5 703 THR A CA 1
ATOM 5266 C C . THR A 1 703 ? -14.047 -57.781 -27.219 1 88.5 703 THR A C 1
ATOM 5268 O O . THR A 1 703 ? -15.062 -57.531 -26.562 1 88.5 703 THR A O 1
ATOM 5271 N N . VAL A 1 704 ? -13.312 -58.75 -26.922 1 87.19 704 VAL A N 1
ATOM 5272 C CA . VAL A 1 704 ? -13.445 -59.562 -25.719 1 87.19 704 VAL A CA 1
ATOM 5273 C C . VAL A 1 704 ? -12.289 -59.281 -24.766 1 87.19 704 VAL A C 1
ATOM 5275 O O . VAL A 1 704 ? -11.125 -59.5 -25.094 1 87.19 704 VAL A O 1
ATOM 5278 N N . THR A 1 705 ? -12.609 -58.75 -23.656 1 79 705 THR A N 1
ATOM 5279 C CA . THR A 1 705 ? -11.586 -58.219 -22.766 1 79 705 THR A CA 1
ATOM 5280 C C . THR A 1 705 ? -11.172 -59.25 -21.719 1 79 705 THR A C 1
ATOM 5282 O O . THR A 1 705 ? -10.188 -59.062 -21.016 1 79 705 THR A O 1
ATOM 5285 N N . VAL A 1 706 ? -11.961 -60.344 -21.562 1 82.25 706 VAL A N 1
ATOM 5286 C CA . VAL A 1 706 ? -11.68 -61.375 -20.562 1 82.25 706 VAL A CA 1
ATOM 5287 C C . VAL A 1 706 ? -11.18 -62.625 -21.266 1 82.25 706 VAL A C 1
ATOM 5289 O O . VAL A 1 706 ? -11.711 -63.031 -22.297 1 82.25 706 VAL A O 1
ATOM 5292 N N . ALA A 1 707 ? -10.164 -63.188 -20.719 1 85.69 707 ALA A N 1
ATOM 5293 C CA . ALA A 1 707 ? -9.594 -64.438 -21.312 1 85.69 707 ALA A CA 1
ATOM 5294 C C . ALA A 1 707 ? -10.305 -65.688 -20.812 1 85.69 707 ALA A C 1
ATOM 5296 O O . ALA A 1 707 ? -10.797 -65.688 -19.672 1 85.69 707 ALA A O 1
ATOM 5297 N N . PRO A 1 708 ? -10.32 -66.688 -21.734 1 87.19 708 PRO A N 1
ATOM 5298 C CA . PRO A 1 708 ? -10.82 -67.938 -21.234 1 87.19 708 PRO A CA 1
ATOM 5299 C C . PRO A 1 708 ? -10.086 -68.438 -19.984 1 87.19 708 PRO A C 1
ATOM 5301 O O . PRO A 1 708 ? -8.867 -68.25 -19.891 1 87.19 708 PRO A O 1
ATOM 5304 N N . GLY A 1 709 ? -10.82 -68.875 -19.047 1 89.19 709 GLY A N 1
ATOM 5305 C CA . GLY A 1 709 ? -10.219 -69.312 -17.781 1 89.19 709 GLY A CA 1
ATOM 5306 C C . GLY A 1 709 ? -10.414 -68.312 -16.672 1 89.19 709 GLY A C 1
ATOM 5307 O O . GLY A 1 709 ? -10.211 -68.625 -15.5 1 89.19 709 GLY A O 1
ATOM 5308 N N . ALA A 1 710 ? -10.836 -67.125 -17.031 1 88.94 710 ALA A N 1
ATOM 5309 C CA . ALA A 1 710 ? -11.039 -66.062 -16.031 1 88.94 710 ALA A CA 1
ATOM 5310 C C . ALA A 1 710 ? -12.359 -66.25 -15.305 1 88.94 710 ALA A C 1
ATOM 5312 O O . ALA A 1 710 ? -13.32 -66.812 -15.859 1 88.94 710 ALA A O 1
ATOM 5313 N N . VAL A 1 711 ? -12.32 -65.812 -14.055 1 90.31 711 VAL A N 1
ATOM 5314 C CA . VAL A 1 711 ? -13.555 -65.812 -13.266 1 90.31 711 VAL A CA 1
ATOM 5315 C C . VAL A 1 711 ? -14.477 -64.688 -13.734 1 90.31 711 VAL A C 1
ATOM 5317 O O . VAL A 1 711 ? -14.039 -63.562 -13.883 1 90.31 711 VAL A O 1
ATOM 5320 N N . VAL A 1 712 ? -15.656 -65.062 -14.078 1 89.5 712 VAL A N 1
ATOM 5321 C CA . VAL A 1 712 ? -16.656 -64.062 -14.477 1 89.5 712 VAL A CA 1
ATOM 5322 C C . VAL A 1 712 ? -17.875 -64.188 -13.562 1 89.5 712 VAL A C 1
ATOM 5324 O O . VAL A 1 712 ? -18.062 -65.188 -12.891 1 89.5 712 VAL A O 1
ATOM 5327 N N . ARG A 1 713 ? -18.594 -63.188 -13.344 1 88.12 713 ARG A N 1
ATOM 5328 C CA . ARG A 1 713 ? -19.828 -63.156 -12.555 1 88.12 713 ARG A CA 1
ATOM 5329 C C . ARG A 1 713 ? -20.922 -62.375 -13.266 1 88.12 713 ARG A C 1
ATOM 5331 O O . ARG A 1 713 ? -20.641 -61.625 -14.203 1 88.12 713 ARG A O 1
ATOM 5338 N N . ARG A 1 714 ? -22.094 -62.656 -12.719 1 87.38 714 ARG A N 1
ATOM 5339 C CA . ARG A 1 714 ? -23.172 -61.781 -13.141 1 87.38 714 ARG A CA 1
ATOM 5340 C C . ARG A 1 714 ? -22.828 -60.312 -12.836 1 87.38 714 ARG A C 1
ATOM 5342 O O . ARG A 1 714 ? -22.344 -60 -11.75 1 87.38 714 ARG A O 1
ATOM 5349 N N . ALA A 1 715 ? -23.031 -59.469 -13.852 1 83 715 ALA A N 1
ATOM 5350 C CA . ALA A 1 715 ? -22.547 -58.094 -13.82 1 83 715 ALA A CA 1
ATOM 5351 C C . ALA A 1 715 ? -23.141 -57.312 -12.641 1 83 715 ALA A C 1
ATOM 5353 O O . ALA A 1 715 ? -24.359 -57.219 -12.492 1 83 715 ALA A O 1
ATOM 5354 N N . ARG A 1 716 ? -22.312 -56.844 -11.75 1 81.56 716 ARG A N 1
ATOM 5355 C CA . ARG A 1 716 ? -22.688 -56 -10.625 1 81.56 716 ARG A CA 1
ATOM 5356 C C . ARG A 1 716 ? -22.062 -54.625 -10.758 1 81.56 716 ARG A C 1
ATOM 5358 O O . ARG A 1 716 ? -22.469 -53.688 -10.055 1 81.56 716 ARG A O 1
ATOM 5365 N N . SER A 1 717 ? -21.141 -54.5 -11.562 1 78.44 717 SER A N 1
ATOM 5366 C CA . SER A 1 717 ? -20.469 -53.25 -11.875 1 78.44 717 SER A CA 1
ATOM 5367 C C . SER A 1 717 ? -19.875 -53.281 -13.281 1 78.44 717 SER A C 1
ATOM 5369 O O . SER A 1 717 ? -19.953 -54.281 -13.969 1 78.44 717 SER A O 1
ATOM 5371 N N . ALA A 1 718 ? -19.297 -52.156 -13.688 1 77.88 718 ALA A N 1
ATOM 5372 C CA . ALA A 1 718 ? -18.703 -52.031 -15.016 1 77.88 718 ALA A CA 1
ATOM 5373 C C . ALA A 1 718 ? -17.5 -52.969 -15.148 1 77.88 718 ALA A C 1
ATOM 5375 O O . ALA A 1 718 ? -17.203 -53.469 -16.25 1 77.88 718 ALA A O 1
ATOM 5376 N N . GLY A 1 719 ? -16.891 -53.344 -14.07 1 75.25 719 GLY A N 1
ATOM 5377 C CA . GLY A 1 719 ? -15.727 -54.219 -14.078 1 75.25 719 GLY A CA 1
ATOM 5378 C C . GLY A 1 719 ? -16.078 -55.656 -14.43 1 75.25 719 GLY A C 1
ATOM 5379 O O . GLY A 1 719 ? -15.188 -56.438 -14.781 1 75.25 719 GLY A O 1
ATOM 5380 N N . ASP A 1 720 ? -17.297 -56 -14.453 1 76.38 720 ASP A N 1
ATOM 5381 C CA . ASP A 1 720 ? -17.75 -57.375 -14.68 1 76.38 720 ASP A CA 1
ATOM 5382 C C . ASP A 1 720 ? -18.047 -57.625 -16.156 1 76.38 720 ASP A C 1
ATOM 5384 O O . ASP A 1 720 ? -18.453 -58.719 -16.547 1 76.38 720 ASP A O 1
ATOM 5388 N N . ARG A 1 721 ? -17.75 -56.625 -16.953 1 84.69 721 ARG A N 1
ATOM 5389 C CA . ARG A 1 721 ? -17.969 -56.75 -18.391 1 84.69 721 ARG A CA 1
ATOM 5390 C C . ARG A 1 721 ? -16.906 -57.625 -19.031 1 84.69 721 ARG A C 1
ATOM 5392 O O . ARG A 1 721 ? -15.734 -57.562 -18.672 1 84.69 721 ARG A O 1
ATOM 5399 N N . VAL A 1 722 ? -17.375 -58.406 -19.984 1 87.38 722 VAL A N 1
ATOM 5400 C CA . VAL A 1 722 ? -16.5 -59.406 -20.594 1 87.38 722 VAL A CA 1
ATOM 5401 C C . VAL A 1 722 ? -15.984 -58.875 -21.922 1 87.38 722 VAL A C 1
ATOM 5403 O O . VAL A 1 722 ? -14.977 -59.344 -22.438 1 87.38 722 VAL A O 1
ATOM 5406 N N . GLY A 1 723 ? -16.672 -58 -22.484 1 88.5 723 GLY A N 1
ATOM 5407 C CA . GLY A 1 723 ? -16.328 -57.406 -23.781 1 88.5 723 GLY A CA 1
ATOM 5408 C C . GLY A 1 723 ? -17.391 -56.5 -24.312 1 88.5 723 GLY A C 1
ATOM 5409 O O . GLY A 1 723 ? -18.25 -56 -23.562 1 88.5 723 GLY A O 1
ATOM 5410 N N . HIS A 1 724 ? -17.219 -56.188 -25.609 1 91.94 724 HIS A N 1
ATOM 5411 C CA . HIS A 1 724 ? -18.234 -55.281 -26.203 1 91.94 724 HIS A CA 1
ATOM 5412 C C . HIS A 1 724 ? -18.203 -55.375 -27.719 1 91.94 724 HIS A C 1
ATOM 5414 O O . HIS A 1 724 ? -17.234 -55.875 -28.297 1 91.94 724 HIS A O 1
ATOM 5420 N N . VAL A 1 725 ? -19.281 -54.969 -28.312 1 94.88 725 VAL A N 1
ATOM 5421 C CA . VAL A 1 725 ? -19.453 -54.781 -29.75 1 94.88 725 VAL A CA 1
ATOM 5422 C C . VAL A 1 725 ? -19.781 -53.344 -30.047 1 94.88 725 VAL A C 1
ATOM 5424 O O . VAL A 1 725 ? -20.609 -52.719 -29.375 1 94.88 725 VAL A O 1
ATOM 5427 N N . ILE A 1 726 ? -19.094 -52.75 -31 1 95.56 726 ILE A N 1
ATOM 5428 C CA . ILE A 1 726 ? -19.391 -51.406 -31.438 1 95.56 726 ILE A CA 1
ATOM 5429 C C . ILE A 1 726 ? -19.875 -51.406 -32.875 1 95.56 726 ILE A C 1
ATOM 5431 O O . ILE A 1 726 ? -19.312 -52.094 -33.719 1 95.56 726 ILE A O 1
ATOM 5435 N N . ALA A 1 727 ? -20.938 -50.656 -33.156 1 97.75 727 ALA A N 1
ATOM 5436 C CA . ALA A 1 727 ? -21.5 -50.531 -34.5 1 97.75 727 ALA A CA 1
ATOM 5437 C C . ALA A 1 727 ? -21.734 -49.094 -34.844 1 97.75 727 ALA A C 1
ATOM 5439 O O . ALA A 1 727 ? -21.859 -48.219 -33.969 1 97.75 727 ALA A O 1
ATOM 5440 N N . CYS A 1 728 ? -21.734 -48.75 -36.062 1 97.75 728 CYS A N 1
ATOM 5441 C CA . CYS A 1 728 ? -21.984 -47.438 -36.594 1 97.75 728 CYS A CA 1
ATOM 5442 C C . CYS A 1 728 ? -22.781 -47.469 -37.875 1 97.75 728 CYS A C 1
ATOM 5444 O O . CYS A 1 728 ? -22.438 -48.219 -38.812 1 97.75 728 CYS A O 1
ATOM 5446 N N . ARG A 1 729 ? -23.844 -46.719 -37.938 1 97.06 729 ARG A N 1
ATOM 5447 C CA . ARG A 1 729 ? -24.734 -46.656 -39.094 1 97.06 729 ARG A CA 1
ATOM 5448 C C . ARG A 1 729 ? -25.359 -45.25 -39.219 1 97.06 729 ARG A C 1
ATOM 5450 O O . ARG A 1 729 ? -25.281 -44.438 -38.312 1 97.06 729 ARG A O 1
ATOM 5457 N N . PRO A 1 730 ? -26 -44.938 -40.375 1 95 730 PRO A N 1
ATOM 5458 C CA . PRO A 1 730 ? -26.594 -43.625 -40.562 1 95 730 PRO A CA 1
ATOM 5459 C C . PRO A 1 730 ? -27.75 -43.344 -39.594 1 95 730 PRO A C 1
ATOM 5461 O O . PRO A 1 730 ? -28.016 -42.188 -39.25 1 95 730 PRO A O 1
ATOM 5464 N N . GLY A 1 731 ? -28.438 -44.438 -39.188 1 94.75 731 GLY A N 1
ATOM 5465 C CA . GLY A 1 731 ? -29.578 -44.219 -38.312 1 94.75 731 GLY A CA 1
ATOM 5466 C C . GLY A 1 731 ? -29.531 -45.062 -37.062 1 94.75 731 GLY A C 1
ATOM 5467 O O . GLY A 1 731 ? -28.891 -46.125 -37.031 1 94.75 731 GLY A O 1
ATOM 5468 N N . PRO A 1 732 ? -30.188 -44.594 -36.031 1 94.88 732 PRO A N 1
ATOM 5469 C CA . PRO A 1 732 ? -30.125 -45.281 -34.75 1 94.88 732 PRO A CA 1
ATOM 5470 C C . PRO A 1 732 ? -30.734 -46.688 -34.781 1 94.88 732 PRO A C 1
ATOM 5472 O O . PRO A 1 732 ? -30.234 -47.625 -34.125 1 94.88 732 PRO A O 1
ATOM 5475 N N . GLU A 1 733 ? -31.75 -46.875 -35.594 1 95.56 733 GLU A N 1
ATOM 5476 C CA . GLU A 1 733 ? -32.406 -48.188 -35.688 1 95.56 733 GLU A CA 1
ATOM 5477 C C . GLU A 1 733 ? -31.469 -49.188 -36.344 1 95.56 733 GLU A C 1
ATOM 5479 O O . GLU A 1 733 ? -31.438 -50.375 -35.969 1 95.56 733 GLU A O 1
ATOM 5484 N N . GLN A 1 734 ? -30.781 -48.656 -37.281 1 96.5 734 GLN A N 1
ATOM 5485 C CA . GLN A 1 734 ? -29.828 -49.531 -37.969 1 96.5 734 GLN A CA 1
ATOM 5486 C C . GLN A 1 734 ? -28.688 -49.938 -37.062 1 96.5 734 GLN A C 1
ATOM 5488 O O . GLN A 1 734 ? -28.203 -51.094 -37.125 1 96.5 734 GLN A O 1
ATOM 5493 N N . VAL A 1 735 ? -28.297 -49.031 -36.25 1 97.31 735 VAL A N 1
ATOM 5494 C CA . VAL A 1 735 ? -27.25 -49.344 -35.281 1 97.31 735 VAL A CA 1
ATOM 5495 C C . VAL A 1 735 ? -27.734 -50.406 -34.312 1 97.31 735 VAL A C 1
ATOM 5497 O O . VAL A 1 735 ? -27.031 -51.406 -34.031 1 97.31 735 VAL A O 1
ATOM 5500 N N . THR A 1 736 ? -28.938 -50.25 -33.844 1 96.19 736 THR A N 1
ATOM 5501 C CA . THR A 1 736 ? -29.531 -51.188 -32.906 1 96.19 736 THR A CA 1
ATOM 5502 C C . THR A 1 736 ? -29.641 -52.594 -33.531 1 96.19 736 THR A C 1
ATOM 5504 O O . THR A 1 736 ? -29.328 -53.594 -32.875 1 96.19 736 THR A O 1
ATOM 5507 N N . ALA A 1 737 ? -30.016 -52.594 -34.75 1 96.56 737 ALA A N 1
ATOM 5508 C CA . ALA A 1 737 ? -30.172 -53.844 -35.438 1 96.56 737 ALA A CA 1
ATOM 5509 C C . ALA A 1 737 ? -28.828 -54.562 -35.594 1 96.56 737 ALA A C 1
ATOM 5511 O O . ALA A 1 737 ? -28.734 -55.781 -35.438 1 96.56 737 ALA A O 1
ATOM 5512 N N . ALA A 1 738 ? -27.891 -53.781 -35.969 1 97.31 738 ALA A N 1
ATOM 5513 C CA . ALA A 1 738 ? -26.547 -54.344 -36.125 1 97.31 738 ALA A CA 1
ATOM 5514 C C . ALA A 1 738 ? -26.031 -54.906 -34.781 1 97.31 738 ALA A C 1
ATOM 5516 O O . ALA A 1 738 ? -25.438 -56 -34.75 1 97.31 738 ALA A O 1
ATOM 5517 N N . LEU A 1 739 ? -26.219 -54.188 -33.75 1 97.25 739 LEU A N 1
ATOM 5518 C CA . LEU A 1 739 ? -25.766 -54.625 -32.406 1 97.25 739 LEU A CA 1
ATOM 5519 C C . LEU A 1 739 ? -26.516 -55.875 -31.984 1 97.25 739 LEU A C 1
ATOM 5521 O O . LEU A 1 739 ? -25.906 -56.781 -31.422 1 97.25 739 LEU A O 1
ATOM 5525 N N . ASP A 1 740 ? -27.781 -55.938 -32.25 1 96.12 740 ASP A N 1
ATOM 5526 C CA . ASP A 1 740 ? -28.594 -57.094 -31.875 1 96.12 740 ASP A CA 1
ATOM 5527 C C . ASP A 1 740 ? -28.141 -58.344 -32.656 1 96.12 740 ASP A C 1
ATOM 5529 O O . ASP A 1 740 ? -28.016 -59.406 -32.062 1 96.12 740 ASP A O 1
ATOM 5533 N N . GLU A 1 741 ? -27.969 -58.094 -33.875 1 96.69 741 GLU A N 1
ATOM 5534 C CA . GLU A 1 741 ? -27.531 -59.219 -34.688 1 96.69 741 GLU A CA 1
ATOM 5535 C C . GLU A 1 741 ? -26.172 -59.75 -34.219 1 96.69 741 GLU A C 1
ATOM 5537 O O . GLU A 1 741 ? -26 -60.969 -34.094 1 96.69 741 GLU A O 1
ATOM 5542 N N . ALA A 1 742 ? -25.281 -58.875 -34 1 97.12 742 ALA A N 1
ATOM 5543 C CA . ALA A 1 742 ? -23.953 -59.281 -33.562 1 97.12 742 ALA A CA 1
ATOM 5544 C C . ALA A 1 742 ? -24.031 -59.969 -32.188 1 97.12 742 ALA A C 1
ATOM 5546 O O . ALA A 1 742 ? -23.375 -61 -31.969 1 97.12 742 ALA A O 1
ATOM 5547 N N . ARG A 1 743 ? -24.797 -59.375 -31.312 1 95 743 ARG A N 1
ATOM 5548 C CA . ARG A 1 743 ? -24.969 -59.938 -29.984 1 95 743 ARG A CA 1
ATOM 5549 C C . ARG A 1 743 ? -25.5 -61.375 -30.062 1 95 743 ARG A C 1
ATOM 5551 O O . ARG A 1 743 ? -25.062 -62.25 -29.312 1 95 743 ARG A O 1
ATOM 5558 N N . ASP A 1 744 ? -26.422 -61.594 -30.953 1 94.56 744 ASP A N 1
ATOM 5559 C CA . ASP A 1 744 ? -27.078 -62.906 -31.078 1 94.56 744 ASP A CA 1
ATOM 5560 C C . ASP A 1 744 ? -26.094 -63.938 -31.609 1 94.56 744 ASP A C 1
ATOM 5562 O O . ASP A 1 744 ? -26.297 -65.125 -31.391 1 94.56 744 ASP A O 1
ATOM 5566 N N . LEU A 1 745 ? -25.109 -63.438 -32.281 1 95.81 745 LEU A N 1
ATOM 5567 C CA . LEU A 1 745 ? -24.109 -64.312 -32.844 1 95.81 745 LEU A CA 1
ATOM 5568 C C . LEU A 1 745 ? -23.062 -64.688 -31.828 1 95.81 745 LEU A C 1
ATOM 5570 O O . LEU A 1 745 ? -22.328 -65.688 -32 1 95.81 745 LEU A O 1
ATOM 5574 N N . LEU A 1 746 ? -23.016 -63.969 -30.75 1 94.19 746 LEU A N 1
ATOM 5575 C CA . LEU A 1 746 ? -22 -64.188 -29.734 1 94.19 746 LEU A CA 1
ATOM 5576 C C . LEU A 1 746 ? -22.516 -65.125 -28.625 1 94.19 746 LEU A C 1
ATOM 5578 O O . LEU A 1 746 ? -23.656 -64.938 -28.172 1 94.19 746 LEU A O 1
ATOM 5582 N N . ARG A 1 747 ? -21.719 -66.125 -28.234 1 92.44 747 ARG A N 1
ATOM 5583 C CA . ARG A 1 747 ? -22.094 -67.062 -27.156 1 92.44 747 ARG A CA 1
ATOM 5584 C C . ARG A 1 747 ? -20.984 -67.188 -26.125 1 92.44 747 ARG A C 1
ATOM 5586 O O . ARG A 1 747 ? -19.859 -67.562 -26.453 1 92.44 747 ARG A O 1
ATOM 5593 N N . LEU A 1 748 ? -21.328 -66.812 -24.938 1 92.06 748 LEU A N 1
ATOM 5594 C CA . LEU A 1 748 ? -20.422 -66.938 -23.812 1 92.06 748 LEU A CA 1
ATOM 5595 C C . LEU A 1 748 ? -20.656 -68.312 -23.109 1 92.06 748 LEU A C 1
ATOM 5597 O O . LEU A 1 748 ? -21.766 -68.562 -22.656 1 92.06 748 LEU A O 1
ATOM 5601 N N . THR A 1 749 ? -19.641 -69.125 -23.109 1 91.38 749 THR A N 1
ATOM 5602 C CA . THR A 1 749 ? -19.719 -70.375 -22.375 1 91.38 749 THR A CA 1
ATOM 5603 C C . THR A 1 749 ? -19.047 -70.25 -21 1 91.38 749 THR A C 1
ATOM 5605 O O . THR A 1 749 ? -17.844 -70 -20.922 1 91.38 749 THR A O 1
ATOM 5608 N N . VAL A 1 750 ? -19.875 -70.312 -19.922 1 90.94 750 VAL A N 1
ATOM 5609 C CA . VAL A 1 750 ? -19.375 -70.188 -18.562 1 90.94 750 VAL A CA 1
ATOM 5610 C C . VAL A 1 750 ? -19.484 -71.562 -17.844 1 90.94 750 VAL A C 1
ATOM 5612 O O . VAL A 1 750 ? -20.578 -72.125 -17.734 1 90.94 750 VAL A O 1
ATOM 5615 N N . GLY A 1 751 ? -18.344 -72.188 -17.5 1 86.56 751 GLY A N 1
ATOM 5616 C CA . GLY A 1 751 ? -18.312 -73.438 -16.797 1 86.56 751 GLY A CA 1
ATOM 5617 C C . GLY A 1 751 ? -18.391 -73.25 -15.281 1 86.56 751 GLY A C 1
ATOM 5618 O O . GLY A 1 751 ? -18.297 -72.125 -14.773 1 86.56 751 GLY A O 1
ATOM 5619 N N . GLU A 1 752 ? -18.797 -74.375 -14.508 1 78.81 752 GLU A N 1
ATOM 5620 C CA . GLU A 1 752 ? -18.906 -74.375 -13.047 1 78.81 752 GLU A CA 1
ATOM 5621 C C . GLU A 1 752 ? -17.562 -74.125 -12.391 1 78.81 752 GLU A C 1
ATOM 5623 O O . GLU A 1 752 ? -16.516 -74.5 -12.906 1 78.81 752 GLU A O 1
ATOM 5628 N N . PRO A 1 753 ? -17.625 -73.25 -11.406 1 69.88 753 PRO A N 1
ATOM 5629 C CA . PRO A 1 753 ? -16.375 -73.062 -10.68 1 69.88 753 PRO A CA 1
ATOM 5630 C C . PRO A 1 753 ? -15.734 -74.312 -10.172 1 69.88 753 PRO A C 1
ATOM 5632 O O . PRO A 1 753 ? -16.438 -75.312 -9.906 1 69.88 753 PRO A O 1
ATOM 5635 N N . ALA A 1 754 ? -14.484 -74.875 -10.43 1 59.34 754 ALA A N 1
ATOM 5636 C CA . ALA A 1 754 ? -13.852 -76.125 -9.953 1 59.34 754 ALA A CA 1
ATOM 5637 C C . ALA A 1 754 ? -14.328 -76.5 -8.555 1 59.34 754 ALA A C 1
ATOM 5639 O O . ALA A 1 754 ? -14.477 -77.688 -8.227 1 59.34 754 ALA A O 1
ATOM 5640 N N . GLY A 1 755 ? -14.508 -75.688 -7.41 1 45.34 755 GLY A N 1
ATOM 5641 C CA . GLY A 1 755 ? -14.719 -76.25 -6.07 1 45.34 755 GLY A CA 1
ATOM 5642 C C . GLY A 1 755 ? -16.141 -76.75 -5.84 1 45.34 755 GLY A C 1
ATOM 5643 O O . GLY A 1 755 ? -16.5 -77.062 -4.711 1 45.34 755 GLY A O 1
ATOM 5644 N N . ALA A 1 756 ? -17.188 -76.5 -6.551 1 49.94 756 ALA A N 1
ATOM 5645 C CA . ALA A 1 756 ? -18.406 -77.188 -6.152 1 49.94 756 ALA A CA 1
ATOM 5646 C C . ALA A 1 756 ? -18.344 -78.688 -6.52 1 49.94 756 ALA A C 1
ATOM 5648 O O . ALA A 1 756 ? -19.375 -79.312 -6.66 1 49.94 756 ALA A O 1
ATOM 5649 N N . ARG A 1 757 ? -17.109 -79.188 -6.969 1 32.28 757 ARG A N 1
ATOM 5650 C CA . ARG A 1 757 ? -17.141 -80.625 -6.801 1 32.28 757 ARG A CA 1
ATOM 5651 C C . ARG A 1 757 ? -17.047 -81 -5.328 1 32.28 757 ARG A C 1
ATOM 5653 O O . ARG A 1 757 ? -16.281 -80.375 -4.57 1 32.28 757 ARG A O 1
ATOM 5660 N N . MET B 1 1 ? -0.316 -0.828 -5.535 1 91.25 1 MET B N 1
ATOM 5661 C CA . MET B 1 1 ? -0.414 0.582 -5.164 1 91.25 1 MET B CA 1
ATOM 5662 C C . MET B 1 1 ? 0.123 1.475 -6.277 1 91.25 1 MET B C 1
ATOM 5664 O O . MET B 1 1 ? 1.332 1.526 -6.512 1 91.25 1 MET B O 1
ATOM 5668 N N . LEU B 1 2 ? -0.686 2.072 -7.012 1 96.38 2 LEU B N 1
ATOM 5669 C CA . LEU B 1 2 ? -0.336 2.881 -8.172 1 96.38 2 LEU B CA 1
ATOM 5670 C C . LEU B 1 2 ? -0.097 4.332 -7.773 1 96.38 2 LEU B C 1
ATOM 5672 O O . LEU B 1 2 ? -0.895 4.918 -7.035 1 96.38 2 LEU B O 1
ATOM 5676 N N . PHE B 1 3 ? 1.097 4.914 -8.242 1 97.31 3 PHE B N 1
ATOM 5677 C CA . PHE B 1 3 ? 1.416 6.305 -7.953 1 97.31 3 PHE B CA 1
ATOM 5678 C C . PHE B 1 3 ? 1.837 7.039 -9.219 1 97.31 3 PHE B C 1
ATOM 5680 O O . PHE B 1 3 ? 2.545 6.48 -10.062 1 97.31 3 PHE B O 1
ATOM 5687 N N . ASP B 1 4 ? 1.486 8.344 -9.344 1 95.44 4 ASP B N 1
ATOM 5688 C CA . ASP B 1 4 ? 1.792 9.141 -10.531 1 95.44 4 ASP B CA 1
ATOM 5689 C C . ASP B 1 4 ? 3.225 9.664 -10.484 1 95.44 4 ASP B C 1
ATOM 5691 O O . ASP B 1 4 ? 3.811 9.977 -11.523 1 95.44 4 ASP B O 1
ATOM 5695 N N . THR B 1 5 ? 3.719 9.812 -9.211 1 94.62 5 THR B N 1
ATOM 5696 C CA . THR B 1 5 ? 5.094 10.266 -9.023 1 94.62 5 THR B CA 1
ATOM 5697 C C . THR B 1 5 ? 5.746 9.539 -7.852 1 94.62 5 THR B C 1
ATOM 5699 O O . THR B 1 5 ? 5.059 8.938 -7.027 1 94.62 5 THR B O 1
ATOM 5702 N N . LEU B 1 6 ? 7.027 9.617 -7.844 1 94.44 6 LEU B N 1
ATOM 5703 C CA . LEU B 1 6 ? 7.766 9.031 -6.727 1 94.44 6 LEU B CA 1
ATOM 5704 C C . LEU B 1 6 ? 7.41 9.734 -5.418 1 94.44 6 LEU B C 1
ATOM 5706 O O . LEU B 1 6 ? 7.395 9.102 -4.359 1 94.44 6 LEU B O 1
ATOM 5710 N N . THR B 1 7 ? 7.141 11.039 -5.449 1 95.69 7 THR B N 1
ATOM 5711 C CA . THR B 1 7 ? 6.75 11.82 -4.281 1 95.69 7 THR B CA 1
ATOM 5712 C C . THR B 1 7 ? 5.422 11.328 -3.717 1 95.69 7 THR B C 1
ATOM 5714 O O . THR B 1 7 ? 5.242 11.266 -2.5 1 95.69 7 THR B O 1
ATOM 5717 N N . ASP B 1 8 ? 4.52 10.914 -4.652 1 95.88 8 ASP B N 1
ATOM 5718 C CA . ASP B 1 8 ? 3.215 10.398 -4.242 1 95.88 8 ASP B CA 1
ATOM 5719 C C . ASP B 1 8 ? 3.354 9.055 -3.533 1 95.88 8 ASP B C 1
ATOM 5721 O O . ASP B 1 8 ? 2.465 8.648 -2.781 1 95.88 8 ASP B O 1
ATOM 5725 N N . ALA B 1 9 ? 4.492 8.406 -3.744 1 96.38 9 ALA B N 1
ATOM 5726 C CA . ALA B 1 9 ? 4.676 7.055 -3.217 1 96.38 9 ALA B CA 1
ATOM 5727 C C . ALA B 1 9 ? 5.172 7.094 -1.774 1 96.38 9 ALA B C 1
ATOM 5729 O O . ALA B 1 9 ? 5.262 6.055 -1.114 1 96.38 9 ALA B O 1
ATOM 5730 N N . ILE B 1 10 ? 5.465 8.297 -1.254 1 97.56 10 ILE B N 1
ATOM 5731 C CA . ILE B 1 10 ? 5.93 8.453 0.119 1 97.56 10 ILE B CA 1
ATOM 5732 C C . ILE B 1 10 ? 4.785 8.172 1.088 1 97.56 10 ILE B C 1
ATOM 5734 O O . ILE B 1 10 ? 3.68 8.695 0.918 1 97.56 10 ILE B O 1
ATOM 5738 N N . GLY B 1 11 ? 5.02 7.352 2.111 1 96.5 11 GLY B N 1
ATOM 5739 C CA . GLY B 1 11 ? 4.023 6.988 3.105 1 96.5 11 GLY B CA 1
ATOM 5740 C C . GLY B 1 11 ? 3.363 5.652 2.834 1 96.5 11 GLY B C 1
ATOM 5741 O O . GLY B 1 11 ? 4 4.734 2.307 1 96.5 11 GLY B O 1
ATOM 5742 N N . ARG B 1 12 ? 2.234 5.332 3.473 1 95.31 12 ARG B N 1
ATOM 5743 C CA . ARG B 1 12 ? 1.521 4.062 3.396 1 95.31 12 ARG B CA 1
ATOM 5744 C C . ARG B 1 12 ? 2.445 2.895 3.73 1 95.31 12 ARG B C 1
ATOM 5746 O O . ARG B 1 12 ? 2.504 1.909 2.994 1 95.31 12 ARG B O 1
ATOM 5753 N N . THR B 1 13 ? 3.287 3.137 4.73 1 97.44 13 THR B N 1
ATOM 5754 C CA . THR B 1 13 ? 4.246 2.121 5.145 1 97.44 13 THR B CA 1
ATOM 5755 C C . THR B 1 13 ? 3.557 1.015 5.938 1 97.44 13 THR B C 1
ATOM 5757 O O . THR B 1 13 ? 2.465 1.216 6.473 1 97.44 13 THR B O 1
ATOM 5760 N N . PRO B 1 14 ? 4.148 -0.141 6.066 1 97.38 14 PRO B N 1
ATOM 5761 C CA . PRO B 1 14 ? 3.527 -1.271 6.758 1 97.38 14 PRO B CA 1
ATOM 5762 C C . PRO B 1 14 ? 3.381 -1.033 8.258 1 97.38 14 PRO B C 1
ATOM 5764 O O . PRO B 1 14 ? 4.262 -0.43 8.883 1 97.38 14 PRO B O 1
ATOM 5767 N N . LEU B 1 15 ? 2.266 -1.328 8.758 1 98.31 15 LEU B N 1
ATOM 5768 C CA . LEU B 1 15 ? 1.999 -1.517 10.18 1 98.31 15 LEU B CA 1
ATOM 5769 C C . LEU B 1 15 ? 1.92 -3 10.531 1 98.31 15 LEU B C 1
ATOM 5771 O O . LEU B 1 15 ? 1.003 -3.697 10.086 1 98.31 15 LEU B O 1
ATOM 5775 N N . VAL B 1 16 ? 2.945 -3.508 11.359 1 98.06 16 VAL B N 1
ATOM 5776 C CA . VAL B 1 16 ? 3.066 -4.953 11.531 1 98.06 16 VAL B CA 1
ATOM 5777 C C . VAL B 1 16 ? 2.955 -5.309 13.016 1 98.06 16 VAL B C 1
ATOM 5779 O O . VAL B 1 16 ? 3.492 -4.602 13.875 1 98.06 16 VAL B O 1
ATOM 5782 N N . ARG B 1 17 ? 2.244 -6.367 13.312 1 97.88 17 ARG B N 1
ATOM 5783 C CA . ARG B 1 17 ? 2.17 -6.879 14.68 1 97.88 17 ARG B CA 1
ATOM 5784 C C . ARG B 1 17 ? 3.473 -7.559 15.086 1 97.88 17 ARG B C 1
ATOM 5786 O O . ARG B 1 17 ? 4.012 -8.375 14.328 1 97.88 17 ARG B O 1
ATOM 5793 N N . LEU B 1 18 ? 4.066 -7.156 16.141 1 97.94 18 LEU B N 1
ATOM 5794 C CA . LEU B 1 18 ? 5.281 -7.762 16.672 1 97.94 18 LEU B CA 1
ATOM 5795 C C . LEU B 1 18 ? 4.949 -8.938 17.594 1 97.94 18 LEU B C 1
ATOM 5797 O O . LEU B 1 18 ? 3.826 -9.031 18.094 1 97.94 18 LEU B O 1
ATOM 5801 N N . ARG B 1 19 ? 5.938 -9.852 17.766 1 94.38 19 ARG B N 1
ATOM 5802 C CA . ARG B 1 19 ? 5.793 -10.977 18.688 1 94.38 19 ARG B CA 1
ATOM 5803 C C . ARG B 1 19 ? 6.078 -10.539 20.125 1 94.38 19 ARG B C 1
ATOM 5805 O O . ARG B 1 19 ? 6.977 -11.078 20.766 1 94.38 19 ARG B O 1
ATOM 5812 N N . LEU B 1 20 ? 5.605 -9.422 20.578 1 94.44 20 LEU B N 1
ATOM 5813 C CA . LEU B 1 20 ? 5.77 -8.852 21.906 1 94.44 20 LEU B CA 1
ATOM 5814 C C . LEU B 1 20 ? 4.43 -8.75 22.625 1 94.44 20 LEU B C 1
ATOM 5816 O O . LEU B 1 20 ? 3.439 -8.305 22.047 1 94.44 20 LEU B O 1
ATOM 5820 N N . GLY B 1 21 ? 4.371 -9.211 23.859 1 91.81 21 GLY B N 1
ATOM 5821 C CA . GLY B 1 21 ? 3.205 -9 24.703 1 91.81 21 GLY B CA 1
ATOM 5822 C C . GLY B 1 21 ? 2.064 -9.953 24.391 1 91.81 21 GLY B C 1
ATOM 5823 O O . GLY B 1 21 ? 1.03 -9.938 25.062 1 91.81 21 GLY B O 1
ATOM 5824 N N . ALA B 1 22 ? 2.279 -10.836 23.359 1 89.62 22 ALA B N 1
ATOM 5825 C CA . ALA B 1 22 ? 1.203 -11.719 22.922 1 89.62 22 ALA B CA 1
ATOM 5826 C C . ALA B 1 22 ? 0.746 -12.633 24.062 1 89.62 22 ALA B C 1
ATOM 5828 O O . ALA B 1 22 ? -0.452 -12.883 24.219 1 89.62 22 ALA B O 1
ATOM 5829 N N . GLU B 1 23 ? 1.66 -13.078 24.844 1 92.19 23 GLU B N 1
ATOM 5830 C CA . GLU B 1 23 ? 1.356 -13.992 25.938 1 92.19 23 GLU B CA 1
ATOM 5831 C C . GLU B 1 23 ? 0.496 -13.32 27 1 92.19 23 GLU B C 1
ATOM 5833 O O . GLU B 1 23 ? -0.206 -13.992 27.75 1 92.19 23 GLU B O 1
ATOM 5838 N N . ARG B 1 24 ? 0.467 -11.992 27.031 1 94.25 24 ARG B N 1
ATOM 5839 C CA . ARG B 1 24 ? -0.269 -11.242 28.047 1 94.25 24 ARG B CA 1
ATOM 5840 C C . ARG B 1 24 ? -1.518 -10.602 27.438 1 94.25 24 ARG B C 1
ATOM 5842 O O . ARG B 1 24 ? -2.203 -9.828 28.109 1 94.25 24 ARG B O 1
ATOM 5849 N N . GLY B 1 25 ? -1.746 -10.938 26.188 1 96.19 25 GLY B N 1
ATOM 5850 C CA . GLY B 1 25 ? -2.916 -10.367 25.531 1 96.19 25 GLY B CA 1
ATOM 5851 C C . GLY B 1 25 ? -2.738 -8.906 25.156 1 96.19 25 GLY B C 1
ATOM 5852 O O . GLY B 1 25 ? -3.715 -8.164 25.062 1 96.19 25 GLY B O 1
ATOM 5853 N N . VAL B 1 26 ? -1.497 -8.43 25.094 1 97.81 26 VAL B N 1
ATOM 5854 C CA . VAL B 1 26 ? -1.175 -7.074 24.641 1 97.81 26 VAL B CA 1
ATOM 5855 C C . VAL B 1 26 ? -0.786 -7.094 23.172 1 97.81 26 VAL B C 1
ATOM 5857 O O . VAL B 1 26 ? -0.059 -7.984 22.719 1 97.81 26 VAL B O 1
ATOM 5860 N N . GLU B 1 27 ? -1.412 -6.219 22.375 1 98 27 GLU B N 1
ATOM 5861 C CA . GLU B 1 27 ? -1.035 -6.098 20.969 1 98 27 GLU B CA 1
ATOM 5862 C C . GLU B 1 27 ? 0.009 -5.004 20.781 1 98 27 GLU B C 1
ATOM 5864 O O . GLU B 1 27 ? -0.204 -3.855 21.172 1 98 27 GLU B O 1
ATOM 5869 N N . VAL B 1 28 ? 1.114 -5.348 20.266 1 98.62 28 VAL B N 1
ATOM 5870 C CA . VAL B 1 28 ? 2.172 -4.387 19.969 1 98.62 28 VAL B CA 1
ATOM 5871 C C . VAL B 1 28 ? 2.408 -4.332 18.453 1 98.62 28 VAL B C 1
ATOM 5873 O O . VAL B 1 28 ? 2.58 -5.367 17.812 1 98.62 28 VAL B O 1
ATOM 5876 N N . TYR B 1 29 ? 2.359 -3.148 17.891 1 98.69 29 TYR B N 1
ATOM 5877 C CA . TYR B 1 29 ? 2.551 -2.949 16.453 1 98.69 29 TYR B CA 1
ATOM 5878 C C . TYR B 1 29 ? 3.752 -2.051 16.188 1 98.69 29 TYR B C 1
ATOM 5880 O O . TYR B 1 29 ? 4.09 -1.194 17 1 98.69 29 TYR B O 1
ATOM 5888 N N . ALA B 1 30 ? 4.422 -2.279 15.117 1 98.75 30 ALA B N 1
ATOM 5889 C CA . ALA B 1 30 ? 5.484 -1.414 14.609 1 98.75 30 ALA B CA 1
ATOM 5890 C C . ALA B 1 30 ? 5.086 -0.768 13.289 1 98.75 30 ALA B C 1
ATOM 5892 O O . ALA B 1 30 ? 4.711 -1.462 12.336 1 98.75 30 ALA B O 1
ATOM 5893 N N . LYS B 1 31 ? 4.98 0.532 13.258 1 98.75 31 LYS B N 1
ATOM 5894 C CA . LYS B 1 31 ? 4.848 1.261 12 1 98.75 31 LYS B CA 1
ATOM 5895 C C . LYS B 1 31 ? 6.195 1.415 11.305 1 98.75 31 LYS B C 1
ATOM 5897 O O . LYS B 1 31 ? 7.047 2.188 11.758 1 98.75 31 LYS B O 1
ATOM 5902 N N . LEU B 1 32 ? 6.434 0.743 10.18 1 98.44 32 LEU B N 1
ATOM 5903 C CA . LEU B 1 32 ? 7.746 0.623 9.547 1 98.44 32 LEU B CA 1
ATOM 5904 C C . LEU B 1 32 ? 8.008 1.794 8.602 1 98.44 32 LEU B C 1
ATOM 5906 O O . LEU B 1 32 ? 8.148 1.604 7.395 1 98.44 32 LEU B O 1
ATOM 5910 N N . GLU B 1 33 ? 8.25 2.932 9.203 1 98.06 33 GLU B N 1
ATOM 5911 C CA . GLU B 1 33 ? 8.562 4.125 8.422 1 98.06 33 GLU B CA 1
ATOM 5912 C C . GLU B 1 33 ? 9.906 3.986 7.711 1 98.06 33 GLU B C 1
ATOM 5914 O O . GLU B 1 33 ? 10.172 4.695 6.742 1 98.06 33 GLU B O 1
ATOM 5919 N N . LEU B 1 34 ? 10.734 3.047 8.172 1 96.94 34 LEU B N 1
ATOM 5920 C CA . LEU B 1 34 ? 12 2.736 7.52 1 96.94 34 LEU B CA 1
ATOM 5921 C C . LEU B 1 34 ? 11.766 2.225 6.102 1 96.94 34 LEU B C 1
ATOM 5923 O O . LEU B 1 34 ? 12.703 2.158 5.301 1 96.94 34 LEU B O 1
ATOM 5927 N N . GLN B 1 35 ? 10.484 1.921 5.742 1 96.19 35 GLN B N 1
ATOM 5928 C CA . GLN B 1 35 ? 10.164 1.359 4.434 1 96.19 35 GLN B CA 1
ATOM 5929 C C . GLN B 1 35 ? 9.797 2.457 3.438 1 96.19 35 GLN B C 1
ATOM 5931 O O . GLN B 1 35 ? 9.523 2.176 2.27 1 96.19 35 GLN B O 1
ATOM 5936 N N . ASN B 1 36 ? 9.836 3.736 3.854 1 96.62 36 ASN B N 1
ATOM 5937 C CA . ASN B 1 36 ? 9.859 4.785 2.838 1 96.62 36 ASN B CA 1
ATOM 5938 C C . ASN B 1 36 ? 11.078 4.66 1.933 1 96.62 36 ASN B C 1
ATOM 5940 O O . ASN B 1 36 ? 12.016 3.922 2.244 1 96.62 36 ASN B O 1
ATOM 5944 N N . LEU B 1 37 ? 11.133 5.312 0.767 1 94.31 37 LEU B N 1
ATOM 5945 C CA . LEU B 1 37 ? 12.195 5.145 -0.218 1 94.31 37 LEU B CA 1
ATOM 5946 C C . LEU B 1 37 ? 13.562 5.391 0.412 1 94.31 37 LEU B C 1
ATOM 5948 O O . LEU B 1 37 ? 14.5 4.633 0.172 1 94.31 37 LEU B O 1
ATOM 5952 N N . PHE B 1 38 ? 13.617 6.445 1.283 1 95.19 38 PHE B N 1
ATOM 5953 C CA . PHE B 1 38 ? 14.898 6.73 1.922 1 95.19 38 PHE B CA 1
ATOM 5954 C C . PHE B 1 38 ? 14.734 6.824 3.434 1 95.19 38 PHE B C 1
ATOM 5956 O O . PHE B 1 38 ? 15.672 7.219 4.137 1 95.19 38 PHE B O 1
ATOM 5963 N N . ALA B 1 39 ? 13.508 6.543 4.004 1 94.44 39 ALA B N 1
ATOM 5964 C CA . ALA B 1 39 ? 13.195 6.473 5.43 1 94.44 39 ALA B CA 1
ATOM 5965 C C . ALA B 1 39 ? 12.125 7.492 5.812 1 94.44 39 ALA B C 1
ATOM 5967 O O . ALA B 1 39 ? 11.43 8.023 4.941 1 94.44 39 ALA B O 1
ATOM 5968 N N . MET B 1 40 ? 11.977 7.758 7.07 1 96.25 40 MET B N 1
ATOM 5969 C CA . MET B 1 40 ? 10.812 8.43 7.633 1 96.25 40 MET B CA 1
ATOM 5970 C C . MET B 1 40 ? 10.758 9.891 7.195 1 96.25 40 MET B C 1
ATOM 5972 O O . MET B 1 40 ? 9.672 10.453 7.02 1 96.25 40 MET B O 1
ATOM 5976 N N . LYS B 1 41 ? 11.93 10.547 7.02 1 97.31 41 LYS B N 1
ATOM 5977 C CA . LYS B 1 41 ? 11.906 11.992 6.816 1 97.31 41 LYS B CA 1
ATOM 5978 C C . LYS B 1 41 ? 11.594 12.344 5.363 1 97.31 41 LYS B C 1
ATOM 5980 O O . LYS B 1 41 ? 11.508 13.523 5.008 1 97.31 41 LYS B O 1
ATOM 5985 N N . ASP B 1 42 ? 11.414 11.289 4.52 1 98.12 42 ASP B N 1
ATOM 5986 C CA . ASP B 1 42 ? 10.797 11.539 3.221 1 98.12 42 ASP B CA 1
ATOM 5987 C C . ASP B 1 42 ? 9.469 12.281 3.371 1 98.12 42 ASP B C 1
ATOM 5989 O O . ASP B 1 42 ? 9.156 13.164 2.574 1 98.12 42 ASP B O 1
ATOM 5993 N N . ARG B 1 43 ? 8.734 11.938 4.434 1 98.44 43 ARG B N 1
ATOM 5994 C CA . ARG B 1 43 ? 7.469 12.602 4.715 1 98.44 43 ARG B CA 1
ATOM 5995 C C . ARG B 1 43 ? 7.68 14.094 4.957 1 98.44 43 ARG B C 1
ATOM 5997 O O . ARG B 1 43 ? 6.926 14.922 4.441 1 98.44 43 ARG B O 1
ATOM 6004 N N . VAL B 1 44 ? 8.695 14.367 5.758 1 98.44 44 VAL B N 1
ATOM 6005 C CA . VAL B 1 44 ? 8.961 15.742 6.168 1 98.44 44 VAL B CA 1
ATOM 6006 C C . VAL B 1 44 ? 9.375 16.578 4.957 1 98.44 44 VAL B C 1
ATOM 6008 O O . VAL B 1 44 ? 8.852 17.672 4.738 1 98.44 44 VAL B O 1
ATOM 6011 N N . ALA B 1 45 ? 10.305 16.016 4.195 1 98.62 45 ALA B N 1
ATOM 6012 C CA . ALA B 1 45 ? 10.773 16.734 3.002 1 98.62 45 ALA B CA 1
ATOM 6013 C C . ALA B 1 45 ? 9.617 17 2.043 1 98.62 45 ALA B C 1
ATOM 6015 O O . ALA B 1 45 ? 9.484 18.109 1.522 1 98.62 45 ALA B O 1
ATOM 6016 N N . ARG B 1 46 ? 8.773 16 1.831 1 98.62 46 ARG B N 1
ATOM 6017 C CA . ARG B 1 46 ? 7.633 16.172 0.937 1 98.62 46 ARG B CA 1
ATOM 6018 C C . ARG B 1 46 ? 6.715 17.281 1.421 1 98.62 46 ARG B C 1
ATOM 6020 O O . ARG B 1 46 ? 6.352 18.172 0.65 1 98.62 46 ARG B O 1
ATOM 6027 N N . ASN B 1 47 ? 6.336 17.219 2.699 1 98.56 47 ASN B N 1
ATOM 6028 C CA . ASN B 1 47 ? 5.395 18.203 3.232 1 98.56 47 ASN B CA 1
ATOM 6029 C C . ASN B 1 47 ? 5.977 19.609 3.205 1 98.56 47 ASN B C 1
ATOM 6031 O O . ASN B 1 47 ? 5.309 20.562 2.771 1 98.56 47 ASN B O 1
ATOM 6035 N N . ILE B 1 48 ? 7.238 19.781 3.613 1 98.62 48 ILE B N 1
ATOM 6036 C CA . ILE B 1 48 ? 7.867 21.109 3.701 1 98.62 48 ILE B CA 1
ATOM 6037 C C . ILE B 1 48 ? 7.996 21.703 2.303 1 98.62 48 ILE B C 1
ATOM 6039 O O . ILE B 1 48 ? 7.633 22.859 2.084 1 98.62 48 ILE B O 1
ATOM 6043 N N . LEU B 1 49 ? 8.492 20.953 1.359 1 98.62 49 LEU B N 1
ATOM 6044 C CA . LEU B 1 49 ? 8.758 21.5 0.032 1 98.62 49 LEU B CA 1
ATOM 6045 C C . LEU B 1 49 ? 7.457 21.797 -0.704 1 98.62 49 LEU B C 1
ATOM 6047 O O . LEU B 1 49 ? 7.348 22.812 -1.383 1 98.62 49 LEU B O 1
ATOM 6051 N N . LEU B 1 50 ? 6.445 20.938 -0.603 1 98.25 50 LEU B N 1
ATOM 6052 C CA . LEU B 1 50 ? 5.172 21.188 -1.269 1 98.25 50 LEU B CA 1
ATOM 6053 C C . LEU B 1 50 ? 4.477 22.406 -0.658 1 98.25 50 LEU B C 1
ATOM 6055 O O . LEU B 1 50 ? 3.877 23.203 -1.375 1 98.25 50 LEU B O 1
ATOM 6059 N N . GLU B 1 51 ? 4.535 22.531 0.71 1 98 51 GLU B N 1
ATOM 6060 C CA . GLU B 1 51 ? 3.959 23.703 1.365 1 98 51 GLU B CA 1
ATOM 6061 C C . GLU B 1 51 ? 4.68 24.984 0.944 1 98 51 GLU B C 1
ATOM 6063 O O . GLU B 1 51 ? 4.043 26.016 0.716 1 98 51 GLU B O 1
ATOM 6068 N N . ALA B 1 52 ? 5.984 24.906 0.877 1 98.44 52 ALA B N 1
ATOM 6069 C CA . ALA B 1 52 ? 6.77 26.062 0.477 1 98.44 52 ALA B CA 1
ATOM 6070 C C . ALA B 1 52 ? 6.422 26.5 -0.943 1 98.44 52 ALA B C 1
ATOM 6072 O O . ALA B 1 52 ? 6.355 27.703 -1.233 1 98.44 52 ALA B O 1
ATOM 6073 N N . ARG B 1 53 ? 6.215 25.547 -1.827 1 98 53 ARG B N 1
ATOM 6074 C CA . ARG B 1 53 ? 5.797 25.875 -3.189 1 98 53 ARG B CA 1
ATOM 6075 C C . ARG B 1 53 ? 4.406 26.5 -3.205 1 98 53 ARG B C 1
ATOM 6077 O O . ARG B 1 53 ? 4.172 27.484 -3.916 1 98 53 ARG B O 1
ATOM 6084 N N . ALA B 1 54 ? 3.543 25.922 -2.426 1 96.81 54 ALA B N 1
ATOM 6085 C CA . ALA B 1 54 ? 2.18 26.453 -2.363 1 96.81 54 ALA B CA 1
ATOM 6086 C C . ALA B 1 54 ? 2.162 27.891 -1.845 1 96.81 54 ALA B C 1
ATOM 6088 O O . ALA B 1 54 ? 1.358 28.703 -2.295 1 96.81 54 ALA B O 1
ATOM 6089 N N . LEU B 1 55 ? 3.064 28.203 -0.911 1 96.56 55 LEU B N 1
ATOM 6090 C CA . LEU B 1 55 ? 3.15 29.531 -0.306 1 96.56 55 LEU B CA 1
ATOM 6091 C C . LEU B 1 55 ? 3.928 30.484 -1.202 1 96.56 55 LEU B C 1
ATOM 6093 O O . LEU B 1 55 ? 3.873 31.703 -1.012 1 96.56 55 LEU B O 1
ATOM 6097 N N . GLY B 1 56 ? 4.699 29.922 -2.137 1 96.56 56 GLY B N 1
ATOM 6098 C CA . GLY B 1 56 ? 5.504 30.734 -3.035 1 96.56 56 GLY B CA 1
ATOM 6099 C C . GLY B 1 56 ? 6.883 31.047 -2.482 1 96.56 56 GLY B C 1
ATOM 6100 O O . GLY B 1 56 ? 7.695 31.688 -3.156 1 96.56 56 GLY B O 1
ATOM 6101 N N . THR B 1 57 ? 7.18 30.578 -1.262 1 97.38 57 THR B N 1
ATOM 6102 C CA . THR B 1 57 ? 8.492 30.812 -0.675 1 97.38 57 THR B CA 1
ATOM 6103 C C . THR B 1 57 ? 9.562 29.984 -1.38 1 97.38 57 THR B C 1
ATOM 6105 O O . THR B 1 57 ? 10.742 30.328 -1.345 1 97.38 57 THR B O 1
ATOM 6108 N N . LEU B 1 58 ? 9.195 28.906 -2.014 1 98.19 58 LEU B N 1
ATOM 6109 C CA . LEU B 1 58 ? 10.031 28.125 -2.924 1 98.19 58 LEU B CA 1
ATOM 6110 C C . LEU B 1 58 ? 9.516 28.234 -4.355 1 98.19 58 LEU B C 1
ATOM 6112 O O . LEU B 1 58 ? 8.531 27.562 -4.711 1 98.19 58 LEU B O 1
ATOM 6116 N N . ARG B 1 59 ? 10.188 29.047 -5.062 1 97.5 59 ARG B N 1
ATOM 6117 C CA . ARG B 1 59 ? 9.781 29.234 -6.453 1 97.5 59 ARG B CA 1
ATOM 6118 C C . ARG B 1 59 ? 10.203 28.031 -7.301 1 97.5 59 ARG B C 1
ATOM 6120 O O . ARG B 1 59 ? 11.203 27.375 -7.008 1 97.5 59 ARG B O 1
ATOM 6127 N N . PRO B 1 60 ? 9.461 27.797 -8.344 1 95.88 60 PRO B N 1
ATOM 6128 C CA . PRO B 1 60 ? 9.867 26.703 -9.234 1 95.88 60 PRO B CA 1
ATOM 6129 C C . PRO B 1 60 ? 11.297 26.875 -9.75 1 95.88 60 PRO B C 1
ATOM 6131 O O . PRO B 1 60 ? 11.664 27.953 -10.227 1 95.88 60 PRO B O 1
ATOM 6134 N N . GLY B 1 61 ? 12.078 25.844 -9.516 1 95.94 61 GLY B N 1
ATOM 6135 C CA . GLY B 1 61 ? 13.43 25.844 -10.047 1 95.94 61 GLY B CA 1
ATOM 6136 C C . GLY B 1 61 ? 14.453 26.438 -9.094 1 95.94 61 GLY B C 1
ATOM 6137 O O . GLY B 1 61 ? 15.656 26.297 -9.305 1 95.94 61 GLY B O 1
ATOM 6138 N N . ALA B 1 62 ? 13.977 27.125 -8.016 1 98 62 ALA B N 1
ATOM 6139 C CA . ALA B 1 62 ? 14.898 27.703 -7.047 1 98 62 ALA B CA 1
ATOM 6140 C C . ALA B 1 62 ? 15.633 26.625 -6.273 1 98 62 ALA B C 1
ATOM 6142 O O . ALA B 1 62 ? 15.102 25.531 -6.062 1 98 62 ALA B O 1
ATOM 6143 N N . PRO B 1 63 ? 16.859 26.875 -5.844 1 98.31 63 PRO B N 1
ATOM 6144 C CA . PRO B 1 63 ? 17.641 25.859 -5.133 1 98.31 63 PRO B CA 1
ATOM 6145 C C . PRO B 1 63 ? 17.109 25.594 -3.725 1 98.31 63 PRO B C 1
ATOM 6147 O O . PRO B 1 63 ? 16.484 26.469 -3.115 1 98.31 63 PRO B O 1
ATOM 6150 N N . VAL B 1 64 ? 17.312 24.469 -3.275 1 98.69 64 VAL B N 1
ATOM 6151 C CA . VAL B 1 64 ? 17.047 24.078 -1.895 1 98.69 64 VAL B CA 1
ATOM 6152 C C . VAL B 1 64 ? 18.375 23.75 -1.196 1 98.69 64 VAL B C 1
ATOM 6154 O O . VAL B 1 64 ? 19.203 23.031 -1.747 1 98.69 64 VAL B O 1
ATOM 6157 N N . VAL B 1 65 ? 18.641 24.266 -0.02 1 98.25 65 VAL B N 1
ATOM 6158 C CA . VAL B 1 65 ? 19.859 24.047 0.733 1 98.25 65 VAL B CA 1
ATOM 6159 C C . VAL B 1 65 ? 19.531 23.453 2.102 1 98.25 65 VAL B C 1
ATOM 6161 O O . VAL B 1 65 ? 18.656 23.953 2.801 1 98.25 65 VAL B O 1
ATOM 6164 N N . GLU B 1 66 ? 20.109 22.422 2.449 1 96.38 66 GLU B N 1
ATOM 6165 C CA . GLU B 1 66 ? 19.906 21.766 3.738 1 96.38 66 GLU B CA 1
ATOM 6166 C C . GLU B 1 66 ? 21.219 21.328 4.355 1 96.38 66 GLU B C 1
ATOM 6168 O O . GLU B 1 66 ? 22.172 21.031 3.637 1 96.38 66 GLU B O 1
ATOM 6173 N N . SER B 1 67 ? 21.312 21.422 5.652 1 93.19 67 SER B N 1
ATOM 6174 C CA . SER B 1 67 ? 22.422 20.859 6.402 1 93.19 67 SER B CA 1
ATOM 6175 C C . SER B 1 67 ? 22 19.594 7.148 1 93.19 67 SER B C 1
ATOM 6177 O O . SER B 1 67 ? 21.188 19.656 8.078 1 93.19 67 SER B O 1
ATOM 6179 N N . SER B 1 68 ? 22.453 18.484 6.719 1 87.31 68 SER B N 1
ATOM 6180 C CA . SER B 1 68 ? 22.094 17.188 7.309 1 87.31 68 SER B CA 1
ATOM 6181 C C . SER B 1 68 ? 23.031 16.078 6.828 1 87.31 68 SER B C 1
ATOM 6183 O O . SER B 1 68 ? 23.578 16.156 5.723 1 87.31 68 SER B O 1
ATOM 6185 N N . SER B 1 69 ? 23.203 15.172 7.66 1 79.19 69 SER B N 1
ATOM 6186 C CA . SER B 1 69 ? 24 14.008 7.289 1 79.19 69 SER B CA 1
ATOM 6187 C C . SER B 1 69 ? 23.156 12.742 7.258 1 79.19 69 SER B C 1
ATOM 6189 O O . SER B 1 69 ? 23.688 11.625 7.203 1 79.19 69 SER B O 1
ATOM 6191 N N . GLY B 1 70 ? 21.922 12.883 7.328 1 88.81 70 GLY B N 1
ATOM 6192 C CA . GLY B 1 70 ? 21.094 11.688 7.473 1 88.81 70 GLY B CA 1
ATOM 6193 C C . GLY B 1 70 ? 19.859 11.703 6.59 1 88.81 70 GLY B C 1
ATOM 6194 O O . GLY B 1 70 ? 19.938 12.039 5.402 1 88.81 70 GLY B O 1
ATOM 6195 N N . THR B 1 71 ? 18.781 11.266 7.207 1 92 71 THR B N 1
ATOM 6196 C CA . THR B 1 71 ? 17.578 10.945 6.438 1 92 71 THR B CA 1
ATOM 6197 C C . THR B 1 71 ? 16.906 12.219 5.945 1 92 71 THR B C 1
ATOM 6199 O O . THR B 1 71 ? 16.188 12.195 4.938 1 92 71 THR B O 1
ATOM 6202 N N . MET B 1 72 ? 17.125 13.375 6.617 1 95.5 72 MET B N 1
ATOM 6203 C CA . MET B 1 72 ? 16.562 14.625 6.109 1 95.5 72 MET B CA 1
ATOM 6204 C C . MET B 1 72 ? 17.219 15.016 4.789 1 95.5 72 MET B C 1
ATOM 6206 O O . MET B 1 72 ? 16.531 15.461 3.863 1 95.5 72 MET B O 1
ATOM 6210 N N . ALA B 1 73 ? 18.547 14.883 4.758 1 96.5 73 ALA B N 1
ATOM 6211 C CA . ALA B 1 73 ? 19.266 15.156 3.512 1 96.5 73 ALA B CA 1
ATOM 6212 C C . ALA B 1 73 ? 18.719 14.297 2.371 1 96.5 73 ALA B C 1
ATOM 6214 O O . ALA B 1 73 ? 18.516 14.797 1.261 1 96.5 73 ALA B O 1
ATOM 6215 N N . LEU B 1 74 ? 18.5 13.062 2.672 1 97.19 74 LEU B N 1
ATOM 6216 C CA . LEU B 1 74 ? 18.031 12.133 1.654 1 97.19 74 LEU B CA 1
ATOM 6217 C C . LEU B 1 74 ? 16.609 12.477 1.215 1 97.19 74 LEU B C 1
ATOM 6219 O O . LEU B 1 74 ? 16.297 12.422 0.024 1 97.19 74 LEU B O 1
ATOM 6223 N N . GLY B 1 75 ? 15.719 12.797 2.195 1 98.06 75 GLY B N 1
ATOM 6224 C CA . GLY B 1 75 ? 14.375 13.219 1.853 1 98.06 75 GLY B CA 1
ATOM 6225 C C . GLY B 1 75 ? 14.336 14.445 0.962 1 98.06 75 GLY B C 1
ATOM 6226 O O . GLY B 1 75 ? 13.602 14.477 -0.027 1 98.06 75 GLY B O 1
ATOM 6227 N N . VAL B 1 76 ? 15.172 15.422 1.297 1 98.38 76 VAL B N 1
ATOM 6228 C CA . VAL B 1 76 ? 15.234 16.656 0.523 1 98.38 76 VAL B CA 1
ATOM 6229 C C . VAL B 1 76 ? 15.781 16.375 -0.872 1 98.38 76 VAL B C 1
ATOM 6231 O O . VAL B 1 76 ? 15.328 16.953 -1.858 1 98.38 76 VAL B O 1
ATOM 6234 N N . ALA B 1 77 ? 16.766 15.5 -0.93 1 98.19 77 ALA B N 1
ATOM 6235 C CA . ALA B 1 77 ? 17.297 15.094 -2.223 1 98.19 77 ALA B CA 1
ATOM 6236 C C . ALA B 1 77 ? 16.219 14.445 -3.086 1 98.19 77 ALA B C 1
ATOM 6238 O O . ALA B 1 77 ? 16.078 14.781 -4.262 1 98.19 77 ALA B O 1
ATOM 6239 N N . LEU B 1 78 ? 15.484 13.523 -2.486 1 98.06 78 LEU B N 1
ATOM 6240 C CA . LEU B 1 78 ? 14.438 12.797 -3.189 1 98.06 78 LEU B CA 1
ATOM 6241 C C . LEU B 1 78 ? 13.383 13.758 -3.729 1 98.06 78 LEU B C 1
ATOM 6243 O O . LEU B 1 78 ? 13.156 13.82 -4.938 1 98.06 78 LEU B O 1
ATOM 6247 N N . VAL B 1 79 ? 12.789 14.586 -2.889 1 98.31 79 VAL B N 1
ATOM 6248 C CA . VAL B 1 79 ? 11.633 15.391 -3.256 1 98.31 79 VAL B CA 1
ATOM 6249 C C . VAL B 1 79 ? 12.086 16.609 -4.047 1 98.31 79 VAL B C 1
ATOM 6251 O O . VAL B 1 79 ? 11.477 16.969 -5.059 1 98.31 79 VAL B O 1
ATOM 6254 N N . GLY B 1 80 ? 13.164 17.25 -3.553 1 98.38 80 GLY B N 1
ATOM 6255 C CA . GLY B 1 80 ? 13.664 18.438 -4.246 1 98.38 80 GLY B CA 1
ATOM 6256 C C . GLY B 1 80 ? 14.031 18.156 -5.691 1 98.38 80 GLY B C 1
ATOM 6257 O O . GLY B 1 80 ? 13.586 18.859 -6.598 1 98.38 80 GLY B O 1
ATOM 6258 N N . ARG B 1 81 ? 14.812 17.109 -5.895 1 97.19 81 ARG B N 1
ATOM 6259 C CA . ARG B 1 81 ? 15.242 16.766 -7.246 1 97.19 81 ARG B CA 1
ATOM 6260 C C . ARG B 1 81 ? 14.062 16.312 -8.102 1 97.19 81 ARG B C 1
ATOM 6262 O O . ARG B 1 81 ? 13.984 16.641 -9.281 1 97.19 81 ARG B O 1
ATOM 6269 N N . SER B 1 82 ? 13.188 15.586 -7.5 1 95.94 82 SER B N 1
ATOM 6270 C CA . SER B 1 82 ? 12.016 15.102 -8.227 1 95.94 82 SER B CA 1
ATOM 6271 C C . SER B 1 82 ? 11.148 16.266 -8.703 1 95.94 82 SER B C 1
ATOM 6273 O O . SER B 1 82 ? 10.484 16.156 -9.742 1 95.94 82 SER B O 1
ATOM 6275 N N . LEU B 1 83 ? 11.133 17.344 -7.957 1 96 83 LEU B N 1
ATOM 6276 C CA . LEU B 1 83 ? 10.32 18.5 -8.297 1 96 83 LEU B CA 1
ATOM 6277 C C . LEU B 1 83 ? 11.086 19.453 -9.211 1 96 83 LEU B C 1
ATOM 6279 O O . LEU B 1 83 ? 10.562 20.516 -9.586 1 96 83 LEU B O 1
ATOM 6283 N N . GLY B 1 84 ? 12.344 19.172 -9.531 1 95.75 84 GLY B N 1
ATOM 6284 C CA . GLY B 1 84 ? 13.102 19.938 -10.508 1 95.75 84 GLY B CA 1
ATOM 6285 C C . GLY B 1 84 ? 13.977 21 -9.883 1 95.75 84 GLY B C 1
ATOM 6286 O O . GLY B 1 84 ? 14.438 21.922 -10.562 1 95.75 84 GLY B O 1
ATOM 6287 N N . HIS B 1 85 ? 14.227 20.922 -8.562 1 98.06 85 HIS B N 1
ATOM 6288 C CA . HIS B 1 85 ? 15.078 21.891 -7.883 1 98.06 85 HIS B CA 1
ATOM 6289 C C . HIS B 1 85 ? 16.516 21.406 -7.828 1 98.06 85 HIS B C 1
ATOM 6291 O O . HIS B 1 85 ? 16.781 20.203 -7.75 1 98.06 85 HIS B O 1
ATOM 6297 N N . GLU B 1 86 ? 17.453 22.359 -7.887 1 97.94 86 GLU B N 1
ATOM 6298 C CA . GLU B 1 86 ? 18.812 22.047 -7.465 1 97.94 86 GLU B CA 1
ATOM 6299 C C . GLU B 1 86 ? 18.891 21.859 -5.949 1 97.94 86 GLU B C 1
ATOM 6301 O O . GLU B 1 86 ? 18.344 22.656 -5.195 1 97.94 86 GLU B O 1
ATOM 6306 N N . VAL B 1 87 ? 19.531 20.828 -5.508 1 98.5 87 VAL B N 1
ATOM 6307 C CA . VAL B 1 87 ? 19.594 20.547 -4.078 1 98.5 87 VAL B CA 1
ATOM 6308 C C . VAL B 1 87 ? 21.047 20.562 -3.605 1 98.5 87 VAL B C 1
ATOM 6310 O O . VAL B 1 87 ? 21.891 19.875 -4.164 1 98.5 87 VAL B O 1
ATOM 6313 N N . HIS B 1 88 ? 21.297 21.375 -2.629 1 98.44 88 HIS B N 1
ATOM 6314 C CA . HIS B 1 88 ? 22.609 21.5 -1.98 1 98.44 88 HIS B CA 1
ATOM 6315 C C . HIS B 1 88 ? 22.562 20.938 -0.563 1 98.44 88 HIS B C 1
ATOM 6317 O O . HIS B 1 88 ? 21.766 21.391 0.266 1 98.44 88 HIS B O 1
ATOM 6323 N N . ILE B 1 89 ? 23.391 19.984 -0.331 1 98.06 89 ILE B N 1
ATOM 6324 C CA . ILE B 1 89 ? 23.453 19.375 0.998 1 98.06 89 ILE B CA 1
ATOM 6325 C C . ILE B 1 89 ? 24.812 19.688 1.635 1 98.06 89 ILE B C 1
ATOM 6327 O O . ILE B 1 89 ? 25.859 19.375 1.066 1 98.06 89 ILE B O 1
ATOM 6331 N N . VAL B 1 90 ? 24.828 20.297 2.77 1 96.88 90 VAL B N 1
ATOM 6332 C CA . VAL B 1 90 ? 26.031 20.531 3.555 1 96.88 90 VAL B CA 1
ATOM 6333 C C . VAL B 1 90 ? 26.188 19.438 4.602 1 96.88 90 VAL B C 1
ATOM 6335 O O . VAL B 1 90 ? 25.266 19.172 5.375 1 96.88 90 VAL B O 1
ATOM 6338 N N . THR B 1 91 ? 27.25 18.781 4.551 1 94.44 91 THR B N 1
ATOM 6339 C CA . THR B 1 91 ? 27.516 17.703 5.5 1 94.44 91 THR B CA 1
ATOM 6340 C C . THR B 1 91 ? 28.969 17.75 5.98 1 94.44 91 THR B C 1
ATOM 6342 O O . THR B 1 91 ? 29.656 18.75 5.805 1 94.44 91 THR B O 1
ATOM 6345 N N . ASP B 1 92 ? 29.375 16.766 6.781 1 90.31 92 ASP B N 1
ATOM 6346 C CA . ASP B 1 92 ? 30.734 16.688 7.305 1 90.31 92 ASP B CA 1
ATOM 6347 C C . ASP B 1 92 ? 31.344 15.32 7.016 1 90.31 92 ASP B C 1
ATOM 6349 O O . ASP B 1 92 ? 30.672 14.422 6.508 1 90.31 92 ASP B O 1
ATOM 6353 N N . PRO B 1 93 ? 32.594 15.141 7.223 1 86.56 93 PRO B N 1
ATOM 6354 C CA . PRO B 1 93 ? 33.312 13.953 6.766 1 86.56 93 PRO B CA 1
ATOM 6355 C C . PRO B 1 93 ? 32.844 12.672 7.445 1 86.56 93 PRO B C 1
ATOM 6357 O O . PRO B 1 93 ? 33.188 11.57 7.012 1 86.56 93 PRO B O 1
ATOM 6360 N N . ARG B 1 94 ? 32.125 12.742 8.43 1 81.31 94 ARG B N 1
ATOM 6361 C CA . ARG B 1 94 ? 31.672 11.57 9.164 1 81.31 94 ARG B CA 1
ATOM 6362 C C . ARG B 1 94 ? 30.453 10.945 8.5 1 81.31 94 ARG B C 1
ATOM 6364 O O . ARG B 1 94 ? 29.969 9.898 8.93 1 81.31 94 ARG B O 1
ATOM 6371 N N . ILE B 1 95 ? 29.906 11.523 7.453 1 87.19 95 ILE B N 1
ATOM 6372 C CA . ILE B 1 95 ? 28.75 10.992 6.754 1 87.19 95 ILE B CA 1
ATOM 6373 C C . ILE B 1 95 ? 29.031 9.57 6.293 1 87.19 95 ILE B C 1
ATOM 6375 O O . ILE B 1 95 ? 30.141 9.266 5.836 1 87.19 95 ILE B O 1
ATOM 6379 N N . ASP B 1 96 ? 28.109 8.68 6.508 1 86.12 96 ASP B N 1
ATOM 6380 C CA . ASP B 1 96 ? 28.297 7.289 6.102 1 86.12 96 ASP B CA 1
ATOM 6381 C C . ASP B 1 96 ? 28.328 7.16 4.582 1 86.12 96 ASP B C 1
ATOM 6383 O O . ASP B 1 96 ? 27.641 7.91 3.877 1 86.12 96 ASP B O 1
ATOM 6387 N N . PRO B 1 97 ? 29.016 6.18 4.047 1 87.69 97 PRO B N 1
ATOM 6388 C CA . PRO B 1 97 ? 29.25 6.039 2.607 1 87.69 97 PRO B CA 1
ATOM 6389 C C . PRO B 1 97 ? 27.969 5.797 1.816 1 87.69 97 PRO B C 1
ATOM 6391 O O . PRO B 1 97 ? 27.844 6.25 0.676 1 87.69 97 PRO B O 1
ATOM 6394 N N . VAL B 1 98 ? 27.047 5.109 2.379 1 91.06 98 VAL B N 1
ATOM 6395 C CA . VAL B 1 98 ? 25.812 4.797 1.677 1 91.06 98 VAL B CA 1
ATOM 6396 C C . VAL B 1 98 ? 25 6.074 1.464 1 91.06 98 VAL B C 1
ATOM 6398 O O . VAL B 1 98 ? 24.484 6.312 0.37 1 91.06 98 VAL B O 1
ATOM 6401 N N . THR B 1 99 ? 24.906 6.906 2.521 1 93.31 99 THR B N 1
ATOM 6402 C CA . THR B 1 99 ? 24.188 8.172 2.426 1 93.31 99 THR B CA 1
ATOM 6403 C C . THR B 1 99 ? 24.859 9.094 1.404 1 93.31 99 THR B C 1
ATOM 6405 O O . THR B 1 99 ? 24.172 9.719 0.589 1 93.31 99 THR B O 1
ATOM 6408 N N . LEU B 1 100 ? 26.172 9.125 1.469 1 94.56 100 LEU B N 1
ATOM 6409 C CA . LEU B 1 100 ? 26.906 9.969 0.535 1 94.56 100 LEU B CA 1
ATOM 6410 C C . LEU B 1 100 ? 26.688 9.516 -0.903 1 94.56 100 LEU B C 1
ATOM 6412 O O . LEU B 1 100 ? 26.453 10.344 -1.789 1 94.56 100 LEU B O 1
ATOM 6416 N N . ALA B 1 101 ? 26.734 8.211 -1.124 1 95.06 101 ALA B N 1
ATOM 6417 C CA . ALA B 1 101 ? 26.5 7.656 -2.453 1 95.06 101 ALA B CA 1
ATOM 6418 C C . ALA B 1 101 ? 25.094 8 -2.949 1 95.06 101 ALA B C 1
ATOM 6420 O O . ALA B 1 101 ? 24.906 8.328 -4.121 1 95.06 101 ALA B O 1
ATOM 6421 N N . LYS B 1 102 ? 24.125 7.938 -2.082 1 96.44 102 LYS B N 1
ATOM 6422 C CA . LYS B 1 102 ? 22.75 8.266 -2.428 1 96.44 102 LYS B CA 1
ATOM 6423 C C . LYS B 1 102 ? 22.609 9.727 -2.852 1 96.44 102 LYS B C 1
ATOM 6425 O O . LYS B 1 102 ? 22.016 10.023 -3.885 1 96.44 102 LYS B O 1
ATOM 6430 N N . LEU B 1 103 ? 23.203 10.602 -2.039 1 97.56 103 LEU B N 1
ATOM 6431 C CA . LEU B 1 103 ? 23.078 12.023 -2.305 1 97.56 103 LEU B CA 1
ATOM 6432 C C . LEU B 1 103 ? 23.719 12.391 -3.645 1 97.56 103 LEU B C 1
ATOM 6434 O O . LEU B 1 103 ? 23.109 13.109 -4.445 1 97.56 103 LEU B O 1
ATOM 6438 N N . ARG B 1 104 ? 24.844 11.812 -3.912 1 97.31 104 ARG B N 1
ATOM 6439 C CA . ARG B 1 104 ? 25.531 12.086 -5.172 1 97.31 104 ARG B CA 1
ATOM 6440 C C . ARG B 1 104 ? 24.766 11.492 -6.352 1 97.31 104 ARG B C 1
ATOM 6442 O O . ARG B 1 104 ? 24.594 12.148 -7.379 1 97.31 104 ARG B O 1
ATOM 6449 N N . ALA B 1 105 ? 24.328 10.312 -6.137 1 97.56 105 ALA B N 1
ATOM 6450 C CA . ALA B 1 105 ? 23.641 9.602 -7.203 1 97.56 105 ALA B CA 1
ATOM 6451 C C . ALA B 1 105 ? 22.328 10.312 -7.574 1 97.56 105 ALA B C 1
ATOM 6453 O O . ALA B 1 105 ? 21.922 10.305 -8.734 1 97.56 105 ALA B O 1
ATOM 6454 N N . LEU B 1 106 ? 21.672 10.938 -6.605 1 97.75 106 LEU B N 1
ATOM 6455 C CA . LEU B 1 106 ? 20.406 11.625 -6.84 1 97.75 106 LEU B CA 1
ATOM 6456 C C . LEU B 1 106 ? 20.625 12.984 -7.488 1 97.75 106 LEU B C 1
ATOM 6458 O O . LEU B 1 106 ? 19.672 13.672 -7.848 1 97.75 106 LEU B O 1
ATOM 6462 N N . GLY B 1 107 ? 21.859 13.352 -7.633 1 97.38 107 GLY B N 1
ATOM 6463 C CA . GLY B 1 107 ? 22.203 14.562 -8.359 1 97.38 107 GLY B CA 1
ATOM 6464 C C . GLY B 1 107 ? 22.359 15.781 -7.465 1 97.38 107 GLY B C 1
ATOM 6465 O O . GLY B 1 107 ? 22.297 16.922 -7.934 1 97.38 107 GLY B O 1
ATOM 6466 N N . CYS B 1 108 ? 22.578 15.578 -6.188 1 97.5 108 CYS B N 1
ATOM 6467 C CA . CYS B 1 108 ? 22.766 16.688 -5.262 1 97.5 108 CYS B CA 1
ATOM 6468 C C . CYS B 1 108 ? 24.188 17.234 -5.348 1 97.5 108 CYS B C 1
ATOM 6470 O O . CYS B 1 108 ? 25.125 16.516 -5.703 1 97.5 108 CYS B O 1
ATOM 6472 N N . ARG B 1 109 ? 24.281 18.531 -5.098 1 97.62 109 ARG B N 1
ATOM 6473 C CA . ARG B 1 109 ? 25.578 19.109 -4.789 1 97.62 109 ARG B CA 1
ATOM 6474 C C . ARG B 1 109 ? 25.906 18.953 -3.312 1 97.62 109 ARG B C 1
ATOM 6476 O O . ARG B 1 109 ? 25.328 19.625 -2.461 1 97.62 109 ARG B O 1
ATOM 6483 N N . VAL B 1 110 ? 26.906 18.109 -3.041 1 97.38 110 VAL B N 1
ATOM 6484 C CA . VAL B 1 110 ? 27.234 17.797 -1.652 1 97.38 110 VAL B CA 1
ATOM 6485 C C . VAL B 1 110 ? 28.453 18.609 -1.22 1 97.38 110 VAL B C 1
ATOM 6487 O O . VAL B 1 110 ? 29.516 18.531 -1.85 1 97.38 110 VAL B O 1
ATOM 6490 N N . HIS B 1 111 ? 28.25 19.359 -0.222 1 96.62 111 HIS B N 1
ATOM 6491 C CA . HIS B 1 111 ? 29.297 20.188 0.351 1 96.62 111 HIS B CA 1
ATOM 6492 C C . HIS B 1 111 ? 29.812 19.609 1.666 1 96.62 111 HIS B C 1
ATOM 6494 O O . HIS B 1 111 ? 29.172 19.766 2.709 1 96.62 111 HIS B O 1
ATOM 6500 N N . VAL B 1 112 ? 30.953 19 1.623 1 94 112 VAL B N 1
ATOM 6501 C CA . VAL B 1 112 ? 31.547 18.438 2.83 1 94 112 VAL B CA 1
ATOM 6502 C C . VAL B 1 112 ? 32.469 19.453 3.469 1 94 112 VAL B C 1
ATOM 6504 O O . VAL B 1 112 ? 33.5 19.828 2.881 1 94 112 VAL B O 1
ATOM 6507 N N . VAL B 1 113 ? 32.125 19.875 4.617 1 92.38 113 VAL B N 1
ATOM 6508 C CA . VAL B 1 113 ? 32.969 20.859 5.293 1 92.38 113 VAL B CA 1
ATOM 6509 C C . VAL B 1 113 ? 34.281 20.203 5.688 1 92.38 113 VAL B C 1
ATOM 6511 O O . VAL B 1 113 ? 34.312 19.031 6.074 1 92.38 113 VAL B O 1
ATOM 6514 N N . GLU B 1 114 ? 35.312 20.844 5.598 1 85.25 114 GLU B N 1
ATOM 6515 C CA . GLU B 1 114 ? 36.656 20.281 5.695 1 85.25 114 GLU B CA 1
ATOM 6516 C C . GLU B 1 114 ? 37.156 20.281 7.141 1 85.25 114 GLU B C 1
ATOM 6518 O O . GLU B 1 114 ? 37.969 19.438 7.523 1 85.25 114 GLU B O 1
ATOM 6523 N N . ALA B 1 115 ? 36.844 21.297 7.816 1 79.81 115 ALA B N 1
ATOM 6524 C CA . ALA B 1 115 ? 37.375 21.406 9.172 1 79.81 115 ALA B CA 1
ATOM 6525 C C . ALA B 1 115 ? 36.312 21.938 10.141 1 79.81 115 ALA B C 1
ATOM 6527 O O . ALA B 1 115 ? 35.375 22.641 9.727 1 79.81 115 ALA B O 1
ATOM 6528 N N . MET B 1 116 ? 36.438 21.453 11.383 1 80.25 116 MET B N 1
ATOM 6529 C CA . MET B 1 116 ? 35.594 21.984 12.438 1 80.25 116 MET B CA 1
ATOM 6530 C C . MET B 1 116 ? 35.906 23.453 12.703 1 80.25 116 MET B C 1
ATOM 6532 O O . MET B 1 116 ? 37.031 23.906 12.5 1 80.25 116 MET B O 1
ATOM 6536 N N . THR B 1 117 ? 34.875 24.156 12.953 1 77.5 117 THR B N 1
ATOM 6537 C CA . THR B 1 117 ? 35.125 25.469 13.555 1 77.5 117 THR B CA 1
ATOM 6538 C C . THR B 1 117 ? 35.281 25.344 15.07 1 77.5 117 THR B C 1
ATOM 6540 O O . THR B 1 117 ? 35.312 24.25 15.609 1 77.5 117 THR B O 1
ATOM 6543 N N . SER B 1 118 ? 35.5 26.5 15.641 1 62.34 118 SER B N 1
ATOM 6544 C CA . SER B 1 118 ? 35.688 26.531 17.078 1 62.34 118 SER B CA 1
ATOM 6545 C C . SER B 1 118 ? 34.5 25.938 17.812 1 62.34 118 SER B C 1
ATOM 6547 O O . SER B 1 118 ? 34.625 25.469 18.953 1 62.34 118 SER B O 1
ATOM 6549 N N . HIS B 1 119 ? 33.344 25.844 17.062 1 69.12 119 HIS B N 1
ATOM 6550 C CA . HIS B 1 119 ? 32.156 25.359 17.734 1 69.12 119 HIS B CA 1
ATOM 6551 C C . HIS B 1 119 ? 31.734 24 17.203 1 69.12 119 HIS B C 1
ATOM 6553 O O . HIS B 1 119 ? 30.594 23.578 17.391 1 69.12 119 HIS B O 1
ATOM 6559 N N . GLY B 1 120 ? 32.656 23.438 16.469 1 74.25 120 GLY B N 1
ATOM 6560 C CA . GLY B 1 120 ? 32.438 22.062 16.094 1 74.25 120 GLY B CA 1
ATOM 6561 C C . GLY B 1 120 ? 31.875 21.922 14.68 1 74.25 120 GLY B C 1
ATOM 6562 O O . GLY B 1 120 ? 31.875 22.891 13.914 1 74.25 120 GLY B O 1
ATOM 6563 N N . TRP B 1 121 ? 31.531 20.688 14.32 1 77.12 121 TRP B N 1
ATOM 6564 C CA . TRP B 1 121 ? 31.062 20.359 12.977 1 77.12 121 TRP B CA 1
ATOM 6565 C C . TRP B 1 121 ? 29.75 21.047 12.672 1 77.12 121 TRP B C 1
ATOM 6567 O O . TRP B 1 121 ? 29.516 21.5 11.547 1 77.12 121 TRP B O 1
ATOM 6577 N N . GLN B 1 122 ? 28.906 21.094 13.68 1 77.25 122 GLN B N 1
ATOM 6578 C CA . GLN B 1 122 ? 27.594 21.719 13.477 1 77.25 122 GLN B CA 1
ATOM 6579 C C . GLN B 1 122 ? 27.734 23.188 13.109 1 77.25 122 GLN B C 1
ATOM 6581 O O . GLN B 1 122 ? 27.047 23.672 12.203 1 77.25 122 GLN B O 1
ATOM 6586 N N . SER B 1 123 ? 28.609 23.859 13.828 1 82.69 123 SER B N 1
ATOM 6587 C CA . SER B 1 123 ? 28.844 25.266 13.539 1 82.69 123 SER B CA 1
ATOM 6588 C C . SER B 1 123 ? 29.438 25.453 12.148 1 82.69 123 SER B C 1
ATOM 6590 O O . SER B 1 123 ? 29.078 26.391 11.43 1 82.69 123 SER B O 1
ATOM 6592 N N . ALA B 1 124 ? 30.344 24.578 11.805 1 88.19 124 ALA B N 1
ATOM 6593 C CA . ALA B 1 124 ? 30.969 24.656 10.477 1 88.19 124 ALA B CA 1
ATOM 6594 C C . ALA B 1 124 ? 29.922 24.469 9.383 1 88.19 124 ALA B C 1
ATOM 6596 O O . ALA B 1 124 ? 29.953 25.172 8.359 1 88.19 124 ALA B O 1
ATOM 6597 N N . ARG B 1 125 ? 29.047 23.594 9.539 1 90.38 125 ARG B N 1
ATOM 6598 C CA . ARG B 1 125 ? 28 23.312 8.562 1 90.38 125 ARG B CA 1
ATOM 6599 C C . ARG B 1 125 ? 27.031 24.5 8.43 1 90.38 125 ARG B C 1
ATOM 6601 O O . ARG B 1 125 ? 26.625 24.859 7.324 1 90.38 125 ARG B O 1
ATOM 6608 N N . LEU B 1 126 ? 26.719 25.078 9.547 1 88.56 126 LEU B N 1
ATOM 6609 C CA . LEU B 1 126 ? 25.781 26.203 9.523 1 88.56 126 LEU B CA 1
ATOM 6610 C C . LEU B 1 126 ? 26.422 27.422 8.867 1 88.56 126 LEU B C 1
ATOM 6612 O O . LEU B 1 126 ? 25.734 28.203 8.195 1 88.56 126 LEU B O 1
ATOM 6616 N N . GLU B 1 127 ? 27.688 27.578 9.109 1 91.75 127 GLU B N 1
ATOM 6617 C CA . GLU B 1 127 ? 28.391 28.672 8.438 1 91.75 127 GLU B CA 1
ATOM 6618 C C . GLU B 1 127 ? 28.406 28.469 6.926 1 91.75 127 GLU B C 1
ATOM 6620 O O . GLU B 1 127 ? 28.156 29.406 6.172 1 91.75 127 GLU B O 1
ATOM 6625 N N . ARG B 1 128 ? 28.703 27.25 6.582 1 94.31 128 ARG B N 1
ATOM 6626 C CA . ARG B 1 128 ? 28.703 26.953 5.152 1 94.31 128 ARG B CA 1
ATOM 6627 C C . ARG B 1 128 ? 27.312 27.109 4.551 1 94.31 128 ARG B C 1
ATOM 6629 O O . ARG B 1 128 ? 27.172 27.578 3.418 1 94.31 128 ARG B O 1
ATOM 6636 N N . LEU B 1 129 ? 26.328 26.688 5.234 1 95.19 129 LEU B N 1
ATOM 6637 C CA . LEU B 1 129 ? 24.953 26.844 4.801 1 95.19 129 LEU B CA 1
ATOM 6638 C C . LEU B 1 129 ? 24.625 28.328 4.582 1 95.19 129 LEU B C 1
ATOM 6640 O O . LEU B 1 129 ? 24.031 28.688 3.566 1 95.19 129 LEU B O 1
ATOM 6644 N N . ALA B 1 130 ? 25.016 29.156 5.477 1 94.38 130 ALA B N 1
ATOM 6645 C CA . ALA B 1 130 ? 24.781 30.594 5.367 1 94.38 130 ALA B CA 1
ATOM 6646 C C . ALA B 1 130 ? 25.453 31.172 4.125 1 94.38 130 ALA B C 1
ATOM 6648 O O . ALA B 1 130 ? 24.891 32.031 3.443 1 94.38 130 ALA B O 1
ATOM 6649 N N . GLU B 1 131 ? 26.625 30.688 3.9 1 95.94 131 GLU B N 1
ATOM 6650 C CA . GLU B 1 131 ? 27.344 31.125 2.703 1 95.94 131 GLU B CA 1
ATOM 6651 C C . GLU B 1 131 ? 26.578 30.734 1.438 1 95.94 131 GLU B C 1
ATOM 6653 O O . GLU B 1 131 ? 26.453 31.547 0.519 1 95.94 131 GLU B O 1
ATOM 6658 N N . LEU B 1 132 ? 26.109 29.531 1.417 1 97 132 LEU B N 1
ATOM 6659 C CA . LEU B 1 132 ? 25.375 29.047 0.252 1 97 132 LEU B CA 1
ATOM 6660 C C . LEU B 1 132 ? 24.094 29.844 0.052 1 97 132 LEU B C 1
ATOM 6662 O O . LEU B 1 132 ? 23.734 30.172 -1.081 1 97 132 LEU B O 1
ATOM 6666 N N . MET B 1 133 ? 23.453 30.125 1.179 1 96.56 133 MET B N 1
ATOM 6667 C CA . MET B 1 133 ? 22.219 30.891 1.092 1 96.56 133 MET B CA 1
ATOM 6668 C C . MET B 1 133 ? 22.484 32.281 0.5 1 96.56 133 MET B C 1
ATOM 6670 O O . MET B 1 133 ? 21.641 32.812 -0.211 1 96.56 133 MET B O 1
ATOM 6674 N N . ALA B 1 134 ? 23.625 32.812 0.748 1 96.44 134 ALA B N 1
ATOM 6675 C CA . ALA B 1 134 ? 24 34.094 0.206 1 96.44 134 ALA B CA 1
ATOM 6676 C C . ALA B 1 134 ? 24.375 34 -1.27 1 96.44 134 ALA B C 1
ATOM 6678 O O . ALA B 1 134 ? 24.094 34.906 -2.057 1 96.44 134 ALA B O 1
ATOM 6679 N N . GLU B 1 135 ? 24.969 32.875 -1.63 1 97.12 135 GLU B N 1
ATOM 6680 C CA . GLU B 1 135 ? 25.469 32.656 -2.984 1 97.12 135 GLU B CA 1
ATOM 6681 C C . GLU B 1 135 ? 24.328 32.312 -3.938 1 97.12 135 GLU B C 1
ATOM 6683 O O . GLU B 1 135 ? 24.438 32.5 -5.148 1 97.12 135 GLU B O 1
ATOM 6688 N N . LEU B 1 136 ? 23.266 31.812 -3.396 1 97.31 136 LEU B N 1
ATOM 6689 C CA . LEU B 1 136 ? 22.156 31.328 -4.211 1 97.31 136 LEU B CA 1
ATOM 6690 C C . LEU B 1 136 ? 20.891 32.125 -3.93 1 97.31 136 LEU B C 1
ATOM 6692 O O . LEU B 1 136 ? 20.016 31.672 -3.182 1 97.31 136 LEU B O 1
ATOM 6696 N N . PRO B 1 137 ? 20.781 33.219 -4.613 1 92.19 137 PRO B N 1
ATOM 6697 C CA . PRO B 1 137 ? 19.594 34.031 -4.348 1 92.19 137 PRO B CA 1
ATOM 6698 C C . PRO B 1 137 ? 18.281 33.281 -4.609 1 92.19 137 PRO B C 1
ATOM 6700 O O . PRO B 1 137 ? 18.141 32.625 -5.641 1 92.19 137 PRO B O 1
ATOM 6703 N N . GLY B 1 138 ? 17.406 33.375 -3.602 1 94.38 138 GLY B N 1
ATOM 6704 C CA . GLY B 1 138 ? 16.109 32.75 -3.738 1 94.38 138 GLY B CA 1
ATOM 6705 C C . GLY B 1 138 ? 16.062 31.328 -3.215 1 94.38 138 GLY B C 1
ATOM 6706 O O . GLY B 1 138 ? 15.023 30.672 -3.238 1 94.38 138 GLY B O 1
ATOM 6707 N N . ALA B 1 139 ? 17.234 30.875 -2.697 1 97.88 139 ALA B N 1
ATOM 6708 C CA . ALA B 1 139 ? 17.297 29.516 -2.174 1 97.88 139 ALA B CA 1
ATOM 6709 C C . ALA B 1 139 ? 16.391 29.344 -0.967 1 97.88 139 ALA B C 1
ATOM 6711 O O . ALA B 1 139 ? 16.094 30.312 -0.26 1 97.88 139 ALA B O 1
ATOM 6712 N N . PHE B 1 140 ? 15.906 28.172 -0.9 1 98.19 140 PHE B N 1
ATOM 6713 C CA . PHE B 1 140 ? 15.008 27.812 0.195 1 98.19 140 PHE B CA 1
ATOM 6714 C C . PHE B 1 140 ? 15.688 26.875 1.181 1 98.19 140 PHE B C 1
ATOM 6716 O O . PHE B 1 140 ? 16.344 25.922 0.775 1 98.19 140 PHE B O 1
ATOM 6723 N N . TRP B 1 141 ? 15.625 27.188 2.436 1 98.06 141 TRP B N 1
ATOM 6724 C CA . TRP B 1 141 ? 16.109 26.359 3.525 1 98.06 141 TRP B CA 1
ATOM 6725 C C . TRP B 1 141 ? 14.961 25.766 4.32 1 98.06 141 TRP B C 1
ATOM 6727 O O . TRP B 1 141 ? 14.242 26.484 5.02 1 98.06 141 TRP B O 1
ATOM 6737 N N . PRO B 1 142 ? 14.789 24.406 4.344 1 97.62 142 PRO B N 1
ATOM 6738 C CA . PRO B 1 142 ? 13.648 23.734 4.953 1 97.62 142 PRO B CA 1
ATOM 6739 C C . PRO B 1 142 ? 13.578 23.922 6.465 1 97.62 142 PRO B C 1
ATOM 6741 O O . PRO B 1 142 ? 12.492 24.016 7.031 1 97.62 142 PRO B O 1
ATOM 6744 N N . GLN B 1 143 ? 14.734 23.922 7.191 1 96.12 143 GLN B N 1
ATOM 6745 C CA . GLN B 1 143 ? 14.82 24.172 8.625 1 96.12 143 GLN B CA 1
ATOM 6746 C C . GLN B 1 143 ? 14.008 23.156 9.414 1 96.12 143 GLN B C 1
ATOM 6748 O O . GLN B 1 143 ? 13.125 23.531 10.195 1 96.12 143 GLN B O 1
ATOM 6753 N N . GLN B 1 144 ? 14.406 21.906 9.414 1 94.38 144 GLN B N 1
ATOM 6754 C CA . GLN B 1 144 ? 13.594 20.812 9.93 1 94.38 144 GLN B CA 1
ATOM 6755 C C . GLN B 1 144 ? 13.383 20.953 11.438 1 94.38 144 GLN B C 1
ATOM 6757 O O . GLN B 1 144 ? 12.422 20.422 11.992 1 94.38 144 GLN B O 1
ATOM 6762 N N . TYR B 1 145 ? 14.203 21.688 12.164 1 94.88 145 TYR B N 1
ATOM 6763 C CA . TYR B 1 145 ? 14.125 21.719 13.617 1 94.88 145 TYR B CA 1
ATOM 6764 C C . TYR B 1 145 ? 13.18 22.812 14.094 1 94.88 145 TYR B C 1
ATOM 6766 O O . TYR B 1 145 ? 12.727 22.797 15.234 1 94.88 145 TYR B O 1
ATOM 6774 N N . THR B 1 146 ? 12.875 23.797 13.211 1 96.62 146 THR B N 1
ATOM 6775 C CA . THR B 1 146 ? 12.086 24.938 13.656 1 96.62 146 THR B CA 1
ATOM 6776 C C . THR B 1 146 ? 10.812 25.078 12.82 1 96.62 146 THR B C 1
ATOM 6778 O O . THR B 1 146 ? 9.891 25.781 13.211 1 96.62 146 THR B O 1
ATOM 6781 N N . ASN B 1 147 ? 10.727 24.359 11.664 1 97.88 147 ASN B N 1
ATOM 6782 C CA . ASN B 1 147 ? 9.625 24.453 10.719 1 97.88 147 ASN B CA 1
ATOM 6783 C C . ASN B 1 147 ? 8.438 23.594 11.141 1 97.88 147 ASN B C 1
ATOM 6785 O O . ASN B 1 147 ? 8.531 22.375 11.164 1 97.88 147 ASN B O 1
ATOM 6789 N N . PRO B 1 148 ? 7.246 24.188 11.391 1 98.31 148 PRO B N 1
ATOM 6790 C CA . PRO B 1 148 ? 6.098 23.406 11.859 1 98.31 148 PRO B CA 1
ATOM 6791 C C . PRO B 1 148 ? 5.543 22.469 10.781 1 98.31 148 PRO B C 1
ATOM 6793 O O . PRO B 1 148 ? 4.73 21.594 11.078 1 98.31 148 PRO B O 1
ATOM 6796 N N . ASP B 1 149 ? 6.016 22.594 9.562 1 98.5 149 ASP B N 1
ATOM 6797 C CA . ASP B 1 149 ? 5.625 21.641 8.531 1 98.5 149 ASP B CA 1
ATOM 6798 C C . ASP B 1 149 ? 6.27 20.281 8.766 1 98.5 149 ASP B C 1
ATOM 6800 O O . ASP B 1 149 ? 5.852 19.281 8.18 1 98.5 149 ASP B O 1
ATOM 6804 N N . ASN B 1 150 ? 7.281 20.234 9.617 1 98.31 150 ASN B N 1
ATOM 6805 C CA . ASN B 1 150 ? 7.875 18.969 10.023 1 98.31 150 ASN B CA 1
ATOM 6806 C C . ASN B 1 150 ? 6.891 18.109 10.82 1 98.31 150 ASN B C 1
ATOM 6808 O O . ASN B 1 150 ? 6.449 17.062 10.352 1 98.31 150 ASN B O 1
ATOM 6812 N N . PRO B 1 151 ? 6.383 18.562 12.016 1 98.38 151 PRO B N 1
ATOM 6813 C CA . PRO B 1 151 ? 5.34 17.75 12.656 1 98.38 151 PRO B CA 1
ATOM 6814 C C . PRO B 1 151 ? 4.09 17.625 11.789 1 98.38 151 PRO B C 1
ATOM 6816 O O . PRO B 1 151 ? 3.402 16.594 11.852 1 98.38 151 PRO B O 1
ATOM 6819 N N . GLY B 1 152 ? 3.787 18.625 10.945 1 98.12 152 GLY B N 1
ATOM 6820 C CA . GLY B 1 152 ? 2.627 18.562 10.07 1 98.12 152 GLY B CA 1
ATOM 6821 C C . GLY B 1 152 ? 2.676 17.406 9.094 1 98.12 152 GLY B C 1
ATOM 6822 O O . GLY B 1 152 ? 1.634 16.922 8.648 1 98.12 152 GLY B O 1
ATOM 6823 N N . ALA B 1 153 ? 3.883 16.922 8.82 1 98.44 153 ALA B N 1
ATOM 6824 C CA . ALA B 1 153 ? 4.09 15.859 7.848 1 98.44 153 ALA B CA 1
ATOM 6825 C C . ALA B 1 153 ? 3.516 14.539 8.359 1 98.44 153 ALA B C 1
ATOM 6827 O O . ALA B 1 153 ? 3.271 13.617 7.57 1 98.44 153 ALA B O 1
ATOM 6828 N N . TYR B 1 154 ? 3.262 14.43 9.633 1 98.31 154 TYR B N 1
ATOM 6829 C CA . TYR B 1 154 ? 2.928 13.141 10.227 1 98.31 154 TYR B CA 1
ATOM 6830 C C . TYR B 1 154 ? 1.434 13.039 10.508 1 98.31 154 TYR B C 1
ATOM 6832 O O . TYR B 1 154 ? 0.973 12.062 11.109 1 98.31 154 TYR B O 1
ATOM 6840 N N . ARG B 1 155 ? 0.646 14.078 10.078 1 97.25 155 ARG B N 1
ATOM 6841 C CA . ARG B 1 155 ? -0.807 13.945 10.102 1 97.25 155 ARG B CA 1
ATOM 6842 C C . ARG B 1 155 ? -1.256 12.727 9.305 1 97.25 155 ARG B C 1
ATOM 6844 O O . ARG B 1 155 ? -2.178 12.016 9.711 1 97.25 155 ARG B O 1
ATOM 6851 N N . GLY B 1 156 ? -0.576 12.539 8.133 1 96.44 156 GLY B N 1
ATOM 6852 C CA . GLY B 1 156 ? -0.882 11.375 7.309 1 96.44 156 GLY B CA 1
ATOM 6853 C C . GLY B 1 156 ? -0.575 10.062 7.996 1 96.44 156 GLY B C 1
ATOM 6854 O O . GLY B 1 156 ? -1.33 9.094 7.867 1 96.44 156 GLY B O 1
ATOM 6855 N N . LEU B 1 157 ? 0.54 10.016 8.703 1 98.06 157 LEU B N 1
ATOM 6856 C CA . LEU B 1 157 ? 0.91 8.805 9.438 1 98.06 157 LEU B CA 1
ATOM 6857 C C . LEU B 1 157 ? -0.138 8.469 10.492 1 98.06 157 LEU B C 1
ATOM 6859 O O . LEU B 1 157 ? -0.525 7.305 10.633 1 98.06 157 LEU B O 1
ATOM 6863 N N . ALA B 1 158 ? -0.594 9.492 11.25 1 98.38 158 ALA B N 1
ATOM 6864 C CA . ALA B 1 158 ? -1.615 9.281 12.273 1 98.38 158 ALA B CA 1
ATOM 6865 C C . ALA B 1 158 ? -2.895 8.719 11.664 1 98.38 158 ALA B C 1
ATOM 6867 O O . ALA B 1 158 ? -3.514 7.812 12.234 1 98.38 158 ALA B O 1
ATOM 6868 N N . ARG B 1 159 ? -3.279 9.242 10.539 1 97.38 159 ARG B N 1
ATOM 6869 C CA . ARG B 1 159 ? -4.48 8.766 9.859 1 97.38 159 ARG B CA 1
ATOM 6870 C C . ARG B 1 159 ? -4.324 7.309 9.43 1 97.38 159 ARG B C 1
ATOM 6872 O O . ARG B 1 159 ? -5.27 6.523 9.516 1 97.38 159 ARG B O 1
ATOM 6879 N N . GLU B 1 160 ? -3.139 6.988 8.922 1 97.94 160 GLU B N 1
ATOM 6880 C CA . GLU B 1 160 ? -2.869 5.602 8.555 1 97.94 160 GLU B CA 1
ATOM 6881 C C . GLU B 1 160 ? -3.064 4.672 9.75 1 97.94 160 GLU B C 1
ATOM 6883 O O . GLU B 1 160 ? -3.617 3.578 9.609 1 97.94 160 GLU B O 1
ATOM 6888 N N . LEU B 1 161 ? -2.6 5.07 10.906 1 98.5 161 LEU B N 1
ATOM 6889 C CA . LEU B 1 161 ? -2.715 4.266 12.117 1 98.5 161 LEU B CA 1
ATOM 6890 C C . LEU B 1 161 ? -4.176 4.105 12.523 1 98.5 161 LEU B C 1
ATOM 6892 O O . LEU B 1 161 ? -4.621 2.994 12.82 1 98.5 161 LEU B O 1
ATOM 6896 N N . LEU B 1 162 ? -4.918 5.227 12.508 1 97.88 162 LEU B N 1
ATOM 6897 C CA . LEU B 1 162 ? -6.316 5.203 12.922 1 97.88 162 LEU B CA 1
ATOM 6898 C C . LEU B 1 162 ? -7.148 4.352 11.969 1 97.88 162 LEU B C 1
ATOM 6900 O O . LEU B 1 162 ? -8.008 3.584 12.398 1 97.88 162 LEU B O 1
ATOM 6904 N N . ASP B 1 163 ? -6.906 4.457 10.664 1 97.12 163 ASP B N 1
ATOM 6905 C CA . ASP B 1 163 ? -7.633 3.686 9.664 1 97.12 163 ASP B CA 1
ATOM 6906 C C . ASP B 1 163 ? -7.391 2.188 9.844 1 97.12 163 ASP B C 1
ATOM 6908 O O . ASP B 1 163 ? -8.297 1.378 9.617 1 97.12 163 ASP B O 1
ATOM 6912 N N . SER B 1 164 ? -6.207 1.874 10.234 1 97.5 164 SER B N 1
ATOM 6913 C CA . SER B 1 164 ? -5.816 0.47 10.305 1 97.5 164 SER B CA 1
ATOM 6914 C C . SER B 1 164 ? -6.246 -0.154 11.633 1 97.5 164 SER B C 1
ATOM 6916 O O . SER B 1 164 ? -6.676 -1.309 11.672 1 97.5 164 SER B O 1
ATOM 6918 N N . LEU B 1 165 ? -6.078 0.593 12.75 1 97.38 165 LEU B N 1
ATOM 6919 C CA . LEU B 1 165 ? -6.238 -0.013 14.07 1 97.38 165 LEU B CA 1
ATOM 6920 C C . LEU B 1 165 ? -7.492 0.515 14.758 1 97.38 165 LEU B C 1
ATOM 6922 O O . LEU B 1 165 ? -8.023 -0.13 15.664 1 97.38 165 LEU B O 1
ATOM 6926 N N . GLY B 1 166 ? -7.961 1.767 14.391 1 95.56 166 GLY B N 1
ATOM 6927 C CA . GLY B 1 166 ? -9.062 2.418 15.086 1 95.56 166 GLY B CA 1
ATOM 6928 C C . GLY B 1 166 ? -8.664 2.965 16.453 1 95.56 166 GLY B C 1
ATOM 6929 O O . GLY B 1 166 ? -8.578 4.18 16.625 1 95.56 166 GLY B O 1
ATOM 6930 N N . HIS B 1 167 ? -8.32 2.072 17.375 1 96.81 167 HIS B N 1
ATOM 6931 C CA . HIS B 1 167 ? -7.977 2.473 18.734 1 96.81 167 HIS B CA 1
ATOM 6932 C C . HIS B 1 167 ? -6.512 2.17 19.047 1 96.81 167 HIS B C 1
ATOM 6934 O O . HIS B 1 167 ? -5.996 1.117 18.656 1 96.81 167 HIS B O 1
ATOM 6940 N N . ILE B 1 168 ? -5.852 3.078 19.719 1 98.38 168 ILE B N 1
ATOM 6941 C CA . ILE B 1 168 ? -4.469 2.98 20.172 1 98.38 168 ILE B CA 1
ATOM 6942 C C . ILE B 1 168 ? -4.359 3.488 21.609 1 98.38 168 ILE B C 1
ATOM 6944 O O . ILE B 1 168 ? -4.832 4.582 21.938 1 98.38 168 ILE B O 1
ATOM 6948 N N . ASP B 1 169 ? -3.777 2.734 22.469 1 98.62 169 ASP B N 1
ATOM 6949 C CA . ASP B 1 169 ? -3.641 3.133 23.859 1 98.62 169 ASP B CA 1
ATOM 6950 C C . ASP B 1 169 ? -2.338 3.895 24.094 1 98.62 169 ASP B C 1
ATOM 6952 O O . ASP B 1 169 ? -2.283 4.801 24.922 1 98.62 169 ASP B O 1
ATOM 6956 N N . THR B 1 170 ? -1.307 3.484 23.391 1 98.81 170 THR B N 1
ATOM 6957 C CA . THR B 1 170 ? 0.004 4.082 23.625 1 98.81 170 THR B CA 1
ATOM 6958 C C . THR B 1 170 ? 0.76 4.25 22.312 1 98.81 170 THR B C 1
ATOM 6960 O O . THR B 1 170 ? 0.846 3.316 21.516 1 98.81 170 THR B O 1
ATOM 6963 N N . LEU B 1 171 ? 1.266 5.43 22.094 1 98.88 171 LEU B N 1
ATOM 6964 C CA . LEU B 1 171 ? 2.158 5.746 20.984 1 98.88 171 LEU B CA 1
ATOM 6965 C C . LEU B 1 171 ? 3.592 5.926 21.469 1 98.88 171 LEU B C 1
ATOM 6967 O O . LEU B 1 171 ? 3.834 6.66 22.438 1 98.88 171 LEU B O 1
ATOM 6971 N N . VAL B 1 172 ? 4.527 5.266 20.828 1 98.94 172 VAL B N 1
ATOM 6972 C CA . VAL B 1 172 ? 5.934 5.34 21.219 1 98.94 172 VAL B CA 1
ATOM 6973 C C . VAL B 1 172 ? 6.766 5.832 20.031 1 98.94 172 VAL B C 1
ATOM 6975 O O . VAL B 1 172 ? 6.598 5.355 18.906 1 98.94 172 VAL B O 1
ATOM 6978 N N . GLY B 1 173 ? 7.582 6.785 20.25 1 98.62 173 GLY B N 1
ATOM 6979 C CA . GLY B 1 173 ? 8.461 7.266 19.203 1 98.62 173 GLY B CA 1
ATOM 6980 C C . GLY B 1 173 ? 9.734 7.906 19.734 1 98.62 173 GLY B C 1
ATOM 6981 O O . GLY B 1 173 ? 9.727 8.5 20.812 1 98.62 173 GLY B O 1
ATOM 6982 N N . ALA B 1 174 ? 10.766 7.812 18.953 1 98.38 174 ALA B N 1
ATOM 6983 C CA . ALA B 1 174 ? 12.023 8.477 19.281 1 98.38 174 ALA B CA 1
ATOM 6984 C C . ALA B 1 174 ? 11.945 9.969 18.984 1 98.38 174 ALA B C 1
ATOM 6986 O O . ALA B 1 174 ? 11.188 10.398 18.109 1 98.38 174 ALA B O 1
ATOM 6987 N N . VAL B 1 175 ? 12.742 10.742 19.766 1 97.88 175 VAL B N 1
ATOM 6988 C CA . VAL B 1 175 ? 12.641 12.188 19.625 1 97.88 175 VAL B CA 1
ATOM 6989 C C . VAL B 1 175 ? 13.969 12.766 19.141 1 97.88 175 VAL B C 1
ATOM 6991 O O . VAL B 1 175 ? 15.016 12.492 19.734 1 97.88 175 VAL B O 1
ATOM 6994 N N . GLY B 1 176 ? 13.922 13.391 18.047 1 95.25 176 GLY B N 1
ATOM 6995 C CA . GLY B 1 176 ? 14.992 14.219 17.5 1 95.25 176 GLY B CA 1
ATOM 6996 C C . GLY B 1 176 ? 14.562 15.656 17.25 1 95.25 176 GLY B C 1
ATOM 6997 O O . GLY B 1 176 ? 14.625 16.484 18.156 1 95.25 176 GLY B O 1
ATOM 6998 N N . SER B 1 177 ? 13.914 15.844 16.188 1 94.5 177 SER B N 1
ATOM 6999 C CA . SER B 1 177 ? 13.367 17.156 15.875 1 94.5 177 SER B CA 1
ATOM 7000 C C . SER B 1 177 ? 12.023 17.375 16.562 1 94.5 177 SER B C 1
ATOM 7002 O O . SER B 1 177 ? 11.531 18.5 16.625 1 94.5 177 SER B O 1
ATOM 7004 N N . GLY B 1 178 ? 11.508 16.344 17.109 1 96 178 GLY B N 1
ATOM 7005 C CA . GLY B 1 178 ? 10.195 16.391 17.75 1 96 178 GLY B CA 1
ATOM 7006 C C . GLY B 1 178 ? 9.055 16.203 16.766 1 96 178 GLY B C 1
ATOM 7007 O O . GLY B 1 178 ? 7.895 16.109 17.172 1 96 178 GLY B O 1
ATOM 7008 N N . GLY B 1 179 ? 9.32 16.016 15.477 1 97.06 179 GLY B N 1
ATOM 7009 C CA . GLY B 1 179 ? 8.312 16.016 14.422 1 97.06 179 GLY B CA 1
ATOM 7010 C C . GLY B 1 179 ? 7.41 14.805 14.469 1 97.06 179 GLY B C 1
ATOM 7011 O O . GLY B 1 179 ? 6.195 14.93 14.609 1 97.06 179 GLY B O 1
ATOM 7012 N N . SER B 1 180 ? 8.008 13.586 14.438 1 98 180 SER B N 1
ATOM 7013 C CA . SER B 1 180 ? 7.227 12.367 14.266 1 98 180 SER B CA 1
ATOM 7014 C C . SER B 1 180 ? 6.352 12.094 15.484 1 98 180 SER B C 1
ATOM 7016 O O . SER B 1 180 ? 5.152 11.836 15.352 1 98 180 SER B O 1
ATOM 7018 N N . LEU B 1 181 ? 6.93 12.211 16.672 1 98.38 181 LEU B N 1
ATOM 7019 C CA . LEU B 1 181 ? 6.168 11.891 17.875 1 98.38 181 LEU B CA 1
ATOM 7020 C C . LEU B 1 181 ? 5.082 12.938 18.125 1 98.38 181 LEU B C 1
ATOM 7022 O O . LEU B 1 181 ? 3.916 12.594 18.312 1 98.38 181 LEU B O 1
ATOM 7026 N N . CYS B 1 182 ? 5.469 14.219 18.047 1 98 182 CYS B N 1
ATOM 7027 C CA . CYS B 1 182 ? 4.52 15.281 18.359 1 98 182 CYS B CA 1
ATOM 7028 C C . CYS B 1 182 ? 3.455 15.406 17.281 1 98 182 CYS B C 1
ATOM 7030 O O . CYS B 1 182 ? 2.275 15.594 17.594 1 98 182 CYS B O 1
ATOM 7032 N N . GLY B 1 183 ? 3.891 15.32 16.016 1 98.12 183 GLY B N 1
ATOM 7033 C CA . GLY B 1 183 ? 2.93 15.398 14.922 1 98.12 183 GLY B CA 1
ATOM 7034 C C . GLY B 1 183 ? 1.901 14.289 14.945 1 98.12 183 GLY B C 1
ATOM 7035 O O . GLY B 1 183 ? 0.708 14.531 14.75 1 98.12 183 GLY B O 1
ATOM 7036 N N . THR B 1 184 ? 2.354 13.062 15.188 1 98.62 184 THR B N 1
ATOM 7037 C CA . THR B 1 184 ? 1.457 11.914 15.25 1 98.62 184 THR B CA 1
ATOM 7038 C C . THR B 1 184 ? 0.6 11.969 16.516 1 98.62 184 THR B C 1
ATOM 7040 O O . THR B 1 184 ? -0.615 11.766 16.453 1 98.62 184 THR B O 1
ATOM 7043 N N . GLY B 1 185 ? 1.201 12.266 17.609 1 98.38 185 GLY B N 1
ATOM 7044 C CA . GLY B 1 185 ? 0.504 12.297 18.891 1 98.38 185 GLY B CA 1
ATOM 7045 C C . GLY B 1 185 ? -0.619 13.312 18.938 1 98.38 185 GLY B C 1
ATOM 7046 O O . GLY B 1 185 ? -1.699 13.039 19.453 1 98.38 185 GLY B O 1
ATOM 7047 N N . ARG B 1 186 ? -0.344 14.469 18.406 1 96.69 186 ARG B N 1
ATOM 7048 C CA . ARG B 1 186 ? -1.34 15.539 18.406 1 96.69 186 ARG B CA 1
ATOM 7049 C C . ARG B 1 186 ? -2.6 15.117 17.656 1 96.69 186 ARG B C 1
ATOM 7051 O O . ARG B 1 186 ? -3.715 15.312 18.156 1 96.69 186 ARG B O 1
ATOM 7058 N N . VAL B 1 187 ? -2.441 14.547 16.484 1 96.88 187 VAL B N 1
ATOM 7059 C CA . VAL B 1 187 ? -3.576 14.133 15.664 1 96.88 187 VAL B CA 1
ATOM 7060 C C . VAL B 1 187 ? -4.316 12.984 16.344 1 96.88 187 VAL B C 1
ATOM 7062 O O . VAL B 1 187 ? -5.551 12.961 16.375 1 96.88 187 VAL B O 1
ATOM 7065 N N . LEU B 1 188 ? -3.59 12.039 16.906 1 97.75 188 LEU B N 1
ATOM 7066 C CA . LEU B 1 188 ? -4.227 10.914 17.594 1 97.75 188 LEU B CA 1
ATOM 7067 C C . LEU B 1 188 ? -5.07 11.406 18.766 1 97.75 188 LEU B C 1
ATOM 7069 O O . LEU B 1 188 ? -6.168 10.898 19 1 97.75 188 LEU B O 1
ATOM 7073 N N . ARG B 1 189 ? -4.637 12.398 19.516 1 95.56 189 ARG B N 1
ATOM 7074 C CA . ARG B 1 189 ? -5.324 12.883 20.703 1 95.56 189 ARG B CA 1
ATOM 7075 C C . ARG B 1 189 ? -6.637 13.57 20.344 1 95.56 189 ARG B C 1
ATOM 7077 O O . ARG B 1 189 ? -7.543 13.664 21.172 1 95.56 189 ARG B O 1
ATOM 7084 N N . GLU B 1 190 ? -6.668 14.094 19.141 1 90.38 190 GLU B N 1
ATOM 7085 C CA . GLU B 1 190 ? -7.93 14.672 18.688 1 90.38 190 GLU B CA 1
ATOM 7086 C C . GLU B 1 190 ? -9.039 13.625 18.672 1 90.38 190 GLU B C 1
ATOM 7088 O O . GLU B 1 190 ? -10.188 13.93 19.016 1 90.38 190 GLU B O 1
ATOM 7093 N N . THR B 1 191 ? -8.68 12.414 18.359 1 91.69 191 THR B N 1
ATOM 7094 C CA . THR B 1 191 ? -9.648 11.336 18.234 1 91.69 191 THR B CA 1
ATOM 7095 C C . THR B 1 191 ? -9.633 10.453 19.484 1 91.69 191 THR B C 1
ATOM 7097 O O . THR B 1 191 ? -10.664 9.906 19.875 1 91.69 191 THR B O 1
ATOM 7100 N N . LEU B 1 192 ? -8.469 10.336 20 1 96.44 192 LEU B N 1
ATOM 7101 C CA . LEU B 1 192 ? -8.234 9.508 21.188 1 96.44 192 LEU B CA 1
ATOM 7102 C C . LEU B 1 192 ? -7.652 10.336 22.328 1 96.44 192 LEU B C 1
ATOM 7104 O O . LEU B 1 192 ? -6.457 10.242 22.609 1 96.44 192 LEU B O 1
ATOM 7108 N N . PRO B 1 193 ? -8.453 10.992 23.078 1 93.88 193 PRO B N 1
ATOM 7109 C CA . PRO B 1 193 ? -7.965 11.945 24.078 1 93.88 193 PRO B CA 1
ATOM 7110 C C . PRO B 1 193 ? -7.121 11.281 25.172 1 93.88 193 PRO B C 1
ATOM 7112 O O . PRO B 1 193 ? -6.281 11.938 25.781 1 93.88 193 PRO B O 1
ATOM 7115 N N . ASP B 1 194 ? -7.254 10.016 25.312 1 95.94 194 ASP B N 1
ATOM 7116 C CA . ASP B 1 194 ? -6.578 9.352 26.422 1 95.94 194 ASP B CA 1
ATOM 7117 C C . ASP B 1 194 ? -5.324 8.625 25.938 1 95.94 194 ASP B C 1
ATOM 7119 O O . ASP B 1 194 ? -4.68 7.91 26.719 1 95.94 194 ASP B O 1
ATOM 7123 N N . VAL B 1 195 ? -4.945 8.742 24.719 1 98.06 195 VAL B N 1
ATOM 7124 C CA . VAL B 1 195 ? -3.762 8.062 24.203 1 98.06 195 VAL B CA 1
ATOM 7125 C C . VAL B 1 195 ? -2.525 8.523 24.969 1 98.06 195 VAL B C 1
ATOM 7127 O O . VAL B 1 195 ? -2.354 9.719 25.219 1 98.06 195 VAL B O 1
ATOM 7130 N N . ARG B 1 196 ? -1.718 7.621 25.484 1 98.31 196 ARG B N 1
ATOM 7131 C CA . ARG B 1 196 ? -0.45 7.938 26.125 1 98.31 196 ARG B CA 1
ATOM 7132 C C . ARG B 1 196 ? 0.664 8.109 25.109 1 98.31 196 ARG B C 1
ATOM 7134 O O . ARG B 1 196 ? 0.789 7.305 24.172 1 98.31 196 ARG B O 1
ATOM 7141 N N . VAL B 1 197 ? 1.405 9.125 25.188 1 98.75 197 VAL B N 1
ATOM 7142 C CA . VAL B 1 197 ? 2.512 9.414 24.281 1 98.75 197 VAL B CA 1
ATOM 7143 C C . VAL B 1 197 ? 3.84 9.219 25.016 1 98.75 197 VAL B C 1
ATOM 7145 O O . VAL B 1 197 ? 4.121 9.906 26 1 98.75 197 VAL B O 1
ATOM 7148 N N . VAL B 1 198 ? 4.629 8.289 24.516 1 98.88 198 VAL B N 1
ATOM 7149 C CA . VAL B 1 198 ? 5.887 7.934 25.156 1 98.88 198 VAL B CA 1
ATOM 7150 C C . VAL B 1 198 ? 7.055 8.312 24.25 1 98.88 198 VAL B C 1
ATOM 7152 O O . VAL B 1 198 ? 7.141 7.844 23.109 1 98.88 198 VAL B O 1
ATOM 7155 N N . GLY B 1 199 ? 7.918 9.164 24.781 1 98.75 199 GLY B N 1
ATOM 7156 C CA . GLY B 1 199 ? 9.109 9.562 24.047 1 98.75 199 GLY B CA 1
ATOM 7157 C C . GLY B 1 199 ? 10.32 8.695 24.375 1 98.75 199 GLY B C 1
ATOM 7158 O O . GLY B 1 199 ? 10.508 8.289 25.516 1 98.75 199 GLY B O 1
ATOM 7159 N N . VAL B 1 200 ? 11.102 8.391 23.344 1 98.81 200 VAL B N 1
ATOM 7160 C CA . VAL B 1 200 ? 12.375 7.695 23.5 1 98.81 200 VAL B CA 1
ATOM 7161 C C . VAL B 1 200 ? 13.523 8.648 23.203 1 98.81 200 VAL B C 1
ATOM 7163 O O . VAL B 1 200 ? 13.594 9.234 22.109 1 98.81 200 VAL B O 1
ATOM 7166 N N . ASP B 1 201 ? 14.344 8.883 24.109 1 98.25 201 ASP B N 1
ATOM 7167 C CA . ASP B 1 201 ? 15.539 9.719 24.031 1 98.25 201 ASP B CA 1
ATOM 7168 C C . ASP B 1 201 ? 16.797 8.93 24.375 1 98.25 201 ASP B C 1
ATOM 7170 O O . ASP B 1 201 ? 16.734 7.707 24.531 1 98.25 201 ASP B O 1
ATOM 7174 N N . CYS B 1 202 ? 17.953 9.562 24.344 1 97.75 202 CYS B N 1
ATOM 7175 C CA . CYS B 1 202 ? 19.188 8.859 24.672 1 97.75 202 CYS B CA 1
ATOM 7176 C C . CYS B 1 202 ? 19.906 9.523 25.844 1 97.75 202 CYS B C 1
ATOM 7178 O O . CYS B 1 202 ? 19.719 10.711 26.094 1 97.75 202 CYS B O 1
ATOM 7180 N N . VAL B 1 203 ? 20.625 8.734 26.531 1 97.06 203 VAL B N 1
ATOM 7181 C CA . VAL B 1 203 ? 21.469 9.273 27.594 1 97.06 203 VAL B CA 1
ATOM 7182 C C . VAL B 1 203 ? 22.391 10.352 27.031 1 97.06 203 VAL B C 1
ATOM 7184 O O . VAL B 1 203 ? 23.031 10.148 25.984 1 97.06 203 VAL B O 1
ATOM 7187 N N . GLY B 1 204 ? 22.375 11.492 27.656 1 95.38 204 GLY B N 1
ATOM 7188 C CA . GLY B 1 204 ? 23.234 12.578 27.203 1 95.38 204 GLY B CA 1
ATOM 7189 C C . GLY B 1 204 ? 22.516 13.555 26.281 1 95.38 204 GLY B C 1
ATOM 7190 O O . GLY B 1 204 ? 23.141 14.461 25.734 1 95.38 204 GLY B O 1
ATOM 7191 N N . SER B 1 205 ? 21.234 13.43 26.078 1 95.31 205 SER B N 1
ATOM 7192 C CA . SER B 1 205 ? 20.422 14.32 25.25 1 95.31 205 SER B CA 1
ATOM 7193 C C . SER B 1 205 ? 19.75 15.398 26.094 1 95.31 205 SER B C 1
ATOM 7195 O O . SER B 1 205 ? 19.219 15.109 27.172 1 95.31 205 SER B O 1
ATOM 7197 N N . ALA B 1 206 ? 19.656 16.609 25.594 1 94.62 206 ALA B N 1
ATOM 7198 C CA . ALA B 1 206 ? 19.156 17.75 26.359 1 94.62 206 ALA B CA 1
ATOM 7199 C C . ALA B 1 206 ? 17.656 17.891 26.188 1 94.62 206 ALA B C 1
ATOM 7201 O O . ALA B 1 206 ? 17.031 18.734 26.844 1 94.62 206 ALA B O 1
ATOM 7202 N N . LEU B 1 207 ? 16.984 17.109 25.438 1 96.12 207 LEU B N 1
ATOM 7203 C CA . LEU B 1 207 ? 15.609 17.312 25 1 96.12 207 LEU B CA 1
ATOM 7204 C C . LEU B 1 207 ? 14.656 17.328 26.188 1 96.12 207 LEU B C 1
ATOM 7206 O O . LEU B 1 207 ? 13.68 18.094 26.188 1 96.12 207 LEU B O 1
ATOM 7210 N N . PHE B 1 208 ? 14.961 16.5 27.141 1 96.56 208 PHE B N 1
ATOM 7211 C CA . PHE B 1 208 ? 14.055 16.391 28.266 1 96.56 208 PHE B CA 1
ATOM 7212 C C . PHE B 1 208 ? 14.797 16.609 29.578 1 96.56 208 PHE B C 1
ATOM 7214 O O . PHE B 1 208 ? 14.523 15.945 30.578 1 96.56 208 PHE B O 1
ATOM 7221 N N . GLY B 1 209 ? 15.789 17.484 29.547 1 91.81 209 GLY B N 1
ATOM 7222 C CA . GLY B 1 209 ? 16.391 18 30.766 1 91.81 209 GLY B CA 1
ATOM 7223 C C . GLY B 1 209 ? 17.641 17.266 31.188 1 91.81 209 GLY B C 1
ATOM 7224 O O . GLY B 1 209 ? 18.141 17.453 32.312 1 91.81 209 GLY B O 1
ATOM 7225 N N . GLN B 1 210 ? 18.156 16.344 30.406 1 94.81 210 GLN B N 1
ATOM 7226 C CA . GLN B 1 210 ? 19.422 15.656 30.703 1 94.81 210 GLN B CA 1
ATOM 7227 C C . GLN B 1 210 ? 20.625 16.516 30.344 1 94.81 210 GLN B C 1
ATOM 7229 O O . GLN B 1 210 ? 20.531 17.359 29.453 1 94.81 210 GLN B O 1
ATOM 7234 N N . PRO B 1 211 ? 21.734 16.312 31.094 1 94.44 211 PRO B N 1
ATOM 7235 C CA . PRO B 1 211 ? 22.953 17 30.672 1 94.44 211 PRO B CA 1
ATOM 7236 C C . PRO B 1 211 ? 23.422 16.562 29.281 1 94.44 211 PRO B C 1
ATOM 7238 O O . PRO B 1 211 ? 23.422 15.375 28.969 1 94.44 211 PRO B O 1
ATOM 7241 N N . ASP B 1 212 ? 23.828 17.547 28.531 1 93.5 212 ASP B N 1
ATOM 7242 C CA . ASP B 1 212 ? 24.25 17.266 27.156 1 93.5 212 ASP B CA 1
ATOM 7243 C C . ASP B 1 212 ? 25.609 16.562 27.141 1 93.5 212 ASP B C 1
ATOM 7245 O O . ASP B 1 212 ? 26.562 17.016 27.766 1 93.5 212 ASP B O 1
ATOM 7249 N N . VAL B 1 213 ? 25.672 15.43 26.484 1 91.12 213 VAL B N 1
ATOM 7250 C CA . VAL B 1 213 ? 26.906 14.727 26.172 1 91.12 213 VAL B CA 1
ATOM 7251 C C . VAL B 1 213 ? 27.047 14.547 24.672 1 91.12 213 VAL B C 1
ATOM 7253 O O . VAL B 1 213 ? 26.625 13.531 24.109 1 91.12 213 VAL B O 1
ATOM 7256 N N . PRO B 1 214 ? 27.797 15.383 24.016 1 82.94 214 PRO B N 1
ATOM 7257 C CA . PRO B 1 214 ? 27.859 15.406 22.547 1 82.94 214 PRO B CA 1
ATOM 7258 C C . PRO B 1 214 ? 28.578 14.195 21.969 1 82.94 214 PRO B C 1
ATOM 7260 O O . PRO B 1 214 ? 28.453 13.914 20.781 1 82.94 214 PRO B O 1
ATOM 7263 N N . GLN B 1 215 ? 29.312 13.414 22.812 1 85.12 215 GLN B N 1
ATOM 7264 C CA . GLN B 1 215 ? 30.141 12.312 22.312 1 85.12 215 GLN B CA 1
ATOM 7265 C C . GLN B 1 215 ? 29.312 11.031 22.188 1 85.12 215 GLN B C 1
ATOM 7267 O O . GLN B 1 215 ? 29.844 9.977 21.844 1 85.12 215 GLN B O 1
ATOM 7272 N N . ARG B 1 216 ? 28.078 11.055 22.406 1 90.38 216 ARG B N 1
ATOM 7273 C CA . ARG B 1 216 ? 27.234 9.875 22.234 1 90.38 216 ARG B CA 1
ATOM 7274 C C . ARG B 1 216 ? 27.359 9.32 20.812 1 90.38 216 ARG B C 1
ATOM 7276 O O . ARG B 1 216 ? 27.547 10.086 19.859 1 90.38 216 ARG B O 1
ATOM 7283 N N . LEU B 1 217 ? 27.219 8.008 20.641 1 92.56 217 LEU B N 1
ATOM 7284 C CA . LEU B 1 217 ? 27.422 7.352 19.359 1 92.56 217 LEU B CA 1
ATOM 7285 C C . LEU B 1 217 ? 26.094 7.234 18.609 1 92.56 217 LEU B C 1
ATOM 7287 O O . LEU B 1 217 ? 26.094 7.145 17.375 1 92.56 217 LEU B O 1
ATOM 7291 N N . GLN B 1 218 ? 25.016 7.227 19.359 1 92 218 GLN B N 1
ATOM 7292 C CA . GLN B 1 218 ? 23.703 7.129 18.75 1 92 218 GLN B CA 1
ATOM 7293 C C . GLN B 1 218 ? 23.406 8.344 17.875 1 92 218 GLN B C 1
ATOM 7295 O O . GLN B 1 218 ? 23.828 9.461 18.188 1 92 218 GLN B O 1
ATOM 7300 N N . SER B 1 219 ? 22.734 8.047 16.781 1 86.5 219 SER B N 1
ATOM 7301 C CA . SER B 1 219 ? 22.312 9.117 15.883 1 86.5 219 SER B CA 1
ATOM 7302 C C . SER B 1 219 ? 20.828 8.984 15.523 1 86.5 219 SER B C 1
ATOM 7304 O O . SER B 1 219 ? 20.234 7.926 15.727 1 86.5 219 SER B O 1
ATOM 7306 N N . GLY B 1 220 ? 20.234 10.023 15.109 1 87.69 220 GLY B N 1
ATOM 7307 C CA . GLY B 1 220 ? 18.844 10.016 14.68 1 87.69 220 GLY B CA 1
ATOM 7308 C C . GLY B 1 220 ? 17.875 10.391 15.789 1 87.69 220 GLY B C 1
ATOM 7309 O O . GLY B 1 220 ? 16.734 10.766 15.516 1 87.69 220 GLY B O 1
ATOM 7310 N N . LEU B 1 221 ? 18.375 10.242 17.031 1 92.75 221 LEU B N 1
ATOM 7311 C CA . LEU B 1 221 ? 17.609 10.68 18.188 1 92.75 221 LEU B CA 1
ATOM 7312 C C . LEU B 1 221 ? 18.469 11.477 19.156 1 92.75 221 LEU B C 1
ATOM 7314 O O . LEU B 1 221 ? 19.703 11.445 19.062 1 92.75 221 LEU B O 1
ATOM 7318 N N . GLY B 1 222 ? 17.812 12.219 19.969 1 93.06 222 GLY B N 1
ATOM 7319 C CA . GLY B 1 222 ? 18.547 13.078 20.875 1 93.06 222 GLY B CA 1
ATOM 7320 C C . GLY B 1 222 ? 19.094 14.336 20.219 1 93.06 222 GLY B C 1
ATOM 7321 O O . GLY B 1 222 ? 19.25 14.375 19 1 93.06 222 GLY B O 1
ATOM 7322 N N . ASN B 1 223 ? 19.297 15.289 21 1 91.38 223 ASN B N 1
ATOM 7323 C CA . ASN B 1 223 ? 19.828 16.562 20.531 1 91.38 223 ASN B CA 1
ATOM 7324 C C . ASN B 1 223 ? 20.5 17.344 21.656 1 91.38 223 ASN B C 1
ATOM 7326 O O . ASN B 1 223 ? 20.219 17.109 22.828 1 91.38 223 ASN B O 1
ATOM 7330 N N . SER B 1 224 ? 21.422 18.203 21.266 1 90.5 224 SER B N 1
ATOM 7331 C CA . SER B 1 224 ? 22.094 19.047 22.25 1 90.5 224 SER B CA 1
ATOM 7332 C C . SER B 1 224 ? 21.297 20.328 22.516 1 90.5 224 SER B C 1
ATOM 7334 O O . SER B 1 224 ? 21.5 20.984 23.531 1 90.5 224 SER B O 1
ATOM 7336 N N . LEU B 1 225 ? 20.438 20.609 21.594 1 88.88 225 LEU B N 1
ATOM 7337 C CA . LEU B 1 225 ? 19.578 21.781 21.734 1 88.88 225 LEU B CA 1
ATOM 7338 C C . LEU B 1 225 ? 18.109 21.391 21.578 1 88.88 225 LEU B C 1
ATOM 7340 O O . LEU B 1 225 ? 17.781 20.406 20.906 1 88.88 225 LEU B O 1
ATOM 7344 N N . LEU B 1 226 ? 17.312 22.172 22.188 1 92.69 226 LEU B N 1
ATOM 7345 C CA . LEU B 1 226 ? 15.875 21.922 22.125 1 92.69 226 LEU B CA 1
ATOM 7346 C C . LEU B 1 226 ? 15.297 22.406 20.797 1 92.69 226 LEU B C 1
ATOM 7348 O O . LEU B 1 226 ? 15.266 23.609 20.531 1 92.69 226 LEU B O 1
ATOM 7352 N N . PRO B 1 227 ? 14.859 21.5 19.969 1 95.69 227 PRO B N 1
ATOM 7353 C CA . PRO B 1 227 ? 14.219 21.938 18.734 1 95.69 227 PRO B CA 1
ATOM 7354 C C . PRO B 1 227 ? 12.906 22.688 18.969 1 95.69 227 PRO B C 1
ATOM 7356 O O . PRO B 1 227 ? 12.18 22.375 19.922 1 95.69 227 PRO B O 1
ATOM 7359 N N . LYS B 1 228 ? 12.57 23.594 18.047 1 97.12 228 LYS B N 1
ATOM 7360 C CA . LYS B 1 228 ? 11.359 24.391 18.234 1 97.12 228 LYS B CA 1
ATOM 7361 C C . LYS B 1 228 ? 10.109 23.562 17.984 1 97.12 228 LYS B C 1
ATOM 7363 O O . LYS B 1 228 ? 9.023 23.906 18.453 1 97.12 228 LYS B O 1
ATOM 7368 N N . ASN B 1 229 ? 10.266 22.453 17.297 1 97.31 229 ASN B N 1
ATOM 7369 C CA . ASN B 1 229 ? 9.109 21.641 16.969 1 97.31 229 ASN B CA 1
ATOM 7370 C C . ASN B 1 229 ? 8.711 20.734 18.125 1 97.31 229 ASN B C 1
ATOM 7372 O O . ASN B 1 229 ? 7.613 20.172 18.125 1 97.31 229 ASN B O 1
ATOM 7376 N N . LEU B 1 230 ? 9.594 20.469 19.031 1 97.38 230 LEU B N 1
ATOM 7377 C CA . LEU B 1 230 ? 9.281 19.594 20.156 1 97.38 230 LEU B CA 1
ATOM 7378 C C . LEU B 1 230 ? 8.234 20.219 21.062 1 97.38 230 LEU B C 1
ATOM 7380 O O . LEU B 1 230 ? 8.414 21.359 21.516 1 97.38 230 LEU B O 1
ATOM 7384 N N . ASP B 1 231 ? 7.16 19.609 21.281 1 97 231 ASP B N 1
ATOM 7385 C CA . ASP B 1 231 ? 6.098 20 22.188 1 97 231 ASP B CA 1
ATOM 7386 C C . ASP B 1 231 ? 6.047 19.078 23.406 1 97 231 ASP B C 1
ATOM 7388 O O . ASP B 1 231 ? 5.336 18.062 23.406 1 97 231 ASP B O 1
ATOM 7392 N N . ARG B 1 232 ? 6.684 19.406 24.453 1 96.69 232 ARG B N 1
ATOM 7393 C CA . ARG B 1 232 ? 6.852 18.562 25.625 1 96.69 232 ARG B CA 1
ATOM 7394 C C . ARG B 1 232 ? 5.535 18.406 26.375 1 96.69 232 ARG B C 1
ATOM 7396 O O . ARG B 1 232 ? 5.379 17.469 27.172 1 96.69 232 ARG B O 1
ATOM 7403 N N . LEU B 1 233 ? 4.547 19.25 26.078 1 95.25 233 LEU B N 1
ATOM 7404 C CA . LEU B 1 233 ? 3.236 19.141 26.703 1 95.25 233 LEU B CA 1
ATOM 7405 C C . LEU B 1 233 ? 2.51 17.891 26.25 1 95.25 233 LEU B C 1
ATOM 7407 O O . LEU B 1 233 ? 1.57 17.438 26.906 1 95.25 233 LEU B O 1
ATOM 7411 N N . LEU B 1 234 ? 2.949 17.312 25.125 1 96.31 234 LEU B N 1
ATOM 7412 C CA . LEU B 1 234 ? 2.279 16.156 24.547 1 96.31 234 LEU B CA 1
ATOM 7413 C C . LEU B 1 234 ? 2.824 14.852 25.125 1 96.31 234 LEU B C 1
ATOM 7415 O O . LEU B 1 234 ? 2.215 13.789 24.984 1 96.31 234 LEU B O 1
ATOM 7419 N N . VAL B 1 235 ? 3.957 14.883 25.781 1 98 235 VAL B N 1
ATOM 7420 C CA . VAL B 1 235 ? 4.676 13.68 26.172 1 98 235 VAL B CA 1
ATOM 7421 C C . VAL B 1 235 ? 4.293 13.289 27.609 1 98 235 VAL B C 1
ATOM 7423 O O . VAL B 1 235 ? 4.328 14.117 28.516 1 98 235 VAL B O 1
ATOM 7426 N N . ASP B 1 236 ? 3.98 12.039 27.828 1 98.25 236 ASP B N 1
ATOM 7427 C CA . ASP B 1 236 ? 3.52 11.562 29.141 1 98.25 236 ASP B CA 1
ATOM 7428 C C . ASP B 1 236 ? 4.629 10.82 29.875 1 98.25 236 ASP B C 1
ATOM 7430 O O . ASP B 1 236 ? 4.617 10.734 31.094 1 98.25 236 ASP B O 1
ATOM 7434 N N . GLU B 1 237 ? 5.469 10.242 29.125 1 98.56 237 GLU B N 1
ATOM 7435 C CA . GLU B 1 237 ? 6.566 9.438 29.641 1 98.56 237 GLU B CA 1
ATOM 7436 C C . GLU B 1 237 ? 7.777 9.484 28.719 1 98.56 237 GLU B C 1
ATOM 7438 O O . GLU B 1 237 ? 7.629 9.602 27.5 1 98.56 237 GLU B O 1
ATOM 7443 N N . VAL B 1 238 ? 8.977 9.469 29.297 1 98.62 238 VAL B N 1
ATOM 7444 C CA . VAL B 1 238 ? 10.188 9.508 28.5 1 98.62 238 VAL B CA 1
ATOM 7445 C C . VAL B 1 238 ? 11.148 8.406 28.953 1 98.62 238 VAL B C 1
ATOM 7447 O O . VAL B 1 238 ? 11.234 8.109 30.156 1 98.62 238 VAL B O 1
ATOM 7450 N N . HIS B 1 239 ? 11.805 7.75 28.062 1 98.81 239 HIS B N 1
ATOM 7451 C CA . HIS B 1 239 ? 12.859 6.766 28.297 1 98.81 239 HIS B CA 1
ATOM 7452 C C . HIS B 1 239 ? 14.203 7.262 27.781 1 98.81 239 HIS B C 1
ATOM 7454 O O . HIS B 1 239 ? 14.273 7.895 26.719 1 98.81 239 HIS B O 1
ATOM 7460 N N . TRP B 1 240 ? 15.297 6.988 28.5 1 98.5 240 TRP B N 1
ATOM 7461 C CA . TRP B 1 240 ? 16.656 7.242 28.047 1 98.5 240 TRP B CA 1
ATOM 7462 C C . TRP B 1 240 ? 17.469 5.949 27.984 1 98.5 240 TRP B C 1
ATOM 7464 O O . TRP B 1 240 ? 17.5 5.184 28.953 1 98.5 240 TRP B O 1
ATOM 7474 N N . LEU B 1 241 ? 18.047 5.691 26.859 1 98.5 241 LEU B N 1
ATOM 7475 C CA . LEU B 1 241 ? 18.938 4.543 26.703 1 98.5 241 LEU B CA 1
ATOM 7476 C C . LEU B 1 241 ? 20.359 4.996 26.344 1 98.5 241 LEU B C 1
ATOM 7478 O O . LEU B 1 241 ? 20.531 5.949 25.578 1 98.5 241 LEU B O 1
ATOM 7482 N N . ASN B 1 242 ? 21.406 4.379 26.891 1 97.69 242 ASN B N 1
ATOM 7483 C CA . ASN B 1 242 ? 22.766 4.68 26.453 1 97.69 242 ASN B CA 1
ATOM 7484 C C . ASN B 1 242 ? 23.125 3.92 25.188 1 97.69 242 ASN B C 1
ATOM 7486 O O . ASN B 1 242 ? 22.297 3.213 24.625 1 97.69 242 ASN B O 1
ATOM 7490 N N . ASP B 1 243 ? 24.359 4.07 24.703 1 98 243 ASP B N 1
ATOM 7491 C CA . ASP B 1 243 ? 24.781 3.523 23.406 1 98 243 ASP B CA 1
ATOM 7492 C C . ASP B 1 243 ? 24.719 1.998 23.422 1 98 243 ASP B C 1
ATOM 7494 O O . ASP B 1 243 ? 24.266 1.383 22.453 1 98 243 ASP B O 1
ATOM 7498 N N . HIS B 1 244 ? 25.188 1.404 24.516 1 98.25 244 HIS B N 1
ATOM 7499 C CA . HIS B 1 244 ? 25.188 -0.049 24.641 1 98.25 244 HIS B CA 1
ATOM 7500 C C . HIS B 1 244 ? 23.766 -0.608 24.547 1 98.25 244 HIS B C 1
ATOM 7502 O O . HIS B 1 244 ? 23.516 -1.55 23.797 1 98.25 244 HIS B O 1
ATOM 7508 N N . GLU B 1 245 ? 22.906 -0.058 25.297 1 98.5 245 GLU B N 1
ATOM 7509 C CA . GLU B 1 245 ? 21.531 -0.524 25.375 1 98.5 245 GLU B CA 1
ATOM 7510 C C . GLU B 1 245 ? 20.812 -0.361 24.047 1 98.5 245 GLU B C 1
ATOM 7512 O O . GLU B 1 245 ? 20.094 -1.266 23.609 1 98.5 245 GLU B O 1
ATOM 7517 N N . ALA B 1 246 ? 21 0.783 23.406 1 98.38 246 ALA B N 1
ATOM 7518 C CA . ALA B 1 246 ? 20.359 1.061 22.125 1 98.38 246 ALA B CA 1
ATOM 7519 C C . ALA B 1 246 ? 20.859 0.106 21.031 1 98.38 246 ALA B C 1
ATOM 7521 O O . ALA B 1 246 ? 20.062 -0.447 20.281 1 98.38 246 ALA B O 1
ATOM 7522 N N . PHE B 1 247 ? 22.156 -0.094 20.953 1 98.44 247 PHE B N 1
ATOM 7523 C CA . PHE B 1 247 ? 22.75 -0.942 19.922 1 98.44 247 PHE B CA 1
ATOM 7524 C C . PHE B 1 247 ? 22.375 -2.402 20.141 1 98.44 247 PHE B C 1
ATOM 7526 O O . PHE B 1 247 ? 22.047 -3.117 19.188 1 98.44 247 PHE B O 1
ATOM 7533 N N . ALA B 1 248 ? 22.391 -2.842 21.391 1 98.38 248 ALA B N 1
ATOM 7534 C CA . ALA B 1 248 ? 21.984 -4.211 21.703 1 98.38 248 ALA B CA 1
ATOM 7535 C C . ALA B 1 248 ? 20.531 -4.453 21.328 1 98.38 248 ALA B C 1
ATOM 7537 O O . ALA B 1 248 ? 20.188 -5.492 20.766 1 98.38 248 ALA B O 1
ATOM 7538 N N . ALA B 1 249 ? 19.688 -3.51 21.672 1 98.38 249 ALA B N 1
ATOM 7539 C CA . ALA B 1 249 ? 18.266 -3.625 21.359 1 98.38 249 ALA B CA 1
ATOM 7540 C C . ALA B 1 249 ? 18.047 -3.695 19.844 1 98.38 249 ALA B C 1
ATOM 7542 O O . ALA B 1 249 ? 17.125 -4.379 19.375 1 98.38 249 ALA B O 1
ATOM 7543 N N . THR B 1 250 ? 18.859 -2.959 19.125 1 98.56 250 THR B N 1
ATOM 7544 C CA . THR B 1 250 ? 18.781 -2.961 17.672 1 98.56 250 THR B CA 1
ATOM 7545 C C . THR B 1 250 ? 19.094 -4.344 17.109 1 98.56 250 THR B C 1
ATOM 7547 O O . THR B 1 250 ? 18.375 -4.84 16.219 1 98.56 250 THR B O 1
ATOM 7550 N N . ARG B 1 251 ? 20.125 -4.938 17.594 1 98.31 251 ARG B N 1
ATOM 7551 C CA . ARG B 1 251 ? 20.469 -6.297 17.188 1 98.31 251 ARG B CA 1
ATOM 7552 C C . ARG B 1 251 ? 19.359 -7.281 17.578 1 98.31 251 ARG B C 1
ATOM 7554 O O . ARG B 1 251 ? 19.047 -8.203 16.828 1 98.31 251 ARG B O 1
ATOM 7561 N N . ASP B 1 252 ? 18.719 -7.098 18.766 1 98.19 252 ASP B N 1
ATOM 7562 C CA . ASP B 1 252 ? 17.609 -7.934 19.203 1 98.19 252 ASP B CA 1
ATOM 7563 C C . ASP B 1 252 ? 16.422 -7.793 18.266 1 98.19 252 ASP B C 1
ATOM 7565 O O . ASP B 1 252 ? 15.75 -8.781 17.938 1 98.19 252 ASP B O 1
ATOM 7569 N N . LEU B 1 253 ? 16.125 -6.531 17.859 1 98.44 253 LEU B N 1
ATOM 7570 C CA . LEU B 1 253 ? 15.023 -6.277 16.922 1 98.44 253 LEU B CA 1
ATOM 7571 C C . LEU B 1 253 ? 15.18 -7.113 15.664 1 98.44 253 LEU B C 1
ATOM 7573 O O . LEU B 1 253 ? 14.219 -7.73 15.203 1 98.44 253 LEU B O 1
ATOM 7577 N N . ALA B 1 254 ? 16.359 -7.152 15.094 1 98.38 254 ALA B N 1
ATOM 7578 C CA . ALA B 1 254 ? 16.641 -7.934 13.891 1 98.38 254 ALA B CA 1
ATOM 7579 C C . ALA B 1 254 ? 16.516 -9.43 14.164 1 98.38 254 ALA B C 1
ATOM 7581 O O . ALA B 1 254 ? 15.891 -10.164 13.391 1 98.38 254 ALA B O 1
ATOM 7582 N N . ARG B 1 255 ? 17.078 -9.867 15.242 1 97.56 255 ARG B N 1
ATOM 7583 C CA . ARG B 1 255 ? 17.125 -11.281 15.578 1 97.56 255 ARG B CA 1
ATOM 7584 C C . ARG B 1 255 ? 15.742 -11.828 15.906 1 97.56 255 ARG B C 1
ATOM 7586 O O . ARG B 1 255 ? 15.391 -12.93 15.484 1 97.56 255 ARG B O 1
ATOM 7593 N N . GLU B 1 256 ? 14.977 -11.039 16.625 1 97 256 GLU B N 1
ATOM 7594 C CA . GLU B 1 256 ? 13.734 -11.539 17.203 1 97 256 GLU B CA 1
ATOM 7595 C C . GLU B 1 256 ? 12.555 -11.281 16.281 1 97 256 GLU B C 1
ATOM 7597 O O . GLU B 1 256 ? 11.586 -12.047 16.266 1 97 256 GLU B O 1
ATOM 7602 N N . GLN B 1 257 ? 12.609 -10.164 15.531 1 97.31 257 GLN B N 1
ATOM 7603 C CA . GLN B 1 257 ? 11.453 -9.758 14.734 1 97.31 257 GLN B CA 1
ATOM 7604 C C . GLN B 1 257 ? 11.789 -9.75 13.25 1 97.31 257 GLN B C 1
ATOM 7606 O O . GLN B 1 257 ? 10.906 -9.539 12.406 1 97.31 257 GLN B O 1
ATOM 7611 N N . GLN B 1 258 ? 13.109 -9.969 12.867 1 97.56 258 GLN B N 1
ATOM 7612 C CA . GLN B 1 258 ? 13.602 -9.945 11.492 1 97.56 258 GLN B CA 1
ATOM 7613 C C . GLN B 1 258 ? 13.391 -8.57 10.867 1 97.56 258 GLN B C 1
ATOM 7615 O O . GLN B 1 258 ? 13.141 -8.469 9.664 1 97.56 258 GLN B O 1
ATOM 7620 N N . ILE B 1 259 ? 13.383 -7.539 11.68 1 98 259 ILE B N 1
ATOM 7621 C CA . ILE B 1 259 ? 13.359 -6.16 11.203 1 98 259 ILE B CA 1
ATOM 7622 C C . ILE B 1 259 ? 14.758 -5.555 11.297 1 98 259 ILE B C 1
ATOM 7624 O O . ILE B 1 259 ? 15.289 -5.363 12.398 1 98 259 ILE B O 1
ATOM 7628 N N . PHE B 1 260 ? 15.43 -5.324 10.234 1 97.56 260 PHE B N 1
ATOM 7629 C CA . PHE B 1 260 ? 16.766 -4.77 10.156 1 97.56 260 PHE B CA 1
ATOM 7630 C C . PHE B 1 260 ? 16.734 -3.246 10.18 1 97.56 260 PHE B C 1
ATOM 7632 O O . PHE B 1 260 ? 16.906 -2.598 9.148 1 97.56 260 PHE B O 1
ATOM 7639 N N . GLY B 1 261 ? 16.578 -2.699 11.359 1 97.31 261 GLY B N 1
ATOM 7640 C CA . GLY B 1 261 ? 16.453 -1.263 11.555 1 97.31 261 GLY B CA 1
ATOM 7641 C C . GLY B 1 261 ? 17.734 -0.624 12.055 1 97.31 261 GLY B C 1
ATOM 7642 O O . GLY B 1 261 ? 18.797 -1.264 12.078 1 97.31 261 GLY B O 1
ATOM 7643 N N . GLY B 1 262 ? 17.703 0.671 12.297 1 96.69 262 GLY B N 1
ATOM 7644 C CA . GLY B 1 262 ? 18.797 1.41 12.922 1 96.69 262 GLY B CA 1
ATOM 7645 C C . GLY B 1 262 ? 18.641 1.534 14.43 1 96.69 262 GLY B C 1
ATOM 7646 O O . GLY B 1 262 ? 17.688 1.004 15.008 1 96.69 262 GLY B O 1
ATOM 7647 N N . ASN B 1 263 ? 19.625 2.254 15.055 1 96.62 263 ASN B N 1
ATOM 7648 C CA . ASN B 1 263 ? 19.672 2.33 16.516 1 96.62 263 ASN B CA 1
ATOM 7649 C C . ASN B 1 263 ? 18.438 3.053 17.062 1 96.62 263 ASN B C 1
ATOM 7651 O O . ASN B 1 263 ? 18.031 2.799 18.203 1 96.62 263 ASN B O 1
ATOM 7655 N N . THR B 1 264 ? 17.797 3.957 16.25 1 97.56 264 THR B N 1
ATOM 7656 C CA . THR B 1 264 ? 16.578 4.629 16.703 1 97.56 264 THR B CA 1
ATOM 7657 C C . THR B 1 264 ? 15.422 3.643 16.797 1 97.56 264 THR B C 1
ATOM 7659 O O . THR B 1 264 ? 14.68 3.637 17.781 1 97.56 264 THR B O 1
ATOM 7662 N N . SER B 1 265 ? 15.273 2.812 15.789 1 98.5 265 SER B N 1
ATOM 7663 C CA . SER B 1 265 ? 14.25 1.778 15.781 1 98.5 265 SER B CA 1
ATOM 7664 C C . SER B 1 265 ? 14.477 0.764 16.891 1 98.5 265 SER B C 1
ATOM 7666 O O . SER B 1 265 ? 13.531 0.326 17.547 1 98.5 265 SER B O 1
ATOM 7668 N N . GLY B 1 266 ? 15.734 0.386 17.062 1 98.56 266 GLY B N 1
ATOM 7669 C CA . GLY B 1 266 ? 16.062 -0.532 18.141 1 98.56 266 GLY B CA 1
ATOM 7670 C C . GLY B 1 266 ? 15.727 0.016 19.516 1 98.56 266 GLY B C 1
ATOM 7671 O O . GLY B 1 266 ? 15.25 -0.72 20.391 1 98.56 266 GLY B O 1
ATOM 7672 N N . SER B 1 267 ? 15.977 1.312 19.75 1 98.75 267 SER B N 1
ATOM 7673 C CA . SER B 1 267 ? 15.633 1.951 21.016 1 98.75 267 SER B CA 1
ATOM 7674 C C . SER B 1 267 ? 14.133 1.908 21.266 1 98.75 267 SER B C 1
ATOM 7676 O O . SER B 1 267 ? 13.695 1.608 22.391 1 98.75 267 SER B O 1
ATOM 7678 N N . VAL B 1 268 ? 13.359 2.195 20.266 1 98.88 268 VAL B N 1
ATOM 7679 C CA . VAL B 1 268 ? 11.906 2.137 20.391 1 98.88 268 VAL B CA 1
ATOM 7680 C C . VAL B 1 268 ? 11.477 0.711 20.719 1 98.88 268 VAL B C 1
ATOM 7682 O O . VAL B 1 268 ? 10.602 0.505 21.562 1 98.88 268 VAL B O 1
ATOM 7685 N N . TYR B 1 269 ? 12.133 -0.263 20.109 1 98.69 269 TYR B N 1
ATOM 7686 C CA . TYR B 1 269 ? 11.797 -1.663 20.344 1 98.69 269 TYR B CA 1
ATOM 7687 C C . TYR B 1 269 ? 12.008 -2.041 21.797 1 98.69 269 TYR B C 1
ATOM 7689 O O . TYR B 1 269 ? 11.18 -2.725 22.406 1 98.69 269 TYR B O 1
ATOM 7697 N N . ARG B 1 270 ? 13.141 -1.588 22.297 1 98.5 270 ARG B N 1
ATOM 7698 C CA . ARG B 1 270 ? 13.422 -1.861 23.703 1 98.5 270 ARG B CA 1
ATOM 7699 C C . ARG B 1 270 ? 12.32 -1.316 24.609 1 98.5 270 ARG B C 1
ATOM 7701 O O . ARG B 1 270 ? 11.852 -2.012 25.516 1 98.5 270 ARG B O 1
ATOM 7708 N N . VAL B 1 271 ? 11.906 -0.158 24.359 1 98.81 271 VAL B N 1
ATOM 7709 C CA . VAL B 1 271 ? 10.891 0.508 25.156 1 98.81 271 VAL B CA 1
ATOM 7710 C C . VAL B 1 271 ? 9.547 -0.195 24.984 1 98.81 271 VAL B C 1
ATOM 7712 O O . VAL B 1 271 ? 8.797 -0.367 25.938 1 98.81 271 VAL B O 1
ATOM 7715 N N . LEU B 1 272 ? 9.211 -0.6 23.766 1 98.75 272 LEU B N 1
ATOM 7716 C CA . LEU B 1 272 ? 7.992 -1.36 23.516 1 98.75 272 LEU B CA 1
ATOM 7717 C C . LEU B 1 272 ? 7.941 -2.613 24.375 1 98.75 272 LEU B C 1
ATOM 7719 O O . LEU B 1 272 ? 6.875 -2.988 24.875 1 98.75 272 LEU B O 1
ATOM 7723 N N . GLY B 1 273 ? 9.102 -3.266 24.516 1 98.12 273 GLY B N 1
ATOM 7724 C CA . GLY B 1 273 ? 9.156 -4.445 25.359 1 98.12 273 GLY B CA 1
ATOM 7725 C C . GLY B 1 273 ? 8.75 -4.172 26.797 1 98.12 273 GLY B C 1
ATOM 7726 O O . GLY B 1 273 ? 7.969 -4.922 27.391 1 98.12 273 GLY B O 1
ATOM 7727 N N . ASP B 1 274 ? 9.289 -3.092 27.359 1 98.25 274 ASP B N 1
ATOM 7728 C CA . ASP B 1 274 ? 8.953 -2.715 28.734 1 98.25 274 ASP B CA 1
ATOM 7729 C C . ASP B 1 274 ? 7.477 -2.355 28.859 1 98.25 274 ASP B C 1
ATOM 7731 O O . ASP B 1 274 ? 6.816 -2.764 29.812 1 98.25 274 ASP B O 1
ATOM 7735 N N . LEU B 1 275 ? 6.977 -1.576 27.906 1 98.44 275 LEU B N 1
ATOM 7736 C CA . LEU B 1 275 ? 5.582 -1.146 27.938 1 98.44 275 LEU B CA 1
ATOM 7737 C C . LEU B 1 275 ? 4.641 -2.34 27.812 1 98.44 275 LEU B C 1
ATOM 7739 O O . LEU B 1 275 ? 3.604 -2.389 28.469 1 98.44 275 LEU B O 1
ATOM 7743 N N . ALA B 1 276 ? 4.984 -3.252 26.953 1 98 276 ALA B N 1
ATOM 7744 C CA . ALA B 1 276 ? 4.168 -4.449 26.781 1 98 276 ALA B CA 1
ATOM 7745 C C . ALA B 1 276 ? 4.066 -5.242 28.078 1 98 276 ALA B C 1
ATOM 7747 O O . ALA B 1 276 ? 3.02 -5.816 28.375 1 98 276 ALA B O 1
ATOM 7748 N N . ARG B 1 277 ? 5.152 -5.309 28.828 1 96.56 277 ARG B N 1
ATOM 7749 C CA . ARG B 1 277 ? 5.191 -6.051 30.094 1 96.56 277 ARG B CA 1
ATOM 7750 C C . ARG B 1 277 ? 4.328 -5.379 31.156 1 96.56 277 ARG B C 1
ATOM 7752 O O . ARG B 1 277 ? 3.779 -6.047 32.031 1 96.56 277 ARG B O 1
ATOM 7759 N N . ARG B 1 278 ? 4.188 -4.023 31.047 1 96.38 278 ARG B N 1
ATOM 7760 C CA . ARG B 1 278 ? 3.488 -3.268 32.062 1 96.38 278 ARG B CA 1
ATOM 7761 C C . ARG B 1 278 ? 2.035 -3.021 31.688 1 96.38 278 ARG B C 1
ATOM 7763 O O . ARG B 1 278 ? 1.196 -2.729 32.531 1 96.38 278 ARG B O 1
ATOM 7770 N N . ALA B 1 279 ? 1.687 -3.182 30.438 1 97.19 279 ALA B N 1
ATOM 7771 C CA . ALA B 1 279 ? 0.369 -2.818 29.922 1 97.19 279 ALA B CA 1
ATOM 7772 C C . ALA B 1 279 ? -0.691 -3.818 30.375 1 97.19 279 ALA B C 1
ATOM 7774 O O . ALA B 1 279 ? -0.387 -4.988 30.609 1 97.19 279 ALA B O 1
ATOM 7775 N N . GLU B 1 280 ? -1.918 -3.344 30.484 1 96.62 280 GLU B N 1
ATOM 7776 C CA . GLU B 1 280 ? -3.057 -4.215 30.766 1 96.62 280 GLU B CA 1
ATOM 7777 C C . GLU B 1 280 ? -3.416 -5.062 29.547 1 96.62 280 GLU B C 1
ATOM 7779 O O . GLU B 1 280 ? -3.262 -4.617 28.406 1 96.62 280 GLU B O 1
ATOM 7784 N N . PRO B 1 281 ? -3.895 -6.293 29.812 1 96.5 281 PRO B N 1
ATOM 7785 C CA . PRO B 1 281 ? -4.379 -7.09 28.688 1 96.5 281 PRO B CA 1
ATOM 7786 C C . PRO B 1 281 ? -5.41 -6.344 27.828 1 96.5 281 PRO B C 1
ATOM 7788 O O . PRO B 1 281 ? -6.266 -5.637 28.375 1 96.5 281 PRO B O 1
ATOM 7791 N N . GLY B 1 282 ? -5.301 -6.469 26.531 1 96.25 282 GLY B N 1
ATOM 7792 C CA . GLY B 1 282 ? -6.219 -5.789 25.641 1 96.25 282 GLY B CA 1
ATOM 7793 C C . GLY B 1 282 ? -5.684 -4.465 25.125 1 96.25 282 GLY B C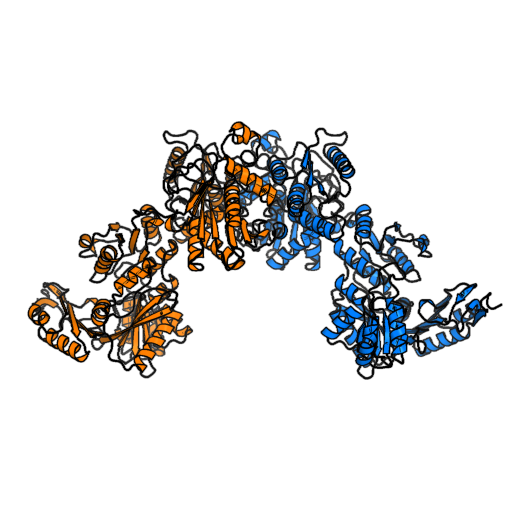 1
ATOM 7794 O O . GLY B 1 282 ? -6.262 -3.863 24.219 1 96.25 282 GLY B O 1
ATOM 7795 N N . SER B 1 283 ? -4.531 -4.047 25.703 1 97.62 283 SER B N 1
ATOM 7796 C CA . SER B 1 283 ? -3.936 -2.787 25.281 1 97.62 283 SER B CA 1
ATOM 7797 C C . SER B 1 283 ? -3.32 -2.908 23.891 1 97.62 283 SER B C 1
ATOM 7799 O O . SER B 1 283 ? -2.883 -3.988 23.5 1 97.62 283 SER B O 1
ATOM 7801 N N . ARG B 1 284 ? -3.393 -1.866 23.203 1 97.94 284 ARG B N 1
ATOM 7802 C CA . ARG B 1 284 ? -2.758 -1.756 21.891 1 97.94 284 ARG B CA 1
ATOM 7803 C C . ARG B 1 284 ? -1.677 -0.68 21.891 1 97.94 284 ARG B C 1
ATOM 7805 O O . ARG B 1 284 ? -1.965 0.497 22.125 1 97.94 284 ARG B O 1
ATOM 7812 N N . ILE B 1 285 ? -0.428 -1.035 21.641 1 98.81 285 ILE B N 1
ATOM 7813 C CA . ILE B 1 285 ? 0.736 -0.156 21.656 1 98.81 285 ILE B CA 1
ATOM 7814 C C . ILE B 1 285 ? 1.346 -0.073 20.266 1 98.81 285 ILE B C 1
ATOM 7816 O O . ILE B 1 285 ? 1.485 -1.089 19.578 1 98.81 285 ILE B O 1
ATOM 7820 N N . VAL B 1 286 ? 1.658 1.11 19.797 1 98.88 286 VAL B N 1
ATOM 7821 C CA . VAL B 1 286 ? 2.256 1.298 18.484 1 98.88 286 VAL B CA 1
ATOM 7822 C C . VAL B 1 286 ? 3.607 1.994 18.609 1 98.88 286 VAL B C 1
ATOM 7824 O O . VAL B 1 286 ? 3.715 3.025 19.281 1 98.88 286 VAL B O 1
ATOM 7827 N N . GLY B 1 287 ? 4.625 1.417 18.047 1 98.88 287 GLY B N 1
ATOM 7828 C CA . GLY B 1 287 ? 5.93 2.053 17.938 1 98.88 287 GLY B CA 1
ATOM 7829 C C . GLY B 1 287 ? 6.277 2.484 16.531 1 98.88 287 GLY B C 1
ATOM 7830 O O . GLY B 1 287 ? 6.035 1.746 15.57 1 98.88 287 GLY B O 1
ATOM 7831 N N . ILE B 1 288 ? 6.82 3.701 16.375 1 98.88 288 ILE B N 1
ATOM 7832 C CA . ILE B 1 288 ? 7.277 4.199 15.078 1 98.88 288 ILE B CA 1
ATOM 7833 C C . ILE B 1 288 ? 8.734 3.807 14.867 1 98.88 288 ILE B C 1
ATOM 7835 O O . ILE B 1 288 ? 9.609 4.207 15.633 1 98.88 288 ILE B O 1
ATOM 7839 N N . LEU B 1 289 ? 9.023 3.051 13.859 1 98.69 289 LEU B N 1
ATOM 7840 C CA . LEU B 1 289 ? 10.391 2.666 13.516 1 98.69 289 LEU B CA 1
ATOM 7841 C C . LEU B 1 289 ? 10.906 3.467 12.328 1 98.69 289 LEU B C 1
ATOM 7843 O O . LEU B 1 289 ? 10.547 3.186 11.18 1 98.69 289 LEU B O 1
ATOM 7847 N N . PRO B 1 290 ? 11.82 4.379 12.547 1 97.5 290 PRO B N 1
ATOM 7848 C CA . PRO B 1 290 ? 12.047 5.445 11.57 1 97.5 290 PRO B CA 1
ATOM 7849 C C . PRO B 1 290 ? 13.164 5.117 10.586 1 97.5 290 PRO B C 1
ATOM 7851 O O . PRO B 1 290 ? 13.266 5.75 9.531 1 97.5 290 PRO B O 1
ATOM 7854 N N . ASP B 1 291 ? 14.117 4.172 10.898 1 95 291 ASP B N 1
ATOM 7855 C CA . ASP B 1 291 ? 15.352 4.152 10.117 1 95 291 ASP B CA 1
ATOM 7856 C C . ASP B 1 291 ? 15.75 2.721 9.758 1 95 291 ASP B C 1
ATOM 7858 O O . ASP B 1 291 ? 15.492 1.789 10.523 1 95 291 ASP B O 1
ATOM 7862 N N . ARG B 1 292 ? 16.5 2.645 8.625 1 93.44 292 ARG B N 1
ATOM 7863 C CA . ARG B 1 292 ? 16.969 1.364 8.109 1 93.44 292 ARG B CA 1
ATOM 7864 C C . ARG B 1 292 ? 18.328 1.006 8.68 1 93.44 292 ARG B C 1
ATOM 7866 O O . ARG B 1 292 ? 19.141 1.89 8.969 1 93.44 292 ARG B O 1
ATOM 7873 N N . GLY B 1 293 ? 18.562 -0.235 8.727 1 94.62 293 GLY B N 1
ATOM 7874 C CA . GLY B 1 293 ? 19.797 -0.702 9.328 1 94.62 293 GLY B CA 1
ATOM 7875 C C . GLY B 1 293 ? 20.969 -0.684 8.367 1 94.62 293 GLY B C 1
ATOM 7876 O O . GLY B 1 293 ? 22.125 -0.781 8.789 1 94.62 293 GLY B O 1
ATOM 7877 N N . ASP B 1 294 ? 20.75 -0.474 7.07 1 92.06 294 ASP B N 1
ATOM 7878 C CA . ASP B 1 294 ? 21.797 -0.583 6.043 1 92.06 294 ASP B CA 1
ATOM 7879 C C . ASP B 1 294 ? 22.938 0.386 6.316 1 92.06 294 ASP B C 1
ATOM 7881 O O . ASP B 1 294 ? 24.109 0.05 6.105 1 92.06 294 ASP B O 1
ATOM 7885 N N . ARG B 1 295 ? 22.625 1.529 6.855 1 88.69 295 ARG B N 1
ATOM 7886 C CA . ARG B 1 295 ? 23.641 2.557 7.086 1 88.69 295 ARG B CA 1
ATOM 7887 C C . ARG B 1 295 ? 24.469 2.234 8.32 1 88.69 295 ARG B C 1
ATOM 7889 O O . ARG B 1 295 ? 25.531 2.824 8.531 1 88.69 295 ARG B O 1
ATOM 7896 N N . TYR B 1 296 ? 24.047 1.205 9.078 1 92.94 296 TYR B N 1
ATOM 7897 C CA . TYR B 1 296 ? 24.688 0.928 10.359 1 92.94 296 TYR B CA 1
ATOM 7898 C C . TYR B 1 296 ? 25.422 -0.406 10.328 1 92.94 296 TYR B C 1
ATOM 7900 O O . TYR B 1 296 ? 25.766 -0.964 11.375 1 92.94 296 TYR B O 1
ATOM 7908 N N . ALA B 1 297 ? 25.625 -0.93 9.078 1 92.81 297 ALA B N 1
ATOM 7909 C CA . ALA B 1 297 ? 26.281 -2.225 8.922 1 92.81 297 ALA B CA 1
ATOM 7910 C C . ALA B 1 297 ? 27.672 -2.207 9.547 1 92.81 297 ALA B C 1
ATOM 7912 O O . ALA B 1 297 ? 28.125 -3.209 10.109 1 92.81 297 ALA B O 1
ATOM 7913 N N . ASP B 1 298 ? 28.359 -1.042 9.562 1 92.19 298 ASP B N 1
ATOM 7914 C CA . ASP B 1 298 ? 29.734 -0.951 10.031 1 92.19 298 ASP B CA 1
ATOM 7915 C C . ASP B 1 298 ? 29.797 -0.332 11.43 1 92.19 298 ASP B C 1
ATOM 7917 O O . ASP B 1 298 ? 30.875 -0.027 11.93 1 92.19 298 ASP B O 1
ATOM 7921 N N . THR B 1 299 ? 28.672 -0.102 12.023 1 94.25 299 THR B N 1
ATOM 7922 C CA . THR B 1 299 ? 28.641 0.488 13.359 1 94.25 299 THR B CA 1
ATOM 7923 C C . THR B 1 299 ? 27.812 -0.376 14.312 1 94.25 299 THR B C 1
ATOM 7925 O O . THR B 1 299 ? 28.328 -1.329 14.898 1 94.25 299 THR B O 1
ATOM 7928 N N . VAL B 1 300 ? 26.453 -0.252 14.258 1 96.69 300 VAL B N 1
ATOM 7929 C CA . VAL B 1 300 ? 25.547 -0.933 15.172 1 96.69 300 VAL B CA 1
ATOM 7930 C C . VAL B 1 300 ? 25.688 -2.445 15.008 1 96.69 300 VAL B C 1
ATOM 7932 O O . VAL B 1 300 ? 25.672 -3.188 15.992 1 96.69 300 VAL B O 1
ATOM 7935 N N . TYR B 1 301 ? 25.875 -2.902 13.773 1 97.12 301 TYR B N 1
ATOM 7936 C CA . TYR B 1 301 ? 25.859 -4.328 13.469 1 97.12 301 TYR B CA 1
ATOM 7937 C C . TYR B 1 301 ? 27.281 -4.859 13.289 1 97.12 301 TYR B C 1
ATOM 7939 O O . TYR B 1 301 ? 27.469 -5.977 12.805 1 97.12 301 TYR B O 1
ATOM 7947 N N . SER B 1 302 ? 28.281 -4.09 13.688 1 96.56 302 SER B N 1
ATOM 7948 C CA . SER B 1 302 ? 29.672 -4.469 13.516 1 96.56 302 SER B CA 1
ATOM 7949 C C . SER B 1 302 ? 30.328 -4.816 14.852 1 96.56 302 SER B C 1
ATOM 7951 O O . SER B 1 302 ? 30.422 -3.973 15.742 1 96.56 302 SER B O 1
ATOM 7953 N N . ASP B 1 303 ? 30.828 -6.016 14.945 1 96.06 303 ASP B N 1
ATOM 7954 C CA . ASP B 1 303 ? 31.562 -6.418 16.141 1 96.06 303 ASP B CA 1
ATOM 7955 C C . ASP B 1 303 ? 32.844 -5.602 16.297 1 96.06 303 ASP B C 1
ATOM 7957 O O . ASP B 1 303 ? 33.25 -5.293 17.422 1 96.06 303 ASP B O 1
ATOM 7961 N N . ASP B 1 304 ? 33.469 -5.266 15.234 1 96.25 304 ASP B N 1
ATOM 7962 C CA . ASP B 1 304 ? 34.656 -4.445 15.266 1 96.25 304 ASP B CA 1
ATOM 7963 C C . ASP B 1 304 ? 34.375 -3.072 15.867 1 96.25 304 ASP B C 1
ATOM 7965 O O . ASP B 1 304 ? 35.156 -2.57 16.672 1 96.25 304 ASP B O 1
ATOM 7969 N N . HIS B 1 305 ? 33.312 -2.492 15.43 1 96.31 305 HIS B N 1
ATOM 7970 C CA . HIS B 1 305 ? 32.906 -1.2 15.984 1 96.31 305 HIS B CA 1
ATOM 7971 C C . HIS B 1 305 ? 32.656 -1.299 17.484 1 96.31 305 HIS B C 1
ATOM 7973 O O . HIS B 1 305 ? 33.031 -0.413 18.25 1 96.31 305 HIS B O 1
ATOM 7979 N N . TRP B 1 306 ? 31.984 -2.35 17.969 1 97.62 306 TRP B N 1
ATOM 7980 C CA . TRP B 1 306 ? 31.703 -2.57 19.375 1 97.62 306 TRP B CA 1
ATOM 7981 C C . TRP B 1 306 ? 33 -2.674 20.188 1 97.62 306 TRP B C 1
ATOM 7983 O O . TRP B 1 306 ? 33.094 -2.113 21.281 1 97.62 306 TRP B O 1
ATOM 7993 N N . GLU B 1 307 ? 33.969 -3.328 19.609 1 97.62 307 GLU B N 1
ATOM 7994 C CA . GLU B 1 307 ? 35.25 -3.477 20.281 1 97.62 307 GLU B CA 1
ATOM 7995 C C . GLU B 1 307 ? 36 -2.15 20.328 1 97.62 307 GLU B C 1
ATOM 7997 O O . GLU B 1 307 ? 36.562 -1.779 21.359 1 97.62 307 GLU B O 1
ATOM 8002 N N . GLU B 1 308 ? 36 -1.527 19.203 1 97.25 308 GLU B N 1
ATOM 8003 C CA . GLU B 1 308 ? 36.719 -0.253 19.078 1 97.25 308 GLU B CA 1
ATOM 8004 C C . GLU B 1 308 ? 36.188 0.756 20.109 1 97.25 308 GLU B C 1
ATOM 8006 O O . GLU B 1 308 ? 36.969 1.562 20.625 1 97.25 308 GLU B O 1
ATOM 8011 N N . HIS B 1 309 ? 34.938 0.728 20.453 1 96.81 309 HIS B N 1
ATOM 8012 C CA . HIS B 1 309 ? 34.344 1.725 21.344 1 96.81 309 HIS B CA 1
ATOM 8013 C C . HIS B 1 309 ? 34.062 1.132 22.719 1 96.81 309 HIS B C 1
ATOM 8015 O O . HIS B 1 309 ? 33.375 1.762 23.547 1 96.81 309 HIS B O 1
ATOM 8021 N N . ALA B 1 310 ? 34.438 -0.069 22.953 1 96.88 310 ALA B N 1
ATOM 8022 C CA . ALA B 1 310 ? 34.281 -0.775 24.219 1 96.88 310 ALA B CA 1
ATOM 8023 C C . ALA B 1 310 ? 32.844 -0.72 24.688 1 96.88 310 ALA B C 1
ATOM 8025 O O . ALA B 1 310 ? 32.562 -0.399 25.859 1 96.88 310 ALA B O 1
ATOM 8026 N N . LEU B 1 311 ? 31.953 -0.924 23.781 1 97 311 LEU B N 1
ATOM 8027 C CA . LEU B 1 311 ? 30.531 -0.774 24.062 1 97 311 LEU B CA 1
ATOM 8028 C C . LEU B 1 311 ? 30.094 -1.775 25.125 1 97 311 LEU B C 1
ATOM 8030 O O . LEU B 1 311 ? 29.188 -1.483 25.922 1 97 311 LEU B O 1
ATOM 8034 N N . HIS B 1 312 ? 30.75 -2.898 25.203 1 95.44 312 HIS B N 1
ATOM 8035 C CA . HIS B 1 312 ? 30.375 -3.947 26.141 1 95.44 312 HIS B CA 1
ATOM 8036 C C . HIS B 1 312 ? 30.672 -3.533 27.578 1 95.44 312 HIS B C 1
ATOM 8038 O O . HIS B 1 312 ? 30.156 -4.125 28.531 1 95.44 312 HIS B O 1
ATOM 8044 N N . THR B 1 313 ? 31.469 -2.547 27.719 1 95.44 313 THR B N 1
ATOM 8045 C CA . THR B 1 313 ? 31.875 -2.127 29.062 1 95.44 313 THR B CA 1
ATOM 8046 C C . THR B 1 313 ? 30.906 -1.088 29.625 1 95.44 313 THR B C 1
ATOM 8048 O O . THR B 1 313 ? 30.906 -0.821 30.828 1 95.44 313 THR B O 1
ATOM 8051 N N . LEU B 1 314 ? 30.141 -0.487 28.766 1 95.5 314 LEU B N 1
ATOM 8052 C CA . LEU B 1 314 ? 29.125 0.441 29.25 1 95.5 314 LEU B CA 1
ATOM 8053 C C . LEU B 1 314 ? 28.047 -0.294 30.047 1 95.5 314 LEU B C 1
ATOM 8055 O O . LEU B 1 314 ? 27.594 -1.372 29.641 1 95.5 314 LEU B O 1
ATOM 8059 N N . PRO B 1 315 ? 27.703 0.216 31.172 1 95.5 315 PRO B N 1
ATOM 8060 C CA . PRO B 1 315 ? 26.656 -0.451 31.953 1 95.5 315 PRO B CA 1
ATOM 8061 C C . PRO B 1 315 ? 25.328 -0.537 31.188 1 95.5 315 PRO B C 1
ATOM 8063 O O . PRO B 1 315 ? 25 0.371 30.438 1 95.5 315 PRO B O 1
ATOM 8066 N N . ALA B 1 316 ? 24.656 -1.602 31.312 1 96.44 316 ALA B N 1
ATOM 8067 C CA . ALA B 1 316 ? 23.359 -1.82 30.672 1 96.44 316 ALA B CA 1
ATOM 8068 C C . ALA B 1 316 ? 22.344 -2.387 31.641 1 96.44 316 ALA B C 1
ATOM 8070 O O . ALA B 1 316 ? 22.672 -3.23 32.469 1 96.44 316 ALA B O 1
ATOM 8071 N N . ALA B 1 317 ? 21.125 -1.883 31.594 1 97.06 317 ALA B N 1
ATOM 8072 C CA . ALA B 1 317 ? 20.031 -2.369 32.438 1 97.06 317 ALA B CA 1
ATOM 8073 C C . ALA B 1 317 ? 19.047 -3.199 31.609 1 97.06 317 ALA B C 1
ATOM 8075 O O . ALA B 1 317 ? 18.781 -2.893 30.453 1 97.06 317 ALA B O 1
ATOM 8076 N N . ASP B 1 318 ? 18.438 -4.207 32.25 1 94 318 ASP B N 1
ATOM 8077 C CA . ASP B 1 318 ? 17.438 -5.047 31.594 1 94 318 ASP B CA 1
ATOM 8078 C C . ASP B 1 318 ? 16.062 -4.406 31.656 1 94 318 ASP B C 1
ATOM 8080 O O . ASP B 1 318 ? 15.188 -4.715 30.828 1 94 318 ASP B O 1
ATOM 8084 N N . ARG B 1 319 ? 15.914 -3.566 32.688 1 97.19 319 ARG B N 1
ATOM 8085 C CA . ARG B 1 319 ? 14.695 -2.795 32.875 1 97.19 319 ARG B CA 1
ATOM 8086 C C . ARG B 1 319 ? 15.008 -1.334 33.188 1 97.19 319 ARG B C 1
ATOM 8088 O O . ARG B 1 319 ? 16.078 -1.024 33.719 1 97.19 319 ARG B O 1
ATOM 8095 N N . PRO B 1 320 ? 14.102 -0.473 32.781 1 98.44 320 PRO B N 1
ATOM 8096 C CA . PRO B 1 320 ? 14.406 0.931 33.094 1 98.44 320 PRO B CA 1
ATOM 8097 C C . PRO B 1 320 ? 14.266 1.273 34.562 1 98.44 320 PRO B C 1
ATOM 8099 O O . PRO B 1 320 ? 13.328 0.813 35.219 1 98.44 320 PRO B O 1
ATOM 8102 N N . ALA B 1 321 ? 15.172 2.068 35.031 1 98.12 321 ALA B N 1
ATOM 8103 C CA . ALA B 1 321 ? 15.016 2.66 36.375 1 98.12 321 ALA B CA 1
ATOM 8104 C C . ALA B 1 321 ? 13.992 3.793 36.344 1 98.12 321 ALA B C 1
ATOM 8106 O O . ALA B 1 321 ? 13.992 4.617 35.438 1 98.12 321 ALA B O 1
ATOM 8107 N N . VAL B 1 322 ? 13.102 3.83 37.312 1 98.19 322 VAL B N 1
ATOM 8108 C CA . VAL B 1 322 ? 12.164 4.941 37.438 1 98.19 322 VAL B CA 1
ATOM 8109 C C . VAL B 1 322 ? 12.844 6.105 38.156 1 98.19 322 VAL B C 1
ATOM 8111 O O . VAL B 1 322 ? 13.32 5.957 39.281 1 98.19 322 VAL B O 1
ATOM 8114 N N . VAL B 1 323 ? 12.898 7.23 37.469 1 97.94 323 VAL B N 1
ATOM 8115 C CA . VAL B 1 323 ? 13.617 8.352 38.062 1 97.94 323 VAL B CA 1
ATOM 8116 C C . VAL B 1 323 ? 12.695 9.562 38.188 1 97.94 323 VAL B C 1
ATOM 8118 O O . VAL B 1 323 ? 11.641 9.609 37.531 1 97.94 323 VAL B O 1
ATOM 8121 N N . THR B 1 324 ? 13.031 10.523 39.031 1 95.06 324 THR B N 1
ATOM 8122 C CA . THR B 1 324 ? 12.281 11.766 39.188 1 95.06 324 THR B CA 1
ATOM 8123 C C . THR B 1 324 ? 12.875 12.867 38.312 1 95.06 324 THR B C 1
ATOM 8125 O O . THR B 1 324 ? 13.984 12.734 37.812 1 95.06 324 THR B O 1
ATOM 8128 N N . ALA B 1 325 ? 12.133 13.945 38.219 1 91.38 325 ALA B N 1
ATOM 8129 C CA . ALA B 1 325 ? 12.578 15.078 37.406 1 91.38 325 ALA B CA 1
ATOM 8130 C C . ALA B 1 325 ? 13.914 15.625 37.906 1 91.38 325 ALA B C 1
ATOM 8132 O O . ALA B 1 325 ? 14.117 15.742 39.125 1 91.38 325 ALA B O 1
ATOM 8133 N N . GLY B 1 326 ? 14.781 15.828 36.969 1 89.88 326 GLY B N 1
ATOM 8134 C CA . GLY B 1 326 ? 16.047 16.438 37.312 1 89.88 326 GLY B CA 1
ATOM 8135 C C . GLY B 1 326 ? 17.156 15.414 37.531 1 89.88 326 GLY B C 1
ATOM 8136 O O . GLY B 1 326 ? 18.328 15.773 37.625 1 89.88 326 GLY B O 1
ATOM 8137 N N . THR B 1 327 ? 16.875 14.133 37.625 1 95.81 327 THR B N 1
ATOM 8138 C CA . THR B 1 327 ? 17.859 13.094 37.844 1 95.81 327 THR B CA 1
ATOM 8139 C C . THR B 1 327 ? 18.656 12.828 36.562 1 95.81 327 THR B C 1
ATOM 8141 O O . THR B 1 327 ? 18.078 12.516 35.531 1 95.81 327 THR B O 1
ATOM 8144 N N . ALA B 1 328 ? 19.984 12.969 36.625 1 97 328 ALA B N 1
ATOM 8145 C CA . ALA B 1 328 ? 20.828 12.57 35.5 1 97 328 ALA B CA 1
ATOM 8146 C C . ALA B 1 328 ? 20.953 11.055 35.438 1 97 328 ALA B C 1
ATOM 8148 O O . ALA B 1 328 ? 21.156 10.383 36.438 1 97 328 ALA B O 1
ATOM 8149 N N . VAL B 1 329 ? 20.875 10.5 34.281 1 97.5 329 VAL B N 1
ATOM 8150 C CA . VAL B 1 329 ? 20.828 9.047 34.156 1 97.5 329 VAL B CA 1
ATOM 8151 C C . VAL B 1 329 ? 22.031 8.57 33.344 1 97.5 329 VAL B C 1
ATOM 8153 O O . VAL B 1 329 ? 22.578 9.336 32.531 1 97.5 329 VAL B O 1
ATOM 8156 N N . THR B 1 330 ? 22.438 7.277 33.531 1 96.62 330 THR B N 1
ATOM 8157 C CA . THR B 1 330 ? 23.562 6.715 32.812 1 96.62 330 THR B CA 1
ATOM 8158 C C . THR B 1 330 ? 23.172 5.402 32.125 1 96.62 330 THR B C 1
ATOM 8160 O O . THR B 1 330 ? 23.891 4.918 31.25 1 96.62 330 THR B O 1
ATOM 8163 N N . THR B 1 331 ? 22.141 4.805 32.625 1 97.81 331 THR B N 1
ATOM 8164 C CA . THR B 1 331 ? 21.594 3.582 32.062 1 97.81 331 THR B CA 1
ATOM 8165 C C . THR B 1 331 ? 20.109 3.756 31.734 1 97.81 331 THR B C 1
ATOM 8167 O O . THR B 1 331 ? 19.516 4.789 32.062 1 97.81 331 THR B O 1
ATOM 8170 N N . TRP B 1 332 ? 19.578 2.736 31.062 1 98.62 332 TRP B N 1
ATOM 8171 C CA . TRP B 1 332 ? 18.156 2.768 30.703 1 98.62 332 TRP B CA 1
ATOM 8172 C C . TRP B 1 332 ? 17.297 3.189 31.891 1 98.62 332 TRP B C 1
ATOM 8174 O O . TRP B 1 332 ? 17.297 2.523 32.938 1 98.62 332 TRP B O 1
ATOM 8184 N N . SER B 1 333 ? 16.609 4.312 31.719 1 98.69 333 SER B N 1
ATOM 8185 C CA . SER B 1 333 ? 15.766 4.91 32.75 1 98.69 333 SER B CA 1
ATOM 8186 C C . SER B 1 333 ? 14.477 5.469 32.156 1 98.69 333 SER B C 1
ATOM 8188 O O . SER B 1 333 ? 14.398 5.699 30.938 1 98.69 333 SER B O 1
ATOM 8190 N N . ARG B 1 334 ? 13.477 5.637 32.938 1 98.31 334 ARG B N 1
ATOM 8191 C CA . ARG B 1 334 ? 12.227 6.254 32.5 1 98.31 334 ARG B CA 1
ATOM 8192 C C . ARG B 1 334 ? 11.688 7.215 33.562 1 98.31 334 ARG B C 1
ATOM 8194 O O . ARG B 1 334 ? 12.031 7.102 34.719 1 98.31 334 ARG B O 1
ATOM 8201 N N . GLN B 1 335 ? 10.906 8.102 33.125 1 97.75 335 GLN B N 1
ATOM 8202 C CA . GLN B 1 335 ? 10.281 9.117 33.969 1 97.75 335 GLN B CA 1
ATOM 8203 C C . GLN B 1 335 ? 8.867 9.445 33.469 1 97.75 335 GLN B C 1
ATOM 8205 O O . GLN B 1 335 ? 8.648 9.641 32.281 1 97.75 335 GLN B O 1
ATOM 8210 N N . THR B 1 336 ? 7.855 9.367 34.406 1 97 336 THR B N 1
ATOM 8211 C CA . THR B 1 336 ? 6.617 10.07 34.094 1 97 336 THR B CA 1
ATOM 8212 C C . THR B 1 336 ? 6.887 11.555 33.844 1 97 336 THR B C 1
ATOM 8214 O O . THR B 1 336 ? 7.406 12.25 34.719 1 97 336 THR B O 1
ATOM 8217 N N . TYR B 1 337 ? 6.516 11.984 32.656 1 95.25 337 TYR B N 1
ATOM 8218 C CA . TYR B 1 337 ? 7.027 13.289 32.25 1 95.25 337 TYR B CA 1
ATOM 8219 C C . TYR B 1 337 ? 5.945 14.359 32.344 1 95.25 337 TYR B C 1
ATOM 8221 O O . TYR B 1 337 ? 4.781 14.094 32.031 1 95.25 337 TYR B O 1
ATOM 8229 N N . ARG B 1 338 ? 6.379 15.539 32.812 1 92.19 338 ARG B N 1
ATOM 8230 C CA . ARG B 1 338 ? 5.586 16.766 32.812 1 92.19 338 ARG B CA 1
ATOM 8231 C C . ARG B 1 338 ? 6.402 17.938 32.312 1 92.19 338 ARG B C 1
ATOM 8233 O O . ARG B 1 338 ? 7.566 18.109 32.688 1 92.19 338 ARG B O 1
ATOM 8240 N N . ALA B 1 339 ? 5.75 18.703 31.438 1 89.5 339 ALA B N 1
ATOM 8241 C CA . ALA B 1 339 ? 6.43 19.891 30.922 1 89.5 339 ALA B CA 1
ATOM 8242 C C . ALA B 1 339 ? 6.789 20.844 32.031 1 89.5 339 ALA B C 1
ATOM 8244 O O . ALA B 1 339 ? 6.152 20.844 33.094 1 89.5 339 ALA B O 1
ATOM 8245 N N . PRO B 1 340 ? 7.812 21.656 31.812 1 87.62 340 PRO B N 1
ATOM 8246 C CA . PRO B 1 340 ? 8.234 22.594 32.844 1 87.62 340 PRO B CA 1
ATOM 8247 C C . PRO B 1 340 ? 7.117 23.547 33.281 1 87.62 340 PRO B C 1
ATOM 8249 O O . PRO B 1 340 ? 6.363 24.047 32.438 1 87.62 340 PRO B O 1
ATOM 8252 N N . ASP B 1 341 ? 7.047 23.859 34.531 1 84.25 341 ASP B N 1
ATOM 8253 C CA . ASP B 1 341 ? 6.004 24.688 35.094 1 84.25 341 ASP B CA 1
ATOM 8254 C C . ASP B 1 341 ? 6.156 26.141 34.656 1 84.25 341 ASP B C 1
ATOM 8256 O O . ASP B 1 341 ? 5.188 26.906 34.656 1 84.25 341 ASP B O 1
ATOM 8260 N N . ASP B 1 342 ? 7.32 26.5 34.25 1 87.44 342 ASP B N 1
ATOM 8261 C CA . ASP B 1 342 ? 7.586 27.906 33.938 1 87.44 342 ASP B CA 1
ATOM 8262 C C . ASP B 1 342 ? 7.457 28.172 32.438 1 87.44 342 ASP B C 1
ATOM 8264 O O . ASP B 1 342 ? 7.918 29.203 31.953 1 87.44 342 ASP B O 1
ATOM 8268 N N . LEU B 1 343 ? 6.895 27.266 31.797 1 91.31 343 LEU B N 1
ATOM 8269 C CA . LEU B 1 343 ? 6.688 27.469 30.375 1 91.31 343 LEU B CA 1
ATOM 8270 C C . LEU B 1 343 ? 5.645 28.547 30.125 1 91.31 343 LEU B C 1
ATOM 8272 O O . LEU B 1 343 ? 4.48 28.391 30.5 1 91.31 343 LEU B O 1
ATOM 8276 N N . ARG B 1 344 ? 6.055 29.672 29.547 1 91.88 344 ARG B N 1
ATOM 8277 C CA . ARG B 1 344 ? 5.148 30.766 29.188 1 91.88 344 ARG B CA 1
ATOM 8278 C C . ARG B 1 344 ? 4.379 30.438 27.906 1 91.88 344 ARG B C 1
ATOM 8280 O O . ARG B 1 344 ? 4.98 30.094 26.891 1 91.88 344 ARG B O 1
ATOM 8287 N N . ARG B 1 345 ? 3.094 30.578 28.016 1 95.06 345 ARG B N 1
ATOM 8288 C CA . ARG B 1 345 ? 2.266 30.281 26.844 1 95.06 345 ARG B CA 1
ATOM 8289 C C . ARG B 1 345 ? 1.67 31.562 26.266 1 95.06 345 ARG B C 1
ATOM 8291 O O . ARG B 1 345 ? 1.283 32.469 27 1 95.06 345 ARG B O 1
ATOM 8298 N N . HIS B 1 346 ? 1.618 31.609 24.953 1 98.12 346 HIS B N 1
ATOM 8299 C CA . HIS B 1 346 ? 1.205 32.812 24.25 1 98.12 346 HIS B CA 1
ATOM 8300 C C . HIS B 1 346 ? -0.086 32.594 23.484 1 98.12 346 HIS B C 1
ATOM 8302 O O . HIS B 1 346 ? -0.28 31.531 22.891 1 98.12 346 HIS B O 1
ATOM 8308 N N . LEU B 1 347 ? -1 33.5 23.562 1 98.12 347 LEU B N 1
ATOM 8309 C CA . LEU B 1 347 ? -2.158 33.562 22.672 1 98.12 347 LEU B CA 1
ATOM 8310 C C . LEU B 1 347 ? -1.95 34.562 21.547 1 98.12 347 LEU B C 1
ATOM 8312 O O . LEU B 1 347 ? -1.823 35.781 21.812 1 98.12 347 LEU B O 1
ATOM 8316 N N . VAL B 1 348 ? -1.935 34.094 20.344 1 98.44 348 VAL B N 1
ATOM 8317 C CA . VAL B 1 348 ? -1.586 34.938 19.188 1 98.44 348 VAL B CA 1
ATOM 8318 C C . VAL B 1 348 ? -2.855 35.469 18.547 1 98.44 348 VAL B C 1
ATOM 8320 O O . VAL B 1 348 ? -3.795 34.75 18.281 1 98.44 348 VAL B O 1
ATOM 8323 N N . PHE B 1 349 ? -2.902 36.812 18.359 1 97.56 349 PHE B N 1
ATOM 8324 C CA . PHE B 1 349 ? -3.984 37.469 17.656 1 97.56 349 PHE B CA 1
ATOM 8325 C C . PHE B 1 349 ? -3.521 37.938 16.281 1 97.56 349 PHE B C 1
ATOM 8327 O O . PHE B 1 349 ? -2.564 38.719 16.172 1 97.56 349 PHE B O 1
ATOM 8334 N N . VAL B 1 350 ? -4.168 37.5 15.266 1 97.88 350 VAL B N 1
ATOM 8335 C CA . VAL B 1 350 ? -3.943 38.031 13.93 1 97.88 350 VAL B CA 1
ATOM 8336 C C . VAL B 1 350 ? -4.824 39.25 13.727 1 97.88 350 VAL B C 1
ATOM 8338 O O . VAL B 1 350 ? -6.016 39.125 13.43 1 97.88 350 VAL B O 1
ATOM 8341 N N . GLU B 1 351 ? -4.281 40.375 13.781 1 94.81 351 GLU B N 1
ATOM 8342 C CA . GLU B 1 351 ? -5.039 41.625 13.789 1 94.81 351 GLU B CA 1
ATOM 8343 C C . GLU B 1 351 ? -6.172 41.562 14.805 1 94.81 351 GLU B C 1
ATOM 8345 O O . GLU B 1 351 ? -6.359 40.562 15.492 1 94.81 351 GLU B O 1
ATOM 8350 N N . SER B 1 352 ? -6.801 42.594 15.008 1 87.88 352 SER B N 1
ATOM 8351 C CA . SER B 1 352 ? -7.91 42.75 15.945 1 87.88 352 SER B CA 1
ATOM 8352 C C . SER B 1 352 ? -8.883 43.812 15.492 1 87.88 352 SER B C 1
ATOM 8354 O O . SER B 1 352 ? -8.594 44.594 14.562 1 87.88 352 SER B O 1
ATOM 8356 N N . ASN B 1 353 ? -10.008 43.688 16.062 1 81.62 353 ASN B N 1
ATOM 8357 C CA . ASN B 1 353 ? -10.883 44.844 15.922 1 81.62 353 ASN B CA 1
ATOM 8358 C C . ASN B 1 353 ? -10.258 46.125 16.5 1 81.62 353 ASN B C 1
ATOM 8360 O O . ASN B 1 353 ? -9.617 46.062 17.562 1 81.62 353 ASN B O 1
ATOM 8364 N N . THR B 1 354 ? -10.367 47.219 15.852 1 70 354 THR B N 1
ATOM 8365 C CA . THR B 1 354 ? -9.672 48.469 16.219 1 70 354 THR B CA 1
ATOM 8366 C C . THR B 1 354 ? -10.406 49.188 17.344 1 70 354 THR B C 1
ATOM 8368 O O . THR B 1 354 ? -9.859 50.094 17.953 1 70 354 THR B O 1
ATOM 8371 N N . THR B 1 355 ? -11.562 48.812 17.578 1 60.66 355 THR B N 1
ATOM 8372 C CA . THR B 1 355 ? -12.297 49.5 18.625 1 60.66 355 THR B CA 1
ATOM 8373 C C . THR B 1 355 ? -12.867 48.5 19.641 1 60.66 355 THR B C 1
ATOM 8375 O O . THR B 1 355 ? -13.008 47.312 19.344 1 60.66 355 THR B O 1
ATOM 8378 N N . GLY B 1 356 ? -13.047 48.719 20.844 1 63.09 356 GLY B N 1
ATOM 8379 C CA . GLY B 1 356 ? -13.773 48.125 21.969 1 63.09 356 GLY B CA 1
ATOM 8380 C C . GLY B 1 356 ? -13.375 46.688 22.25 1 63.09 356 GLY B C 1
ATOM 8381 O O . GLY B 1 356 ? -12.492 46.438 23.062 1 63.09 356 GLY B O 1
ATOM 8382 N N . THR B 1 357 ? -13.711 45.719 21.375 1 72.12 357 THR B N 1
ATOM 8383 C CA . THR B 1 357 ? -13.617 44.281 21.703 1 72.12 357 THR B CA 1
ATOM 8384 C C . THR B 1 357 ? -12.219 43.75 21.422 1 72.12 357 THR B C 1
ATOM 8386 O O . THR B 1 357 ? -11.789 42.781 22.016 1 72.12 357 THR B O 1
ATOM 8389 N N . GLY B 1 358 ? -11.461 44.469 20.516 1 77 358 GLY B N 1
ATOM 8390 C CA . GLY B 1 358 ? -10.125 44 20.172 1 77 358 GLY B CA 1
ATOM 8391 C C . GLY B 1 358 ? -9.133 44.156 21.312 1 77 358 GLY B C 1
ATOM 8392 O O . GLY B 1 358 ? -8.453 43.188 21.672 1 77 358 GLY B O 1
ATOM 8393 N N . MET B 1 359 ? -9.125 45.344 21.906 1 80.44 359 MET B N 1
ATOM 8394 C CA . MET B 1 359 ? -8.203 45.562 23.016 1 80.44 359 MET B CA 1
ATOM 8395 C C . MET B 1 359 ? -8.648 44.812 24.266 1 80.44 359 MET B C 1
ATOM 8397 O O . MET B 1 359 ? -7.812 44.312 25.031 1 80.44 359 MET B O 1
ATOM 8401 N N . LEU B 1 360 ? -9.961 44.656 24.391 1 82.5 360 LEU B N 1
ATOM 8402 C CA . LEU B 1 360 ? -10.5 43.906 25.531 1 82.5 360 LEU B CA 1
ATOM 8403 C C . LEU B 1 360 ? -10.055 42.469 25.469 1 82.5 360 LEU B C 1
ATOM 8405 O O . LEU B 1 360 ? -9.758 41.844 26.5 1 82.5 360 LEU B O 1
ATOM 8409 N N . ALA B 1 361 ? -10.047 41.938 24.297 1 89.75 361 ALA B N 1
ATOM 8410 C CA . ALA B 1 361 ? -9.633 40.531 24.125 1 89.75 361 ALA B CA 1
ATOM 8411 C C . ALA B 1 361 ? -8.18 40.344 24.562 1 89.75 361 ALA B C 1
ATOM 8413 O O . ALA B 1 361 ? -7.84 39.312 25.156 1 89.75 361 ALA B O 1
ATOM 8414 N N . LEU B 1 362 ? -7.309 41.25 24.25 1 91 362 LEU B N 1
ATOM 8415 C CA . LEU B 1 362 ? -5.906 41.188 24.625 1 91 362 LEU B CA 1
ATOM 8416 C C . LEU B 1 362 ? -5.758 41.25 26.141 1 91 362 LEU B C 1
ATOM 8418 O O . LEU B 1 362 ? -4.973 40.5 26.734 1 91 362 LEU B O 1
ATOM 8422 N N . ASP B 1 363 ? -6.582 42.062 26.734 1 88.75 363 ASP B N 1
ATOM 8423 C CA . ASP B 1 363 ? -6.562 42.188 28.188 1 88.75 363 ASP B CA 1
ATOM 8424 C C . ASP B 1 363 ? -7.062 40.906 28.844 1 88.75 363 ASP B C 1
ATOM 8426 O O . ASP B 1 363 ? -6.492 40.438 29.828 1 88.75 363 ASP B O 1
ATOM 8430 N N . LEU B 1 364 ? -8.133 40.375 28.312 1 90.25 364 LEU B N 1
ATOM 8431 C CA . LEU B 1 364 ? -8.727 39.156 28.844 1 90.25 364 LEU B CA 1
ATOM 8432 C C . LEU B 1 364 ? -7.746 38 28.75 1 90.25 364 LEU B C 1
ATOM 8434 O O . LEU B 1 364 ? -7.695 37.156 29.641 1 90.25 364 LEU B O 1
ATOM 8438 N N . ALA B 1 365 ? -7.008 37.906 27.656 1 92.62 365 ALA B N 1
ATOM 8439 C CA . ALA B 1 365 ? -6.012 36.844 27.484 1 92.62 365 ALA B CA 1
ATOM 8440 C C . ALA B 1 365 ? -4.977 36.875 28.594 1 92.62 365 ALA B C 1
ATOM 8442 O O . ALA B 1 365 ? -4.594 35.844 29.125 1 92.62 365 ALA B O 1
ATOM 8443 N N . ARG B 1 366 ? -4.523 38 28.922 1 90.62 366 ARG B N 1
ATOM 8444 C CA . ARG B 1 366 ? -3.52 38.188 29.953 1 90.62 366 ARG B CA 1
ATOM 8445 C C . ARG B 1 366 ? -4.113 37.938 31.344 1 90.62 366 ARG B C 1
ATOM 8447 O O . ARG B 1 366 ? -3.568 37.156 32.125 1 90.62 366 ARG B O 1
ATOM 8454 N N . ASP B 1 367 ? -5.242 38.469 31.625 1 89.94 367 ASP B N 1
ATOM 8455 C CA . ASP B 1 367 ? -5.766 38.562 32.969 1 89.94 367 ASP B CA 1
ATOM 8456 C C . ASP B 1 367 ? -6.566 37.312 33.344 1 89.94 367 ASP B C 1
ATOM 8458 O O . ASP B 1 367 ? -6.629 36.938 34.531 1 89.94 367 ASP B O 1
ATOM 8462 N N . THR B 1 368 ? -7.195 36.75 32.375 1 88.44 368 THR B N 1
ATOM 8463 C CA . THR B 1 368 ? -8.156 35.688 32.688 1 88.44 368 THR B CA 1
ATOM 8464 C C . THR B 1 368 ? -7.633 34.344 32.25 1 88.44 368 THR B C 1
ATOM 8466 O O . THR B 1 368 ? -7.879 33.312 32.906 1 88.44 368 THR B O 1
ATOM 8469 N N . LEU B 1 369 ? -6.906 34.219 31.219 1 92.06 369 LEU B N 1
ATOM 8470 C CA . LEU B 1 369 ? -6.48 32.938 30.719 1 92.06 369 LEU B CA 1
ATOM 8471 C C . LEU B 1 369 ? -5.043 32.625 31.141 1 92.06 369 LEU B C 1
ATOM 8473 O O . LEU B 1 369 ? -4.574 31.5 30.984 1 92.06 369 LEU B O 1
ATOM 8477 N N . GLY B 1 370 ? -4.422 33.594 31.672 1 89.19 370 GLY B N 1
ATOM 8478 C CA . GLY B 1 370 ? -3.045 33.375 32.094 1 89.19 370 GLY B CA 1
ATOM 8479 C C . GLY B 1 370 ? -2.09 33.188 30.922 1 89.19 370 GLY B C 1
ATOM 8480 O O . GLY B 1 370 ? -1.103 32.469 31.031 1 89.19 370 GLY B O 1
ATOM 8481 N N . THR B 1 371 ? -2.359 33.719 29.719 1 95.69 371 THR B N 1
ATOM 8482 C CA . THR B 1 371 ? -1.487 33.656 28.547 1 95.69 371 THR B CA 1
ATOM 8483 C C . THR B 1 371 ? -0.898 35.062 28.266 1 95.69 371 THR B C 1
ATOM 8485 O O . THR B 1 371 ? -1.373 36.062 28.797 1 95.69 371 THR B O 1
ATOM 8488 N N . GLU B 1 372 ? 0.113 35.094 27.594 1 96.44 372 GLU B N 1
ATOM 8489 C CA . GLU B 1 372 ? 0.689 36.344 27.094 1 96.44 372 GLU B CA 1
ATOM 8490 C C . GLU B 1 372 ? 0.137 36.688 25.719 1 96.44 372 GLU B C 1
ATOM 8492 O O . GLU B 1 372 ? 0.363 35.969 24.75 1 96.44 372 GLU B O 1
ATOM 8497 N N . PRO B 1 373 ? -0.563 37.781 25.641 1 96.69 373 PRO B N 1
ATOM 8498 C CA . PRO B 1 373 ? -1.118 38.156 24.344 1 96.69 373 PRO B CA 1
ATOM 8499 C C . PRO B 1 373 ? -0.057 38.656 23.359 1 96.69 373 PRO B C 1
ATOM 8501 O O . PRO B 1 373 ? 0.837 39.406 23.766 1 96.69 373 PRO B O 1
ATOM 8504 N N . VAL B 1 374 ? -0.103 38.25 22.172 1 98.06 374 VAL B N 1
ATOM 8505 C CA . VAL B 1 374 ? 0.745 38.688 21.062 1 98.06 374 VAL B CA 1
ATOM 8506 C C . VAL B 1 374 ? -0.125 39.125 19.906 1 98.06 374 VAL B C 1
ATOM 8508 O O . VAL B 1 374 ? -1.046 38.438 19.484 1 98.06 374 VAL B O 1
ATOM 8511 N N . LEU B 1 375 ? 0.103 40.312 19.422 1 97.25 375 LEU B N 1
ATOM 8512 C CA . LEU B 1 375 ? -0.634 40.844 18.281 1 97.25 375 LEU B CA 1
ATOM 8513 C C . LEU B 1 375 ? 0.248 40.875 17.031 1 97.25 375 LEU B C 1
ATOM 8515 O O . LEU B 1 375 ? 1.264 41.562 17.016 1 97.25 375 LEU B O 1
ATOM 8519 N N . LEU B 1 376 ? -0.074 40.062 16.047 1 98.19 376 LEU B N 1
ATOM 8520 C CA . LEU B 1 376 ? 0.493 40.219 14.711 1 98.19 376 LEU B CA 1
ATOM 8521 C C . LEU B 1 376 ? -0.241 41.312 13.93 1 98.19 376 LEU B C 1
ATOM 8523 O O . LEU B 1 376 ? -1.462 41.25 13.766 1 98.19 376 LEU B O 1
ATOM 8527 N N . THR B 1 377 ? 0.461 42.312 13.453 1 96.69 377 THR B N 1
ATOM 8528 C CA . THR B 1 377 ? -0.199 43.375 12.711 1 96.69 377 THR B CA 1
ATOM 8529 C C . THR B 1 377 ? 0.773 44.062 11.742 1 96.69 377 THR B C 1
ATOM 8531 O O . THR B 1 377 ? 1.98 44.094 11.992 1 96.69 377 THR B O 1
ATOM 8534 N N . GLY B 1 378 ? 0.201 44.469 10.664 1 94.69 378 GLY B N 1
ATOM 8535 C CA . GLY B 1 378 ? 0.997 45.25 9.727 1 94.69 378 GLY B CA 1
ATOM 8536 C C . GLY B 1 378 ? 1.118 46.719 10.109 1 94.69 378 GLY B C 1
ATOM 8537 O O . GLY B 1 378 ? 2.021 47.406 9.641 1 94.69 378 GLY B O 1
ATOM 8538 N N . ASP B 1 379 ? 0.186 47.188 11.023 1 93.81 379 ASP B N 1
ATOM 8539 C CA . ASP B 1 379 ? 0.132 48.594 11.375 1 93.81 379 ASP B CA 1
ATOM 8540 C C . ASP B 1 379 ? -0.316 48.781 12.828 1 93.81 379 ASP B C 1
ATOM 8542 O O . ASP B 1 379 ? -1.489 49.062 13.086 1 93.81 379 ASP B O 1
ATOM 8546 N N . PRO B 1 380 ? 0.58 48.781 13.727 1 92.25 380 PRO B N 1
ATOM 8547 C CA . PRO B 1 380 ? 0.218 48.938 15.133 1 92.25 380 PRO B CA 1
ATOM 8548 C C . PRO B 1 380 ? -0.497 50.25 15.422 1 92.25 380 PRO B C 1
ATOM 8550 O O . PRO B 1 380 ? -1.312 50.312 16.344 1 92.25 380 PRO B O 1
ATOM 8553 N N . GLY B 1 381 ? -0.275 51.281 14.609 1 88.38 381 GLY B N 1
ATOM 8554 C CA . GLY B 1 381 ? -0.873 52.562 14.812 1 88.38 381 GLY B CA 1
ATOM 8555 C C . GLY B 1 381 ? -2.381 52.562 14.641 1 88.38 381 GLY B C 1
ATOM 8556 O O . GLY B 1 381 ? -3.062 53.5 15.109 1 88.38 381 GLY B O 1
ATOM 8557 N N . ARG B 1 382 ? -2.855 51.594 14.078 1 87.31 382 ARG B N 1
ATOM 8558 C CA . ARG B 1 382 ? -4.289 51.438 13.836 1 87.31 382 ARG B CA 1
ATOM 8559 C C . ARG B 1 382 ? -5.043 51.188 15.133 1 87.31 382 ARG B C 1
ATOM 8561 O O . ARG B 1 382 ? -6.254 51.375 15.203 1 87.31 382 ARG B O 1
ATOM 8568 N N . TYR B 1 383 ? -4.324 50.719 16.125 1 88.12 383 TYR B N 1
ATOM 8569 C CA . TYR B 1 383 ? -4.98 50.25 17.344 1 88.12 383 TYR B CA 1
ATOM 8570 C C . TYR B 1 383 ? -4.766 51.219 18.5 1 88.12 383 TYR B C 1
ATOM 8572 O O . TYR B 1 383 ? -3.719 51.188 19.156 1 88.12 383 TYR B O 1
ATOM 8580 N N . ARG B 1 384 ? -5.773 51.938 18.781 1 79.75 384 ARG B N 1
ATOM 8581 C CA . ARG B 1 384 ? -5.719 52.844 19.906 1 79.75 384 ARG B CA 1
ATOM 8582 C C . ARG B 1 384 ? -5.738 52.094 21.234 1 79.75 384 ARG B C 1
ATOM 8584 O O . ARG B 1 384 ? -6.574 51.219 21.438 1 79.75 384 ARG B O 1
ATOM 8591 N N . GLY B 1 385 ? -4.848 52.375 22.125 1 81.44 385 GLY B N 1
ATOM 8592 C CA . GLY B 1 385 ? -4.809 51.75 23.438 1 81.44 385 GLY B CA 1
ATOM 8593 C C . GLY B 1 385 ? -3.984 50.469 23.453 1 81.44 385 GLY B C 1
ATOM 8594 O O . GLY B 1 385 ? -3.891 49.781 24.484 1 81.44 385 GLY B O 1
ATOM 8595 N N . LEU B 1 386 ? -3.404 50.156 22.312 1 89.19 386 LEU B N 1
ATOM 8596 C CA . LEU B 1 386 ? -2.637 48.906 22.188 1 89.19 386 LEU B CA 1
ATOM 8597 C C . LEU B 1 386 ? -1.539 48.844 23.234 1 89.19 386 LEU B C 1
ATOM 8599 O O . LEU B 1 386 ? -1.328 47.812 23.859 1 89.19 386 LEU B O 1
ATOM 8603 N N . GLU B 1 387 ? -0.881 49.938 23.469 1 88.56 387 GLU B N 1
ATOM 8604 C CA . GLU B 1 387 ? 0.232 49.969 24.406 1 88.56 387 GLU B CA 1
ATOM 8605 C C . GLU B 1 387 ? -0.227 49.625 25.812 1 88.56 387 GLU B C 1
ATOM 8607 O O . GLU B 1 387 ? 0.499 48.969 26.562 1 88.56 387 GLU B O 1
ATOM 8612 N N . ALA B 1 388 ? -1.382 50 26.156 1 86.5 388 ALA B N 1
ATOM 8613 C CA . ALA B 1 388 ? -1.91 49.812 27.5 1 86.5 388 ALA B CA 1
ATOM 8614 C C . ALA B 1 388 ? -2.232 48.344 27.75 1 86.5 388 ALA B C 1
ATOM 8616 O O . ALA B 1 388 ? -2.293 47.875 28.891 1 86.5 388 ALA B O 1
ATOM 8617 N N . THR B 1 389 ? -2.451 47.562 26.75 1 88.31 389 THR B N 1
ATOM 8618 C CA . THR B 1 389 ? -2.805 46.156 26.891 1 88.31 389 THR B CA 1
ATOM 8619 C C . THR B 1 389 ? -1.602 45.344 27.344 1 88.31 389 THR B C 1
ATOM 8621 O O . THR B 1 389 ? -1.759 44.25 27.875 1 88.31 389 THR B O 1
ATOM 8624 N N . GLY B 1 390 ? -0.349 45.844 27.031 1 90.12 390 GLY B N 1
ATOM 8625 C CA . GLY B 1 390 ? 0.865 45.125 27.344 1 90.12 390 GLY B CA 1
ATOM 8626 C C . GLY B 1 390 ? 1.144 43.969 26.391 1 90.12 390 GLY B C 1
ATOM 8627 O O . GLY B 1 390 ? 2.082 43.219 26.578 1 90.12 390 GLY B O 1
ATOM 8628 N N . ALA B 1 391 ? 0.415 43.812 25.328 1 94.44 391 ALA B N 1
ATOM 8629 C CA . ALA B 1 391 ? 0.611 42.75 24.359 1 94.44 391 ALA B CA 1
ATOM 8630 C C . ALA B 1 391 ? 1.913 42.938 23.578 1 94.44 391 ALA B C 1
ATOM 8632 O O . ALA B 1 391 ? 2.293 44.062 23.266 1 94.44 391 ALA B O 1
ATOM 8633 N N . GLU B 1 392 ? 2.6 41.875 23.391 1 96.94 392 GLU B N 1
ATOM 8634 C CA . GLU B 1 392 ? 3.719 41.906 22.453 1 96.94 392 GLU B CA 1
ATOM 8635 C C . GLU B 1 392 ? 3.232 42.156 21.016 1 96.94 392 GLU B C 1
ATOM 8637 O O . GLU B 1 392 ? 2.262 41.531 20.578 1 96.94 392 GLU B O 1
ATOM 8642 N N . VAL B 1 393 ? 3.859 43.094 20.344 1 97.5 393 VAL B N 1
ATOM 8643 C CA . VAL B 1 393 ? 3.486 43.375 18.969 1 97.5 393 VAL B CA 1
ATOM 8644 C C . VAL B 1 393 ? 4.559 42.844 18.016 1 97.5 393 VAL B C 1
ATOM 8646 O O . VAL B 1 393 ? 5.734 43.156 18.141 1 97.5 393 VAL B O 1
ATOM 8649 N N . ILE B 1 394 ? 4.203 41.969 17.141 1 98.25 394 ILE B N 1
ATOM 8650 C CA . ILE B 1 394 ? 5.066 41.5 16.062 1 98.25 394 ILE B CA 1
ATOM 8651 C C . ILE B 1 394 ? 4.586 42.062 14.727 1 98.25 394 ILE B C 1
ATOM 8653 O O . ILE B 1 394 ? 3.521 41.656 14.234 1 98.25 394 ILE B O 1
ATOM 8657 N N . ARG B 1 395 ? 5.359 42.938 14.219 1 97.81 395 ARG B N 1
ATOM 8658 C CA . ARG B 1 395 ? 5 43.562 12.945 1 97.81 395 ARG B CA 1
ATOM 8659 C C . ARG B 1 395 ? 5.305 42.625 11.781 1 97.81 395 ARG B C 1
ATOM 8661 O O . ARG B 1 395 ? 6.422 42.125 11.656 1 97.81 395 ARG B O 1
ATOM 8668 N N . CYS B 1 396 ? 4.332 42.375 10.961 1 97.44 396 CYS B N 1
ATOM 8669 C CA . CYS B 1 396 ? 4.488 41.594 9.75 1 97.44 396 CYS B CA 1
ATOM 8670 C C . CYS B 1 396 ? 3.357 41.875 8.766 1 97.44 396 CYS B C 1
ATOM 8672 O O . CYS B 1 396 ? 2.402 42.594 9.094 1 97.44 396 CYS B O 1
ATOM 8674 N N . ASP B 1 397 ? 3.482 41.469 7.523 1 97.25 397 ASP B N 1
ATOM 8675 C CA . ASP B 1 397 ? 2.402 41.531 6.547 1 97.25 397 ASP B CA 1
ATOM 8676 C C . ASP B 1 397 ? 1.32 40.5 6.836 1 97.25 397 ASP B C 1
ATOM 8678 O O . ASP B 1 397 ? 1.431 39.344 6.418 1 97.25 397 ASP B O 1
ATOM 8682 N N . THR B 1 398 ? 0.272 40.938 7.488 1 97.19 398 THR B N 1
ATOM 8683 C CA . THR B 1 398 ? -0.752 40 7.945 1 97.19 398 THR B CA 1
ATOM 8684 C C . THR B 1 398 ? -1.64 39.562 6.785 1 97.19 398 THR B C 1
ATOM 8686 O O . THR B 1 398 ? -2.492 38.688 6.949 1 97.19 398 THR B O 1
ATOM 8689 N N . ASN B 1 399 ? -1.424 40.125 5.613 1 95.94 399 ASN B N 1
ATOM 8690 C CA . ASN B 1 399 ? -2.162 39.688 4.434 1 95.94 399 ASN B CA 1
ATOM 8691 C C . ASN B 1 399 ? -1.423 38.594 3.68 1 95.94 399 ASN B C 1
ATOM 8693 O O . ASN B 1 399 ? -1.897 38.094 2.65 1 95.94 399 ASN B O 1
ATOM 8697 N N . SER B 1 400 ? -0.294 38.188 4.207 1 96.75 400 SER B N 1
ATOM 8698 C CA . SER B 1 400 ? 0.527 37.125 3.621 1 96.75 400 SER B CA 1
ATOM 8699 C C . SER B 1 400 ? 0.658 35.938 4.57 1 96.75 400 SER B C 1
ATOM 8701 O O . SER B 1 400 ? 1.286 36.062 5.625 1 96.75 400 SER B O 1
ATOM 8703 N N . ASP B 1 401 ? 0.125 34.781 4.098 1 97.12 401 ASP B N 1
ATOM 8704 C CA . ASP B 1 401 ? 0.268 33.594 4.902 1 97.12 401 ASP B CA 1
ATOM 8705 C C . ASP B 1 401 ? 1.739 33.281 5.16 1 97.12 401 ASP B C 1
ATOM 8707 O O . ASP B 1 401 ? 2.107 32.844 6.262 1 97.12 401 ASP B O 1
ATOM 8711 N N . ALA B 1 402 ? 2.588 33.469 4.117 1 97.56 402 ALA B N 1
ATOM 8712 C CA . ALA B 1 402 ? 4.02 33.219 4.246 1 97.56 402 ALA B CA 1
ATOM 8713 C C . ALA B 1 402 ? 4.641 34.094 5.328 1 97.56 402 ALA B C 1
ATOM 8715 O O . ALA B 1 402 ? 5.453 33.625 6.129 1 97.56 402 ALA B O 1
ATOM 8716 N N . ALA B 1 403 ? 4.25 35.344 5.359 1 97.88 403 ALA B N 1
ATOM 8717 C CA . ALA B 1 403 ? 4.805 36.281 6.336 1 97.88 403 ALA B CA 1
ATOM 8718 C C . ALA B 1 403 ? 4.332 35.969 7.746 1 97.88 403 ALA B C 1
ATOM 8720 O O . ALA B 1 403 ? 5.098 36.062 8.703 1 97.88 403 ALA B O 1
ATOM 8721 N N . LEU B 1 404 ? 3.064 35.625 7.859 1 98.31 404 LEU B N 1
ATOM 8722 C CA . LEU B 1 404 ? 2.514 35.219 9.156 1 98.31 404 LEU B CA 1
ATOM 8723 C C . LEU B 1 404 ? 3.238 34 9.703 1 98.31 404 LEU B C 1
ATOM 8725 O O . LEU B 1 404 ? 3.635 33.969 10.875 1 98.31 404 LEU B O 1
ATOM 8729 N N . ARG B 1 405 ? 3.426 33 8.883 1 98.44 405 ARG B N 1
ATOM 8730 C CA . ARG B 1 405 ? 4.105 31.781 9.297 1 98.44 405 ARG B CA 1
ATOM 8731 C C . ARG B 1 405 ? 5.555 32.062 9.68 1 98.44 405 ARG B C 1
ATOM 8733 O O . ARG B 1 405 ? 6.043 31.531 10.688 1 98.44 405 ARG B O 1
ATOM 8740 N N . ALA B 1 406 ? 6.223 32.844 8.852 1 97.94 406 ALA B N 1
ATOM 8741 C CA . ALA B 1 406 ? 7.613 33.188 9.133 1 97.94 406 ALA B CA 1
ATOM 8742 C C . ALA B 1 406 ? 7.746 33.906 10.484 1 97.94 406 ALA B C 1
ATOM 8744 O O . ALA B 1 406 ? 8.672 33.625 11.25 1 97.94 406 ALA B O 1
ATOM 8745 N N . ALA B 1 407 ? 6.832 34.812 10.805 1 98.31 407 ALA B N 1
ATOM 8746 C CA . ALA B 1 407 ? 6.863 35.562 12.062 1 98.31 407 ALA B CA 1
ATOM 8747 C C . ALA B 1 407 ? 6.754 34.625 13.258 1 98.31 407 ALA B C 1
ATOM 8749 O O . ALA B 1 407 ? 7.488 34.75 14.234 1 98.31 407 ALA B O 1
ATOM 8750 N N . LEU B 1 408 ? 5.887 33.688 13.148 1 98.25 408 LEU B N 1
ATOM 8751 C CA . LEU B 1 408 ? 5.672 32.781 14.25 1 98.25 408 LEU B CA 1
ATOM 8752 C C . LEU B 1 408 ? 6.836 31.797 14.375 1 98.25 408 LEU B C 1
ATOM 8754 O O . LEU B 1 408 ? 7.301 31.5 15.477 1 98.25 408 LEU B O 1
ATOM 8758 N N . GLN B 1 409 ? 7.281 31.25 13.227 1 97.5 409 GLN B N 1
ATOM 8759 C CA . GLN B 1 409 ? 8.391 30.312 13.203 1 97.5 409 GLN B CA 1
ATOM 8760 C C . GLN B 1 409 ? 9.656 30.938 13.781 1 97.5 409 GLN B C 1
ATOM 8762 O O . GLN B 1 409 ? 10.414 30.266 14.484 1 97.5 409 GLN B O 1
ATOM 8767 N N . ASP B 1 410 ? 9.867 32.188 13.477 1 96.75 410 ASP B N 1
ATOM 8768 C CA . ASP B 1 410 ? 11.07 32.875 13.922 1 96.75 410 ASP B CA 1
ATOM 8769 C C . ASP B 1 410 ? 11.023 33.156 15.422 1 96.75 410 ASP B C 1
ATOM 8771 O O . ASP B 1 410 ? 12.031 33.031 16.109 1 96.75 410 ASP B O 1
ATOM 8775 N N . ARG B 1 411 ? 9.867 33.406 15.93 1 97.31 411 ARG B N 1
ATOM 8776 C CA . ARG B 1 411 ? 9.758 33.938 17.281 1 97.31 411 ARG B CA 1
ATOM 8777 C C . ARG B 1 411 ? 9.508 32.812 18.297 1 97.31 411 ARG B C 1
ATOM 8779 O O . ARG B 1 411 ? 9.992 32.875 19.422 1 97.31 411 ARG B O 1
ATOM 8786 N N . PHE B 1 412 ? 8.789 31.781 17.938 1 97.75 412 PHE B N 1
ATOM 8787 C CA . PHE B 1 412 ? 8.242 30.938 18.984 1 97.75 412 PHE B CA 1
ATOM 8788 C C . PHE B 1 412 ? 8.703 29.5 18.797 1 97.75 412 PHE B C 1
ATOM 8790 O O . PHE B 1 412 ? 8.891 29.031 17.672 1 97.75 412 PHE B O 1
ATOM 8797 N N . ARG B 1 413 ? 8.898 28.828 19.922 1 96.69 413 ARG B N 1
ATOM 8798 C CA . ARG B 1 413 ? 8.789 27.375 19.953 1 96.69 413 ARG B CA 1
ATOM 8799 C C . ARG B 1 413 ? 7.332 26.922 19.922 1 96.69 413 ARG B C 1
ATOM 8801 O O . ARG B 1 413 ? 6.453 27.625 20.438 1 96.69 413 ARG B O 1
ATOM 8808 N N . ARG B 1 414 ? 7.133 25.781 19.344 1 96.75 414 ARG B N 1
ATOM 8809 C CA . ARG B 1 414 ? 5.758 25.312 19.203 1 96.75 414 ARG B CA 1
ATOM 8810 C C . ARG B 1 414 ? 5.07 25.234 20.562 1 96.75 414 ARG B C 1
ATOM 8812 O O . ARG B 1 414 ? 3.891 25.562 20.688 1 96.75 414 ARG B O 1
ATOM 8819 N N . GLU B 1 415 ? 5.773 24.781 21.609 1 96.5 415 GLU B N 1
ATOM 8820 C CA . GLU B 1 415 ? 5.172 24.547 22.922 1 96.5 415 GLU B CA 1
ATOM 8821 C C . GLU B 1 415 ? 4.82 25.875 23.594 1 96.5 415 GLU B C 1
ATOM 8823 O O . GLU B 1 415 ? 4.07 25.906 24.578 1 96.5 415 GLU B O 1
ATOM 8828 N N . GLU B 1 416 ? 5.289 27 23 1 97.5 416 GLU B N 1
ATOM 8829 C CA . GLU B 1 416 ? 5.047 28.328 23.578 1 97.5 416 GLU B CA 1
ATOM 8830 C C . GLU B 1 416 ? 3.76 28.938 23.031 1 97.5 416 GLU B C 1
ATOM 8832 O O . GLU B 1 416 ? 3.289 29.953 23.547 1 97.5 416 GLU B O 1
ATOM 8837 N N . ILE B 1 417 ? 3.148 28.375 22.109 1 98 417 ILE B N 1
ATOM 8838 C CA . ILE B 1 417 ? 1.934 28.922 21.516 1 98 417 ILE B CA 1
ATOM 8839 C C . ILE B 1 417 ? 0.714 28.172 22.062 1 98 417 ILE B C 1
ATOM 8841 O O . ILE B 1 417 ? 0.539 26.984 21.797 1 98 417 ILE B O 1
ATOM 8845 N N . ALA B 1 418 ? -0.141 28.891 22.703 1 97 418 ALA B N 1
ATOM 8846 C CA . ALA B 1 418 ? -1.325 28.312 23.328 1 97 418 ALA B CA 1
ATOM 8847 C C . ALA B 1 418 ? -2.488 28.25 22.344 1 97 418 ALA B C 1
ATOM 8849 O O . ALA B 1 418 ? -3.34 27.359 22.422 1 97 418 ALA B O 1
ATOM 8850 N N . GLY B 1 419 ? -2.529 29.219 21.438 1 97.81 419 GLY B N 1
ATOM 8851 C CA . GLY B 1 419 ? -3.621 29.328 20.484 1 97.81 419 GLY B CA 1
ATOM 8852 C C . GLY B 1 419 ? -3.453 30.484 19.516 1 97.81 419 GLY B C 1
ATOM 8853 O O . GLY B 1 419 ? -2.537 31.297 19.672 1 97.81 419 GLY B O 1
ATOM 8854 N N . VAL B 1 420 ? -4.25 30.469 18.516 1 98.31 420 VAL B N 1
ATOM 8855 C CA . VAL B 1 420 ? -4.328 31.547 17.516 1 98.31 420 VAL B CA 1
ATOM 8856 C C . VAL B 1 420 ? -5.781 31.969 17.344 1 98.31 420 VAL B C 1
ATOM 8858 O O . VAL B 1 420 ? -6.684 31.141 17.281 1 98.31 420 VAL B O 1
ATOM 8861 N N . THR B 1 421 ? -5.98 33.25 17.312 1 96.75 421 THR B N 1
ATOM 8862 C CA . THR B 1 421 ? -7.336 33.781 17.141 1 96.75 421 THR B CA 1
ATOM 8863 C C . THR B 1 421 ? -7.316 35.188 16.547 1 96.75 421 THR B C 1
ATOM 8865 O O . THR B 1 421 ? -6.273 35.656 16.094 1 96.75 421 THR B O 1
ATOM 8868 N N . THR B 1 422 ? -8.453 35.781 16.312 1 95.5 422 THR B N 1
ATOM 8869 C CA . THR B 1 422 ? -8.633 37.156 15.859 1 95.5 422 THR B CA 1
ATOM 8870 C C . THR B 1 422 ? -10 37.688 16.281 1 95.5 422 THR B C 1
ATOM 8872 O O . THR B 1 422 ? -10.922 36.906 16.562 1 95.5 422 THR B O 1
ATOM 8875 N N . THR B 1 423 ? -10.07 38.938 16.469 1 90.25 423 THR B N 1
ATOM 8876 C CA . THR B 1 423 ? -11.367 39.562 16.688 1 90.25 423 THR B CA 1
ATOM 8877 C C . THR B 1 423 ? -11.805 40.344 15.445 1 90.25 423 THR B C 1
ATOM 8879 O O . THR B 1 423 ? -12.844 41 15.453 1 90.25 423 THR B O 1
ATOM 8882 N N . SER B 1 424 ? -10.945 40.281 14.461 1 89.19 424 SER B N 1
ATOM 8883 C CA . SER B 1 424 ? -11.266 40.938 13.203 1 89.19 424 SER B CA 1
ATOM 8884 C C . SER B 1 424 ? -11.992 40 12.25 1 89.19 424 SER B C 1
ATOM 8886 O O . SER B 1 424 ? -11.547 38.875 12.031 1 89.19 424 SER B O 1
ATOM 8888 N N . ASP B 1 425 ? -13.023 40.469 11.609 1 87.31 425 ASP B N 1
ATOM 8889 C CA . ASP B 1 425 ? -13.781 39.719 10.633 1 87.31 425 ASP B CA 1
ATOM 8890 C C . ASP B 1 425 ? -12.914 39.344 9.43 1 87.31 425 ASP B C 1
ATOM 8892 O O . ASP B 1 425 ? -13.055 38.25 8.859 1 87.31 425 ASP B O 1
ATOM 8896 N N . PHE B 1 426 ? -12.047 40.219 9.133 1 90.38 426 PHE B N 1
ATOM 8897 C CA . PHE B 1 426 ? -11.281 40.062 7.895 1 90.38 426 PHE B CA 1
ATOM 8898 C C . PHE B 1 426 ? -10.258 38.938 8.016 1 90.38 426 PHE B C 1
ATOM 8900 O O . PHE B 1 426 ? -9.875 38.344 7.012 1 90.38 426 PHE B O 1
ATOM 8907 N N . TYR B 1 427 ? -9.875 38.625 9.25 1 95.19 427 TYR B N 1
ATOM 8908 C CA . TYR B 1 427 ? -8.719 37.75 9.398 1 95.19 427 TYR B CA 1
ATOM 8909 C C . TYR B 1 427 ? -9.109 36.406 10.023 1 95.19 427 TYR B C 1
ATOM 8911 O O . TYR B 1 427 ? -8.242 35.625 10.438 1 95.19 427 TYR B O 1
ATOM 8919 N N . VAL B 1 428 ? -10.391 36.156 10.078 1 95.56 428 VAL B N 1
ATOM 8920 C CA . VAL B 1 428 ? -10.859 34.875 10.609 1 95.56 428 VAL B CA 1
ATOM 8921 C C . VAL B 1 428 ? -10.289 33.719 9.781 1 95.56 428 VAL B C 1
ATOM 8923 O O . VAL B 1 428 ? -9.797 32.75 10.328 1 95.56 428 VAL B O 1
ATOM 8926 N N . PRO B 1 429 ? -10.273 33.844 8.406 1 96.5 429 PRO B N 1
ATOM 8927 C CA . PRO B 1 429 ? -9.688 32.75 7.621 1 96.5 429 PRO B CA 1
ATOM 8928 C C . PRO B 1 429 ? -8.195 32.594 7.867 1 96.5 429 PRO B C 1
ATOM 8930 O O . PRO B 1 429 ? -7.703 31.453 7.973 1 96.5 429 PRO B O 1
ATOM 8933 N N . ALA B 1 430 ? -7.461 33.688 7.988 1 97.44 430 ALA B N 1
ATOM 8934 C CA . ALA B 1 430 ? -6.023 33.625 8.227 1 97.44 430 ALA B CA 1
ATOM 8935 C C . ALA B 1 430 ? -5.719 32.969 9.578 1 97.44 430 ALA B C 1
ATOM 8937 O O . ALA B 1 430 ? -4.809 32.125 9.68 1 97.44 430 ALA B O 1
ATOM 8938 N N . ALA B 1 431 ? -6.48 33.344 10.602 1 97.94 431 ALA B N 1
ATOM 8939 C CA . ALA B 1 431 ? -6.297 32.75 11.922 1 97.94 431 ALA B CA 1
ATOM 8940 C C . ALA B 1 431 ? -6.57 31.25 11.891 1 97.94 431 ALA B C 1
ATOM 8942 O O . ALA B 1 431 ? -5.852 30.469 12.516 1 97.94 431 ALA B O 1
ATOM 8943 N N . ALA B 1 432 ? -7.59 30.875 11.164 1 97.88 432 ALA B N 1
ATOM 8944 C CA . ALA B 1 432 ? -7.934 29.453 11.055 1 97.88 432 ALA B CA 1
ATOM 8945 C C . ALA B 1 432 ? -6.828 28.672 10.352 1 97.88 432 ALA B C 1
ATOM 8947 O O . ALA B 1 432 ? -6.496 27.562 10.758 1 97.88 432 ALA B O 1
ATOM 8948 N N . ARG B 1 433 ? -6.289 29.219 9.266 1 97.88 433 ARG B N 1
ATOM 8949 C CA . ARG B 1 433 ? -5.215 28.562 8.539 1 97.88 433 ARG B CA 1
ATOM 8950 C C . ARG B 1 433 ? -3.977 28.391 9.414 1 97.88 433 ARG B C 1
ATOM 8952 O O . ARG B 1 433 ? -3.32 27.359 9.383 1 97.88 433 ARG B O 1
ATOM 8959 N N . LEU B 1 434 ? -3.656 29.422 10.211 1 98.38 434 LEU B N 1
ATOM 8960 C CA . LEU B 1 434 ? -2.506 29.344 11.109 1 98.38 434 LEU B CA 1
ATOM 8961 C C . LEU B 1 434 ? -2.729 28.312 12.195 1 98.38 434 LEU B C 1
ATOM 8963 O O . LEU B 1 434 ? -1.807 27.562 12.555 1 98.38 434 LEU B O 1
ATOM 8967 N N . ALA B 1 435 ? -3.938 28.312 12.742 1 97.88 435 ALA B N 1
ATOM 8968 C CA . ALA B 1 435 ? -4.258 27.328 13.766 1 97.88 435 ALA B CA 1
ATOM 8969 C C . ALA B 1 435 ? -4.09 25.906 13.227 1 97.88 435 ALA B C 1
ATOM 8971 O O . ALA B 1 435 ? -3.482 25.062 13.883 1 97.88 435 ALA B O 1
ATOM 8972 N N . ARG B 1 436 ? -4.609 25.734 12.047 1 96.38 436 ARG B N 1
ATOM 8973 C CA . ARG B 1 436 ? -4.473 24.422 11.422 1 96.38 436 ARG B CA 1
ATOM 8974 C C . ARG B 1 436 ? -3.006 24.062 11.188 1 96.38 436 ARG B C 1
ATOM 8976 O O . ARG B 1 436 ? -2.578 22.938 11.453 1 96.38 436 ARG B O 1
ATOM 8983 N N . TRP B 1 437 ? -2.248 24.969 10.617 1 97.12 437 TRP B N 1
ATOM 8984 C CA . TRP B 1 437 ? -0.828 24.797 10.336 1 97.12 437 TRP B CA 1
ATOM 8985 C C . TRP B 1 437 ? -0.066 24.391 11.594 1 97.12 437 TRP B C 1
ATOM 8987 O O . TRP B 1 437 ? 0.812 23.531 11.539 1 97.12 437 TRP B O 1
ATOM 8997 N N . LEU B 1 438 ? -0.453 24.906 12.758 1 97.62 438 LEU B N 1
ATOM 8998 C CA . LEU B 1 438 ? 0.252 24.688 14.016 1 97.62 438 LEU B CA 1
ATOM 8999 C C . LEU B 1 438 ? -0.359 23.516 14.781 1 97.62 438 LEU B C 1
ATOM 9001 O O . LEU B 1 438 ? 0.138 23.141 15.844 1 97.62 438 LEU B O 1
ATOM 9005 N N . GLY B 1 439 ? -1.422 22.969 14.289 1 95 439 GLY B N 1
ATOM 9006 C CA . GLY B 1 439 ? -2.111 21.891 15 1 95 439 GLY B CA 1
ATOM 9007 C C . GLY B 1 439 ? -2.838 22.391 16.234 1 95 439 GLY B C 1
ATOM 9008 O O . GLY B 1 439 ? -2.834 21.703 17.266 1 95 439 GLY B O 1
ATOM 9009 N N . LEU B 1 440 ? -3.41 23.547 16.156 1 96.56 440 LEU B N 1
ATOM 9010 C CA . LEU B 1 440 ? -4.137 24.156 17.266 1 96.56 440 LEU B CA 1
ATOM 9011 C C . LEU B 1 440 ? -5.641 24.094 17.031 1 96.56 440 LEU B C 1
ATOM 9013 O O . LEU B 1 440 ? -6.086 23.859 15.906 1 96.56 440 LEU B O 1
ATOM 9017 N N . PRO B 1 441 ? -6.438 24.266 18.094 1 95.44 441 PRO B N 1
ATOM 9018 C CA . PRO B 1 441 ? -7.887 24.281 17.891 1 95.44 441 PRO B CA 1
ATOM 9019 C C . PRO B 1 441 ? -8.336 25.406 16.969 1 95.44 441 PRO B C 1
ATOM 9021 O O . PRO B 1 441 ? -7.797 26.516 17.031 1 95.44 441 PRO B O 1
ATOM 9024 N N . GLY B 1 442 ? -9.219 25.141 16.141 1 95.88 442 GLY B N 1
ATOM 9025 C CA . GLY B 1 442 ? -9.789 26.094 15.219 1 95.88 442 GLY B CA 1
ATOM 9026 C C . GLY B 1 442 ? -10.812 25.484 14.281 1 95.88 442 GLY B C 1
ATOM 9027 O O . GLY B 1 442 ? -10.93 24.266 14.188 1 95.88 442 GLY B O 1
ATOM 9028 N N . ASN B 1 443 ? -11.602 26.406 13.648 1 96.62 443 ASN B N 1
ATOM 9029 C CA . ASN B 1 443 ? -12.5 25.938 12.602 1 96.62 443 ASN B CA 1
ATOM 9030 C C . ASN B 1 443 ? -11.742 25.562 11.328 1 96.62 443 ASN B C 1
ATOM 9032 O O . ASN B 1 443 ? -10.641 26.062 11.094 1 96.62 443 ASN B O 1
ATOM 9036 N N . PRO B 1 444 ? -12.375 24.672 10.555 1 96.31 444 PRO B N 1
ATOM 9037 C CA . PRO B 1 444 ? -11.789 24.484 9.227 1 96.31 444 PRO B CA 1
ATOM 9038 C C . PRO B 1 444 ? -11.695 25.781 8.422 1 96.31 444 PRO B C 1
ATOM 9040 O O . PRO B 1 444 ? -12.664 26.531 8.352 1 96.31 444 PRO B O 1
ATOM 9043 N N . PRO B 1 445 ? -10.508 26 7.926 1 97.31 445 PRO B N 1
ATOM 9044 C CA . PRO B 1 445 ? -10.359 27.234 7.164 1 97.31 445 PRO B CA 1
ATOM 9045 C C . PRO B 1 445 ? -11.398 27.375 6.055 1 97.31 445 PRO B C 1
ATOM 9047 O O . PRO B 1 445 ? -11.883 28.484 5.785 1 97.31 445 PRO B O 1
ATOM 9050 N N . GLU B 1 446 ? -11.812 26.312 5.441 1 96.5 446 GLU B N 1
ATOM 9051 C CA . GLU B 1 446 ? -12.812 26.328 4.375 1 96.5 446 GLU B CA 1
ATOM 9052 C C . GLU B 1 446 ? -14.164 26.797 4.906 1 96.5 446 GLU B C 1
ATOM 9054 O O . GLU B 1 446 ? -14.898 27.5 4.211 1 96.5 446 GLU B O 1
ATOM 9059 N N . ALA B 1 447 ? -14.477 26.438 6.07 1 97 447 ALA B N 1
ATOM 9060 C CA . ALA B 1 447 ? -15.766 26.797 6.672 1 97 447 ALA B CA 1
ATOM 9061 C C . ALA B 1 447 ? -15.844 28.297 6.941 1 97 447 ALA B C 1
ATOM 9063 O O . ALA B 1 447 ? -16.828 28.938 6.578 1 97 447 ALA B O 1
ATOM 9064 N N . VAL B 1 448 ? -14.844 28.844 7.543 1 97 448 VAL B N 1
ATOM 9065 C CA . VAL B 1 448 ? -14.891 30.25 7.906 1 97 448 VAL B CA 1
ATOM 9066 C C . VAL B 1 448 ? -14.75 31.109 6.652 1 97 448 VAL B C 1
ATOM 9068 O O . VAL B 1 448 ? -15.289 32.219 6.594 1 97 448 VAL B O 1
ATOM 9071 N N . THR B 1 449 ? -13.977 30.562 5.715 1 95.81 449 THR B N 1
ATOM 9072 C CA . THR B 1 449 ? -13.867 31.281 4.445 1 95.81 449 THR B CA 1
ATOM 9073 C C . THR B 1 449 ? -15.219 31.344 3.74 1 95.81 449 THR B C 1
ATOM 9075 O O . THR B 1 449 ? -15.578 32.375 3.178 1 95.81 449 THR B O 1
ATOM 9078 N N . ALA B 1 450 ? -15.93 30.297 3.783 1 95.5 450 ALA B N 1
ATOM 9079 C CA . ALA B 1 450 ? -17.25 30.266 3.176 1 95.5 450 ALA B CA 1
ATOM 9080 C C . ALA B 1 450 ? -18.203 31.25 3.871 1 95.5 450 ALA B C 1
ATOM 9082 O O . ALA B 1 450 ? -19.031 31.875 3.223 1 95.5 450 ALA B O 1
ATOM 9083 N N . CYS B 1 451 ? -18.078 31.375 5.117 1 95.88 451 CYS B N 1
ATOM 9084 C CA . CYS B 1 451 ? -18.922 32.281 5.875 1 95.88 451 CYS B CA 1
ATOM 9085 C C . CYS B 1 451 ? -18.594 33.75 5.527 1 95.88 451 CYS B C 1
ATOM 9087 O O . CYS B 1 451 ? -19.484 34.594 5.535 1 95.88 451 CYS B O 1
ATOM 9089 N N . ARG B 1 452 ? -17.359 33.969 5.227 1 93.31 452 ARG B N 1
ATOM 9090 C CA . ARG B 1 452 ? -16.922 35.344 4.918 1 93.31 452 ARG B CA 1
ATOM 9091 C C . ARG B 1 452 ? -17.312 35.719 3.5 1 93.31 452 ARG B C 1
ATOM 9093 O O . ARG B 1 452 ? -17.312 36.906 3.156 1 93.31 452 ARG B O 1
ATOM 9100 N N . ASP B 1 453 ? -17.672 34.812 2.701 1 93.25 453 ASP B N 1
ATOM 9101 C CA . ASP B 1 453 ? -18.156 35.031 1.339 1 93.25 453 ASP B CA 1
ATOM 9102 C C . ASP B 1 453 ? -19.641 34.719 1.223 1 93.25 453 ASP B C 1
ATOM 9104 O O . ASP B 1 453 ? -20.031 33.531 1.064 1 93.25 453 ASP B O 1
ATOM 9108 N N . LYS B 1 454 ? -20.438 35.781 1.12 1 92.12 454 LYS B N 1
ATOM 9109 C CA . LYS B 1 454 ? -21.891 35.625 1.146 1 92.12 454 LYS B CA 1
ATOM 9110 C C . LYS B 1 454 ? -22.375 34.781 -0.022 1 92.12 454 LYS B C 1
ATOM 9112 O O . LYS B 1 454 ? -23.344 34.031 0.111 1 92.12 454 LYS B O 1
ATOM 9117 N N . SER B 1 455 ? -21.703 34.906 -1.134 1 93.62 455 SER B N 1
ATOM 9118 C CA . SER B 1 455 ? -22.078 34.062 -2.273 1 93.62 455 SER B CA 1
ATOM 9119 C C . SER B 1 455 ? -21.828 32.594 -1.995 1 93.62 455 SER B C 1
ATOM 9121 O O . SER B 1 455 ? -22.656 31.734 -2.291 1 93.62 455 SER B O 1
ATOM 9123 N N . ALA B 1 456 ? -20.594 32.281 -1.467 1 95.38 456 ALA B N 1
ATOM 9124 C CA . ALA B 1 456 ? -20.266 30.891 -1.122 1 95.38 456 ALA B CA 1
ATOM 9125 C C . ALA B 1 456 ? -21.219 30.344 -0.065 1 95.38 456 ALA B C 1
ATOM 9127 O O . ALA B 1 456 ? -21.641 29.188 -0.141 1 95.38 456 ALA B O 1
ATOM 9128 N N . LEU B 1 457 ? -21.547 31.141 0.875 1 95.81 457 LEU B N 1
ATOM 9129 C CA . LEU B 1 457 ? -22.453 30.734 1.934 1 95.81 457 LEU B CA 1
ATOM 9130 C C . LEU B 1 457 ? -23.844 30.422 1.369 1 95.81 457 LEU B C 1
ATOM 9132 O O . LEU B 1 457 ? -24.484 29.453 1.773 1 95.81 457 LEU B O 1
ATOM 9136 N N . ARG B 1 458 ? -24.359 31.297 0.47 1 96.44 458 ARG B N 1
ATOM 9137 C CA . ARG B 1 458 ? -25.656 31.078 -0.144 1 96.44 458 ARG B CA 1
ATOM 9138 C C . ARG B 1 458 ? -25.719 29.719 -0.829 1 96.44 458 ARG B C 1
ATOM 9140 O O . ARG B 1 458 ? -26.719 29.016 -0.714 1 96.44 458 ARG B O 1
ATOM 9147 N N . ALA B 1 459 ? -24.719 29.438 -1.521 1 96.38 459 ALA B N 1
ATOM 9148 C CA . ALA B 1 459 ? -24.672 28.156 -2.215 1 96.38 459 ALA B CA 1
ATOM 9149 C C . ALA B 1 459 ? -24.719 27 -1.224 1 96.38 459 ALA B C 1
ATOM 9151 O O . ALA B 1 459 ? -25.406 26 -1.463 1 96.38 459 ALA B O 1
ATOM 9152 N N . LEU B 1 460 ? -23.938 27.047 -0.14 1 97.06 460 LEU B N 1
ATOM 9153 C CA . LEU B 1 460 ? -23.922 26.016 0.886 1 97.06 460 LEU B CA 1
ATOM 9154 C C . LEU B 1 460 ? -25.297 25.844 1.517 1 97.06 460 LEU B C 1
ATOM 9156 O O . LEU B 1 460 ? -25.75 24.719 1.721 1 97.06 460 LEU B O 1
ATOM 9160 N N . LEU B 1 461 ? -25.953 26.984 1.825 1 97.31 461 LEU B N 1
ATOM 9161 C CA . LEU B 1 461 ? -27.281 26.953 2.451 1 97.31 461 LEU B CA 1
ATOM 9162 C C . LEU B 1 461 ? -28.312 26.359 1.505 1 97.31 461 LEU B C 1
ATOM 9164 O O . LEU B 1 461 ? -29.188 25.609 1.935 1 97.31 461 LEU B O 1
ATOM 9168 N N . ARG B 1 462 ? -28.203 26.719 0.271 1 96.62 462 ARG B N 1
ATOM 9169 C CA . ARG B 1 462 ? -29.109 26.156 -0.731 1 96.62 462 ARG B CA 1
ATOM 9170 C C . ARG B 1 462 ? -28.984 24.641 -0.799 1 96.62 462 ARG B C 1
ATOM 9172 O O . ARG B 1 462 ? -29.984 23.922 -0.807 1 96.62 462 ARG B O 1
ATOM 9179 N N . ARG B 1 463 ? -27.812 24.172 -0.878 1 96.31 463 ARG B N 1
ATOM 9180 C CA . ARG B 1 463 ? -27.562 22.734 -0.957 1 96.31 463 ARG B CA 1
ATOM 9181 C C . ARG B 1 463 ? -28.109 22.016 0.269 1 96.31 463 ARG B C 1
ATOM 9183 O O . ARG B 1 463 ? -28.547 20.859 0.175 1 96.31 463 ARG B O 1
ATOM 9190 N N . ALA B 1 464 ? -28.078 22.688 1.413 1 96.62 464 ALA B N 1
ATOM 9191 C CA . ALA B 1 464 ? -28.516 22.094 2.67 1 96.62 464 ALA B CA 1
ATOM 9192 C C . ALA B 1 464 ? -30.016 22.297 2.881 1 96.62 464 ALA B C 1
ATOM 9194 O O . ALA B 1 464 ? -30.594 21.734 3.812 1 96.62 464 ALA B O 1
ATOM 9195 N N . GLY B 1 465 ? -30.672 23.078 2.088 1 96.06 465 GLY B N 1
ATOM 9196 C CA . GLY B 1 465 ? -32.094 23.344 2.201 1 96.06 465 GLY B CA 1
ATOM 9197 C C . GLY B 1 465 ? -32.438 24.312 3.318 1 96.06 465 GLY B C 1
ATOM 9198 O O . GLY B 1 465 ? -33.531 24.234 3.893 1 96.06 465 GLY B O 1
ATOM 9199 N N . VAL B 1 466 ? -31.531 25.172 3.688 1 97.38 466 VAL B N 1
ATOM 9200 C CA . VAL B 1 466 ? -31.766 26.172 4.73 1 97.38 466 VAL B CA 1
ATOM 9201 C C . VAL B 1 466 ? -32.406 27.422 4.117 1 97.38 466 VAL B C 1
ATOM 9203 O O . VAL B 1 466 ? -31.922 27.922 3.096 1 97.38 466 VAL B O 1
ATOM 9206 N N . HIS B 1 467 ? -33.406 27.922 4.77 1 96.5 467 HIS B N 1
ATOM 9207 C CA . HIS B 1 467 ? -34.156 29.062 4.246 1 96.5 467 HIS B CA 1
ATOM 9208 C C . HIS B 1 467 ? -33.312 30.312 4.207 1 96.5 467 HIS B C 1
ATOM 9210 O O . HIS B 1 467 ? -32.625 30.641 5.18 1 96.5 467 HIS B O 1
ATOM 9216 N N . GLN B 1 468 ? -33.281 31 3.066 1 96.44 468 GLN B N 1
ATOM 9217 C CA . GLN B 1 468 ? -32.5 32.188 2.766 1 96.44 468 GLN B CA 1
ATOM 9218 C C . GLN B 1 468 ? -33.188 33.031 1.67 1 96.44 468 GLN B C 1
ATOM 9220 O O . GLN B 1 468 ? -34.125 32.562 1.036 1 96.44 468 GLN B O 1
ATOM 9225 N N . PRO B 1 469 ? -32.781 34.188 1.489 1 95.56 469 PRO B N 1
ATOM 9226 C CA . PRO B 1 469 ? -33.344 34.969 0.384 1 95.56 469 PRO B CA 1
ATOM 9227 C C . PRO B 1 469 ? -33 34.375 -0.984 1 95.56 469 PRO B C 1
ATOM 9229 O O . PRO B 1 469 ? -31.938 33.781 -1.15 1 95.56 469 PRO B O 1
ATOM 9232 N N . ARG B 1 470 ? -33.906 34.531 -1.985 1 93.56 470 ARG B N 1
ATOM 9233 C CA . ARG B 1 470 ? -33.469 34.312 -3.367 1 93.56 470 ARG B CA 1
ATOM 9234 C C . ARG B 1 470 ? -32.281 35.188 -3.725 1 93.56 470 ARG B C 1
ATOM 9236 O O . ARG B 1 470 ? -32.219 36.344 -3.279 1 93.56 470 ARG B O 1
ATOM 9243 N N . TYR B 1 471 ? -31.453 34.75 -4.387 1 96.81 471 TYR B N 1
ATOM 9244 C CA . TYR B 1 471 ? -30.25 35.531 -4.645 1 96.81 471 TYR B CA 1
ATOM 9245 C C . TYR B 1 471 ? -29.719 35.281 -6.051 1 96.81 471 TYR B C 1
ATOM 9247 O O . TYR B 1 471 ? -30.109 34.281 -6.695 1 96.81 471 TYR B O 1
ATOM 9255 N N . ALA B 1 472 ? -28.906 36.125 -6.512 1 97.06 472 ALA B N 1
ATOM 9256 C CA . ALA B 1 472 ? -28.125 36 -7.734 1 97.06 472 ALA B CA 1
ATOM 9257 C C . ALA B 1 472 ? -26.719 36.594 -7.555 1 97.06 472 ALA B C 1
ATOM 9259 O O . ALA B 1 472 ? -26.562 37.625 -6.902 1 97.06 472 ALA B O 1
ATOM 9260 N N . VAL B 1 473 ? -25.797 35.875 -8.094 1 96.44 473 VAL B N 1
ATOM 9261 C CA . VAL B 1 473 ? -24.406 36.344 -8.039 1 96.44 473 VAL B CA 1
ATOM 9262 C C . VAL B 1 473 ? -24.047 37.094 -9.312 1 96.44 473 VAL B C 1
ATOM 9264 O O . VAL B 1 473 ? -24.312 36.625 -10.422 1 96.44 473 VAL B O 1
ATOM 9267 N N . VAL B 1 474 ? -23.578 38.25 -9.117 1 96.5 474 VAL B N 1
ATOM 9268 C CA . VAL B 1 474 ? -23.25 39.125 -10.242 1 96.5 474 VAL B CA 1
ATOM 9269 C C . VAL B 1 474 ? -21.766 39.438 -10.227 1 96.5 474 VAL B C 1
ATOM 9271 O O . VAL B 1 474 ? -21.234 39.875 -9.203 1 96.5 474 VAL B O 1
ATOM 9274 N N . ARG B 1 475 ? -21.047 39.25 -11.344 1 95.06 475 ARG B N 1
ATOM 9275 C CA . ARG B 1 475 ? -19.625 39.5 -11.422 1 95.06 475 ARG B CA 1
ATOM 9276 C C . ARG B 1 475 ? -19.312 40.562 -12.484 1 95.06 475 ARG B C 1
ATOM 9278 O O . ARG B 1 475 ? -18.203 41.094 -12.547 1 95.06 475 ARG B O 1
ATOM 9285 N N . GLU B 1 476 ? -20.406 40.875 -13.312 1 94.62 476 GLU B N 1
ATOM 9286 C CA . GLU B 1 476 ? -20.328 41.938 -14.312 1 94.62 476 GLU B CA 1
ATOM 9287 C C . GLU B 1 476 ? -21.625 42.75 -14.359 1 94.62 476 GLU B C 1
ATOM 9289 O O . GLU B 1 476 ? -22.719 42.188 -14.195 1 94.62 476 GLU B O 1
ATOM 9294 N N . PRO B 1 477 ? -21.469 44.031 -14.641 1 92.25 477 PRO B N 1
ATOM 9295 C CA . PRO B 1 477 ? -22.656 44.906 -14.641 1 92.25 477 PRO B CA 1
ATOM 9296 C C . PRO B 1 477 ? -23.734 44.375 -15.586 1 92.25 477 PRO B C 1
ATOM 9298 O O . PRO B 1 477 ? -24.922 44.562 -15.32 1 92.25 477 PRO B O 1
ATOM 9301 N N . GLY B 1 478 ? -23.312 43.719 -16.578 1 93.5 478 GLY B N 1
ATOM 9302 C CA . GLY B 1 478 ? -24.25 43.219 -17.578 1 93.5 478 GLY B CA 1
ATOM 9303 C C . GLY B 1 478 ? -25.156 42.156 -17.031 1 93.5 478 GLY B C 1
ATOM 9304 O O . GLY B 1 478 ? -26.203 41.844 -17.625 1 93.5 478 GLY B O 1
ATOM 9305 N N . GLU B 1 479 ? -24.891 41.594 -15.867 1 96.12 479 GLU B N 1
ATOM 9306 C CA . GLU B 1 479 ? -25.641 40.5 -15.305 1 96.12 479 GLU B CA 1
ATOM 9307 C C . GLU B 1 479 ? -26.75 41 -14.375 1 96.12 479 GLU B C 1
ATOM 9309 O O . GLU B 1 479 ? -27.594 40.219 -13.938 1 96.12 479 GLU B O 1
ATOM 9314 N N . VAL B 1 480 ? -26.844 42.281 -14.156 1 96.69 480 VAL B N 1
ATOM 9315 C CA . VAL B 1 480 ? -27.703 42.844 -13.117 1 96.69 480 VAL B CA 1
ATOM 9316 C C . VAL B 1 480 ? -29.172 42.688 -13.523 1 96.69 480 VAL B C 1
ATOM 9318 O O . VAL B 1 480 ? -30.016 42.344 -12.688 1 96.69 480 VAL B O 1
ATOM 9321 N N . ALA B 1 481 ? -29.422 42.906 -14.75 1 96.19 481 ALA B N 1
ATOM 9322 C CA . ALA B 1 481 ? -30.797 42.781 -15.219 1 96.19 481 ALA B CA 1
ATOM 9323 C C . ALA B 1 481 ? -31.344 41.375 -14.961 1 96.19 481 ALA B C 1
ATOM 9325 O O . ALA B 1 481 ? -32.469 41.219 -14.461 1 96.19 481 ALA B O 1
ATOM 9326 N N . ALA B 1 482 ? -30.625 40.469 -15.344 1 96.62 482 ALA B N 1
ATOM 9327 C CA . ALA B 1 482 ? -31.031 39.062 -15.133 1 96.62 482 ALA B CA 1
ATOM 9328 C C . ALA B 1 482 ? -31.141 38.75 -13.641 1 96.62 482 ALA B C 1
ATOM 9330 O O . ALA B 1 482 ? -32.031 38 -13.227 1 96.62 482 ALA B O 1
ATOM 9331 N N . ALA B 1 483 ? -30.219 39.281 -12.867 1 96.94 483 ALA B N 1
ATOM 9332 C CA . ALA B 1 483 ? -30.25 39.094 -11.422 1 96.94 483 ALA B CA 1
ATOM 9333 C C . ALA B 1 483 ? -31.516 39.656 -10.805 1 96.94 483 ALA B C 1
ATOM 9335 O O . ALA B 1 483 ? -32.156 39.031 -9.961 1 96.94 483 ALA B O 1
ATOM 9336 N N . VAL B 1 484 ? -31.859 40.844 -11.219 1 96.56 484 VAL B N 1
ATOM 9337 C CA . VAL B 1 484 ? -33.062 41.5 -10.719 1 96.56 484 VAL B CA 1
ATOM 9338 C C . VAL B 1 484 ? -34.312 40.719 -11.133 1 96.56 484 VAL B C 1
ATOM 9340 O O . VAL B 1 484 ? -35.25 40.625 -10.367 1 96.56 484 VAL B O 1
ATOM 9343 N N . ALA B 1 485 ? -34.25 40.188 -12.32 1 95.75 485 ALA B N 1
ATOM 9344 C CA . ALA B 1 485 ? -35.375 39.375 -12.797 1 95.75 485 ALA B CA 1
ATOM 9345 C C . ALA B 1 485 ? -35.562 38.125 -11.922 1 95.75 485 ALA B C 1
ATOM 9347 O O . ALA B 1 485 ? -36.688 37.688 -11.703 1 95.75 485 ALA B O 1
ATOM 9348 N N . ARG B 1 486 ? -34.531 37.625 -11.453 1 94.62 486 ARG B N 1
ATOM 9349 C CA . ARG B 1 486 ? -34.562 36.406 -10.656 1 94.62 486 ARG B CA 1
ATOM 9350 C C . ARG B 1 486 ? -35 36.688 -9.227 1 94.62 486 ARG B C 1
ATOM 9352 O O . ARG B 1 486 ? -35.719 35.906 -8.617 1 94.62 486 ARG B O 1
ATOM 9359 N N . THR B 1 487 ? -34.531 37.75 -8.648 1 95.81 487 THR B N 1
ATOM 9360 C CA . THR B 1 487 ? -34.75 38.031 -7.234 1 95.81 487 THR B CA 1
ATOM 9361 C C . THR B 1 487 ? -36 38.875 -7.035 1 95.81 487 THR B C 1
ATOM 9363 O O . THR B 1 487 ? -36.625 38.844 -5.965 1 95.81 487 THR B O 1
ATOM 9366 N N . GLY B 1 488 ? -36.344 39.656 -8.062 1 94.56 488 GLY B N 1
ATOM 9367 C CA . GLY B 1 488 ? -37.469 40.562 -7.961 1 94.56 488 GLY B CA 1
ATOM 9368 C C . GLY B 1 488 ? -37.094 41.906 -7.375 1 94.56 488 GLY B C 1
ATOM 9369 O O . GLY B 1 488 ? -36 42.094 -6.855 1 94.56 488 GLY B O 1
ATOM 9370 N N . LEU B 1 489 ? -37.938 42.969 -7.582 1 94.06 489 LEU B N 1
ATOM 9371 C CA . LEU B 1 489 ? -37.812 44.281 -6.98 1 94.06 489 LEU B CA 1
ATOM 9372 C C . LEU B 1 489 ? -38.844 44.5 -5.906 1 94.06 489 LEU B C 1
ATOM 9374 O O . LEU B 1 489 ? -40 44.031 -6.027 1 94.06 489 LEU B O 1
ATOM 9378 N N . PRO B 1 490 ? -38.625 45.281 -4.824 1 94.12 490 PRO B N 1
ATOM 9379 C CA . PRO B 1 490 ? -37.281 45.812 -4.566 1 94.12 490 PRO B CA 1
ATOM 9380 C C . PRO B 1 490 ? -36.281 44.719 -4.207 1 94.12 490 PRO B C 1
ATOM 9382 O O . PRO B 1 490 ? -36.688 43.625 -3.824 1 94.12 490 PRO B O 1
ATOM 9385 N N . CYS B 1 491 ? -35.031 45 -4.473 1 95.81 491 CYS B N 1
ATOM 9386 C CA . CYS B 1 491 ? -34 44.031 -4.16 1 95.81 491 CYS B CA 1
ATOM 9387 C C . CYS B 1 491 ? -32.844 44.719 -3.418 1 95.81 491 CYS B C 1
ATOM 9389 O O . CYS B 1 491 ? -32.719 45.938 -3.449 1 95.81 491 CYS B O 1
ATOM 9391 N N . VAL B 1 492 ? -32.094 43.938 -2.678 1 94.31 492 VAL B N 1
ATOM 9392 C CA . VAL B 1 492 ? -30.922 44.438 -1.954 1 94.31 492 VAL B CA 1
ATOM 9393 C C . VAL B 1 492 ? -29.641 44.094 -2.734 1 94.31 492 VAL B C 1
ATOM 9395 O O . VAL B 1 492 ? -29.453 42.969 -3.146 1 94.31 492 VAL B O 1
ATOM 9398 N N . VAL B 1 493 ? -28.812 45.094 -2.98 1 94.69 493 VAL B N 1
ATOM 9399 C CA . VAL B 1 493 ? -27.547 44.906 -3.689 1 94.69 493 VAL B CA 1
ATOM 9400 C C . VAL B 1 493 ? -26.391 45.188 -2.742 1 94.69 493 VAL B C 1
ATOM 9402 O O . VAL B 1 493 ? -26.281 46.281 -2.168 1 94.69 493 VAL B O 1
ATOM 9405 N N . LYS B 1 494 ? -25.516 44.188 -2.58 1 92.5 494 LYS B N 1
ATOM 9406 C CA . LYS B 1 494 ? -24.438 44.312 -1.593 1 92.5 494 LYS B CA 1
ATOM 9407 C C . LYS B 1 494 ? -23.203 43.531 -2.033 1 92.5 494 LYS B C 1
ATOM 9409 O O . LYS B 1 494 ? -23.266 42.656 -2.908 1 92.5 494 LYS B O 1
ATOM 9414 N N . PRO B 1 495 ? -22.047 43.875 -1.45 1 91.81 495 PRO B N 1
ATOM 9415 C CA . PRO B 1 495 ? -20.844 43.125 -1.744 1 91.81 495 PRO B CA 1
ATOM 9416 C C . PRO B 1 495 ? -20.875 41.719 -1.132 1 91.81 495 PRO B C 1
ATOM 9418 O O . PRO B 1 495 ? -21.422 41.531 -0.043 1 91.81 495 PRO B O 1
ATOM 9421 N N . ALA B 1 496 ? -20.188 40.812 -1.773 1 90.69 496 ALA B N 1
ATOM 9422 C CA . ALA B 1 496 ? -20.188 39.406 -1.315 1 90.69 496 ALA B CA 1
ATOM 9423 C C . ALA B 1 496 ? -19.297 39.25 -0.08 1 90.69 496 ALA B C 1
ATOM 9425 O O . ALA B 1 496 ? -19.516 38.344 0.722 1 90.69 496 ALA B O 1
ATOM 9426 N N . ASP B 1 497 ? -18.266 40.031 0.088 1 87.31 497 ASP B N 1
ATOM 9427 C CA . ASP B 1 497 ? -17.266 39.719 1.108 1 87.31 497 ASP B CA 1
ATOM 9428 C C . ASP B 1 497 ? -16.969 40.938 1.986 1 87.31 497 ASP B C 1
ATOM 9430 O O . ASP B 1 497 ? -15.852 41.062 2.486 1 87.31 497 ASP B O 1
ATOM 9434 N N . ASP B 1 498 ? -17.797 41.781 2.189 1 77.81 498 ASP B N 1
ATOM 9435 C CA . ASP B 1 498 ? -17.578 42.906 3.07 1 77.81 498 ASP B CA 1
ATOM 9436 C C . ASP B 1 498 ? -18.375 42.781 4.363 1 77.81 498 ASP B C 1
ATOM 9438 O O . ASP B 1 498 ? -19.078 41.781 4.566 1 77.81 498 ASP B O 1
ATOM 9442 N N . SER B 1 499 ? -18.141 43.688 5.309 1 71 499 SER B N 1
ATOM 9443 C CA . SER B 1 499 ? -18.766 43.688 6.625 1 71 499 SER B CA 1
ATOM 9444 C C . SER B 1 499 ? -19.297 45.062 7.012 1 71 499 SER B C 1
ATOM 9446 O O . SER B 1 499 ? -19.016 46.031 6.336 1 71 499 SER B O 1
ATOM 9448 N N . GLY B 1 500 ? -20.188 45.094 8.039 1 67.62 500 GLY B N 1
ATOM 9449 C CA . GLY B 1 500 ? -20.672 46.344 8.617 1 67.62 500 GLY B CA 1
ATOM 9450 C C . GLY B 1 500 ? -21.672 47.062 7.734 1 67.62 500 GLY B C 1
ATOM 9451 O O . GLY B 1 500 ? -21.734 48.281 7.734 1 67.62 500 GLY B O 1
ATOM 9452 N N . SER B 1 501 ? -22.281 46.406 6.832 1 71.94 501 SER B N 1
ATOM 9453 C CA . SER B 1 501 ? -23.297 46.938 5.93 1 71.94 501 SER B CA 1
ATOM 9454 C C . SER B 1 501 ? -22.688 47.969 4.965 1 71.94 501 SER B C 1
ATOM 9456 O O . SER B 1 501 ? -23.375 48.906 4.527 1 71.94 501 SER B O 1
ATOM 9458 N N . VAL B 1 502 ? -21.484 47.75 4.785 1 74.31 502 VAL B N 1
ATOM 9459 C CA . VAL B 1 502 ? -20.844 48.625 3.822 1 74.31 502 VAL B CA 1
ATOM 9460 C C . VAL B 1 502 ? -21.344 48.344 2.414 1 74.31 502 VAL B C 1
ATOM 9462 O O . VAL B 1 502 ? -21.312 47.188 1.969 1 74.31 502 VAL B O 1
ATOM 9465 N N . ASN B 1 503 ? -21.859 49.344 1.775 1 84 503 ASN B N 1
ATOM 9466 C CA . ASN B 1 503 ? -22.297 49.312 0.389 1 84 503 ASN B CA 1
ATOM 9467 C C . ASN B 1 503 ? -23.516 48.375 0.225 1 84 503 ASN B C 1
ATOM 9469 O O . ASN B 1 503 ? -23.578 47.594 -0.724 1 84 503 ASN B O 1
ATOM 9473 N N . VAL B 1 504 ? -24.266 48.312 1.212 1 86.44 504 VAL B N 1
ATOM 9474 C CA . VAL B 1 504 ? -25.547 47.625 1.12 1 86.44 504 VAL B CA 1
ATOM 9475 C C . VAL B 1 504 ? -26.641 48.625 0.782 1 86.44 504 VAL B C 1
ATOM 9477 O O . VAL B 1 504 ? -26.812 49.625 1.465 1 86.44 504 VAL B O 1
ATOM 9480 N N . LEU B 1 505 ? -27.375 48.344 -0.231 1 90.81 505 LEU B N 1
ATOM 9481 C CA . LEU B 1 505 ? -28.375 49.312 -0.685 1 90.81 505 LEU B CA 1
ATOM 9482 C C . LEU B 1 505 ? -29.641 48.594 -1.149 1 90.81 505 LEU B C 1
ATOM 9484 O O . LEU B 1 505 ? -29.562 47.625 -1.874 1 90.81 505 LEU B O 1
ATOM 9488 N N . LEU B 1 506 ? -30.781 49.094 -0.643 1 93.06 506 LEU B N 1
ATOM 9489 C CA . LEU B 1 506 ? -32.062 48.688 -1.197 1 93.06 506 LEU B CA 1
ATOM 9490 C C . LEU B 1 506 ? -32.344 49.406 -2.518 1 93.06 506 LEU B C 1
ATOM 9492 O O . LEU B 1 506 ? -32.375 50.625 -2.57 1 93.06 506 LEU B O 1
ATOM 9496 N N . CYS B 1 507 ? -32.531 48.688 -3.52 1 94.88 507 CYS B N 1
ATOM 9497 C CA . CYS B 1 507 ? -32.812 49.25 -4.844 1 94.88 507 CYS B CA 1
ATOM 9498 C C . CYS B 1 507 ? -34.25 49 -5.25 1 94.88 507 CYS B C 1
ATOM 9500 O O . CYS B 1 507 ? -34.781 47.906 -5.121 1 94.88 507 CYS B O 1
ATOM 9502 N N . THR B 1 508 ? -34.812 50 -5.754 1 94.88 508 THR B N 1
ATOM 9503 C CA . THR B 1 508 ? -36.219 49.906 -6.098 1 94.88 508 THR B CA 1
ATOM 9504 C C . THR B 1 508 ? -36.406 49.719 -7.602 1 94.88 508 THR B C 1
ATOM 9506 O O . THR B 1 508 ? -37.5 49.438 -8.07 1 94.88 508 THR B O 1
ATOM 9509 N N . ASP B 1 509 ? -35.406 49.906 -8.336 1 94.62 509 ASP B N 1
ATOM 9510 C CA . ASP B 1 509 ? -35.469 49.688 -9.773 1 94.62 509 ASP B CA 1
ATOM 9511 C C . ASP B 1 509 ? -34.156 49.156 -10.305 1 94.62 509 ASP B C 1
ATOM 9513 O O . ASP B 1 509 ? -33.156 49.094 -9.57 1 94.62 509 ASP B O 1
ATOM 9517 N N . GLU B 1 510 ? -34.188 48.75 -11.539 1 95.44 510 GLU B N 1
ATOM 9518 C CA . GLU B 1 510 ? -33.031 48.094 -12.156 1 95.44 510 GLU B CA 1
ATOM 9519 C C . GLU B 1 510 ? -31.859 49.094 -12.289 1 95.44 510 GLU B C 1
ATOM 9521 O O . GLU B 1 510 ? -30.688 48.719 -12.164 1 95.44 510 GLU B O 1
ATOM 9526 N N . ALA B 1 511 ? -32.188 50.312 -12.594 1 95.44 511 ALA B N 1
ATOM 9527 C CA . ALA B 1 511 ? -31.125 51.312 -12.781 1 95.44 511 ALA B CA 1
ATOM 9528 C C . ALA B 1 511 ? -30.344 51.531 -11.5 1 95.44 511 ALA B C 1
ATOM 9530 O O . ALA B 1 511 ? -29.109 51.656 -11.531 1 95.44 511 ALA B O 1
ATOM 9531 N N . GLN B 1 512 ? -31.062 51.562 -10.453 1 95.12 512 GLN B N 1
ATOM 9532 C CA . GLN B 1 512 ? -30.422 51.719 -9.148 1 95.12 512 GLN B CA 1
ATOM 9533 C C . GLN B 1 512 ? -29.547 50.5 -8.844 1 95.12 512 GLN B C 1
ATOM 9535 O O . GLN B 1 512 ? -28.422 50.656 -8.328 1 95.12 512 GLN B O 1
ATOM 9540 N N . ALA B 1 513 ? -30.094 49.344 -9.125 1 96.5 513 ALA B N 1
ATOM 9541 C CA . ALA B 1 513 ? -29.359 48.125 -8.875 1 96.5 513 ALA B CA 1
ATOM 9542 C C . ALA B 1 513 ? -28.078 48.062 -9.703 1 96.5 513 ALA B C 1
ATOM 9544 O O . ALA B 1 513 ? -27.031 47.656 -9.203 1 96.5 513 ALA B O 1
ATOM 9545 N N . ARG B 1 514 ? -28.141 48.469 -10.898 1 96.44 514 ARG B N 1
ATOM 9546 C CA . ARG B 1 514 ? -26.984 48.5 -11.789 1 96.44 514 ARG B CA 1
ATOM 9547 C C . ARG B 1 514 ? -25.922 49.469 -11.305 1 96.44 514 ARG B C 1
ATOM 9549 O O . ARG B 1 514 ? -24.734 49.156 -11.289 1 96.44 514 ARG B O 1
ATOM 9556 N N . ALA B 1 515 ? -26.359 50.625 -10.961 1 95.31 515 ALA B N 1
ATOM 9557 C CA . ALA B 1 515 ? -25.438 51.656 -10.461 1 95.31 515 ALA B CA 1
ATOM 9558 C C . ALA B 1 515 ? -24.719 51.156 -9.211 1 95.31 515 ALA B C 1
ATOM 9560 O O . ALA B 1 515 ? -23.516 51.375 -9.047 1 95.31 515 ALA B O 1
ATOM 9561 N N . GLN B 1 516 ? -25.469 50.562 -8.375 1 94.5 516 GLN B N 1
ATOM 9562 C CA . GLN B 1 516 ? -24.906 50.031 -7.137 1 94.5 516 GLN B CA 1
ATOM 9563 C C . GLN B 1 516 ? -23.922 48.906 -7.418 1 94.5 516 GLN B C 1
ATOM 9565 O O . GLN B 1 516 ? -22.844 48.875 -6.812 1 94.5 516 GLN B O 1
ATOM 9570 N N . ALA B 1 517 ? -24.281 48.031 -8.281 1 96 517 ALA B N 1
ATOM 9571 C CA . ALA B 1 517 ? -23.391 46.938 -8.656 1 96 517 ALA B CA 1
ATOM 9572 C C . ALA B 1 517 ? -22.078 47.438 -9.227 1 96 517 ALA B C 1
ATOM 9574 O O . ALA B 1 517 ? -21 46.938 -8.914 1 96 517 ALA B O 1
ATOM 9575 N N . GLU B 1 518 ? -22.172 48.438 -10.039 1 95.69 518 GLU B N 1
ATOM 9576 C CA . GLU B 1 518 ? -20.984 49.062 -10.641 1 95.69 518 GLU B CA 1
ATOM 9577 C C . GLU B 1 518 ? -20.094 49.656 -9.578 1 95.69 518 GLU B C 1
ATOM 9579 O O . GLU B 1 518 ? -18.859 49.562 -9.656 1 95.69 518 GLU B O 1
ATOM 9584 N N . ARG B 1 519 ? -20.719 50.281 -8.656 1 93.88 519 ARG B N 1
ATOM 9585 C CA . ARG B 1 519 ? -19.953 50.875 -7.559 1 93.88 519 ARG B CA 1
ATOM 9586 C C . ARG B 1 519 ? -19.203 49.812 -6.766 1 93.88 519 ARG B C 1
ATOM 9588 O O . ARG B 1 519 ? -18.016 50 -6.445 1 93.88 519 ARG B O 1
ATOM 9595 N N . ILE B 1 520 ? -19.844 48.781 -6.477 1 93.31 520 ILE B N 1
ATOM 9596 C CA . ILE B 1 520 ? -19.25 47.719 -5.68 1 93.31 520 ILE B CA 1
ATOM 9597 C C . ILE B 1 520 ? -18.109 47.062 -6.461 1 93.31 520 ILE B C 1
ATOM 9599 O O . ILE B 1 520 ? -17.031 46.812 -5.91 1 93.31 520 ILE B O 1
ATOM 9603 N N . LEU B 1 521 ? -18.312 46.781 -7.723 1 94 521 LEU B N 1
ATOM 9604 C CA . LEU B 1 521 ? -17.344 46.062 -8.555 1 94 521 LEU B CA 1
ATOM 9605 C C . LEU B 1 521 ? -16.109 46.938 -8.805 1 94 521 LEU B C 1
ATOM 9607 O O . LEU B 1 521 ? -15.031 46.438 -9.117 1 94 521 LEU B O 1
ATOM 9611 N N . ALA B 1 522 ? -16.234 48.219 -8.617 1 92.19 522 ALA B N 1
ATOM 9612 C CA . ALA B 1 522 ? -15.141 49.188 -8.844 1 92.19 522 ALA B CA 1
ATOM 9613 C C . ALA B 1 522 ? -14.148 49.156 -7.68 1 92.19 522 ALA B C 1
ATOM 9615 O O . ALA B 1 522 ? -13 49.562 -7.832 1 92.19 522 ALA B O 1
ATOM 9616 N N . VAL B 1 523 ? -14.516 48.75 -6.551 1 90.12 523 VAL 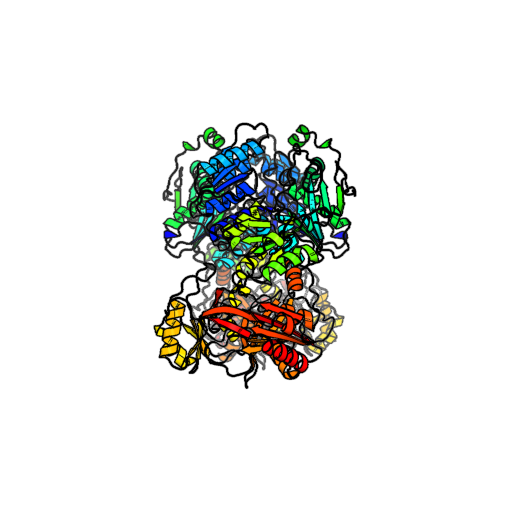B N 1
ATOM 9617 C CA . VAL B 1 523 ? -13.648 48.656 -5.383 1 90.12 523 VAL B CA 1
ATOM 9618 C C . VAL B 1 523 ? -12.797 47.406 -5.473 1 90.12 523 VAL B C 1
ATOM 9620 O O . VAL B 1 523 ? -13.32 46.281 -5.449 1 90.12 523 VAL B O 1
ATOM 9623 N N . THR B 1 524 ? -11.508 47.531 -5.484 1 90.5 524 THR B N 1
ATOM 9624 C CA . THR B 1 524 ? -10.633 46.406 -5.727 1 90.5 524 THR B CA 1
ATOM 9625 C C . THR B 1 524 ? -9.945 45.969 -4.438 1 90.5 524 THR B C 1
ATOM 9627 O O . THR B 1 524 ? -9.445 44.844 -4.344 1 90.5 524 THR B O 1
ATOM 9630 N N . THR B 1 525 ? -9.852 46.844 -3.482 1 91.25 525 THR B N 1
ATOM 9631 C CA . THR B 1 525 ? -9.234 46.531 -2.195 1 91.25 525 THR B CA 1
ATOM 9632 C C . THR B 1 525 ? -10.109 47.031 -1.046 1 91.25 525 THR B C 1
ATOM 9634 O O . THR B 1 525 ? -10.727 48.094 -1.133 1 91.25 525 THR B O 1
ATOM 9637 N N . ASN B 1 526 ? -10.148 46.25 -0.081 1 86.12 526 ASN B N 1
ATOM 9638 C CA . ASN B 1 526 ? -10.961 46.656 1.06 1 86.12 526 ASN B CA 1
ATOM 9639 C C . ASN B 1 526 ? -10.18 47.531 2.016 1 86.12 526 ASN B C 1
ATOM 9641 O O . ASN B 1 526 ? -9.078 48 1.693 1 86.12 526 ASN B O 1
ATOM 9645 N N . VAL B 1 527 ? -10.773 47.781 3.193 1 79.44 527 VAL B N 1
ATOM 9646 C CA . VAL B 1 527 ? -10.242 48.75 4.133 1 79.44 527 VAL B CA 1
ATOM 9647 C C . VAL B 1 527 ? -8.953 48.219 4.766 1 79.44 527 VAL B C 1
ATOM 9649 O O . VAL B 1 527 ? -8.164 49 5.312 1 79.44 527 VAL B O 1
ATOM 9652 N N . ARG B 1 528 ? -8.688 46.938 4.656 1 85 528 ARG B N 1
ATOM 9653 C CA . ARG B 1 528 ? -7.484 46.344 5.219 1 85 528 ARG B CA 1
ATOM 9654 C C . ARG B 1 528 ? -6.441 46.094 4.133 1 85 528 ARG B C 1
ATOM 9656 O O . ARG B 1 528 ? -5.43 45.438 4.379 1 85 528 ARG B O 1
ATOM 9663 N N . GLY B 1 529 ? -6.754 46.5 2.965 1 85.81 529 GLY B N 1
ATOM 9664 C CA . GLY B 1 529 ? -5.82 46.344 1.861 1 85.81 529 GLY B CA 1
ATOM 9665 C C . GLY B 1 529 ? -5.871 44.969 1.218 1 85.81 529 GLY B C 1
ATOM 9666 O O . GLY B 1 529 ? -4.973 44.594 0.46 1 85.81 529 GLY B O 1
ATOM 9667 N N . MET B 1 530 ? -6.832 44.219 1.534 1 89.81 530 MET B N 1
ATOM 9668 C CA . MET B 1 530 ? -7.004 42.875 0.948 1 89.81 530 MET B CA 1
ATOM 9669 C C . MET B 1 530 ? -7.785 42.969 -0.361 1 89.81 530 MET B C 1
ATOM 9671 O O . MET B 1 530 ? -8.656 43.812 -0.517 1 89.81 530 MET B O 1
ATOM 9675 N N . PRO B 1 531 ? -7.457 42.219 -1.329 1 88.69 531 PRO B N 1
ATOM 9676 C CA . PRO B 1 531 ? -8.281 42.188 -2.539 1 88.69 531 PRO B CA 1
ATOM 9677 C C . PRO B 1 531 ? -9.734 41.812 -2.256 1 88.69 531 PRO B C 1
ATOM 9679 O O . PRO B 1 531 ? -9.992 40.938 -1.421 1 88.69 531 PRO B O 1
ATOM 9682 N N . THR B 1 532 ? -10.641 42.469 -2.9 1 90.06 532 THR B N 1
ATOM 9683 C CA . THR B 1 532 ? -12.055 42.125 -2.766 1 90.06 532 THR B CA 1
ATOM 9684 C C . THR B 1 532 ? -12.398 40.938 -3.66 1 90.06 532 THR B C 1
ATOM 9686 O O . THR B 1 532 ? -11.625 40.562 -4.543 1 90.06 532 THR B O 1
ATOM 9689 N N . ALA B 1 533 ? -13.555 40.312 -3.484 1 88.81 533 ALA B N 1
ATOM 9690 C CA . ALA B 1 533 ? -14.008 39.188 -4.293 1 88.81 533 ALA B CA 1
ATOM 9691 C C . ALA B 1 533 ? -14.445 39.656 -5.68 1 88.81 533 ALA B C 1
ATOM 9693 O O . ALA B 1 533 ? -14.625 38.812 -6.586 1 88.81 533 ALA B O 1
ATOM 9694 N N . ARG B 1 534 ? -14.711 40.906 -5.84 1 91.06 534 ARG B N 1
ATOM 9695 C CA . ARG B 1 534 ? -15.258 41.438 -7.082 1 91.06 534 ARG B CA 1
ATOM 9696 C C . ARG B 1 534 ? -16.547 40.719 -7.469 1 91.06 534 ARG B C 1
ATOM 9698 O O . ARG B 1 534 ? -16.703 40.25 -8.602 1 91.06 534 ARG B O 1
ATOM 9705 N N . THR B 1 535 ? -17.344 40.562 -6.531 1 93.62 535 THR B N 1
ATOM 9706 C CA . THR B 1 535 ? -18.625 39.875 -6.66 1 93.62 535 THR B CA 1
ATOM 9707 C C . THR B 1 535 ? -19.719 40.625 -5.922 1 93.62 535 THR B C 1
ATOM 9709 O O . THR B 1 535 ? -19.516 41.094 -4.801 1 93.62 535 THR B O 1
ATOM 9712 N N . VAL B 1 536 ? -20.859 40.812 -6.598 1 94.88 536 VAL B N 1
ATOM 9713 C CA . VAL B 1 536 ? -22.031 41.469 -6.039 1 94.88 536 VAL B CA 1
ATOM 9714 C C . VAL B 1 536 ? -23.156 40.438 -5.812 1 94.88 536 VAL B C 1
ATOM 9716 O O . VAL B 1 536 ? -23.359 39.562 -6.633 1 94.88 536 VAL B O 1
ATOM 9719 N N . LEU B 1 537 ? -23.75 40.594 -4.727 1 95.31 537 LEU B N 1
ATOM 9720 C CA . LEU B 1 537 ? -24.938 39.812 -4.445 1 95.31 537 LEU B CA 1
ATOM 9721 C C . LEU B 1 537 ? -26.203 40.625 -4.605 1 95.31 537 LEU B C 1
ATOM 9723 O O . LEU B 1 537 ? -26.328 41.688 -3.98 1 95.31 537 LEU B O 1
ATOM 9727 N N . VAL B 1 538 ? -27.078 40.188 -5.422 1 96.25 538 VAL B N 1
ATOM 9728 C CA . VAL B 1 538 ? -28.422 40.719 -5.551 1 96.25 538 VAL B CA 1
ATOM 9729 C C . VAL B 1 538 ? -29.438 39.781 -4.887 1 96.25 538 VAL B C 1
ATOM 9731 O O . VAL B 1 538 ? -29.531 38.625 -5.242 1 96.25 538 VAL B O 1
ATOM 9734 N N . GLU B 1 539 ? -30.125 40.344 -3.949 1 96.19 539 GLU B N 1
ATOM 9735 C CA . GLU B 1 539 ? -30.984 39.469 -3.162 1 96.19 539 GLU B CA 1
ATOM 9736 C C . GLU B 1 539 ? -32.406 40.062 -3.051 1 96.19 539 GLU B C 1
ATOM 9738 O O . GLU B 1 539 ? -32.594 41.281 -3.105 1 96.19 539 GLU B O 1
ATOM 9743 N N . GLU B 1 540 ? -33.312 39.094 -2.855 1 95.25 540 GLU B N 1
ATOM 9744 C CA . GLU B 1 540 ? -34.656 39.5 -2.537 1 95.25 540 GLU B CA 1
ATOM 9745 C C . GLU B 1 540 ? -34.719 40.312 -1.245 1 95.25 540 GLU B C 1
ATOM 9747 O O . GLU B 1 540 ? -34.031 40 -0.282 1 95.25 540 GLU B O 1
ATOM 9752 N N . TYR B 1 541 ? -35.531 41.344 -1.279 1 93.75 541 TYR B N 1
ATOM 9753 C CA . TYR B 1 541 ? -35.781 42.094 -0.043 1 93.75 541 TYR B CA 1
ATOM 9754 C C . TYR B 1 541 ? -36.75 41.344 0.871 1 93.75 541 TYR B C 1
ATOM 9756 O O . TYR B 1 541 ? -37.875 41.031 0.487 1 93.75 541 TYR B O 1
ATOM 9764 N N . LEU B 1 542 ? -36.281 40.969 1.993 1 92.62 542 LEU B N 1
ATOM 9765 C CA . LEU B 1 542 ? -37.125 40.312 2.992 1 92.62 542 LEU B CA 1
ATOM 9766 C C . LEU B 1 542 ? -37.688 41.312 3.988 1 92.62 542 LEU B C 1
ATOM 9768 O O . LEU B 1 542 ? -36.906 41.906 4.758 1 92.62 542 LEU B O 1
ATOM 9772 N N . ASP B 1 543 ? -38.906 41.406 3.902 1 87.62 543 ASP B N 1
ATOM 9773 C CA . ASP B 1 543 ? -39.531 42.281 4.863 1 87.62 543 ASP B CA 1
ATOM 9774 C C . ASP B 1 543 ? -39.875 41.562 6.164 1 87.62 543 ASP B C 1
ATOM 9776 O O . ASP B 1 543 ? -40.531 40.5 6.152 1 87.62 543 ASP B O 1
ATOM 9780 N N . GLY B 1 544 ? -39.406 42 7.23 1 90.06 544 GLY B N 1
ATOM 9781 C CA . GLY B 1 544 ? -39.625 41.406 8.539 1 90.06 544 GLY B CA 1
ATOM 9782 C C . GLY B 1 544 ? -38.594 41.844 9.57 1 90.06 544 GLY B C 1
ATOM 9783 O O . GLY B 1 544 ? -37.594 42.5 9.227 1 90.06 544 GLY B O 1
ATOM 9784 N N . PRO B 1 545 ? -38.844 41.531 10.812 1 93.44 545 PRO B N 1
ATOM 9785 C CA . PRO B 1 545 ? -37.906 41.906 11.867 1 93.44 545 PRO B CA 1
ATOM 9786 C C . PRO B 1 545 ? -36.562 41.156 11.75 1 93.44 545 PRO B C 1
ATOM 9788 O O . PRO B 1 545 ? -36.5 40.031 11.266 1 93.44 545 PRO B O 1
ATOM 9791 N N . GLU B 1 546 ? -35.562 41.875 12.094 1 94.88 546 GLU B N 1
ATOM 9792 C CA . GLU B 1 546 ? -34.188 41.344 12.023 1 94.88 546 GLU B CA 1
ATOM 9793 C C . GLU B 1 546 ? -33.688 40.906 13.398 1 94.88 546 GLU B C 1
ATOM 9795 O O . GLU B 1 546 ? -33.938 41.594 14.398 1 94.88 546 GLU B O 1
ATOM 9800 N N . TYR B 1 547 ? -33.094 39.75 13.43 1 96.94 547 TYR B N 1
ATOM 9801 C CA . TYR B 1 547 ? -32.5 39.188 14.648 1 96.94 547 TYR B CA 1
ATOM 9802 C C . TYR B 1 547 ? -31.078 38.719 14.398 1 96.94 547 TYR B C 1
ATOM 9804 O O . TYR B 1 547 ? -30.672 38.531 13.25 1 96.94 547 TYR B O 1
ATOM 9812 N N . SER B 1 548 ? -30.328 38.688 15.367 1 96.56 548 SER B N 1
ATOM 9813 C CA . SER B 1 548 ? -29.078 37.938 15.328 1 96.56 548 SER B CA 1
ATOM 9814 C C . SER B 1 548 ? -29.047 36.844 16.391 1 96.56 548 SER B C 1
ATOM 9816 O O . SER B 1 548 ? -29.625 37 17.469 1 96.56 548 SER B O 1
ATOM 9818 N N . VAL B 1 549 ? -28.547 35.781 16.031 1 97.94 549 VAL B N 1
ATOM 9819 C CA . VAL B 1 549 ? -28.469 34.594 16.906 1 97.94 549 VAL B CA 1
ATOM 9820 C C . VAL B 1 549 ? -27.016 34.344 17.312 1 97.94 549 VAL B C 1
ATOM 9822 O O . VAL B 1 549 ? -26.156 34.125 16.453 1 97.94 549 VAL B O 1
ATOM 9825 N N . GLU B 1 550 ? -26.75 34.469 18.562 1 97.5 550 GLU B N 1
ATOM 9826 C CA . GLU B 1 550 ? -25.422 34.188 19.109 1 97.5 550 GLU B CA 1
ATOM 9827 C C . GLU B 1 550 ? -25.266 32.719 19.469 1 97.5 550 GLU B C 1
ATOM 9829 O O . GLU B 1 550 ? -25.891 32.25 20.438 1 97.5 550 GLU B O 1
ATOM 9834 N N . MET B 1 551 ? -24.469 32.062 18.672 1 98 551 MET B N 1
ATOM 9835 C CA . MET B 1 551 ? -24.234 30.641 18.875 1 98 551 MET B CA 1
ATOM 9836 C C . MET B 1 551 ? -22.812 30.375 19.359 1 98 551 MET B C 1
ATOM 9838 O O . MET B 1 551 ? -21.938 31.234 19.219 1 98 551 MET B O 1
ATOM 9842 N N . PHE B 1 552 ? -22.594 29.234 19.969 1 98 552 PHE B N 1
ATOM 9843 C CA . PHE B 1 552 ? -21.266 28.766 20.328 1 98 552 PHE B CA 1
ATOM 9844 C C . PHE B 1 552 ? -21.141 27.266 20.031 1 98 552 PHE B C 1
ATOM 9846 O O . PHE B 1 552 ? -21.906 26.469 20.562 1 98 552 PHE B O 1
ATOM 9853 N N . SER B 1 553 ? -20.219 26.938 19.188 1 97.25 553 SER B N 1
ATOM 9854 C CA . SER B 1 553 ? -20.016 25.547 18.781 1 97.25 553 SER B CA 1
ATOM 9855 C C . SER B 1 553 ? -18.828 24.922 19.484 1 97.25 553 SER B C 1
ATOM 9857 O O . SER B 1 553 ? -17.812 25.594 19.719 1 97.25 553 SER B O 1
ATOM 9859 N N . GLN B 1 554 ? -18.938 23.703 19.859 1 94.19 554 GLN B N 1
ATOM 9860 C CA . GLN B 1 554 ? -17.859 22.859 20.391 1 94.19 554 GLN B CA 1
ATOM 9861 C C . GLN B 1 554 ? -17.953 21.453 19.812 1 94.19 554 GLN B C 1
ATOM 9863 O O . GLN B 1 554 ? -18.969 20.766 19.953 1 94.19 554 GLN B O 1
ATOM 9868 N N . ASP B 1 555 ? -16.891 21.016 19.125 1 88.56 555 ASP B N 1
ATOM 9869 C CA . ASP B 1 555 ? -16.781 19.688 18.516 1 88.56 555 ASP B CA 1
ATOM 9870 C C . ASP B 1 555 ? -17.953 19.422 17.562 1 88.56 555 ASP B C 1
ATOM 9872 O O . ASP B 1 555 ? -18.531 18.344 17.578 1 88.56 555 ASP B O 1
ATOM 9876 N N . GLY B 1 556 ? -18.438 20.531 16.938 1 88.69 556 GLY B N 1
ATOM 9877 C CA . GLY B 1 556 ? -19.469 20.391 15.922 1 88.69 556 GLY B CA 1
ATOM 9878 C C . GLY B 1 556 ? -20.875 20.547 16.469 1 88.69 556 GLY B C 1
ATOM 9879 O O . GLY B 1 556 ? -21.844 20.562 15.719 1 88.69 556 GLY B O 1
ATOM 9880 N N . GLU B 1 557 ? -20.969 20.688 17.781 1 93.06 557 GLU B N 1
ATOM 9881 C CA . GLU B 1 557 ? -22.266 20.922 18.406 1 93.06 557 GLU B CA 1
ATOM 9882 C C . GLU B 1 557 ? -22.438 22.391 18.781 1 93.06 557 GLU B C 1
ATOM 9884 O O . GLU B 1 557 ? -21.625 22.953 19.516 1 93.06 557 GLU B O 1
ATOM 9889 N N . ALA B 1 558 ? -23.531 22.938 18.312 1 96.25 558 ALA B N 1
ATOM 9890 C CA . ALA B 1 558 ? -23.766 24.359 18.531 1 96.25 558 ALA B CA 1
ATOM 9891 C C . ALA B 1 558 ? -24.812 24.578 19.609 1 96.25 558 ALA B C 1
ATOM 9893 O O . ALA B 1 558 ? -25.797 23.828 19.688 1 96.25 558 ALA B O 1
ATOM 9894 N N . VAL B 1 559 ? -24.594 25.531 20.406 1 96.38 559 VAL B N 1
ATOM 9895 C CA . VAL B 1 559 ? -25.562 25.938 21.422 1 96.38 559 VAL B CA 1
ATOM 9896 C C . VAL B 1 559 ? -25.922 27.406 21.234 1 96.38 559 VAL B C 1
ATOM 9898 O O . VAL B 1 559 ? -25.062 28.234 20.906 1 96.38 559 VAL B O 1
ATOM 9901 N N . CYS B 1 560 ? -27.219 27.688 21.359 1 97.62 560 CYS B N 1
ATOM 9902 C CA . CYS B 1 560 ? -27.672 29.062 21.266 1 97.62 560 CYS B CA 1
ATOM 9903 C C . CYS B 1 560 ? -27.5 29.797 22.578 1 97.62 560 CYS B C 1
ATOM 9905 O O . CYS B 1 560 ? -28.109 29.438 23.594 1 97.62 560 CYS B O 1
ATOM 9907 N N . VAL B 1 561 ? -26.641 30.781 22.609 1 97.19 561 VAL B N 1
ATOM 9908 C CA . VAL B 1 561 ? -26.438 31.609 23.797 1 97.19 561 VAL B CA 1
ATOM 9909 C C . VAL B 1 561 ? -27.625 32.562 23.984 1 97.19 561 VAL B C 1
ATOM 9911 O O . VAL B 1 561 ? -28.062 32.812 25.109 1 97.19 561 VAL B O 1
ATOM 9914 N N . GLY B 1 562 ? -28.109 33.094 22.875 1 96.75 562 GLY B N 1
ATOM 9915 C CA . GLY B 1 562 ? -29.297 33.938 22.875 1 96.75 562 GLY B CA 1
ATOM 9916 C C . GLY B 1 562 ? -29.547 34.625 21.547 1 96.75 562 GLY B C 1
ATOM 9917 O O . GLY B 1 562 ? -28.734 34.531 20.625 1 96.75 562 GLY B O 1
ATOM 9918 N N . ILE B 1 563 ? -30.688 35.25 21.5 1 97.81 563 ILE B N 1
ATOM 9919 C CA . ILE B 1 563 ? -31.109 35.938 20.281 1 97.81 563 ILE B CA 1
ATOM 9920 C C . ILE B 1 563 ? -31.219 37.438 20.562 1 97.81 563 ILE B C 1
ATOM 9922 O O . ILE B 1 563 ? -31.75 37.844 21.594 1 97.81 563 ILE B O 1
ATOM 9926 N N . THR B 1 564 ? -30.641 38.219 19.719 1 97.31 564 THR B N 1
ATOM 9927 C CA . THR B 1 564 ? -30.672 39.656 19.828 1 97.31 564 THR B CA 1
ATOM 9928 C C . THR B 1 564 ? -31.656 40.25 18.812 1 97.31 564 THR B C 1
ATOM 9930 O O . THR B 1 564 ? -31.594 39.938 17.625 1 97.31 564 THR B O 1
ATOM 9933 N N . ALA B 1 565 ? -32.562 41.094 19.328 1 96.62 565 ALA B N 1
ATOM 9934 C CA . ALA B 1 565 ? -33.406 41.844 18.422 1 96.62 565 ALA B CA 1
ATOM 9935 C C . ALA B 1 565 ? -32.719 43.094 17.922 1 96.62 565 ALA B C 1
ATOM 9937 O O . ALA B 1 565 ? -32.156 43.875 18.703 1 96.62 565 ALA B O 1
ATOM 9938 N N . LYS B 1 566 ? -32.75 43.281 16.672 1 94.25 566 LYS B N 1
ATOM 9939 C CA . LYS B 1 566 ? -32.094 44.438 16.062 1 94.25 566 LYS B CA 1
ATOM 9940 C C . LYS B 1 566 ? -33.125 45.406 15.484 1 94.25 566 LYS B C 1
ATOM 9942 O O . LYS B 1 566 ? -34.156 45 14.938 1 94.25 566 LYS B O 1
ATOM 9947 N N . SER B 1 567 ? -32.812 46.656 15.75 1 90.81 567 SER B N 1
ATOM 9948 C CA . SER B 1 567 ? -33.562 47.719 15.086 1 90.81 567 SER B CA 1
ATOM 9949 C C . SER B 1 567 ? -32.688 48.469 14.102 1 90.81 567 SER B C 1
ATOM 9951 O O . SER B 1 567 ? -31.547 48.781 14.406 1 90.81 567 SER B O 1
ATOM 9953 N N . VAL B 1 568 ? -33.188 48.688 12.977 1 87.5 568 VAL B N 1
ATOM 9954 C CA . VAL B 1 568 ? -32.406 49.344 11.93 1 87.5 568 VAL B CA 1
ATOM 9955 C C . VAL B 1 568 ? -33.125 50.625 11.5 1 87.5 568 VAL B C 1
ATOM 9957 O O . VAL B 1 568 ? -34.344 50.781 11.688 1 87.5 568 VAL B O 1
ATOM 9960 N N . THR B 1 569 ? -32.281 51.5 11.031 1 81.38 569 THR B N 1
ATOM 9961 C CA . THR B 1 569 ? -32.875 52.719 10.445 1 81.38 569 THR B CA 1
ATOM 9962 C C . THR B 1 569 ? -33.719 52.344 9.219 1 81.38 569 THR B C 1
ATOM 9964 O O . THR B 1 569 ? -33.688 51.219 8.742 1 81.38 569 THR B O 1
ATOM 9967 N N . GLY B 1 570 ? -34.531 53.219 8.805 1 76 570 GLY B N 1
ATOM 9968 C CA . GLY B 1 570 ? -35.375 53 7.621 1 76 570 GLY B CA 1
ATOM 9969 C C . GLY B 1 570 ? -34.562 52.906 6.34 1 76 570 GLY B C 1
ATOM 9970 O O . GLY B 1 570 ? -33.312 52.812 6.383 1 76 570 GLY B O 1
ATOM 9971 N N . ASP B 1 571 ? -35.094 52.781 5.223 1 76.12 571 ASP B N 1
ATOM 9972 C CA . ASP B 1 571 ? -34.5 52.75 3.893 1 76.12 571 ASP B CA 1
ATOM 9973 C C . ASP B 1 571 ? -33.688 54 3.613 1 76.12 571 ASP B C 1
ATOM 9975 O O . ASP B 1 571 ? -33.938 55.062 4.168 1 76.12 571 ASP B O 1
ATOM 9979 N N . PRO B 1 572 ? -32.625 53.906 3.031 1 78.06 572 PRO B N 1
ATOM 9980 C CA . PRO B 1 572 ? -32.219 52.75 2.246 1 78.06 572 PRO B CA 1
ATOM 9981 C C . PRO B 1 572 ? -31.031 52 2.865 1 78.06 572 PRO B C 1
ATOM 9983 O O . PRO B 1 572 ? -30.609 50.969 2.34 1 78.06 572 PRO B O 1
ATOM 9986 N N . HIS B 1 573 ? -30.5 52.406 3.932 1 78.75 573 HIS B N 1
ATOM 9987 C CA . HIS B 1 573 ? -29.203 51.906 4.352 1 78.75 573 HIS B CA 1
ATOM 9988 C C . HIS B 1 573 ? -29.344 50.906 5.504 1 78.75 573 HIS B C 1
ATOM 9990 O O . HIS B 1 573 ? -28.438 50.125 5.758 1 78.75 573 HIS B O 1
ATOM 9996 N N . PHE B 1 574 ? -30.406 50.875 6.215 1 80.5 574 PHE B N 1
ATOM 9997 C CA . PHE B 1 574 ? -30.75 49.938 7.273 1 80.5 574 PHE B CA 1
ATOM 9998 C C . PHE B 1 574 ? -29.672 49.875 8.336 1 80.5 574 PHE B C 1
ATOM 10000 O O . PHE B 1 574 ? -29.203 48.812 8.727 1 80.5 574 PHE B O 1
ATOM 10007 N N . VAL B 1 575 ? -29.188 51.031 8.875 1 82.06 575 VAL B N 1
ATOM 10008 C CA . VAL B 1 575 ? -28.156 51.094 9.898 1 82.06 575 VAL B CA 1
ATOM 10009 C C . VAL B 1 575 ? -28.734 50.688 11.25 1 82.06 575 VAL B C 1
ATOM 10011 O O . VAL B 1 575 ? -29.766 51.219 11.672 1 82.06 575 VAL B O 1
ATOM 10014 N N . GLU B 1 576 ? -28.047 49.75 11.852 1 86.25 576 GLU B N 1
ATOM 10015 C CA . GLU B 1 576 ? -28.516 49.281 13.164 1 86.25 576 GLU B CA 1
ATOM 10016 C C . GLU B 1 576 ? -28.406 50.406 14.195 1 86.25 576 GLU B C 1
ATOM 10018 O O . GLU B 1 576 ? -27.344 51 14.383 1 86.25 576 GLU B O 1
ATOM 10023 N N . HIS B 1 577 ? -29.547 50.688 14.914 1 89.19 577 HIS B N 1
ATOM 10024 C CA . HIS B 1 577 ? -29.484 51.781 15.867 1 89.19 577 HIS B CA 1
ATOM 10025 C C . HIS B 1 577 ? -29.891 51.312 17.266 1 89.19 577 HIS B C 1
ATOM 10027 O O . HIS B 1 577 ? -29.672 52.031 18.25 1 89.19 577 HIS B O 1
ATOM 10033 N N . ARG B 1 578 ? -30.422 50.156 17.375 1 93.62 578 ARG B N 1
ATOM 10034 C CA . ARG B 1 578 ? -30.766 49.656 18.703 1 93.62 578 ARG B CA 1
ATOM 10035 C C . ARG B 1 578 ? -30.734 48.125 18.703 1 93.62 578 ARG B C 1
ATOM 10037 O O . ARG B 1 578 ? -31.125 47.469 17.734 1 93.62 578 ARG B O 1
ATOM 10044 N N . HIS B 1 579 ? -30.219 47.562 19.766 1 96 579 HIS B N 1
ATOM 10045 C CA . HIS B 1 579 ? -30.281 46.125 20.016 1 96 579 HIS B CA 1
ATOM 10046 C C . HIS B 1 579 ? -30.891 45.844 21.375 1 96 579 HIS B C 1
ATOM 10048 O O . HIS B 1 579 ? -30.719 46.594 22.328 1 96 579 HIS B O 1
ATOM 10054 N N . LEU B 1 580 ? -31.672 44.781 21.453 1 96.5 580 LEU B N 1
ATOM 10055 C CA . LEU B 1 580 ? -32.219 44.281 22.703 1 96.5 580 LEU B CA 1
ATOM 10056 C C . LEU B 1 580 ? -31.891 42.781 22.859 1 96.5 580 LEU B C 1
ATOM 10058 O O . LEU B 1 580 ? -32.094 42 21.938 1 96.5 580 LEU B O 1
ATOM 10062 N N . PHE B 1 581 ? -31.344 42.438 24.016 1 96.69 581 PHE B N 1
ATOM 10063 C CA . PHE B 1 581 ? -30.969 41.062 24.312 1 96.69 581 PHE B CA 1
ATOM 10064 C C . PHE B 1 581 ? -31.484 40.656 25.688 1 96.69 581 PHE B C 1
ATOM 10066 O O . PHE B 1 581 ? -31.328 41.375 26.656 1 96.69 581 PHE B O 1
ATOM 10073 N N . PRO B 1 582 ? -32.125 39.438 25.844 1 96.62 582 PRO B N 1
ATOM 10074 C CA . PRO B 1 582 ? -32.594 38.625 24.734 1 96.62 582 PRO B CA 1
ATOM 10075 C C . PRO B 1 582 ? -33.781 39.25 24.016 1 96.62 582 PRO B C 1
ATOM 10077 O O . PRO B 1 582 ? -34.531 40.062 24.609 1 96.62 582 PRO B O 1
ATOM 10080 N N . ALA B 1 583 ? -33.938 38.875 22.797 1 97.19 583 ALA B N 1
ATOM 10081 C CA . ALA B 1 583 ? -35.094 39.344 22.047 1 97.19 583 ALA B CA 1
ATOM 10082 C C . ALA B 1 583 ? -36.406 38.875 22.672 1 97.19 583 ALA B C 1
ATOM 10084 O O . ALA B 1 583 ? -36.5 37.719 23.125 1 97.19 583 ALA B O 1
ATOM 10085 N N . PRO B 1 584 ? -37.344 39.75 22.766 1 94 584 PRO B N 1
ATOM 10086 C CA . PRO B 1 584 ? -38.656 39.344 23.281 1 94 584 PRO B CA 1
ATOM 10087 C C . PRO B 1 584 ? -39.5 38.562 22.266 1 94 584 PRO B C 1
ATOM 10089 O O . PRO B 1 584 ? -40.406 39.125 21.641 1 94 584 PRO B O 1
ATOM 10092 N N . LEU B 1 585 ? -39.25 37.281 22.172 1 95.25 585 LEU B N 1
ATOM 10093 C CA . LEU B 1 585 ? -39.875 36.406 21.203 1 95.25 585 LEU B CA 1
ATOM 10094 C C . LEU B 1 585 ? -40.625 35.25 21.906 1 95.25 585 LEU B C 1
ATOM 10096 O O . LEU B 1 585 ? -40.188 34.812 22.969 1 95.25 585 LEU B O 1
ATOM 10100 N N . PRO B 1 586 ? -41.75 34.812 21.234 1 94.94 586 PRO B N 1
ATOM 10101 C CA . PRO B 1 586 ? -42.312 33.531 21.719 1 94.94 586 PRO B CA 1
ATOM 10102 C C . PRO B 1 586 ? -41.312 32.375 21.641 1 94.94 586 PRO B C 1
ATOM 10104 O O . PRO B 1 586 ? -40.531 32.312 20.703 1 94.94 586 PRO B O 1
ATOM 10107 N N . ALA B 1 587 ? -41.5 31.516 22.594 1 94.81 587 ALA B N 1
ATOM 10108 C CA . ALA B 1 587 ? -40.562 30.406 22.734 1 94.81 587 ALA B CA 1
ATOM 10109 C C . ALA B 1 587 ? -40.5 29.578 21.438 1 94.81 587 ALA B C 1
ATOM 10111 O O . ALA B 1 587 ? -39.438 29.172 21.016 1 94.81 587 ALA B O 1
ATOM 10112 N N . ALA B 1 588 ? -41.594 29.391 20.875 1 96.25 588 ALA B N 1
ATOM 10113 C CA . ALA B 1 588 ? -41.656 28.594 19.656 1 96.25 588 ALA B CA 1
ATOM 10114 C C . ALA B 1 588 ? -40.938 29.266 18.5 1 96.25 588 ALA B C 1
ATOM 10116 O O . ALA B 1 588 ? -40.281 28.609 17.672 1 96.25 588 ALA B O 1
ATOM 10117 N N . THR B 1 589 ? -41.031 30.547 18.438 1 96.31 589 THR B N 1
ATOM 10118 C CA . THR B 1 589 ? -40.344 31.312 17.406 1 96.31 589 THR B CA 1
ATOM 10119 C C . THR B 1 589 ? -38.844 31.297 17.609 1 96.31 589 THR B C 1
ATOM 10121 O O . THR B 1 589 ? -38.094 31.109 16.656 1 96.31 589 THR B O 1
ATOM 10124 N N . ALA B 1 590 ? -38.5 31.438 18.844 1 97.12 590 ALA B N 1
ATOM 10125 C CA . ALA B 1 590 ? -37.094 31.406 19.188 1 97.12 590 ALA B CA 1
ATOM 10126 C C . ALA B 1 590 ? -36.5 30.047 18.844 1 97.12 590 ALA B C 1
ATOM 10128 O O . ALA B 1 590 ? -35.344 29.984 18.359 1 97.12 590 ALA B O 1
ATOM 10129 N N . GLU B 1 591 ? -37.219 29.047 19.109 1 97.25 591 GLU B N 1
ATOM 10130 C CA . GLU B 1 591 ? -36.75 27.703 18.812 1 97.25 591 GLU B CA 1
ATOM 10131 C C . GLU B 1 591 ? -36.594 27.5 17.312 1 97.25 591 GLU B C 1
ATOM 10133 O O . GLU B 1 591 ? -35.594 26.906 16.859 1 97.25 591 GLU B O 1
ATOM 10138 N N . ARG B 1 592 ? -37.469 27.969 16.547 1 97 592 ARG B N 1
ATOM 10139 C CA . ARG B 1 592 ? -37.406 27.844 15.102 1 97 592 ARG B CA 1
ATOM 10140 C C . ARG B 1 592 ? -36.219 28.594 14.531 1 97 592 ARG B C 1
ATOM 10142 O O . ARG B 1 592 ? -35.562 28.109 13.625 1 97 592 ARG B O 1
ATOM 10149 N N . ILE B 1 593 ? -36.031 29.766 15.086 1 97.88 593 ILE B N 1
ATOM 10150 C CA . ILE B 1 593 ? -34.875 30.562 14.656 1 97.88 593 ILE B CA 1
ATOM 10151 C C . ILE B 1 593 ? -33.594 29.812 14.969 1 97.88 593 ILE B C 1
ATOM 10153 O O . ILE B 1 593 ? -32.719 29.688 14.109 1 97.88 593 ILE B O 1
ATOM 10157 N N . THR B 1 594 ? -33.531 29.281 16.156 1 98.12 594 THR B N 1
ATOM 10158 C CA . THR B 1 594 ? -32.312 28.578 16.609 1 98.12 594 THR B CA 1
ATOM 10159 C C . THR B 1 594 ? -32.062 27.344 15.75 1 98.12 594 THR B C 1
ATOM 10161 O O . THR B 1 594 ? -30.938 27.094 15.344 1 98.12 594 THR B O 1
ATOM 10164 N N . GLU B 1 595 ? -33.062 26.609 15.445 1 97.62 595 GLU B N 1
ATOM 10165 C CA . GLU B 1 595 ? -32.938 25.406 14.625 1 97.62 595 GLU B CA 1
ATOM 10166 C C . GLU B 1 595 ? -32.438 25.75 13.219 1 97.62 595 GLU B C 1
ATOM 10168 O O . GLU B 1 595 ? -31.609 25.031 12.656 1 97.62 595 GLU B O 1
ATOM 10173 N N . THR B 1 596 ? -32.938 26.797 12.727 1 97.75 596 THR B N 1
ATOM 10174 C CA . THR B 1 596 ? -32.531 27.234 11.398 1 97.75 596 THR B CA 1
ATOM 10175 C C . THR B 1 596 ? -31.047 27.609 11.375 1 97.75 596 THR B C 1
ATOM 10177 O O . THR B 1 596 ? -30.312 27.234 10.453 1 97.75 596 THR B O 1
ATOM 10180 N N . VAL B 1 597 ? -30.641 28.25 12.375 1 98.31 597 VAL B N 1
ATOM 10181 C CA . VAL B 1 597 ? -29.25 28.703 12.445 1 98.31 597 VAL B CA 1
ATOM 10182 C C . VAL B 1 597 ? -28.344 27.5 12.688 1 98.31 597 VAL B C 1
ATOM 10184 O O . VAL B 1 597 ? -27.25 27.422 12.133 1 98.31 597 VAL B O 1
ATOM 10187 N N . MET B 1 598 ? -28.797 26.578 13.492 1 98.06 598 MET B N 1
ATOM 10188 C CA . MET B 1 598 ? -28.031 25.359 13.711 1 98.06 598 MET B CA 1
ATOM 10189 C C . MET B 1 598 ? -27.812 24.609 12.406 1 98.06 598 MET B C 1
ATOM 10191 O O . MET B 1 598 ? -26.703 24.156 12.125 1 98.06 598 MET B O 1
ATOM 10195 N N . ALA B 1 599 ? -28.812 24.516 11.633 1 97.56 599 ALA B N 1
ATOM 10196 C CA . ALA B 1 599 ? -28.703 23.859 10.328 1 97.56 599 ALA B CA 1
ATOM 10197 C C . ALA B 1 599 ? -27.734 24.609 9.422 1 97.56 599 ALA B C 1
ATOM 10199 O O . ALA B 1 599 ? -27 24 8.648 1 97.56 599 ALA B O 1
ATOM 10200 N N . ALA B 1 600 ? -27.781 25.891 9.492 1 98.06 600 ALA B N 1
ATOM 10201 C CA . ALA B 1 600 ? -26.891 26.719 8.688 1 98.06 600 ALA B CA 1
ATOM 10202 C C . ALA B 1 600 ? -25.438 26.5 9.102 1 98.06 600 ALA B C 1
ATOM 10204 O O . ALA B 1 600 ? -24.547 26.438 8.242 1 98.06 600 ALA B O 1
ATOM 10205 N N . LEU B 1 601 ? -25.188 26.438 10.359 1 98.12 601 LEU B N 1
ATOM 10206 C CA . LEU B 1 601 ? -23.828 26.219 10.859 1 98.12 601 LEU B CA 1
ATOM 10207 C C . LEU B 1 601 ? -23.312 24.844 10.445 1 98.12 601 LEU B C 1
ATOM 10209 O O . LEU B 1 601 ? -22.141 24.703 10.07 1 98.12 601 LEU B O 1
ATOM 10213 N N . ASP B 1 602 ? -24.188 23.906 10.5 1 97.38 602 ASP B N 1
ATOM 10214 C CA . ASP B 1 602 ? -23.828 22.562 10.047 1 97.38 602 ASP B CA 1
ATOM 10215 C C . ASP B 1 602 ? -23.469 22.562 8.57 1 97.38 602 ASP B C 1
ATOM 10217 O O . ASP B 1 602 ? -22.484 21.938 8.164 1 97.38 602 ASP B O 1
ATOM 10221 N N . ALA B 1 603 ? -24.25 23.219 7.805 1 97.25 603 ALA B N 1
ATOM 10222 C CA . ALA B 1 603 ? -24.016 23.297 6.367 1 97.25 603 ALA B CA 1
ATOM 10223 C C . ALA B 1 603 ? -22.672 23.984 6.074 1 97.25 603 ALA B C 1
ATOM 10225 O O . ALA B 1 603 ? -21.953 23.594 5.156 1 97.25 603 ALA B O 1
ATOM 10226 N N . ALA B 1 604 ? -22.391 25.031 6.832 1 97.31 604 ALA B N 1
ATOM 10227 C CA . ALA B 1 604 ? -21.156 25.797 6.633 1 97.31 604 ALA B CA 1
ATOM 10228 C C . ALA B 1 604 ? -19.938 25.016 7.105 1 97.31 604 ALA B C 1
ATOM 10230 O O . ALA B 1 604 ? -18.812 25.266 6.66 1 97.31 604 ALA B O 1
ATOM 10231 N N . GLY B 1 605 ? -20.156 24.141 8.016 1 97.12 605 GLY B N 1
ATOM 10232 C CA . GLY B 1 605 ? -19.078 23.312 8.531 1 97.12 605 GLY B CA 1
ATOM 10233 C C . GLY B 1 605 ? -18.406 23.891 9.758 1 97.12 605 GLY B C 1
ATOM 10234 O O . GLY B 1 605 ? -17.25 23.578 10.062 1 97.12 605 GLY B O 1
ATOM 10235 N N . ILE B 1 606 ? -19.094 24.766 10.492 1 97.62 606 ILE B N 1
ATOM 10236 C CA . ILE B 1 606 ? -18.562 25.375 11.703 1 97.62 606 ILE B CA 1
ATOM 10237 C C . ILE B 1 606 ? -18.531 24.359 12.836 1 97.62 606 ILE B C 1
ATOM 10239 O O . ILE B 1 606 ? -19.516 23.656 13.07 1 97.62 606 ILE B O 1
ATOM 10243 N N . ARG B 1 607 ? -17.359 24.375 13.555 1 96.12 607 ARG B N 1
ATOM 10244 C CA . ARG B 1 607 ? -17.219 23.328 14.555 1 96.12 607 ARG B CA 1
ATOM 10245 C C . ARG B 1 607 ? -16.812 23.906 15.906 1 96.12 607 ARG B C 1
ATOM 10247 O O . ARG B 1 607 ? -16.938 23.234 16.938 1 96.12 607 ARG B O 1
ATOM 10254 N N . LEU B 1 608 ? -16.422 25.109 15.875 1 96.94 608 LEU B N 1
ATOM 10255 C CA . LEU B 1 608 ? -15.82 25.641 17.094 1 96.94 608 LEU B CA 1
ATOM 10256 C C . LEU B 1 608 ? -16.062 27.141 17.219 1 96.94 608 LEU B C 1
ATOM 10258 O O . LEU B 1 608 ? -15.961 27.859 16.234 1 96.94 608 LEU B O 1
ATOM 10262 N N . GLY B 1 609 ? -16.375 27.547 18.5 1 97 609 GLY B N 1
ATOM 10263 C CA . GLY B 1 609 ? -16.344 28.953 18.812 1 97 609 GLY B CA 1
ATOM 10264 C C . GLY B 1 609 ? -17.672 29.656 18.594 1 97 609 GLY B C 1
ATOM 10265 O O . GLY B 1 609 ? -18.703 29 18.391 1 97 609 GLY B O 1
ATOM 10266 N N . ALA B 1 610 ? -17.578 30.969 18.703 1 96.62 610 ALA B N 1
ATOM 10267 C CA . ALA B 1 610 ? -18.766 31.812 18.609 1 96.62 610 ALA B CA 1
ATOM 10268 C C . ALA B 1 610 ? -19.109 32.156 17.156 1 96.62 610 ALA B C 1
ATOM 10270 O O . ALA B 1 610 ? -18.203 32.25 16.328 1 96.62 610 ALA B O 1
ATOM 10271 N N . THR B 1 611 ? -20.375 32.219 16.938 1 97 611 THR B N 1
ATOM 10272 C CA . THR B 1 611 ? -20.859 32.781 15.672 1 97 611 THR B CA 1
ATOM 10273 C C . THR B 1 611 ? -21.969 33.781 15.906 1 97 611 THR B C 1
ATOM 10275 O O . THR B 1 611 ? -22.688 33.719 16.906 1 97 611 THR B O 1
ATOM 10278 N N . HIS B 1 612 ? -21.953 34.719 15.07 1 95.56 612 HIS B N 1
ATOM 10279 C CA . HIS B 1 612 ? -22.984 35.75 14.977 1 95.56 612 HIS B CA 1
ATOM 10280 C C . HIS B 1 612 ? -23.766 35.625 13.672 1 95.56 612 HIS B C 1
ATOM 10282 O O . HIS B 1 612 ? -23.25 36 12.609 1 95.56 612 HIS B O 1
ATOM 10288 N N . THR B 1 613 ? -25 35.094 13.789 1 97.25 613 THR B N 1
ATOM 10289 C CA . THR B 1 613 ? -25.781 34.844 12.578 1 97.25 613 THR B CA 1
ATOM 10290 C C . THR B 1 613 ? -26.953 35.812 12.477 1 97.25 613 THR B C 1
ATOM 10292 O O . THR B 1 613 ? -27.734 35.938 13.422 1 97.25 613 THR B O 1
ATOM 10295 N N . GLU B 1 614 ? -27.031 36.469 11.406 1 95.38 614 GLU B N 1
ATOM 10296 C CA . GLU B 1 614 ? -28.141 37.375 11.156 1 95.38 614 GLU B CA 1
ATOM 10297 C C . GLU B 1 614 ? -29.297 36.688 10.445 1 95.38 614 GLU B C 1
ATOM 10299 O O . GLU B 1 614 ? -29.078 35.906 9.516 1 95.38 614 GLU B O 1
ATOM 10304 N N . VAL B 1 615 ? -30.469 36.969 10.945 1 97.12 615 VAL B N 1
ATOM 10305 C CA . VAL B 1 615 ? -31.672 36.312 10.453 1 97.12 615 VAL B CA 1
ATOM 10306 C C . VAL B 1 615 ? -32.812 37.312 10.305 1 97.12 615 VAL B C 1
ATOM 10308 O O . VAL B 1 615 ? -32.906 38.281 11.086 1 97.12 615 VAL B O 1
ATOM 10311 N N . LYS B 1 616 ? -33.594 37.188 9.266 1 96.69 616 LYS B N 1
ATOM 10312 C CA . LYS B 1 616 ? -34.844 37.875 9.109 1 96.69 616 LYS B CA 1
ATOM 10313 C C . LYS B 1 616 ? -36.031 36.938 9.32 1 96.69 616 LYS B C 1
ATOM 10315 O O . LYS B 1 616 ? -36.062 35.812 8.773 1 96.69 616 LYS B O 1
ATOM 10320 N N . LEU B 1 617 ? -36.875 37.312 10.18 1 96.5 617 LEU B N 1
ATOM 10321 C CA . LEU B 1 617 ? -38.062 36.5 10.398 1 96.5 617 LEU B CA 1
ATOM 10322 C C . LEU B 1 617 ? -39.156 36.875 9.406 1 96.5 617 LEU B C 1
ATOM 10324 O O . LEU B 1 617 ? -39.781 37.938 9.523 1 96.5 617 LEU B O 1
ATOM 10328 N N . THR B 1 618 ? -39.438 36 8.531 1 94.69 618 THR B N 1
ATOM 10329 C CA . THR B 1 618 ? -40.438 36.219 7.496 1 94.69 618 THR B CA 1
ATOM 10330 C C . THR B 1 618 ? -41.688 35.406 7.785 1 94.69 618 THR B C 1
ATOM 10332 O O . THR B 1 618 ? -41.719 34.625 8.727 1 94.69 618 THR B O 1
ATOM 10335 N N . GLY B 1 619 ? -42.688 35.594 6.973 1 91.44 619 GLY B N 1
ATOM 10336 C CA . GLY B 1 619 ? -43.906 34.812 7.086 1 91.44 619 GLY B CA 1
ATOM 10337 C C . GLY B 1 619 ? -43.688 33.312 6.863 1 91.44 619 GLY B C 1
ATOM 10338 O O . GLY B 1 619 ? -44.406 32.5 7.438 1 91.44 619 GLY B O 1
ATOM 10339 N N . SER B 1 620 ? -42.75 33.031 6.145 1 92.38 620 SER B N 1
ATOM 10340 C CA . SER B 1 620 ? -42.438 31.641 5.824 1 92.38 620 SER B CA 1
ATOM 10341 C C . SER B 1 620 ? -41.438 31.047 6.801 1 92.38 620 SER B C 1
ATOM 10343 O O . SER B 1 620 ? -41.031 29.891 6.664 1 92.38 620 SER B O 1
ATOM 10345 N N . GLY B 1 621 ? -41.062 31.891 7.762 1 94.62 621 GLY B N 1
ATOM 10346 C CA . GLY B 1 621 ? -40.094 31.422 8.742 1 94.62 621 GLY B CA 1
ATOM 10347 C C . GLY B 1 621 ? -38.812 32.219 8.734 1 94.62 621 GLY B C 1
ATOM 10348 O O . GLY B 1 621 ? -38.656 33.188 7.984 1 94.62 621 GLY B O 1
ATOM 10349 N N . PRO B 1 622 ? -37.875 31.797 9.602 1 97.38 622 PRO B N 1
ATOM 10350 C CA . PRO B 1 622 ? -36.594 32.5 9.672 1 97.38 622 PRO B CA 1
ATOM 10351 C C . PRO B 1 622 ? -35.719 32.281 8.445 1 97.38 622 PRO B C 1
ATOM 10353 O O . PRO B 1 622 ? -35.594 31.141 7.992 1 97.38 622 PRO B O 1
ATOM 10356 N N . ALA B 1 623 ? -35.156 33.312 7.875 1 97.69 623 ALA B N 1
ATOM 10357 C CA . ALA B 1 623 ? -34.219 33.281 6.746 1 97.69 623 ALA B CA 1
ATOM 10358 C C . ALA B 1 623 ? -32.844 33.75 7.148 1 97.69 623 ALA B C 1
ATOM 10360 O O . ALA B 1 623 ? -32.688 34.844 7.73 1 97.69 623 ALA B O 1
ATOM 10361 N N . VAL B 1 624 ? -31.828 33 6.848 1 97.62 624 VAL B N 1
ATOM 10362 C CA . VAL B 1 624 ? -30.453 33.312 7.219 1 97.62 624 VAL B CA 1
ATOM 10363 C C . VAL B 1 624 ? -29.891 34.375 6.258 1 97.62 624 VAL B C 1
ATOM 10365 O O . VAL B 1 624 ? -29.969 34.188 5.035 1 97.62 624 VAL B O 1
ATOM 10368 N N . ILE B 1 625 ? -29.328 35.406 6.777 1 94.69 625 ILE B N 1
ATOM 10369 C CA . ILE B 1 625 ? -28.797 36.5 5.977 1 94.69 625 ILE B CA 1
ATOM 10370 C C . ILE B 1 625 ? -27.266 36.375 5.875 1 94.69 625 ILE B C 1
ATOM 10372 O O . ILE B 1 625 ? -26.703 36.531 4.793 1 94.69 625 ILE B O 1
ATOM 10376 N N . GLU B 1 626 ? -26.656 36.125 6.98 1 94.19 626 GLU B N 1
ATOM 10377 C CA . GLU B 1 626 ? -25.219 35.969 7.012 1 94.19 626 GLU B CA 1
ATOM 10378 C C . GLU B 1 626 ? -24.766 35.281 8.297 1 94.19 626 GLU B C 1
ATOM 10380 O O . GLU B 1 626 ? -25.453 35.344 9.312 1 94.19 626 GLU B O 1
ATOM 10385 N N . ILE B 1 627 ? -23.703 34.562 8.188 1 96.31 627 ILE B N 1
ATOM 10386 C CA . ILE B 1 627 ? -23.047 33.938 9.344 1 96.31 627 ILE B CA 1
ATOM 10387 C C . ILE B 1 627 ? -21.672 34.594 9.555 1 96.31 627 ILE B C 1
ATOM 10389 O O . ILE B 1 627 ? -20.828 34.562 8.656 1 96.31 627 ILE B O 1
ATOM 10393 N N . ASN B 1 628 ? -21.453 35.156 10.625 1 94.5 628 ASN B N 1
ATOM 10394 C CA . ASN B 1 628 ? -20.141 35.656 11.023 1 94.5 628 ASN B CA 1
ATOM 10395 C C . ASN B 1 628 ? -19.484 34.75 12.055 1 94.5 628 ASN B C 1
ATOM 10397 O O . ASN B 1 628 ? -19.906 34.688 13.203 1 94.5 628 ASN B O 1
ATOM 10401 N N . PRO B 1 629 ? -18.422 34.062 11.641 1 95.19 629 PRO B N 1
ATOM 10402 C CA . PRO B 1 629 ? -17.812 33.062 12.516 1 95.19 629 PRO B CA 1
ATOM 10403 C C . PRO B 1 629 ? -16.891 33.688 13.562 1 95.19 629 PRO B C 1
ATOM 10405 O O . PRO B 1 629 ? -15.719 33.312 13.664 1 95.19 629 PRO B O 1
ATOM 10408 N N . ARG B 1 630 ? -17.422 34.531 14.297 1 92.38 630 ARG B N 1
ATOM 10409 C CA . ARG B 1 630 ? -16.812 35.281 15.414 1 92.38 630 ARG B CA 1
ATOM 10410 C C . ARG B 1 630 ? -17.891 35.844 16.328 1 92.38 630 ARG B C 1
ATOM 10412 O O . ARG B 1 630 ? -19.078 35.781 16.016 1 92.38 630 ARG B O 1
ATOM 10419 N N . PRO B 1 631 ? -17.438 36.312 17.516 1 90.06 631 PRO B N 1
ATOM 10420 C CA . PRO B 1 631 ? -18.438 37 18.328 1 90.06 631 PRO B CA 1
ATOM 10421 C C . PRO B 1 631 ? -19 38.25 17.656 1 90.06 631 PRO B C 1
ATOM 10423 O O . PRO B 1 631 ? -18.344 38.844 16.812 1 90.06 631 PRO B O 1
ATOM 10426 N N . ALA B 1 632 ? -20.156 38.562 18.031 1 87.56 632 ALA B N 1
ATOM 10427 C CA . ALA B 1 632 ? -20.859 39.688 17.438 1 87.56 632 ALA B CA 1
ATOM 10428 C C . ALA B 1 632 ? -20.125 41 17.719 1 87.56 632 ALA B C 1
ATOM 10430 O O . ALA B 1 632 ? -19.438 41.125 18.719 1 87.56 632 ALA B O 1
ATOM 10431 N N . GLY B 1 633 ? -20.266 41.875 16.75 1 78.81 633 GLY B N 1
ATOM 10432 C CA . GLY B 1 633 ? -19.875 43.25 17 1 78.81 633 GLY B CA 1
ATOM 10433 C C . GLY B 1 633 ? -20.953 44.062 17.672 1 78.81 633 GLY B C 1
ATOM 10434 O O . GLY B 1 633 ? -21.953 43.531 18.141 1 78.81 633 GLY B O 1
ATOM 10435 N N . GLY B 1 634 ? -20.766 45.406 17.797 1 76.19 634 GLY B N 1
ATOM 10436 C CA . GLY B 1 634 ? -21.766 46.312 18.297 1 76.19 634 GLY B CA 1
ATOM 10437 C C . GLY B 1 634 ? -22.047 46.156 19.781 1 76.19 634 GLY B C 1
ATOM 10438 O O . GLY B 1 634 ? -23.172 46.344 20.234 1 76.19 634 GLY B O 1
ATOM 10439 N N . MET B 1 635 ? -21.094 45.594 20.453 1 80.75 635 MET B N 1
ATOM 10440 C CA . MET B 1 635 ? -21.125 45.438 21.906 1 80.75 635 MET B CA 1
ATOM 10441 C C . MET B 1 635 ? -22.172 44.406 22.328 1 80.75 635 MET B C 1
ATOM 10443 O O . MET B 1 635 ? -22.516 44.312 23.5 1 80.75 635 MET B O 1
ATOM 10447 N N . ILE B 1 636 ? -22.609 43.625 21.391 1 88.88 636 ILE B N 1
ATOM 10448 C CA . ILE B 1 636 ? -23.578 42.594 21.719 1 88.88 636 ILE B CA 1
ATOM 10449 C C . ILE B 1 636 ? -22.984 41.656 22.766 1 88.88 636 ILE B C 1
ATOM 10451 O O . ILE B 1 636 ? -23.688 41.25 23.703 1 88.88 636 ILE B O 1
ATOM 10455 N N . PRO B 1 637 ? -21.703 41.281 22.672 1 89.06 637 PRO B N 1
ATOM 10456 C CA . PRO B 1 637 ? -21.156 40.438 23.75 1 89.06 637 PRO B CA 1
ATOM 10457 C C . PRO B 1 637 ? -21.297 41.062 25.125 1 89.06 637 PRO B C 1
ATOM 10459 O O . PRO B 1 637 ? -21.484 40.344 26.125 1 89.06 637 PRO B O 1
ATOM 10462 N N . GLU B 1 638 ? -21.234 42.406 25.188 1 88.31 638 GLU B N 1
ATOM 10463 C CA . GLU B 1 638 ? -21.438 43.094 26.469 1 88.31 638 GLU B CA 1
ATOM 10464 C C . GLU B 1 638 ? -22.891 42.969 26.922 1 88.31 638 GLU B C 1
ATOM 10466 O O . GLU B 1 638 ? -23.172 42.812 28.125 1 88.31 638 GLU B O 1
ATOM 10471 N N . LEU B 1 639 ? -23.812 43.094 25.969 1 93.94 639 LEU B N 1
ATOM 10472 C CA . LEU B 1 639 ? -25.219 42.906 26.297 1 93.94 639 LEU B CA 1
ATOM 10473 C C . LEU B 1 639 ? -25.438 41.5 26.859 1 93.94 639 LEU B C 1
ATOM 10475 O O . LEU B 1 639 ? -26.156 41.312 27.844 1 93.94 639 LEU B O 1
ATOM 10479 N N . VAL B 1 640 ? -24.859 40.531 26.203 1 94.94 640 VAL B N 1
ATOM 10480 C CA . VAL B 1 640 ? -24.969 39.156 26.641 1 94.94 640 VAL B CA 1
ATOM 10481 C C . VAL B 1 640 ? -24.406 39 28.047 1 94.94 640 VAL B C 1
ATOM 10483 O O . VAL B 1 640 ? -25.016 38.375 28.906 1 94.94 640 VAL B O 1
ATOM 10486 N N . ARG B 1 641 ? -23.266 39.594 28.281 1 93.75 641 ARG B N 1
ATOM 10487 C CA . ARG B 1 641 ? -22.625 39.5 29.594 1 93.75 641 ARG B CA 1
ATOM 10488 C C . ARG B 1 641 ? -23.516 40.094 30.672 1 93.75 641 ARG B C 1
ATOM 10490 O O . ARG B 1 641 ? -23.688 39.531 31.734 1 93.75 641 ARG B O 1
ATOM 10497 N N . LEU B 1 642 ? -24.031 41.281 30.391 1 94.88 642 LEU B N 1
ATOM 10498 C CA . LEU B 1 642 ? -24.875 42 31.344 1 94.88 642 LEU B CA 1
ATOM 10499 C C . LEU B 1 642 ? -26.156 41.219 31.625 1 94.88 642 LEU B C 1
ATOM 10501 O O . LEU B 1 642 ? -26.594 41.125 32.781 1 94.88 642 LEU B O 1
ATOM 10505 N N . ALA B 1 643 ? -26.719 40.688 30.594 1 96.75 643 ALA B N 1
ATOM 10506 C CA . ALA B 1 643 ? -28.031 40.062 30.703 1 96.75 643 ALA B CA 1
ATOM 10507 C C . ALA B 1 643 ? -27.922 38.656 31.312 1 96.75 643 ALA B C 1
ATOM 10509 O O . ALA B 1 643 ? -28.844 38.188 31.969 1 96.75 643 ALA B O 1
ATOM 10510 N N . SER B 1 644 ? -26.828 37.969 31.109 1 96.06 644 SER B N 1
ATOM 10511 C CA . SER B 1 644 ? -26.797 36.562 31.453 1 96.06 644 SER B CA 1
ATOM 10512 C C . SER B 1 644 ? -25.562 36.219 32.281 1 96.06 644 SER B C 1
ATOM 10514 O O . SER B 1 644 ? -25.5 35.156 32.938 1 96.06 644 SER B O 1
ATOM 10516 N N . GLY B 1 645 ? -24.547 36.969 32.219 1 94.31 645 GLY B N 1
ATOM 10517 C CA . GLY B 1 645 ? -23.281 36.688 32.906 1 94.31 645 GLY B CA 1
ATOM 10518 C C . GLY B 1 645 ? -22.297 35.938 32 1 94.31 645 GLY B C 1
ATOM 10519 O O . GLY B 1 645 ? -21.125 35.781 32.375 1 94.31 645 GLY B O 1
ATOM 10520 N N . VAL B 1 646 ? -22.672 35.5 30.844 1 95.56 646 VAL B N 1
ATOM 10521 C CA . VAL B 1 646 ? -21.797 34.781 29.922 1 95.56 646 VAL B CA 1
ATOM 10522 C C . VAL B 1 646 ? -20.938 35.781 29.141 1 95.56 646 VAL B C 1
ATOM 10524 O O . VAL B 1 646 ? -21.469 36.656 28.453 1 95.56 646 VAL B O 1
ATOM 10527 N N . ASP B 1 647 ? -19.672 35.688 29.312 1 93.56 647 ASP B N 1
ATOM 10528 C CA . ASP B 1 647 ? -18.734 36.5 28.531 1 93.56 647 ASP B CA 1
ATOM 10529 C C . ASP B 1 647 ? -18.297 35.781 27.266 1 93.56 647 ASP B C 1
ATOM 10531 O O . ASP B 1 647 ? -17.328 35.031 27.281 1 93.56 647 ASP B O 1
ATOM 10535 N N . LEU B 1 648 ? -18.875 36.062 26.203 1 93.38 648 LEU B N 1
ATOM 10536 C CA . LEU B 1 648 ? -18.656 35.344 24.953 1 93.38 648 LEU B CA 1
ATOM 10537 C C . LEU B 1 648 ? -17.219 35.531 24.469 1 93.38 648 LEU B C 1
ATOM 10539 O O . LEU B 1 648 ? -16.641 34.656 23.828 1 93.38 648 LEU B O 1
ATOM 10543 N N . LEU B 1 649 ? -16.688 36.688 24.688 1 92.19 649 LEU B N 1
ATOM 10544 C CA . LEU B 1 649 ? -15.312 36.938 24.281 1 92.19 649 LEU B CA 1
ATOM 10545 C C . LEU B 1 649 ? -14.344 36.031 25.047 1 92.19 649 LEU B C 1
ATOM 10547 O O . LEU B 1 649 ? -13.43 35.469 24.453 1 92.19 649 LEU B O 1
ATOM 10551 N N . GLU B 1 650 ? -14.539 35.969 26.312 1 94.44 650 GLU B N 1
ATOM 10552 C CA . GLU B 1 650 ? -13.727 35.062 27.141 1 94.44 650 GLU B CA 1
ATOM 10553 C C . GLU B 1 650 ? -13.859 33.625 26.656 1 94.44 650 GLU B C 1
ATOM 10555 O O . GLU B 1 650 ? -12.867 32.906 26.562 1 94.44 650 GLU B O 1
ATOM 10560 N N . GLN B 1 651 ? -15.094 33.219 26.391 1 96.25 651 GLN B N 1
ATOM 10561 C CA . GLN B 1 651 ? -15.32 31.859 25.938 1 96.25 651 GLN B CA 1
ATOM 10562 C C . GLN B 1 651 ? -14.641 31.594 24.609 1 96.25 651 GLN B C 1
ATOM 10564 O O . GLN B 1 651 ? -14.125 30.5 24.375 1 96.25 651 GLN B O 1
ATOM 10569 N N . GLN B 1 652 ? -14.672 32.562 23.734 1 95.62 652 GLN B N 1
ATOM 10570 C CA . GLN B 1 652 ? -13.992 32.438 22.453 1 95.62 652 GLN B CA 1
ATOM 10571 C C . GLN B 1 652 ? -12.492 32.219 22.641 1 95.62 652 GLN B C 1
ATOM 10573 O O . GLN B 1 652 ? -11.875 31.422 21.938 1 95.62 652 GLN B O 1
ATOM 10578 N N . LEU B 1 653 ? -11.883 32.969 23.562 1 96.06 653 LEU B N 1
ATOM 10579 C CA . LEU B 1 653 ? -10.461 32.812 23.844 1 96.06 653 LEU B CA 1
ATOM 10580 C C . LEU B 1 653 ? -10.156 31.453 24.453 1 96.06 653 LEU B C 1
ATOM 10582 O O . LEU B 1 653 ? -9.133 30.844 24.141 1 96.06 653 LEU B O 1
ATOM 10586 N N . LYS B 1 654 ? -11.062 31 25.312 1 96.19 654 LYS B N 1
ATOM 10587 C CA . LYS B 1 654 ? -10.922 29.672 25.875 1 96.19 654 LYS B CA 1
ATOM 10588 C C . LYS B 1 654 ? -10.961 28.609 24.781 1 96.19 654 LYS B C 1
ATOM 10590 O O . LYS B 1 654 ? -10.141 27.688 24.781 1 96.19 654 LYS B O 1
ATOM 10595 N N . ALA B 1 655 ? -11.836 28.75 23.859 1 95.94 655 ALA B N 1
ATOM 10596 C CA . ALA B 1 655 ? -11.945 27.812 22.75 1 95.94 655 ALA B CA 1
ATOM 10597 C C . ALA B 1 655 ? -10.664 27.781 21.922 1 95.94 655 ALA B C 1
ATOM 10599 O O . ALA B 1 655 ? -10.203 26.719 21.516 1 95.94 655 ALA B O 1
ATOM 10600 N N . ALA B 1 656 ? -10.078 28.922 21.703 1 96.44 656 ALA B N 1
ATOM 10601 C CA . ALA B 1 656 ? -8.867 29.031 20.891 1 96.44 656 ALA B CA 1
ATOM 10602 C C . ALA B 1 656 ? -7.68 28.344 21.578 1 96.44 656 ALA B C 1
ATOM 10604 O O . ALA B 1 656 ? -6.719 27.953 20.906 1 96.44 656 ALA B O 1
ATOM 10605 N N . THR B 1 657 ? -7.734 28.219 22.906 1 95.75 657 THR B N 1
ATOM 10606 C CA . THR B 1 657 ? -6.633 27.625 23.656 1 95.75 657 THR B CA 1
ATOM 10607 C C . THR B 1 657 ? -6.973 26.188 24.078 1 95.75 657 THR B C 1
ATOM 10609 O O . THR B 1 657 ? -6.289 25.609 24.922 1 95.75 657 THR B O 1
ATOM 10612 N N . GLY B 1 658 ? -8.078 25.734 23.594 1 92.62 658 GLY B N 1
ATOM 10613 C CA . GLY B 1 658 ? -8.445 24.344 23.812 1 92.62 658 GLY B CA 1
ATOM 10614 C C . GLY B 1 658 ? -9.117 24.125 25.156 1 92.62 658 GLY B C 1
ATOM 10615 O O . GLY B 1 658 ? -9.227 22.984 25.625 1 92.62 658 GLY B O 1
ATOM 10616 N N . GLN B 1 659 ? -9.562 25.172 25.75 1 92.94 659 GLN B N 1
ATOM 10617 C CA . GLN B 1 659 ? -10.273 25.047 27.016 1 92.94 659 GLN B CA 1
ATOM 10618 C C . GLN B 1 659 ? -11.773 24.922 26.797 1 92.94 659 GLN B C 1
ATOM 10620 O O . GLN B 1 659 ? -12.32 25.469 25.844 1 92.94 659 GLN B O 1
ATOM 10625 N N . ALA B 1 660 ? -12.43 24.266 27.688 1 92.25 660 ALA B N 1
ATOM 10626 C CA . ALA B 1 660 ? -13.883 24.094 27.594 1 92.25 660 ALA B CA 1
ATOM 10627 C C . ALA B 1 660 ? -14.602 25.406 27.906 1 92.25 660 ALA B C 1
ATOM 10629 O O . ALA B 1 660 ? -14.273 26.094 28.875 1 92.25 660 ALA B O 1
ATOM 10630 N N . PRO B 1 661 ? -15.531 25.734 27.062 1 94.69 661 PRO B N 1
ATOM 10631 C CA . PRO B 1 661 ? -16.297 26.938 27.359 1 94.69 661 PRO B CA 1
ATOM 10632 C C . PRO B 1 661 ? -17.297 26.75 28.484 1 94.69 661 PRO B C 1
ATOM 10634 O O . PRO B 1 661 ? -17.703 25.609 28.781 1 94.69 661 PRO B O 1
ATOM 10637 N N . ASP B 1 662 ? -17.578 27.797 29.172 1 94.44 662 ASP B N 1
ATOM 10638 C CA . ASP B 1 662 ? -18.672 27.844 30.141 1 94.44 662 ASP B CA 1
ATOM 10639 C C . ASP B 1 662 ? -19.797 28.766 29.656 1 94.44 662 ASP B C 1
ATOM 10641 O O . ASP B 1 662 ? -19.703 29.984 29.781 1 94.44 662 ASP B O 1
ATOM 10645 N N . LEU B 1 663 ? -20.891 28.156 29.219 1 95.25 663 LEU B N 1
ATOM 10646 C CA . LEU B 1 663 ? -21.953 28.906 28.562 1 95.25 663 LEU B CA 1
ATOM 10647 C C . LEU B 1 663 ? -23.219 28.922 29.406 1 95.25 663 LEU B C 1
ATOM 10649 O O . LEU B 1 663 ? -24.266 29.391 28.969 1 95.25 663 LEU B O 1
ATOM 10653 N N . LYS B 1 664 ? -23.219 28.391 30.656 1 92 664 LYS B N 1
ATOM 10654 C CA . LYS B 1 664 ? -24.375 28.406 31.562 1 92 664 LYS B CA 1
ATOM 10655 C C . LYS B 1 664 ? -24.641 29.812 32.094 1 92 664 LYS B C 1
ATOM 10657 O O . LYS B 1 664 ? -23.766 30.438 32.688 1 92 664 LYS B O 1
ATOM 10662 N N . PRO B 1 665 ? -25.797 30.391 31.859 1 93.31 665 PRO B N 1
ATOM 10663 C CA . PRO B 1 665 ? -26.094 31.734 32.375 1 93.31 665 PRO B CA 1
ATOM 10664 C C . PRO B 1 665 ? -26.094 31.781 33.906 1 93.31 665 PRO B C 1
ATOM 10666 O O . PRO B 1 665 ? -26.594 30.875 34.562 1 93.31 665 PRO B O 1
ATOM 10669 N N . GLY B 1 666 ? -25.547 32.812 34.469 1 91 666 GLY B N 1
ATOM 10670 C CA . GLY B 1 666 ? -25.547 33 35.906 1 91 666 GLY B CA 1
ATOM 10671 C C . GLY B 1 666 ? -26.797 33.688 36.438 1 91 666 GLY B C 1
ATOM 10672 O O . GLY B 1 666 ? -27.156 33.562 37.594 1 91 666 GLY B O 1
ATOM 10673 N N . HIS B 1 667 ? -27.344 34.562 35.625 1 90.56 667 HIS B N 1
ATOM 10674 C CA . HIS B 1 667 ? -28.578 35.25 35.938 1 90.56 667 HIS B CA 1
ATOM 10675 C C . HIS B 1 667 ? -29.406 35.5 34.688 1 90.56 667 HIS B C 1
ATOM 10677 O O . HIS B 1 667 ? -29 35.125 33.594 1 90.56 667 HIS B O 1
ATOM 10683 N N . GLY B 1 668 ? -30.594 36.062 34.969 1 92 668 GLY B N 1
ATOM 10684 C CA . GLY B 1 668 ? -31.469 36.375 33.875 1 92 668 GLY B CA 1
ATOM 10685 C C . GLY B 1 668 ? -31.953 37.812 33.906 1 92 668 GLY B C 1
ATOM 10686 O O . GLY B 1 668 ? -32.656 38.219 34.844 1 92 668 GLY B O 1
ATOM 10687 N N . ALA B 1 669 ? -31.438 38.625 33 1 95.94 669 ALA B N 1
ATOM 10688 C CA . ALA B 1 669 ? -31.859 40 32.781 1 95.94 669 ALA B CA 1
ATOM 10689 C C . ALA B 1 669 ? -31.953 40.344 31.312 1 95.94 669 ALA B C 1
ATOM 10691 O O . ALA B 1 669 ? -31.969 39.438 30.469 1 95.94 669 ALA B O 1
ATOM 10692 N N . HIS B 1 670 ? -32.312 41.594 31.109 1 97.31 670 HIS B N 1
ATOM 10693 C CA . HIS B 1 670 ? -32.344 42.094 29.75 1 97.31 670 HIS B CA 1
ATOM 10694 C C . HIS B 1 670 ? -31.391 43.281 29.578 1 97.31 670 HIS B C 1
ATOM 10696 O O . HIS B 1 670 ? -31.219 44.062 30.516 1 97.31 670 HIS B O 1
ATOM 10702 N N . ALA B 1 671 ? -30.797 43.281 28.5 1 97.5 671 ALA B N 1
ATOM 10703 C CA . ALA B 1 671 ? -29.906 44.406 28.188 1 97.5 671 ALA B CA 1
ATOM 10704 C C . ALA B 1 671 ? -30.172 44.969 26.797 1 97.5 671 ALA B C 1
ATOM 10706 O O . ALA B 1 671 ? -30.719 44.25 25.938 1 97.5 671 ALA B O 1
ATOM 10707 N N . GLY B 1 672 ? -29.828 46.188 26.625 1 96.81 672 GLY B N 1
ATOM 10708 C CA . GLY B 1 672 ? -30.016 46.844 25.328 1 96.81 672 GLY B CA 1
ATOM 10709 C C . GLY B 1 672 ? -29 47.938 25.062 1 96.81 672 GLY B C 1
ATOM 10710 O O . GLY B 1 672 ? -28.297 48.375 25.984 1 96.81 672 GLY B O 1
ATOM 10711 N N . ILE B 1 673 ? -28.891 48.25 23.812 1 94.81 673 ILE B N 1
ATOM 10712 C CA . ILE B 1 673 ? -27.984 49.312 23.391 1 94.81 673 ILE B CA 1
ATOM 10713 C C . ILE B 1 673 ? -28.703 50.25 22.422 1 94.81 673 ILE B C 1
ATOM 10715 O O . ILE B 1 673 ? -29.516 49.812 21.609 1 94.81 673 ILE B O 1
ATOM 10719 N N . GLN B 1 674 ? -28.484 51.531 22.594 1 94.38 674 GLN B N 1
ATOM 10720 C CA . GLN B 1 674 ? -28.938 52.562 21.688 1 94.38 674 GLN B CA 1
ATOM 10721 C C . GLN B 1 674 ? -27.75 53.312 21.062 1 94.38 674 GLN B C 1
ATOM 10723 O O . GLN B 1 674 ? -26.984 53.969 21.781 1 94.38 674 GLN B O 1
ATOM 10728 N N . PHE B 1 675 ? -27.609 53.156 19.781 1 92.31 675 PHE B N 1
ATOM 10729 C CA . PHE B 1 675 ? -26.531 53.875 19.109 1 92.31 675 PHE B CA 1
ATOM 10730 C C . PHE B 1 675 ? -26.906 55.312 18.844 1 92.31 675 PHE B C 1
ATOM 10732 O O . PHE B 1 675 ? -28.062 55.594 18.547 1 92.31 675 PHE B O 1
ATOM 10739 N N . LEU B 1 676 ? -25.922 56.125 18.969 1 91.44 676 LEU B N 1
ATOM 10740 C CA . LEU B 1 676 ? -26.109 57.531 18.688 1 91.44 676 LEU B CA 1
ATOM 10741 C C . LEU B 1 676 ? -25.766 57.875 17.234 1 91.44 676 LEU B C 1
ATOM 10743 O O . LEU B 1 676 ? -24.656 57.594 16.797 1 91.44 676 LEU B O 1
ATOM 10747 N N . LEU B 1 677 ? -26.719 58.406 16.547 1 91 677 LEU B N 1
ATOM 10748 C CA . LEU B 1 677 ? -26.547 58.75 15.141 1 91 677 LEU B CA 1
ATOM 10749 C C . LEU B 1 677 ? -26.672 60.25 14.914 1 91 677 LEU B C 1
ATOM 10751 O O . LEU B 1 677 ? -27.5 60.906 15.562 1 91 677 LEU B O 1
ATOM 10755 N N . ALA B 1 678 ? -25.906 60.719 14.008 1 89.12 678 ALA B N 1
ATOM 10756 C CA . ALA B 1 678 ? -26.047 62.125 13.625 1 89.12 678 ALA B CA 1
ATOM 10757 C C . ALA B 1 678 ? -27.266 62.344 12.727 1 89.12 678 ALA B C 1
ATOM 10759 O O . ALA B 1 678 ? -27.562 61.5 11.867 1 89.12 678 ALA B O 1
ATOM 10760 N N . ASP B 1 679 ? -27.938 63.438 12.906 1 84.69 679 ASP B N 1
ATOM 10761 C CA . ASP B 1 679 ? -29.141 63.719 12.133 1 84.69 679 ASP B CA 1
ATOM 10762 C C . ASP B 1 679 ? -28.812 64.562 10.898 1 84.69 679 ASP B C 1
ATOM 10764 O O . ASP B 1 679 ? -29.688 64.812 10.07 1 84.69 679 ASP B O 1
ATOM 10768 N N . ALA B 1 680 ? -27.562 64.938 10.836 1 87.19 680 ALA B N 1
ATOM 10769 C CA . ALA B 1 680 ? -27.125 65.75 9.703 1 87.19 680 ALA B CA 1
ATOM 10770 C C . ALA B 1 680 ? -25.656 65.5 9.383 1 87.19 680 ALA B C 1
ATOM 10772 O O . ALA B 1 680 ? -24.906 65.062 10.227 1 87.19 680 ALA B O 1
ATOM 10773 N N . ASP B 1 681 ? -25.375 65.875 8.133 1 90.31 681 ASP B N 1
ATOM 10774 C CA . ASP B 1 681 ? -23.969 65.875 7.734 1 90.31 681 ASP B CA 1
ATOM 10775 C C . ASP B 1 681 ? -23.25 67.125 8.211 1 90.31 681 ASP B C 1
ATOM 10777 O O . ASP B 1 681 ? -23.812 68.25 8.18 1 90.31 681 ASP B O 1
ATOM 10781 N N . GLY B 1 682 ? -22.062 67 8.742 1 90.94 682 GLY B N 1
ATOM 10782 C CA . GLY B 1 682 ? -21.281 68.125 9.172 1 90.94 682 GLY B CA 1
ATOM 10783 C C . GLY B 1 682 ? -20.156 67.812 10.125 1 90.94 682 GLY B C 1
ATOM 10784 O O . GLY B 1 682 ? -19.531 66.75 9.977 1 90.94 682 GLY B O 1
ATOM 10785 N N . VAL B 1 683 ? -19.922 68.812 10.922 1 92.69 683 VAL B N 1
ATOM 10786 C CA . VAL B 1 683 ? -18.875 68.625 11.914 1 92.69 683 VAL B CA 1
ATOM 10787 C C . VAL B 1 683 ? -19.469 68.625 13.32 1 92.69 683 VAL B C 1
ATOM 10789 O O . VAL B 1 683 ? -20.234 69.5 13.68 1 92.69 683 VAL B O 1
ATOM 10792 N N . LEU B 1 684 ? -19.156 67.562 14.039 1 90.81 684 LEU B N 1
ATOM 10793 C CA . LEU B 1 684 ? -19.703 67.438 15.383 1 90.81 684 LEU B CA 1
ATOM 10794 C C . LEU B 1 684 ? -19.156 68.562 16.297 1 90.81 684 LEU B C 1
ATOM 10796 O O . LEU B 1 684 ? -17.938 68.625 16.484 1 90.81 684 LEU B O 1
ATOM 10800 N N . ASP B 1 685 ? -19.984 69.312 16.891 1 90.81 685 ASP B N 1
ATOM 10801 C CA . ASP B 1 685 ? -19.562 70.375 17.812 1 90.81 685 ASP B CA 1
ATOM 10802 C C . ASP B 1 685 ? -19.516 69.875 19.25 1 90.81 685 ASP B C 1
ATOM 10804 O O . ASP B 1 685 ? -18.547 70.125 19.969 1 90.81 685 ASP B O 1
ATOM 10808 N N . ALA B 1 686 ? -20.547 69.312 19.609 1 90.69 686 ALA B N 1
ATOM 10809 C CA . ALA B 1 686 ? -20.609 68.812 20.984 1 90.69 686 ALA B CA 1
ATOM 10810 C C . ALA B 1 686 ? -21.656 67.75 21.141 1 90.69 686 ALA B C 1
ATOM 10812 O O . ALA B 1 686 ? -22.578 67.625 20.328 1 90.69 686 ALA B O 1
ATOM 10813 N N . VAL B 1 687 ? -21.484 66.875 22.078 1 92.31 687 VAL B N 1
ATOM 10814 C CA . VAL B 1 687 ? -22.5 65.938 22.578 1 92.31 687 VAL B CA 1
ATOM 10815 C C . VAL B 1 687 ? -22.859 66.312 24.031 1 92.31 687 VAL B C 1
ATOM 10817 O O . VAL B 1 687 ? -22.047 66.125 24.938 1 92.31 687 VAL B O 1
ATOM 10820 N N . ASP B 1 688 ? -24 66.812 24.25 1 93.06 688 ASP B N 1
ATOM 10821 C CA . ASP B 1 688 ? -24.422 67.312 25.578 1 93.06 688 ASP B CA 1
ATOM 10822 C C . ASP B 1 688 ? -25.312 66.25 26.266 1 93.06 688 ASP B C 1
ATOM 10824 O O . ASP B 1 688 ? -25.938 65.438 25.594 1 93.06 688 ASP B O 1
ATOM 10828 N N . GLY B 1 689 ? -25.312 66.312 27.562 1 94.5 689 GLY B N 1
ATOM 10829 C CA . GLY B 1 689 ? -26.25 65.5 28.344 1 94.5 689 GLY B CA 1
ATOM 10830 C C . GLY B 1 689 ? -25.688 64.188 28.734 1 94.5 689 GLY B C 1
ATOM 10831 O O . GLY B 1 689 ? -26.406 63.312 29.25 1 94.5 689 GLY B O 1
ATOM 10832 N N . VAL B 1 690 ? -24.422 63.906 28.438 1 94.88 690 VAL B N 1
ATOM 10833 C CA . VAL B 1 690 ? -23.797 62.594 28.656 1 94.88 690 VAL B CA 1
ATOM 10834 C C . VAL B 1 690 ? -23.891 62.219 30.141 1 94.88 690 VAL B C 1
ATOM 10836 O O . VAL B 1 690 ? -24.266 61.094 30.484 1 94.88 690 VAL B O 1
ATOM 10839 N N . ALA B 1 691 ? -23.578 63.156 31.047 1 94.81 691 ALA B N 1
ATOM 10840 C CA . ALA B 1 691 ? -23.625 62.875 32.469 1 94.81 691 ALA B CA 1
ATOM 10841 C C . ALA B 1 691 ? -25.047 62.562 32.938 1 94.81 691 ALA B C 1
ATOM 10843 O O . ALA B 1 691 ? -25.266 61.688 33.781 1 94.81 691 ALA B O 1
ATOM 10844 N N . ARG B 1 692 ? -26 63.312 32.469 1 96.12 692 ARG B N 1
ATOM 10845 C CA . ARG B 1 692 ? -27.406 63.094 32.812 1 96.12 692 ARG B CA 1
ATOM 10846 C C . ARG B 1 692 ? -27.906 61.75 32.312 1 96.12 692 ARG B C 1
ATOM 10848 O O . ARG B 1 692 ? -28.656 61.062 33 1 96.12 692 ARG B O 1
ATOM 10855 N N . ALA B 1 693 ? -27.516 61.469 31.078 1 96.62 693 ALA B N 1
ATOM 10856 C CA . ALA B 1 693 ? -27.891 60.188 30.516 1 96.62 693 ALA B CA 1
ATOM 10857 C C . ALA B 1 693 ? -27.312 59.031 31.328 1 96.62 693 ALA B C 1
ATOM 10859 O O . ALA B 1 693 ? -27.984 58 31.516 1 96.62 693 ALA B O 1
ATOM 10860 N N . ARG B 1 694 ? -26.109 59.125 31.812 1 96 694 ARG B N 1
ATOM 10861 C CA . ARG B 1 694 ? -25.438 58.094 32.594 1 96 694 ARG B CA 1
ATOM 10862 C C . ARG B 1 694 ? -26.141 57.875 33.938 1 96 694 ARG B C 1
ATOM 10864 O O . ARG B 1 694 ? -26.062 56.812 34.531 1 96 694 ARG B O 1
ATOM 10871 N N . ALA B 1 695 ? -26.812 58.938 34.406 1 95.75 695 ALA B N 1
ATOM 10872 C CA . ALA B 1 695 ? -27.438 58.906 35.719 1 95.75 695 ALA B CA 1
ATOM 10873 C C . ALA B 1 695 ? -28.828 58.25 35.656 1 95.75 695 ALA B C 1
ATOM 10875 O O . ALA B 1 695 ? -29.438 57.938 36.656 1 95.75 695 ALA B O 1
ATOM 10876 N N . VAL B 1 696 ? -29.281 58.031 34.438 1 96.5 696 VAL B N 1
ATOM 10877 C CA . VAL B 1 696 ? -30.578 57.406 34.25 1 96.5 696 VAL B CA 1
ATOM 10878 C C . VAL B 1 696 ? -30.547 56 34.875 1 96.5 696 VAL B C 1
ATOM 10880 O O . VAL B 1 696 ? -29.594 55.25 34.688 1 96.5 696 VAL B O 1
ATOM 10883 N N . ASP B 1 697 ? -31.578 55.688 35.688 1 95.94 697 ASP B N 1
ATOM 10884 C CA . ASP B 1 697 ? -31.672 54.375 36.312 1 95.94 697 ASP B CA 1
ATOM 10885 C C . ASP B 1 697 ? -31.672 53.281 35.281 1 95.94 697 ASP B C 1
ATOM 10887 O O . ASP B 1 697 ? -32.469 53.281 34.344 1 95.94 697 ASP B O 1
ATOM 10891 N N . GLY B 1 698 ? -30.734 52.312 35.438 1 96.12 698 GLY B N 1
ATOM 10892 C CA . GLY B 1 698 ? -30.641 51.188 34.531 1 96.12 698 GLY B CA 1
ATOM 10893 C C . GLY B 1 698 ? -29.562 51.344 33.469 1 96.12 698 GLY B C 1
ATOM 10894 O O . GLY B 1 698 ? -29.188 50.375 32.812 1 96.12 698 GLY B O 1
ATOM 10895 N N . VAL B 1 699 ? -29.109 52.531 33.25 1 97.19 699 VAL B N 1
ATOM 10896 C CA . VAL B 1 699 ? -28.047 52.781 32.25 1 97.19 699 VAL B CA 1
ATOM 10897 C C . VAL B 1 699 ? -26.703 52.312 32.844 1 97.19 699 VAL B C 1
ATOM 10899 O O . VAL B 1 699 ? -26.328 52.688 33.938 1 97.19 699 VAL B O 1
ATOM 10902 N N . GLU B 1 700 ? -26.109 51.5 32.062 1 95.38 700 GLU B N 1
ATOM 10903 C CA . GLU B 1 700 ? -24.844 50.906 32.469 1 95.38 700 GLU B CA 1
ATOM 10904 C C . GLU B 1 700 ? -23.656 51.719 31.953 1 95.38 700 GLU B C 1
ATOM 10906 O O . GLU B 1 700 ? -22.609 51.781 32.594 1 95.38 700 GLU B O 1
ATOM 10911 N N . ALA B 1 701 ? -23.812 52.312 30.781 1 93.38 701 ALA B N 1
ATOM 10912 C CA . ALA B 1 701 ? -22.719 53.062 30.172 1 93.38 701 ALA B CA 1
ATOM 10913 C C . ALA B 1 701 ? -23.219 54 29.094 1 93.38 701 ALA B C 1
ATOM 10915 O O . ALA B 1 701 ? -24.203 53.75 28.422 1 93.38 701 ALA B O 1
ATOM 10916 N N . VAL B 1 702 ? -22.562 55.125 28.938 1 93.38 702 VAL B N 1
ATOM 10917 C CA . VAL B 1 702 ? -22.703 56.062 27.828 1 93.38 702 VAL B CA 1
ATOM 10918 C C . VAL B 1 702 ? -21.328 56.344 27.219 1 93.38 702 VAL B C 1
ATOM 10920 O O . VAL B 1 702 ? -20.422 56.812 27.906 1 93.38 702 VAL B O 1
ATOM 10923 N N . THR B 1 703 ? -21.234 56 25.969 1 88.5 703 THR B N 1
ATOM 10924 C CA . THR B 1 703 ? -19.938 56.125 25.312 1 88.5 703 THR B CA 1
ATOM 10925 C C . THR B 1 703 ? -20.062 57 24.047 1 88.5 703 THR B C 1
ATOM 10927 O O . THR B 1 703 ? -20.922 56.719 23.203 1 88.5 703 THR B O 1
ATOM 10930 N N . VAL B 1 704 ? -19.297 57.969 23.906 1 87.12 704 VAL B N 1
ATOM 10931 C CA . VAL B 1 704 ? -19.188 58.781 22.688 1 87.12 704 VAL B CA 1
ATOM 10932 C C . VAL B 1 704 ? -17.844 58.5 22 1 87.12 704 VAL B C 1
ATOM 10934 O O . VAL B 1 704 ? -16.781 58.719 22.578 1 87.12 704 VAL B O 1
ATOM 10937 N N . THR B 1 705 ? -17.922 58 20.844 1 78.75 705 THR B N 1
ATOM 10938 C CA . THR B 1 705 ? -16.734 57.469 20.203 1 78.75 705 THR B CA 1
ATOM 10939 C C . THR B 1 705 ? -16.125 58.5 19.266 1 78.75 705 THR B C 1
ATOM 10941 O O . THR B 1 705 ? -15.008 58.312 18.766 1 78.75 705 THR B O 1
ATOM 10944 N N . VAL B 1 706 ? -16.875 59.562 18.938 1 82.19 706 VAL B N 1
ATOM 10945 C CA . VAL B 1 706 ? -16.406 60.594 18 1 82.19 706 VAL B CA 1
ATOM 10946 C C . VAL B 1 706 ? -16.062 61.844 18.781 1 82.19 706 VAL B C 1
ATOM 10948 O O . VAL B 1 706 ? -16.812 62.25 19.672 1 82.19 706 VAL B O 1
ATOM 10951 N N . ALA B 1 707 ? -14.977 62.438 18.453 1 85.44 707 ALA B N 1
ATOM 10952 C CA . ALA B 1 707 ? -14.562 63.656 19.141 1 85.44 707 ALA B CA 1
ATOM 10953 C C . ALA B 1 707 ? -15.164 64.875 18.484 1 85.44 707 ALA B C 1
ATOM 10955 O O . ALA B 1 707 ? -15.398 64.875 17.266 1 85.44 707 ALA B O 1
ATOM 10956 N N . PRO B 1 708 ? -15.391 65.938 19.359 1 86.94 708 PRO B N 1
ATOM 10957 C CA . PRO B 1 708 ? -15.789 67.188 18.734 1 86.94 708 PRO B CA 1
ATOM 10958 C C . PRO B 1 708 ? -14.812 67.625 17.672 1 86.94 708 PRO B C 1
ATOM 10960 O O . PRO B 1 708 ? -13.602 67.5 17.828 1 86.94 708 PRO B O 1
ATOM 10963 N N . GLY B 1 709 ? -15.344 68.125 16.594 1 89 709 GLY B N 1
ATOM 10964 C CA . GLY B 1 709 ? -14.5 68.562 15.477 1 89 709 GLY B CA 1
ATOM 10965 C C . GLY B 1 709 ? -14.445 67.5 14.359 1 89 709 GLY B C 1
ATOM 10966 O O . GLY B 1 709 ? -14.008 67.812 13.25 1 89 709 GLY B O 1
ATOM 10967 N N . ALA B 1 710 ? -14.938 66.312 14.633 1 88.88 710 ALA B N 1
ATOM 10968 C CA . ALA B 1 710 ? -14.914 65.25 13.625 1 88.88 710 ALA B CA 1
ATOM 10969 C C . ALA B 1 710 ? -16.047 65.438 12.625 1 88.88 710 ALA B C 1
ATOM 10971 O O . ALA B 1 710 ? -17.109 65.938 12.969 1 88.88 710 ALA B O 1
ATOM 10972 N N . VAL B 1 711 ? -15.742 65 11.422 1 90.38 711 VAL B N 1
ATOM 10973 C CA . VAL B 1 711 ? -16.781 65 10.398 1 90.38 711 VAL B CA 1
ATOM 10974 C C . VAL B 1 711 ? -17.766 63.844 10.672 1 90.38 711 VAL B C 1
ATOM 10976 O O . VAL B 1 711 ? -17.359 62.719 10.922 1 90.38 711 VAL B O 1
ATOM 10979 N N . VAL B 1 712 ? -19 64.188 10.75 1 89.44 712 VAL B N 1
ATOM 10980 C CA . VAL B 1 712 ? -20.062 63.219 10.945 1 89.44 712 VAL B CA 1
ATOM 10981 C C . VAL B 1 712 ? -21.062 63.281 9.805 1 89.44 712 VAL B C 1
ATOM 10983 O O . VAL B 1 712 ? -21.125 64.312 9.094 1 89.44 712 VAL B O 1
ATOM 10986 N N . ARG B 1 713 ? -21.719 62.281 9.461 1 88.25 713 ARG B N 1
ATOM 10987 C CA . ARG B 1 713 ? -22.766 62.25 8.445 1 88.25 713 ARG B CA 1
ATOM 10988 C C . ARG B 1 713 ? -23.969 61.438 8.922 1 88.25 713 ARG B C 1
ATOM 10990 O O . ARG B 1 713 ? -23.875 60.688 9.898 1 88.25 713 ARG B O 1
ATOM 10997 N N . ARG B 1 714 ? -25.031 61.719 8.148 1 87.44 714 ARG B N 1
ATOM 10998 C CA . ARG B 1 714 ? -26.156 60.812 8.344 1 87.44 714 ARG B CA 1
ATOM 10999 C C . ARG B 1 714 ? -25.734 59.344 8.133 1 87.44 714 ARG B C 1
ATOM 11001 O O . ARG B 1 714 ? -25.047 59.031 7.16 1 87.44 714 ARG B O 1
ATOM 11008 N N . ALA B 1 715 ? -26.125 58.5 9.078 1 83.12 715 ALA B N 1
ATOM 11009 C CA . ALA B 1 715 ? -25.625 57.125 9.172 1 83.12 715 ALA B CA 1
ATOM 11010 C C . ALA B 1 715 ? -25.938 56.344 7.898 1 83.12 715 ALA B C 1
ATOM 11012 O O . ALA B 1 715 ? -27.109 56.219 7.5 1 83.12 715 ALA B O 1
ATOM 11013 N N . ARG B 1 716 ? -24.938 55.875 7.215 1 81.44 716 ARG B N 1
ATOM 11014 C CA . ARG B 1 716 ? -25.078 55 6.047 1 81.44 716 ARG B CA 1
ATOM 11015 C C . ARG B 1 716 ? -24.484 53.625 6.312 1 81.44 716 ARG B C 1
ATOM 11017 O O . ARG B 1 716 ? -24.719 52.688 5.555 1 81.44 716 ARG B O 1
ATOM 11024 N N . SER B 1 717 ? -23.734 53.531 7.297 1 78.44 717 SER B N 1
ATOM 11025 C CA . SER B 1 717 ? -23.125 52.312 7.754 1 78.44 717 SER B CA 1
ATOM 11026 C C . SER B 1 717 ? -22.844 52.344 9.25 1 78.44 717 SER B C 1
ATOM 11028 O O . SER B 1 717 ? -23.062 53.375 9.898 1 78.44 717 SER B O 1
ATOM 11030 N N . ALA B 1 718 ? -22.344 51.219 9.773 1 77.69 718 ALA B N 1
ATOM 11031 C CA . ALA B 1 718 ? -22.016 51.156 11.195 1 77.69 718 ALA B CA 1
ATOM 11032 C C . ALA B 1 718 ? -20.891 52.094 11.57 1 77.69 718 ALA B C 1
ATOM 11034 O O . ALA B 1 718 ? -20.844 52.594 12.695 1 77.69 718 ALA B O 1
ATOM 11035 N N . GLY B 1 719 ? -20.062 52.469 10.641 1 75.31 719 GLY B N 1
ATOM 11036 C CA . GLY B 1 719 ? -18.953 53.344 10.883 1 75.31 719 GLY B CA 1
ATOM 11037 C C . GLY B 1 719 ? -19.375 54.781 11.133 1 75.31 719 GLY B C 1
ATOM 11038 O O . GLY B 1 719 ? -18.594 55.594 11.656 1 75.31 719 GLY B O 1
ATOM 11039 N N . ASP B 1 720 ? -20.578 55.125 10.898 1 76.44 720 ASP B N 1
ATOM 11040 C CA . ASP B 1 720 ? -21.078 56.469 11.016 1 76.44 720 ASP B CA 1
ATOM 11041 C C . ASP B 1 720 ? -21.688 56.719 12.398 1 76.44 720 ASP B C 1
ATOM 11043 O O . ASP B 1 720 ? -22.156 57.844 12.695 1 76.44 720 ASP B O 1
ATOM 11047 N N . ARG B 1 721 ? -21.547 55.75 13.25 1 84.88 721 ARG B N 1
ATOM 11048 C CA . ARG B 1 721 ? -22.078 55.875 14.609 1 84.88 721 ARG B CA 1
ATOM 11049 C C . ARG B 1 721 ? -21.172 56.781 15.453 1 84.88 721 ARG B C 1
ATOM 11051 O O . ARG B 1 721 ? -19.953 56.719 15.336 1 84.88 721 ARG B O 1
ATOM 11058 N N . VAL B 1 722 ? -21.844 57.531 16.281 1 87.44 722 VAL B N 1
ATOM 11059 C CA . VAL B 1 722 ? -21.125 58.562 17.047 1 87.44 722 VAL B CA 1
ATOM 11060 C C . VAL B 1 722 ? -20.875 58.031 18.469 1 87.44 722 VAL B C 1
ATOM 11062 O O . VAL B 1 722 ? -20 58.531 19.188 1 87.44 722 VAL B O 1
ATOM 11065 N N . GLY B 1 723 ? -21.656 57.156 18.891 1 88.5 723 GLY B N 1
ATOM 11066 C CA . GLY B 1 723 ? -21.578 56.594 20.219 1 88.5 723 GLY B CA 1
ATOM 11067 C C . GLY B 1 723 ? -22.719 55.656 20.547 1 88.5 723 GLY B C 1
ATOM 11068 O O . GLY B 1 723 ? -23.406 55.156 19.625 1 88.5 723 GLY B O 1
ATOM 11069 N N . HIS B 1 724 ? -22.828 55.344 21.844 1 91.88 724 HIS B N 1
ATOM 11070 C CA . HIS B 1 724 ? -23.922 54.469 22.219 1 91.88 724 HIS B CA 1
ATOM 11071 C C . HIS B 1 724 ? -24.219 54.562 23.703 1 91.88 724 HIS B C 1
ATOM 11073 O O . HIS B 1 724 ? -23.391 55.062 24.484 1 91.88 724 HIS B O 1
ATOM 11079 N N . VAL B 1 725 ? -25.406 54.125 24.078 1 94.75 725 VAL B N 1
ATOM 11080 C CA . VAL B 1 725 ? -25.859 53.969 25.453 1 94.75 725 VAL B CA 1
ATOM 11081 C C . VAL B 1 725 ? -26.234 52.5 25.688 1 94.75 725 VAL B C 1
ATOM 11083 O O . VAL B 1 725 ? -26.891 51.875 24.859 1 94.75 725 VAL B O 1
ATOM 11086 N N . ILE B 1 726 ? -25.75 51.938 26.766 1 95.38 726 ILE B N 1
ATOM 11087 C CA . ILE B 1 726 ? -26.109 50.562 27.141 1 95.38 726 ILE B CA 1
ATOM 11088 C C . ILE B 1 726 ? -26.891 50.562 28.453 1 95.38 726 ILE B C 1
ATOM 11090 O O . ILE B 1 726 ? -26.531 51.281 29.391 1 95.38 726 ILE B O 1
ATOM 11094 N N . ALA B 1 727 ? -27.969 49.812 28.5 1 97.69 727 ALA B N 1
ATOM 11095 C CA . ALA B 1 727 ? -28.797 49.719 29.688 1 97.69 727 ALA B CA 1
ATOM 11096 C C . ALA B 1 727 ? -29.094 48.25 30.016 1 97.69 727 ALA B C 1
ATOM 11098 O O . ALA B 1 727 ? -29.031 47.375 29.141 1 97.69 727 ALA B O 1
ATOM 11099 N N . CYS B 1 728 ? -29.344 47.906 31.203 1 97.69 728 CYS B N 1
ATOM 11100 C CA . CYS B 1 728 ? -29.672 46.562 31.672 1 97.69 728 CYS B CA 1
ATOM 11101 C C . CYS B 1 728 ? -30.719 46.625 32.781 1 97.69 728 CYS B C 1
ATOM 11103 O O . CYS B 1 728 ? -30.578 47.375 33.719 1 97.69 728 CYS B O 1
ATOM 11105 N N . ARG B 1 729 ? -31.781 45.875 32.594 1 97.06 729 ARG B N 1
ATOM 11106 C CA . ARG B 1 729 ? -32.875 45.781 33.562 1 97.06 729 ARG B CA 1
ATOM 11107 C C . ARG B 1 729 ? -33.5 44.375 33.562 1 97.06 729 ARG B C 1
ATOM 11109 O O . ARG B 1 729 ? -33.219 43.594 32.688 1 97.06 729 ARG B O 1
ATOM 11116 N N . PRO B 1 730 ? -34.344 44.062 34.562 1 94.94 730 PRO B N 1
ATOM 11117 C CA . PRO B 1 730 ? -34.969 42.719 34.625 1 94.94 730 PRO B CA 1
ATOM 11118 C C . PRO B 1 730 ? -35.906 42.438 33.469 1 94.94 730 PRO B C 1
ATOM 11120 O O . PRO B 1 730 ? -36.062 41.281 33.062 1 94.94 730 PRO B O 1
ATOM 11123 N N . GLY B 1 731 ? -36.5 43.531 32.906 1 94.69 731 GLY B N 1
ATOM 11124 C CA . GLY B 1 731 ? -37.438 43.312 31.797 1 94.69 731 GLY B CA 1
ATOM 11125 C C . GLY B 1 731 ? -37.125 44.125 30.578 1 94.69 731 GLY B C 1
ATOM 11126 O O . GLY B 1 731 ? -36.531 45.188 30.672 1 94.69 731 GLY B O 1
ATOM 11127 N N . PRO B 1 732 ? -37.562 43.656 29.453 1 94.81 732 PRO B N 1
ATOM 11128 C CA . PRO B 1 732 ? -37.25 44.344 28.203 1 94.81 732 PRO B CA 1
ATOM 11129 C C . PRO B 1 732 ? -37.875 45.719 28.109 1 94.81 732 PRO B C 1
ATOM 11131 O O . PRO B 1 732 ? -37.25 46.656 27.547 1 94.81 732 PRO B O 1
ATOM 11134 N N . GLU B 1 733 ? -39.031 45.906 28.672 1 95.5 733 GLU B N 1
ATOM 11135 C CA . GLU B 1 733 ? -39.688 47.219 28.625 1 95.5 733 GLU B CA 1
ATOM 11136 C C . GLU B 1 733 ? -38.938 48.25 29.469 1 95.5 733 GLU B C 1
ATOM 11138 O O . GLU B 1 733 ? -38.844 49.406 29.078 1 95.5 733 GLU B O 1
ATOM 11143 N N . GLN B 1 734 ? -38.438 47.719 30.516 1 96.44 734 GLN B N 1
ATOM 11144 C CA . GLN B 1 734 ? -37.656 48.625 31.375 1 96.44 734 GLN B CA 1
ATOM 11145 C C . GLN B 1 734 ? -36.375 49.031 30.703 1 96.44 734 GLN B C 1
ATOM 11147 O O . GLN B 1 734 ? -35.906 50.156 30.875 1 96.44 734 GLN B O 1
ATOM 11152 N N . VAL B 1 735 ? -35.812 48.125 30 1 97.31 735 VAL B N 1
ATOM 11153 C CA . VAL B 1 735 ? -34.594 48.438 29.266 1 97.31 735 VAL B CA 1
ATOM 11154 C C . VAL B 1 735 ? -34.875 49.5 28.203 1 97.31 735 VAL B C 1
ATOM 11156 O O . VAL B 1 735 ? -34.125 50.469 28.078 1 97.31 735 VAL B O 1
ATOM 11159 N N . THR B 1 736 ? -35.938 49.312 27.5 1 96.06 736 THR B N 1
ATOM 11160 C CA . THR B 1 736 ? -36.344 50.25 26.453 1 96.06 736 THR B CA 1
ATOM 11161 C C . THR B 1 736 ? -36.594 51.656 27.031 1 96.06 736 THR B C 1
ATOM 11163 O O . THR B 1 736 ? -36.188 52.656 26.453 1 96.06 736 THR B O 1
ATOM 11166 N N . ALA B 1 737 ? -37.219 51.656 28.141 1 96.5 737 ALA B N 1
ATOM 11167 C CA . ALA B 1 737 ? -37.531 52.906 28.797 1 96.5 737 ALA B CA 1
ATOM 11168 C C . ALA B 1 737 ? -36.25 53.656 29.203 1 96.5 737 ALA B C 1
ATOM 11170 O O . ALA B 1 737 ? -36.156 54.875 29.047 1 96.5 737 ALA B O 1
ATOM 11171 N N . ALA B 1 738 ? -35.406 52.875 29.75 1 97.25 738 ALA B N 1
ATOM 11172 C CA . ALA B 1 738 ? -34.125 53.469 30.188 1 97.25 738 ALA B CA 1
ATOM 11173 C C . ALA B 1 738 ? -33.344 54.031 29 1 97.25 738 ALA B C 1
ATOM 11175 O O . ALA B 1 738 ? -32.781 55.094 29.078 1 97.25 738 ALA B O 1
ATOM 11176 N N . LEU B 1 739 ? -33.312 53.281 27.938 1 97.25 739 LEU B N 1
ATOM 11177 C CA . LEU B 1 739 ? -32.594 53.719 26.734 1 97.25 739 LEU B CA 1
ATOM 11178 C C . LEU B 1 739 ? -33.25 54.969 26.125 1 97.25 739 LEU B C 1
ATOM 11180 O O . LEU B 1 739 ? -32.531 55.875 25.703 1 97.25 739 LEU B O 1
ATOM 11184 N N . ASP B 1 740 ? -34.531 55.031 26.125 1 96.06 740 ASP B N 1
ATOM 11185 C CA . ASP B 1 740 ? -35.281 56.156 25.594 1 96.06 740 ASP B CA 1
ATOM 11186 C C . ASP B 1 740 ? -35 57.438 26.422 1 96.06 740 ASP B C 1
ATOM 11188 O O . ASP B 1 740 ? -34.781 58.5 25.859 1 96.06 740 ASP B O 1
ATOM 11192 N N . GLU B 1 741 ? -35.094 57.188 27.656 1 96.56 741 GLU B N 1
ATOM 11193 C CA . GLU B 1 741 ? -34.844 58.312 28.547 1 96.56 741 GLU B CA 1
ATOM 11194 C C . GLU B 1 741 ? -33.438 58.875 28.359 1 96.56 741 GLU B C 1
ATOM 11196 O O . GLU B 1 741 ? -33.25 60.062 28.25 1 96.56 741 GLU B O 1
ATOM 11201 N N . ALA B 1 742 ? -32.5 58 28.328 1 97.12 742 ALA B N 1
ATOM 11202 C CA . ALA B 1 742 ? -31.109 58.406 28.156 1 97.12 742 ALA B CA 1
ATOM 11203 C C . ALA B 1 742 ? -30.906 59.094 26.797 1 97.12 742 ALA B C 1
ATOM 11205 O O . ALA B 1 742 ? -30.234 60.125 26.719 1 97.12 742 ALA B O 1
ATOM 11206 N N . ARG B 1 743 ? -31.469 58.5 25.797 1 95 743 ARG B N 1
ATOM 11207 C CA . ARG B 1 743 ? -31.359 59.062 24.453 1 95 743 ARG B CA 1
ATOM 11208 C C . ARG B 1 743 ? -31.922 60.469 24.406 1 95 743 ARG B C 1
ATOM 11210 O O . ARG B 1 743 ? -31.344 61.344 23.75 1 95 743 ARG B O 1
ATOM 11217 N N . ASP B 1 744 ? -33 60.688 25.078 1 94.5 744 ASP B N 1
ATOM 11218 C CA . ASP B 1 744 ? -33.688 61.969 25.062 1 94.5 744 ASP B CA 1
ATOM 11219 C C . ASP B 1 744 ? -32.844 63.031 25.766 1 94.5 744 ASP B C 1
ATOM 11221 O O . ASP B 1 744 ? -33 64.25 25.5 1 94.5 744 ASP B O 1
ATOM 11225 N N . LEU B 1 745 ? -32 62.562 26.625 1 95.75 745 LEU B N 1
ATOM 11226 C CA . LEU B 1 745 ? -31.172 63.469 27.391 1 95.75 745 LEU B CA 1
ATOM 11227 C C . LEU B 1 745 ? -29.922 63.844 26.594 1 95.75 745 LEU B C 1
ATOM 11229 O O . LEU B 1 745 ? -29.25 64.812 26.938 1 95.75 745 LEU B O 1
ATOM 11233 N N . LEU B 1 746 ? -29.656 63.125 25.562 1 94.25 746 LEU B N 1
ATOM 11234 C CA . LEU B 1 746 ? -28.438 63.344 24.781 1 94.25 746 LEU B CA 1
ATOM 11235 C C . LEU B 1 746 ? -28.734 64.25 23.562 1 94.25 746 LEU B C 1
ATOM 11237 O O . LEU B 1 746 ? -29.766 64.062 22.906 1 94.25 746 LEU B O 1
ATOM 11241 N N . ARG B 1 747 ? -27.875 65.25 23.328 1 92.38 747 ARG B N 1
ATOM 11242 C CA . ARG B 1 747 ? -28.031 66.188 22.203 1 92.38 747 ARG B CA 1
ATOM 11243 C C . ARG B 1 747 ? -26.734 66.312 21.422 1 92.38 747 ARG B C 1
ATOM 11245 O O . ARG B 1 747 ? -25.703 66.688 21.969 1 92.38 747 ARG B O 1
ATOM 11252 N N . LEU B 1 748 ? -26.828 65.938 20.188 1 92.06 748 LEU B N 1
ATOM 11253 C CA . LEU B 1 748 ? -25.703 66.125 19.281 1 92.06 748 LEU B CA 1
ATOM 11254 C C . LEU B 1 748 ? -25.812 67.438 18.531 1 92.06 748 LEU B C 1
ATOM 11256 O O . LEU B 1 748 ? -26.812 67.688 17.844 1 92.06 748 LEU B O 1
ATOM 11260 N N . THR B 1 749 ? -24.812 68.25 18.719 1 91.31 749 THR B N 1
ATOM 11261 C CA . THR B 1 749 ? -24.766 69.5 17.969 1 91.31 749 THR B CA 1
ATOM 11262 C C . THR B 1 749 ? -23.812 69.375 16.781 1 91.31 749 THR B C 1
ATOM 11264 O O . THR B 1 749 ? -22.609 69.125 16.953 1 91.31 749 THR B O 1
ATOM 11267 N N . VAL B 1 750 ? -24.406 69.438 15.547 1 90.94 750 VAL B N 1
ATOM 11268 C CA . VAL B 1 750 ? -23.625 69.312 14.32 1 90.94 750 VAL B CA 1
ATOM 11269 C C . VAL B 1 750 ? -23.594 70.688 13.586 1 90.94 750 VAL B C 1
ATOM 11271 O O . VAL B 1 750 ? -24.656 71.25 13.258 1 90.94 750 VAL B O 1
ATOM 11274 N N . GLY B 1 751 ? -22.422 71.312 13.477 1 86.12 751 GLY B N 1
ATOM 11275 C CA . GLY B 1 751 ? -22.266 72.562 12.766 1 86.12 751 GLY B CA 1
ATOM 11276 C C . GLY B 1 751 ? -22.016 72.375 11.281 1 86.12 751 GLY B C 1
ATOM 11277 O O . GLY B 1 751 ? -21.812 71.25 10.812 1 86.12 751 GLY B O 1
ATOM 11278 N N . GLU B 1 752 ? -22.234 73.438 10.398 1 78.06 752 GLU B N 1
ATOM 11279 C CA . GLU B 1 752 ? -22.031 73.438 8.953 1 78.06 752 GLU B CA 1
ATOM 11280 C C . GLU B 1 752 ? -20.578 73.188 8.594 1 78.06 752 GLU B C 1
ATOM 11282 O O . GLU B 1 752 ? -19.672 73.562 9.312 1 78.06 752 GLU B O 1
ATOM 11287 N N . PRO B 1 753 ? -20.359 72.312 7.633 1 67.44 753 PRO B N 1
ATOM 11288 C CA . PRO B 1 753 ? -18.969 72.062 7.195 1 67.44 753 PRO B CA 1
ATOM 11289 C C . PRO B 1 753 ? -18.25 73.375 6.824 1 67.44 753 PRO B C 1
ATOM 11291 O O . PRO B 1 753 ? -18.875 74.312 6.375 1 67.44 753 PRO B O 1
ATOM 11294 N N . ALA B 1 754 ? -17.125 73.938 7.336 1 56.53 754 ALA B N 1
ATOM 11295 C CA . ALA B 1 754 ? -16.422 75.125 6.988 1 56.53 754 ALA B CA 1
ATOM 11296 C C . ALA B 1 754 ? -16.562 75.438 5.5 1 56.53 754 ALA B C 1
ATOM 11298 O O . ALA B 1 754 ? -16.516 76.625 5.09 1 56.53 754 ALA B O 1
ATOM 11299 N N . GLY B 1 755 ? -16.344 74.562 4.488 1 46.53 755 GLY B N 1
ATOM 11300 C CA . GLY B 1 755 ? -16.234 75 3.115 1 46.53 755 GLY B CA 1
ATOM 11301 C C . GLY B 1 755 ? -17.562 75.438 2.512 1 46.53 755 GLY B C 1
ATOM 11302 O O . GLY B 1 755 ? -17.656 75.625 1.301 1 46.53 755 GLY B O 1
ATOM 11303 N N . ALA B 1 756 ? -18.688 75.312 2.912 1 46.56 756 ALA B N 1
ATOM 11304 C CA . ALA B 1 756 ? -19.828 75.875 2.219 1 46.56 756 ALA B CA 1
ATOM 11305 C C . ALA B 1 756 ? -19.812 77.438 2.357 1 46.56 756 ALA B C 1
ATOM 11307 O O . ALA B 1 756 ? -20.828 78.062 2.092 1 46.56 756 ALA B O 1
ATOM 11308 N N . ARG B 1 757 ? -18.75 78.062 2.801 1 31.92 757 ARG B N 1
ATOM 11309 C CA . ARG B 1 757 ? -18.719 79.438 2.367 1 31.92 757 ARG B CA 1
ATOM 11310 C C . ARG B 1 757 ? -18.203 79.562 0.937 1 31.92 757 ARG B C 1
ATOM 11312 O O . ARG B 1 757 ? -17.266 78.875 0.554 1 31.92 757 ARG B O 1
#

Nearest PDB structures (foldseek):
  6vju-assembly1_B  TM=9.236E-01  e=1.020E-27  Legionella pneumophila
  5mms-assembly4_E  TM=9.368E-01  e=4.693E-27  Homo sapiens
  4dim-assembly1_A  TM=7.790E-01  e=2.246E-29  Anaerococcus prevotii DSM 20548
  3x43-assembly2_F  TM=9.075E-01  e=6.589E-26  Streptomyces lavendulae
  3x44-assembly1_A  TM=8.771E-01  e=1.708E-26  Streptomyces lavendulae

InterPro domains:
  IPR001926 Tryptophan synthase beta chain-like, PALP domain [PF00291] (7-291)
  IPR011761 ATP-grasp fold [PS50975] (458-657)
  IPR036052 Tryptophan synthase beta chain-like, PALP domain superfamily [G3DSA:3.40.50.1100] (10-297)
  IPR036052 Tryptophan synthase beta chain-like, PALP domain superfamily [G3DSA:3.40.50.1100] (39-151)
  IPR036052 Tryptophan synthase beta chain-like, PALP domain superfamily [SSF53686] (4-308)
  IPR040570 L-amino acid ligase, C-terminal domain 2 [PF18603] (674-750)
  IPR041472 BL00235/CARNS1, N-terminal [PF18130] (392-442)

Foldseek 3Di:
DDDPFLLRVQDPADWAWFPFLVVQQETEIERFQQPGPFWNCLLLLSLLQVVCVVQVLQDQQAAEEEEDLGSNLLSVLRNQVRSNYAYEYEYEPVRFPVSVCSSVVSPHHYHYQDDADPVGRVVSRVVVRVVVCVVGDSYDYSQCLLALSLLVSCLSVLVSCCVVPVDAQEEEFEDDSQRNQVSNLLNNCVVVVRRAGEYEAAAQAPQANAHHDPPAPDPPHGDNDHGLARALQSHFKYKYAGNLQLLVLQVVCCVRGVAQFGSRQSRRSLVSNQCSVVDHNPHYYYYYGIHGNPSCCCASVNPVNCVVVVSVPQDEDSHADEDEPPDRDRHIHMYRDDDDPPQAAEEEAEEEDQDDLGLVLLQCCVPPVVHAYEYEEQDPPSHPCNVVSNHHYQHWDSLRLVGVSCSDSVPGRLNRYLFFQYNDLVCLLSSQVVCVSSSFFHFHSQLSVCQQFQVSLVVLCVVLVFFAWFKDKDLDLVCQVVGCVRADPQKWKDFGHDDFLPLIWGHGDSVRNSVSLVVNLPDQADPRRHGGPSMMMITHDADAWKKKWKWFAAQLDIDTLAMKTWAFDDPIQRATFKIKPRDPDPPVLRVQQVVSVSSSSVSSRTHGAIKIWMWGQHPVGIHTRGIRRYDDPPCVLVQSCQAFVARRSSQRSCRRSVHHGDSHGPDGWMKMKGWAADPAWAFWADKPQLVVLCPQPFWDHWDFPDDGGDTAHGDNGNVRTGTMIMGMGRDRVVNVVSRVVSNVRIDTDGDHHVPVD/DDDPFLLRVQDPADWAWFPFLVVQQETEIERFQQPGPFWNCLLLLSLLQVVCVVQVLQDQQAAEEEEDLGSNLLSVLRNQVRSNYAYEYEYEPVRFPVSVCSSVVSPHHYHYQDDADPVGRVVSRVVVRVVVPVVGDSYDYSQCLLALSQLVSCLSVLVSCCVVPVDAQEEEFADDSQRNQVSNLLNNCVRVVRRAGEYEAAAQAPQANAHHDPPAPDPPHGDNDHGLNRALQSHFKYKYAGNLQLLVLQVVCCVRGVAQFGSRQSRRSLVSNQCSVVDHNPHYYYYYGIHGNPSCCCASVNPVNCVVVVSVPQDEDSHADEDEPNDRDRYIHMYRDDDDPPQAAEEEAEEEDQDDLGLVLLQCCVPPVVHAYEYEEQDPPSHPCNVVSVHHYDHWDSLRLVGVSVSDSVPGRLNRYLFFYYNDLVCLLSSQVVCVSSSFFDFHSQLSVCQQFQVSLVVLCVVLVFFAWFKDKDLDLVCLVVGCVRADPQKWKDFGHDDFLPLIWGHGDSVRNSVSLVVNLPDQADPRRHGGPSMMMITHDADAWKKKWKWFAAQLDIDTLAIKTWAFDDPIQRATFKIKPRDPDPPVLRVQQVVSVSSSSVSSRTHGAIKIWMWGQHPVGIHTRGIRRHDDPPCVLVQSCQAFVARRSSQRSCRRSVHHGDSHGPDGKMKMKGWAADPAWAFWADKPQQVVLCPQPFWDDWFFDDDGGDTAHGDNGNVRTGTMIMGMGRDRVVNVVSRVVSNVRIDIDGDHHVPVD

Solvent-accessible surface area (backbone atoms only — not comparable to full-atom values): 75832 Å² total; per-residue (Å²): 82,74,27,79,32,69,72,67,56,55,57,88,38,49,32,28,38,50,97,44,31,59,94,57,47,19,48,31,32,37,37,36,30,31,61,25,96,70,12,44,34,35,40,28,29,44,39,38,53,53,50,30,41,74,61,54,66,35,45,91,60,35,37,36,44,46,76,38,69,49,42,56,41,45,12,37,41,43,39,36,40,72,71,56,22,49,32,34,35,27,30,48,82,80,49,48,63,50,59,54,33,49,42,51,36,35,60,38,49,74,42,63,49,86,60,65,41,100,70,31,60,67,46,32,31,52,51,51,47,52,49,47,53,68,73,35,79,63,45,30,66,73,51,67,38,47,32,52,41,30,22,52,31,20,46,61,56,31,49,49,48,38,74,63,59,66,69,61,47,32,42,36,23,51,33,41,41,19,22,63,41,43,18,22,47,55,53,42,35,76,79,35,74,77,44,41,27,34,37,33,40,35,46,31,17,28,69,83,71,32,63,64,41,90,81,54,80,65,60,86,36,34,32,80,58,72,36,28,38,36,37,54,79,64,36,44,27,40,34,27,32,28,59,42,47,18,32,52,28,18,45,46,37,10,42,76,68,55,44,66,37,20,51,49,22,6,38,39,50,49,49,49,54,55,48,37,74,71,50,55,65,71,38,31,34,39,32,50,25,44,35,50,19,73,79,27,31,74,42,67,61,20,70,64,42,38,59,75,64,45,34,84,72,48,70,70,56,98,59,63,44,84,48,63,92,83,62,76,66,74,39,31,27,30,29,83,42,72,52,69,87,80,65,66,36,25,36,36,24,43,43,48,31,61,57,76,64,24,57,48,49,39,38,43,33,38,74,70,68,69,25,46,27,30,36,38,28,70,54,70,84,65,36,73,65,49,76,79,47,67,47,47,74,47,78,38,52,72,90,33,72,58,44,48,50,48,55,46,46,71,71,46,41,54,62,32,53,48,24,34,36,48,65,22,82,87,30,43,37,59,22,17,46,50,11,54,56,69,72,39,46,61,36,51,36,69,22,45,41,28,39,51,24,48,61,55,34,49,54,40,29,54,76,64,69,46,56,49,65,50,64,31,84,30,75,48,66,85,41,39,63,61,30,42,68,71,28,34,77,50,20,33,39,28,52,27,59,67,66,65,52,52,70,36,38,60,21,75,46,69,68,52,41,35,54,50,45,45,56,52,54,66,46,59,54,48,98,84,68,43,73,50,78,48,37,32,33,32,24,31,60,79,74,54,59,40,34,33,40,36,33,40,24,54,90,57,45,72,42,78,77,46,38,32,31,49,37,53,44,64,87,53,39,50,30,74,38,34,40,32,26,59,41,96,62,56,68,70,57,50,50,51,43,50,53,49,50,51,52,43,37,58,50,47,47,54,24,48,33,31,28,28,30,34,31,35,44,37,96,91,40,57,23,52,73,47,48,38,82,35,72,53,68,92,56,42,42,56,29,44,23,72,11,21,58,32,49,53,66,60,34,37,54,29,35,22,50,67,39,81,65,74,78,73,62,76,51,81,35,12,11,29,37,38,48,36,65,44,92,47,67,22,25,30,61,44,72,43,38,57,71,62,22,45,64,36,74,46,36,73,46,65,46,71,77,57,58,67,70,37,78,42,32,54,57,52,28,63,84,37,51,36,27,35,36,33,21,45,28,78,39,64,68,55,19,51,49,34,45,49,54,23,52,70,42,44,44,78,41,67,40,78,54,79,76,84,107,82,73,28,79,33,69,72,66,57,56,58,87,38,48,31,29,38,50,98,43,31,59,93,58,47,20,48,31,32,38,35,35,30,30,61,25,97,68,12,42,35,34,40,28,29,44,39,39,53,54,50,30,40,74,61,52,65,33,44,91,59,35,37,37,43,45,76,38,69,50,44,57,40,44,12,37,41,44,41,36,39,72,71,56,23,49,32,36,36,28,29,48,82,81,48,47,64,50,59,54,33,49,43,50,37,34,60,37,49,74,42,65,52,85,62,64,40,101,70,30,60,67,47,31,33,50,50,51,48,53,50,48,51,67,72,34,80,63,46,31,66,73,51,67,37,46,32,53,41,31,22,52,31,21,46,61,55,31,49,49,49,38,75,62,59,67,68,59,47,32,42,35,22,51,31,44,40,19,21,65,42,43,19,23,46,55,53,42,35,74,79,36,75,76,46,41,30,33,37,32,42,33,47,30,18,28,69,84,69,33,63,65,39,87,82,55,82,67,58,84,37,35,31,80,57,73,35,27,39,35,37,53,79,65,35,44,28,39,33,29,33,27,60,41,47,18,32,51,27,19,48,45,37,9,43,75,66,55,44,66,37,20,50,48,21,7,38,38,49,49,49,50,53,56,48,39,73,70,49,58,65,73,38,33,36,38,34,49,26,42,33,50,20,72,81,29,32,73,40,69,60,20,69,65,41,38,59,75,66,46,34,84,73,49,70,69,56,97,58,64,45,83,50,62,91,84,63,75,66,74,39,31,26,31,28,85,41,72,54,69,88,80,65,66,36,26,36,37,24,42,43,49,32,58,56,76,63,23,58,48,48,40,37,43,32,40,75,71,67,70,27,46,28,30,38,38,28,70,54,70,85,66,36,73,64,49,77,77,49,67,47,48,76,47,78,38,51,71,90,32,72,58,43,47,50,49,54,46,46,73,73,44,40,53,61,32,52,48,24,35,37,48,63,22,82,86,29,44,37,58,22,17,46,50,11,54,57,69,71,38,45,60,35,50,38,69,22,45,41,28,38,50,24,48,61,55,34,49,52,40,28,54,76,65,70,45,56,49,65,51,63,31,85,28,76,50,66,84,43,40,65,62,29,42,68,71,29,36,76,49,22,31,37,27,51,26,59,67,66,64,52,53,70,36,38,59,21,76,47,69,68,53,41,35,54,50,45,45,55,53,55,66,47,59,53,48,98,84,68,43,73,51,80,49,38,31,34,32,24,31,60,75,74,54,61,40,35,34,41,35,33,39,24,54,91,56,44,71,43,77,78,45,40,33,31,49,38,54,45,65,87,55,39,50,30,72,37,34,40,33,27,59,41,94,62,57,67,68,58,49,48,52,44,49,54,51,50,50,52,44,37,57,50,48,47,53,26,49,34,31,27,28,28,34,30,36,44,37,96,92,40,56,22,52,73,48,47,38,81,35,71,53,67,93,57,42,42,54,30,42,24,72,13,20,59,32,48,52,66,59,34,36,55,30,35,22,52,67,38,81,66,74,78,73,63,76,48,81,36,14,12,30,36,37,49,36,67,43,91,48,67,20,24,30,60,43,73,45,38,56,70,61,22,44,66,36,74,46,38,74,45,67,47,72,75,58,57,67,70,37,79,42,33,54,55,51,29,62,84,37,51,36,27,36,35,32,19,44,29,78,39,64,65,55,19,51,50,33,45,50,53,24,53,72,43,43,45,77,40,67,41,76,56,80,73,83,108

pLDDT: mean 93.76, std 6.68, range [31.92, 98.94]

Organism: Streptomyces collinus (strain DSM 40733 / Tue 365) (NCBI:txid1214242)